Protein AF-0000000087724567 (afdb_homodimer)

Sequence (878 aa):
MDPLNPFGTGSAGGAAAAAPGTPPPGPPPPYDSVVMAAAAAGAGEPGPQDFEILVTDPVKQGEGVSAFVSYKVRSRTNLPQYARPSNEVIRRFRDFAWLHEKLAEENRGVIVPPLPEKNAVAKFTMGTDFIEDRRRALQVFINRVASHPALKPSRTLQRFLESNEDEFAFEVARSAAAAGGGAKKRLEGAVGWIKGLGAATTSLVAGKASTDGAEDPEYVKVRDYLAQLESHLGEAARQAGRLVAKETELTDALGEFGQSVEKLGRLEEGNVAEAFQQLASKAQAMSESRRAQVTQLAARFEAPIREAVRFVRAAVNVCTDRGNALAAMQGAKHDLDSKKVRYAKLRGTPGSPSDKLLEAERDVTEAEARVRDTRISYEELVARLTEELNRFQKERAADTNALLRDLALVQASLAADGAKGWSALLSELQAIQGAGGASMDPLNPFGTGSAGGAAAAAPGTPPPGPPPPYDSVVMAAAAAGAGEPGPQDFEILVTDPVKQGEGVSAFVSYKVRSRTNLPQYARPSNEVIRRFRDFAWLHEKLAEENRGVIVPPLPEKNAVAKFTMGTDFIEDRRRALQVFINRVASHPALKPSRTLQRFLESNEDEFAFEVARSAAAAGGGAKKRLEGAVGWIKGLGAATTSLVAGKASTDGAEDPEYVKVRDYLAQLESHLGEAARQAGRLVAKETELTDALGEFGQSVEKLGRLEEGNVAEAFQQLASKAQAMSESRRAQVTQLAARFEAPIREAVRFVRAAVNVCTDRGNALAAMQGAKHDLDSKKVRYAKLRGTPGSPSDKLLEAERDVTEAEARVRDTRISYEELVARLTEELNRFQKERAADTNALLRDLALVQASLAADGAKGWSALLSELQAIQGAGGAS

pLDDT: mean 80.09, std 24.38, range [17.25, 97.88]

Structure (mmCIF, N/CA/C/O backbone):
data_AF-0000000087724567-model_v1
#
loop_
_entity.id
_entity.type
_entity.pdbx_description
1 polymer 'Sorting nexin'
#
loop_
_atom_site.group_PDB
_atom_site.id
_atom_site.type_symbol
_atom_site.label_atom_id
_atom_site.label_alt_id
_atom_site.label_comp_id
_atom_site.label_asym_id
_atom_site.label_entity_id
_atom_site.label_seq_id
_atom_site.pdbx_PDB_ins_code
_atom_site.Cartn_x
_atom_site.Cartn_y
_atom_site.Cartn_z
_atom_site.occupancy
_atom_site.B_iso_or_equiv
_atom_site.auth_seq_id
_atom_site.auth_comp_id
_atom_site.auth_asym_id
_atom_site.auth_atom_id
_atom_site.pdbx_PDB_model_num
ATOM 1 N N . MET A 1 1 ? 57.312 29.266 -56.625 1 20.3 1 MET A N 1
ATOM 2 C CA . MET A 1 1 ? 57.875 30.188 -55.656 1 20.3 1 MET A CA 1
ATOM 3 C C . MET A 1 1 ? 56.938 30.391 -54.469 1 20.3 1 MET A C 1
ATOM 5 O O . MET A 1 1 ? 57.125 31.328 -53.688 1 20.3 1 MET A O 1
ATOM 9 N N . ASP A 1 2 ? 55.906 29.469 -54.281 1 22.64 2 ASP A N 1
ATOM 10 C CA . ASP A 1 2 ? 54.625 29.531 -53.594 1 22.64 2 ASP A CA 1
ATOM 11 C C . ASP A 1 2 ? 54.844 29.594 -52.062 1 22.64 2 ASP A C 1
ATOM 13 O O . ASP A 1 2 ? 55.656 28.859 -51.531 1 22.64 2 ASP A O 1
ATOM 17 N N . PRO A 1 3 ? 54.406 30.719 -51.344 1 20.34 3 PRO A N 1
ATOM 18 C CA . PRO A 1 3 ? 54.719 31.516 -50.125 1 20.34 3 PRO A CA 1
ATOM 19 C C . PRO A 1 3 ? 54.219 30.844 -48.844 1 20.34 3 PRO A C 1
ATOM 21 O O . PRO A 1 3 ? 53 30.688 -48.656 1 20.34 3 PRO A O 1
ATOM 24 N N . LEU A 1 4 ? 54.781 29.719 -48.312 1 22.05 4 LEU A N 1
ATOM 25 C CA . LEU A 1 4 ? 54.625 28.672 -47.312 1 22.05 4 LEU A CA 1
ATOM 26 C C . LEU A 1 4 ? 54.625 29.266 -45.906 1 22.05 4 LEU A C 1
ATOM 28 O O . LEU A 1 4 ? 55.688 29.609 -45.375 1 22.05 4 LEU A O 1
ATOM 32 N N . ASN A 1 5 ? 53.531 30.312 -45.781 1 20.66 5 ASN A N 1
ATOM 33 C CA . ASN A 1 5 ? 53.656 31.281 -44.719 1 20.66 5 ASN A CA 1
ATOM 34 C C . ASN A 1 5 ? 53.875 30.609 -43.375 1 20.66 5 ASN A C 1
ATOM 36 O O . ASN A 1 5 ? 53.5 29.453 -43.188 1 20.66 5 ASN A O 1
ATOM 40 N N . PRO A 1 6 ? 54.219 31.406 -42.312 1 19.69 6 PRO A N 1
ATOM 41 C CA . PRO A 1 6 ? 55.062 31.594 -41.125 1 19.69 6 PRO A CA 1
ATOM 42 C C . PRO A 1 6 ? 54.406 31.031 -39.875 1 19.69 6 PRO A C 1
ATOM 44 O O . PRO A 1 6 ? 53.188 30.797 -39.844 1 19.69 6 PRO A O 1
ATOM 47 N N . PHE A 1 7 ? 55.156 30.672 -38.812 1 20.36 7 PHE A N 1
ATOM 48 C CA . PHE A 1 7 ? 55.438 29.969 -37.594 1 20.36 7 PHE A CA 1
ATOM 49 C C . PHE A 1 7 ? 54.719 30.609 -36.406 1 20.36 7 PHE A C 1
ATOM 51 O O . PHE A 1 7 ? 55.25 30.719 -35.312 1 20.36 7 PHE A O 1
ATOM 58 N N . GLY A 1 8 ? 53.344 31.047 -36.656 1 19.22 8 GLY A N 1
ATOM 59 C CA . GLY A 1 8 ? 52.844 32.031 -35.688 1 19.22 8 GLY A CA 1
ATOM 60 C C . GLY A 1 8 ? 52.938 31.547 -34.25 1 19.22 8 GLY A C 1
ATOM 61 O O . GLY A 1 8 ? 52.781 30.359 -33.969 1 19.22 8 GLY A O 1
ATOM 62 N N . THR A 1 9 ? 53.594 32.375 -33.438 1 19.42 9 THR A N 1
ATOM 63 C CA . THR A 1 9 ? 54.219 32.438 -32.125 1 19.42 9 THR A CA 1
ATOM 64 C C . THR A 1 9 ? 53.188 32.219 -31.016 1 19.42 9 THR A C 1
ATOM 66 O O . THR A 1 9 ? 52.062 32.688 -31.125 1 19.42 9 THR A O 1
ATOM 69 N N . GLY A 1 10 ? 53.25 31.047 -30.297 1 20.34 10 GLY A N 1
ATOM 70 C CA . GLY A 1 10 ? 52.562 30.281 -29.266 1 20.34 10 GLY A CA 1
ATOM 71 C C . GLY A 1 10 ? 52.5 31.016 -27.938 1 20.34 10 GLY A C 1
ATOM 72 O O . GLY A 1 10 ? 52.875 30.453 -26.906 1 20.34 10 GLY A O 1
ATOM 73 N N . SER A 1 11 ? 52.031 32.406 -28.047 1 18.5 11 SER A N 1
ATOM 74 C CA . SER A 1 11 ? 52.25 33.188 -26.828 1 18.5 11 SER A CA 1
ATOM 75 C C . SER A 1 11 ? 51.594 32.5 -25.625 1 18.5 11 SER A C 1
ATOM 77 O O . SER A 1 11 ? 50.531 31.891 -25.75 1 18.5 11 SER A O 1
ATOM 79 N N . ALA A 1 12 ? 52.406 32.344 -24.531 1 20.03 12 ALA A N 1
ATOM 80 C CA . ALA A 1 12 ? 52.531 31.672 -23.234 1 20.03 12 ALA A CA 1
ATOM 81 C C . ALA A 1 12 ? 51.594 32.312 -22.203 1 20.03 12 ALA A C 1
ATOM 83 O O . ALA A 1 12 ? 51.844 33.438 -21.75 1 20.03 12 ALA A O 1
ATOM 84 N N . GLY A 1 13 ? 50.281 32.625 -22.562 1 18.98 13 GLY A N 1
ATOM 85 C CA . GLY A 1 13 ? 49.531 33.469 -21.625 1 18.98 13 GLY A CA 1
ATOM 86 C C . GLY A 1 13 ? 49.469 32.875 -20.219 1 18.98 13 GLY A C 1
ATOM 87 O O . GLY A 1 13 ? 49.312 31.672 -20.047 1 18.98 13 GLY A O 1
ATOM 88 N N . GLY A 1 14 ? 50.156 33.5 -19.281 1 18.28 14 GLY A N 1
ATOM 89 C CA . GLY A 1 14 ? 50.469 33.312 -17.875 1 18.28 14 GLY A CA 1
ATOM 90 C C . GLY A 1 14 ? 49.219 33.125 -17.031 1 18.28 14 GLY A C 1
ATOM 91 O O . GLY A 1 14 ? 48.156 33.625 -17.344 1 18.28 14 GLY A O 1
ATOM 92 N N . ALA A 1 15 ? 49.156 31.984 -16.297 1 18.69 15 ALA A N 1
ATOM 93 C CA . ALA A 1 15 ? 48.219 31.312 -15.383 1 18.69 15 ALA A CA 1
ATOM 94 C C . ALA A 1 15 ? 47.969 32.156 -14.148 1 18.69 15 ALA A C 1
ATOM 96 O O . ALA A 1 15 ? 48.844 32.375 -13.328 1 18.69 15 ALA A O 1
ATOM 97 N N . ALA A 1 16 ? 47.281 33.375 -14.289 1 17.25 16 ALA A N 1
ATOM 98 C CA . ALA A 1 16 ? 47.062 34.188 -13.086 1 17.25 16 ALA A CA 1
ATOM 99 C C . ALA A 1 16 ? 46.469 33.312 -11.961 1 17.25 16 ALA A C 1
ATOM 101 O O . ALA A 1 16 ? 45.594 32.5 -12.188 1 17.25 16 ALA A O 1
ATOM 102 N N . ALA A 1 17 ? 47.188 33.219 -10.953 1 19.62 17 ALA A N 1
ATOM 103 C CA . ALA A 1 17 ? 47.062 32.531 -9.672 1 19.62 17 ALA A CA 1
ATOM 104 C C . ALA A 1 17 ? 45.781 32.906 -8.961 1 19.62 17 ALA A C 1
ATOM 106 O O . ALA A 1 17 ? 45.406 34.094 -8.898 1 19.62 17 ALA A O 1
ATOM 107 N N . ALA A 1 18 ? 44.781 32.031 -8.953 1 19.75 18 ALA A N 1
ATOM 108 C CA . ALA A 1 18 ? 43.438 32 -8.391 1 19.75 18 ALA A CA 1
ATOM 109 C C . ALA A 1 18 ? 43.438 32.5 -6.941 1 19.75 18 ALA A C 1
ATOM 111 O O . ALA A 1 18 ? 44.219 32 -6.125 1 19.75 18 ALA A O 1
ATOM 112 N N . ALA A 1 19 ? 43.219 33.781 -6.656 1 21.89 19 ALA A N 1
ATOM 113 C CA . ALA A 1 19 ? 43.188 34.406 -5.336 1 21.89 19 ALA A CA 1
ATOM 114 C C . ALA A 1 19 ? 42.406 33.531 -4.348 1 21.89 19 ALA A C 1
ATOM 116 O O . ALA A 1 19 ? 41.438 32.906 -4.719 1 21.89 19 ALA A O 1
ATOM 117 N N . PRO A 1 20 ? 43.031 33.094 -3.225 1 24.12 20 PRO A N 1
ATOM 118 C CA . PRO A 1 20 ? 42.5 32.219 -2.174 1 24.12 20 PRO A CA 1
ATOM 119 C C . PRO A 1 20 ? 41.188 32.656 -1.612 1 24.12 20 PRO A C 1
ATOM 121 O O . PRO A 1 20 ? 40.969 33.875 -1.373 1 24.12 20 PRO A O 1
ATOM 124 N N . GLY A 1 21 ? 40.031 32.25 -2.201 1 23.19 21 GLY A N 1
ATOM 125 C CA . GLY A 1 21 ? 38.688 32.625 -1.815 1 23.19 21 GLY A CA 1
ATOM 126 C C . GLY A 1 21 ? 38.469 32.688 -0.312 1 23.19 21 GLY A C 1
ATOM 127 O O . GLY A 1 21 ? 39.156 31.938 0.429 1 23.19 21 GLY A O 1
ATOM 128 N N . THR A 1 22 ? 38.25 33.875 0.253 1 26.27 22 THR A N 1
ATOM 129 C CA . THR A 1 22 ? 38 34.188 1.654 1 26.27 22 THR A CA 1
ATOM 130 C C . THR A 1 22 ? 37.062 33.156 2.283 1 26.27 22 THR A C 1
ATOM 132 O O . THR A 1 22 ? 36.062 32.75 1.673 1 26.27 22 THR A O 1
ATOM 135 N N . PRO A 1 23 ? 37.5 32.406 3.344 1 28.52 23 PRO A N 1
ATOM 136 C CA . PRO A 1 23 ? 36.812 31.312 4.016 1 28.52 23 PRO A CA 1
ATOM 137 C C . PRO A 1 23 ? 35.375 31.703 4.418 1 28.52 23 PRO A C 1
ATOM 139 O O . PRO A 1 23 ? 35.094 32.875 4.707 1 28.52 23 PRO A O 1
ATOM 142 N N . PRO A 1 24 ? 34.312 31.109 3.826 1 29.92 24 PRO A N 1
ATOM 143 C CA . PRO A 1 24 ? 32.938 31.469 4.094 1 29.92 24 PRO A CA 1
ATOM 144 C C . PRO A 1 24 ? 32.656 31.656 5.582 1 29.92 24 PRO A C 1
ATOM 146 O O . PRO A 1 24 ? 33.344 31.078 6.426 1 29.92 24 PRO A O 1
ATOM 149 N N . PRO A 1 25 ? 32.094 32.812 6 1 30.16 25 PRO A N 1
ATOM 150 C CA . PRO A 1 25 ? 31.828 33.094 7.406 1 30.16 25 PRO A CA 1
ATOM 151 C C . PRO A 1 25 ? 31.234 31.922 8.164 1 30.16 25 PRO A C 1
ATOM 153 O O . PRO A 1 25 ? 30.578 31.062 7.562 1 30.16 25 PRO A O 1
ATOM 156 N N . GLY A 1 26 ? 31.875 31.438 9.25 1 29.48 26 GLY A N 1
ATOM 157 C CA . GLY A 1 26 ? 31.562 30.328 10.141 1 29.48 26 GLY A CA 1
ATOM 158 C C . GLY A 1 26 ? 30.125 30.312 10.578 1 29.48 26 GLY A C 1
ATOM 159 O O . GLY A 1 26 ? 29.406 31.312 10.453 1 29.48 26 GLY A O 1
ATOM 160 N N . PRO A 1 27 ? 29.469 29.156 10.672 1 31.7 27 PRO A N 1
ATOM 161 C CA . PRO A 1 27 ? 28.062 28.953 10.984 1 31.7 27 PRO A CA 1
ATOM 162 C C . PRO A 1 27 ? 27.609 29.719 12.227 1 31.7 27 PRO A C 1
ATOM 164 O O . PRO A 1 27 ? 28.391 29.922 13.148 1 31.7 27 PRO A O 1
ATOM 167 N N . PRO A 1 28 ? 26.766 30.688 12.109 1 31.08 28 PRO A N 1
ATOM 168 C CA . PRO A 1 28 ? 26.375 31.5 13.266 1 31.08 28 PRO A CA 1
ATOM 169 C C . PRO A 1 28 ? 26.125 30.672 14.523 1 31.08 28 PRO A C 1
ATOM 171 O O . PRO A 1 28 ? 25.797 29.484 14.43 1 31.08 28 PRO A O 1
ATOM 174 N N . PRO A 1 29 ? 26.75 30.984 15.641 1 31.58 29 PRO A N 1
ATOM 175 C CA . PRO A 1 29 ? 26.688 30.25 16.906 1 31.58 29 PRO A CA 1
ATOM 176 C C . PRO A 1 29 ? 25.266 29.844 17.297 1 31.58 29 PRO A C 1
ATOM 178 O O . PRO A 1 29 ? 24.312 30.469 16.844 1 31.58 29 PRO A O 1
ATOM 181 N N . PRO A 1 30 ? 25.125 28.703 17.938 1 29.88 30 PRO A N 1
ATOM 182 C CA . PRO A 1 30 ? 23.875 28.047 18.328 1 29.88 30 PRO A CA 1
ATOM 183 C C . PRO A 1 30 ? 23 28.922 19.234 1 29.88 30 PRO A C 1
ATOM 185 O O . PRO A 1 30 ? 23.531 29.656 20.078 1 29.88 30 PRO A O 1
ATOM 188 N N . TYR A 1 31 ? 21.953 29.453 18.75 1 28.5 31 TYR A N 1
ATOM 189 C CA . TYR A 1 31 ? 20.922 30.297 19.328 1 28.5 31 TYR A CA 1
ATOM 190 C C . TYR A 1 31 ? 20.453 29.75 20.672 1 28.5 31 TYR A C 1
ATOM 192 O O . TYR A 1 31 ? 19.422 29.078 20.75 1 28.5 31 TYR A O 1
ATOM 200 N N . ASP A 1 32 ? 21.266 29.047 21.516 1 29.25 32 ASP A N 1
ATOM 201 C CA . ASP A 1 32 ? 20.828 28.375 22.734 1 29.25 32 ASP A CA 1
ATOM 202 C C . ASP A 1 32 ? 20.219 29.375 23.719 1 29.25 32 ASP A C 1
ATOM 204 O O . ASP A 1 32 ? 19.359 29 24.531 1 29.25 32 ASP A O 1
ATOM 208 N N . SER A 1 33 ? 20.906 30.562 23.984 1 29.52 33 SER A N 1
ATOM 209 C CA . SER A 1 33 ? 20.812 31.141 25.312 1 29.52 33 SER A CA 1
ATOM 210 C C . SER A 1 33 ? 19.453 31.797 25.531 1 29.52 33 SER A C 1
ATOM 212 O O . SER A 1 33 ? 18.969 31.844 26.672 1 29.52 33 SER A O 1
ATOM 214 N N . VAL A 1 34 ? 18.938 32.594 24.531 1 26.55 34 VAL A N 1
ATOM 215 C CA . VAL A 1 34 ? 17.969 33.594 24.984 1 26.55 34 VAL A CA 1
ATOM 216 C C . VAL A 1 34 ? 16.609 32.906 25.234 1 26.55 34 VAL A C 1
ATOM 218 O O . VAL A 1 34 ? 15.812 33.406 26.031 1 26.55 34 VAL A O 1
ATOM 221 N N . VAL A 1 35 ? 16.203 31.812 24.469 1 30.45 35 VAL A N 1
ATOM 222 C CA . VAL A 1 35 ? 14.805 31.406 24.516 1 30.45 35 VAL A CA 1
ATOM 223 C C . VAL A 1 35 ? 14.578 30.531 25.75 1 30.45 35 VAL A C 1
ATOM 225 O O . VAL A 1 35 ? 13.445 30.109 26.016 1 30.45 35 VAL A O 1
ATOM 228 N N . MET A 1 36 ? 15.695 29.969 26.453 1 29.52 36 MET A N 1
ATOM 229 C CA . MET A 1 36 ? 15.492 29.031 27.562 1 29.52 36 MET A CA 1
ATOM 230 C C . MET A 1 36 ? 14.844 29.719 28.75 1 29.52 36 MET A C 1
ATOM 232 O O . MET A 1 36 ? 14.438 29.062 29.719 1 29.52 36 MET A O 1
ATOM 236 N N . ALA A 1 37 ? 15.031 30.984 29.016 1 27.72 37 ALA A N 1
ATOM 237 C CA . ALA A 1 37 ? 14.711 31.547 30.328 1 2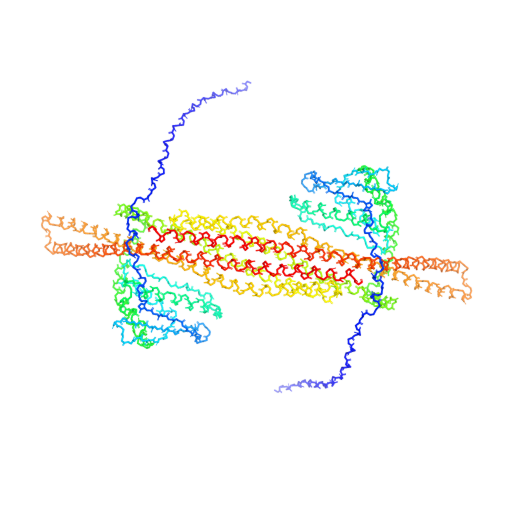7.72 37 ALA A CA 1
ATOM 238 C C . ALA A 1 37 ? 13.203 31.547 30.562 1 27.72 37 ALA A C 1
ATOM 240 O O . ALA A 1 37 ? 12.75 31.359 31.688 1 27.72 37 ALA A O 1
ATOM 241 N N . ALA A 1 38 ? 12.383 31.828 29.531 1 30.14 38 ALA A N 1
ATOM 242 C CA . ALA A 1 38 ? 11.008 32.219 29.844 1 30.14 38 ALA A CA 1
ATOM 243 C C . ALA A 1 38 ? 10.133 30.984 30.078 1 30.14 38 ALA A C 1
ATOM 245 O O . ALA A 1 38 ? 8.969 31.109 30.469 1 30.14 38 ALA A O 1
ATOM 246 N N . ALA A 1 39 ? 10.617 29.734 29.875 1 31.5 39 ALA A N 1
ATOM 247 C CA . ALA A 1 39 ? 9.68 28.609 29.75 1 31.5 39 ALA A CA 1
ATOM 248 C C . ALA A 1 39 ? 9.266 28.094 31.125 1 31.5 39 ALA A C 1
ATOM 250 O O . ALA A 1 39 ? 8.406 27.219 31.234 1 31.5 39 ALA A O 1
ATOM 251 N N . ALA A 1 40 ? 10.008 28.281 32.188 1 28.28 40 ALA A N 1
ATOM 252 C CA . ALA A 1 40 ? 9.75 27.5 33.406 1 28.28 40 ALA A CA 1
ATOM 253 C C . ALA A 1 40 ? 8.43 27.906 34.031 1 28.28 40 ALA A C 1
ATOM 255 O O . ALA A 1 40 ? 7.934 27.219 34.938 1 28.28 40 ALA A O 1
ATOM 256 N N . ALA A 1 41 ? 7.988 29.156 34 1 28.67 41 ALA A N 1
ATOM 257 C CA . ALA A 1 41 ? 7.109 29.547 35.125 1 28.67 41 ALA A CA 1
ATOM 258 C C . ALA A 1 41 ? 5.711 28.953 34.938 1 28.67 41 ALA A C 1
ATOM 260 O O . ALA A 1 41 ? 5.023 28.672 35.906 1 28.67 41 ALA A O 1
ATOM 261 N N . GLY A 1 42 ? 4.949 29.078 33.812 1 25.83 42 GLY A N 1
ATOM 262 C CA . GLY A 1 42 ? 3.498 29.078 33.906 1 25.83 42 GLY A CA 1
ATOM 263 C C . GLY A 1 42 ? 2.887 27.688 33.844 1 25.83 42 GLY A C 1
ATOM 264 O O . GLY A 1 42 ? 2.121 27.391 32.906 1 25.83 42 GLY A O 1
ATOM 265 N N . ALA A 1 43 ? 3.596 26.609 34.219 1 34.47 43 ALA A N 1
ATOM 266 C CA . ALA A 1 43 ? 2.783 25.391 34.188 1 34.47 43 ALA A CA 1
ATOM 267 C C . ALA A 1 43 ? 1.499 25.578 35 1 34.47 43 ALA A C 1
ATOM 269 O O . ALA A 1 43 ? 1.476 25.312 36.219 1 34.47 43 ALA A O 1
ATOM 270 N N . GLY A 1 44 ? 0.685 26.609 34.906 1 29.84 44 GLY A N 1
ATOM 271 C CA . GLY A 1 44 ? -0.521 26.609 35.719 1 29.84 44 GLY A CA 1
ATOM 272 C C . GLY A 1 44 ? -1.343 25.344 35.562 1 29.84 44 GLY A C 1
ATOM 273 O O . GLY A 1 44 ? -1.197 24.625 34.562 1 29.84 44 GLY A O 1
ATOM 274 N N . GLU A 1 45 ? -1.705 24.578 36.531 1 34.59 45 GLU A N 1
ATOM 275 C CA . GLU A 1 45 ? -2.707 23.531 36.656 1 34.59 45 GLU A CA 1
ATOM 276 C C . GLU A 1 45 ? -3.826 23.734 35.625 1 34.59 45 GLU A C 1
ATOM 278 O O . GLU A 1 45 ? -4.258 24.859 35.375 1 34.59 45 GLU A O 1
ATOM 283 N N . PRO A 1 46 ? -3.932 22.844 34.594 1 40.22 46 PRO A N 1
ATOM 284 C CA . PRO A 1 46 ? -5.121 23.078 33.781 1 40.22 46 PRO A CA 1
ATOM 285 C C . PRO A 1 46 ? -6.324 23.531 34.594 1 40.22 46 PRO A C 1
ATOM 287 O O . PRO A 1 46 ? -6.734 22.828 35.531 1 40.22 46 PRO A O 1
ATOM 290 N N . GLY A 1 47 ? -6.383 24.578 35.156 1 40.66 47 GLY A N 1
ATOM 291 C CA . GLY A 1 47 ? -7.543 25.078 35.875 1 40.66 47 GLY A CA 1
ATOM 292 C C . GLY A 1 47 ? -8.859 24.547 35.312 1 40.66 47 GLY A C 1
ATOM 293 O O . GLY A 1 47 ? -8.898 23.938 34.25 1 40.66 47 GLY A O 1
ATOM 294 N N . PRO A 1 48 ? -9.953 24.234 36.156 1 47.12 48 PRO A N 1
ATOM 295 C CA . PRO A 1 48 ? -11.281 23.781 35.75 1 47.12 48 PRO A CA 1
ATOM 296 C C . PRO A 1 48 ? -11.688 24.281 34.344 1 47.12 48 PRO A C 1
ATOM 298 O O . PRO A 1 48 ? -11.43 25.438 34 1 47.12 48 PRO A O 1
ATOM 301 N N . GLN A 1 49 ? -11.648 23.391 33.375 1 62.53 49 GLN A N 1
ATOM 302 C CA . GLN A 1 49 ? -12.016 23.75 32 1 62.53 49 GLN A CA 1
ATOM 303 C C . GLN A 1 49 ? -13.219 24.688 31.984 1 62.53 49 GLN A C 1
ATOM 305 O O . GLN A 1 49 ? -14.289 24.344 32.5 1 62.53 49 GLN A O 1
ATOM 310 N N . ASP A 1 50 ? -13.055 25.891 31.75 1 77.69 50 ASP A N 1
ATOM 311 C CA . ASP A 1 50 ? -14.055 26.953 31.75 1 77.69 50 ASP A CA 1
ATOM 312 C C . ASP A 1 50 ? -15.133 26.703 30.703 1 77.69 50 ASP A C 1
ATOM 314 O O . ASP A 1 50 ? -16.281 27.094 30.891 1 77.69 50 ASP A O 1
ATOM 318 N N . PHE A 1 51 ? -14.797 25.844 29.719 1 86.94 51 PHE A N 1
ATOM 319 C CA . PHE A 1 51 ? -15.75 25.594 28.641 1 86.94 51 PHE A CA 1
ATOM 320 C C . PHE A 1 51 ? -15.758 24.109 28.266 1 86.94 51 PHE A C 1
ATOM 322 O O . PHE A 1 51 ? -14.719 23.453 28.312 1 86.94 51 PHE A O 1
ATOM 329 N N . GLU A 1 52 ? -16.844 23.578 28.062 1 90.19 52 GLU A N 1
ATOM 330 C CA . GLU A 1 52 ? -17.047 22.328 27.312 1 90.19 52 GLU A CA 1
ATOM 331 C C . GLU A 1 52 ? -17.969 22.547 26.109 1 90.19 52 GLU A C 1
ATOM 333 O O . GLU A 1 52 ? -19.141 22.875 26.281 1 90.19 52 GLU A O 1
ATOM 338 N N . ILE A 1 53 ? -17.406 22.344 24.922 1 96.38 53 ILE A N 1
ATOM 339 C CA . ILE A 1 53 ? -18.219 22.594 23.734 1 96.38 53 ILE A CA 1
ATOM 340 C C . ILE A 1 53 ? -18.234 21.359 22.844 1 96.38 53 ILE A C 1
ATOM 342 O O . ILE A 1 53 ? -17.188 20.781 22.547 1 96.38 53 ILE A O 1
ATOM 346 N N . LEU A 1 54 ? -19.375 20.938 22.469 1 96.94 54 LEU A N 1
ATOM 347 C CA . LEU A 1 54 ? -19.562 19.781 21.578 1 96.94 54 LEU A CA 1
ATOM 348 C C . LEU A 1 54 ? -20.234 20.203 20.281 1 96.94 54 LEU A C 1
ATOM 350 O O . LEU A 1 54 ? -21.141 21.016 20.281 1 96.94 54 LEU A O 1
ATOM 354 N N . VAL A 1 55 ? -19.703 19.766 19.203 1 97.12 55 VAL A N 1
ATOM 355 C CA . VAL A 1 55 ? -20.344 19.891 17.891 1 97.12 55 VAL A CA 1
ATOM 356 C C . VAL A 1 55 ? -20.906 18.547 17.453 1 97.12 55 VAL A C 1
ATOM 358 O O . VAL A 1 55 ? -20.156 17.594 17.25 1 97.12 55 VAL A O 1
ATOM 361 N N . THR A 1 56 ? -22.188 18.469 17.281 1 96.5 56 THR A N 1
ATOM 362 C CA . THR A 1 56 ? -22.812 17.172 17.078 1 96.5 56 THR A CA 1
ATOM 363 C C . THR A 1 56 ? -23.922 17.25 16.047 1 96.5 56 THR A C 1
ATOM 365 O O . THR A 1 56 ? -24.219 18.328 15.523 1 96.5 56 THR A O 1
ATOM 368 N N . ASP A 1 57 ? -24.406 16.141 15.633 1 93.69 57 ASP A N 1
ATOM 369 C CA . ASP A 1 57 ? -25.625 15.922 14.859 1 93.69 57 ASP A CA 1
ATOM 370 C C . ASP A 1 57 ? -25.578 16.656 13.531 1 93.69 57 ASP A C 1
ATOM 372 O O . ASP A 1 57 ? -26.438 17.5 13.242 1 93.69 57 ASP A O 1
ATOM 376 N N . PRO A 1 58 ? -24.625 16.297 12.734 1 93.69 58 PRO A N 1
ATOM 377 C CA . PRO A 1 58 ? -24.609 16.906 11.406 1 93.69 58 PRO A CA 1
ATOM 378 C C . PRO A 1 58 ? -25.859 16.562 10.586 1 93.69 58 PRO A C 1
ATOM 380 O O . PRO A 1 58 ? -26.266 15.391 10.555 1 93.69 58 PRO A O 1
ATOM 383 N N . VAL A 1 59 ? -26.516 17.531 9.992 1 91.88 59 VAL A N 1
ATOM 384 C CA . VAL A 1 59 ? -27.719 17.312 9.188 1 91.88 59 VAL A CA 1
ATOM 385 C C . VAL A 1 59 ? -27.547 17.984 7.824 1 91.88 59 VAL A C 1
ATOM 387 O O . VAL A 1 59 ? -27.266 19.188 7.742 1 91.88 59 VAL A O 1
ATOM 390 N N . LYS A 1 60 ? -27.609 17.172 6.832 1 88.94 60 LYS A N 1
ATOM 391 C CA . LYS A 1 60 ? -27.562 17.734 5.488 1 88.94 60 LYS A CA 1
ATOM 392 C C . LYS A 1 60 ? -28.875 18.453 5.148 1 88.94 60 LYS A C 1
ATOM 394 O O . LYS A 1 60 ? -29.953 17.891 5.32 1 88.94 60 LYS A O 1
ATOM 399 N N . GLN A 1 61 ? -28.766 19.625 4.816 1 86.88 61 GLN A N 1
ATOM 400 C CA . GLN A 1 61 ? -29.938 20.422 4.449 1 86.88 61 GLN A CA 1
ATOM 401 C C . GLN A 1 61 ? -29.891 20.828 2.977 1 86.88 61 GLN A C 1
ATOM 403 O O . GLN A 1 61 ? -28.828 21.156 2.451 1 86.88 61 GLN A O 1
ATOM 408 N N . GLY A 1 62 ? -31 20.719 2.424 1 81.38 62 GLY A N 1
ATOM 409 C CA . GLY A 1 62 ? -31.094 21.141 1.038 1 81.38 62 GLY A CA 1
ATOM 410 C C . GLY A 1 62 ? -30.703 20.062 0.05 1 81.38 62 GLY A C 1
ATOM 411 O O . GLY A 1 62 ? -30.453 18.922 0.442 1 81.38 62 GLY A O 1
ATOM 412 N N . GLU A 1 63 ? -30.953 20.391 -1.22 1 77.75 63 GLU A N 1
ATOM 413 C CA . GLU A 1 63 ? -30.641 19.438 -2.291 1 77.75 63 GLU A CA 1
ATOM 414 C C . GLU A 1 63 ? -29.719 20.062 -3.33 1 77.75 63 GLU A C 1
ATOM 416 O O . GLU A 1 63 ? -29.703 21.281 -3.508 1 77.75 63 GLU A O 1
ATOM 421 N N . GLY A 1 64 ? -28.938 19.234 -3.922 1 73.25 64 GLY A N 1
ATOM 422 C CA . GLY A 1 64 ? -28.094 19.672 -5.027 1 73.25 64 GLY A CA 1
ATOM 423 C C . GLY A 1 64 ? -26.922 20.516 -4.586 1 73.25 64 GLY A C 1
ATOM 424 O O . GLY A 1 64 ? -26.281 20.219 -3.57 1 73.25 64 GLY A O 1
ATOM 425 N N . VAL A 1 65 ? -26.656 21.641 -5.363 1 72.56 65 VAL A N 1
ATOM 426 C CA . VAL A 1 65 ? -25.484 22.484 -5.199 1 72.56 65 VAL A CA 1
ATOM 427 C C . VAL A 1 65 ? -25.656 23.391 -3.986 1 72.56 65 VAL A C 1
ATOM 429 O O . VAL A 1 65 ? -24.672 23.766 -3.336 1 72.56 65 VAL A O 1
ATOM 432 N N . SER A 1 66 ? -26.906 23.688 -3.549 1 78.94 66 SER A N 1
ATOM 433 C CA . SER A 1 66 ? -27.172 24.609 -2.447 1 78.94 66 SER A CA 1
ATOM 434 C C . SER A 1 66 ? -27.219 23.875 -1.113 1 78.94 66 SER A C 1
ATOM 436 O O . SER A 1 66 ? -27.438 24.484 -0.066 1 78.94 66 SER A O 1
ATOM 438 N N . ALA A 1 67 ? -26.875 22.641 -1.247 1 84.62 67 ALA A N 1
ATOM 439 C CA . ALA A 1 67 ? -26.969 21.828 -0.032 1 84.62 67 ALA A CA 1
ATOM 440 C C . ALA A 1 67 ? -25.844 22.188 0.943 1 84.62 67 ALA A C 1
ATOM 442 O O . ALA A 1 67 ? -24.75 22.578 0.527 1 84.62 67 ALA A O 1
ATOM 443 N N . PHE A 1 68 ? -26.219 22.203 2.217 1 86.5 68 PHE A N 1
ATOM 444 C CA . PHE A 1 68 ? -25.203 22.438 3.236 1 86.5 68 PHE A CA 1
ATOM 445 C C . PHE A 1 68 ? -25.453 21.562 4.457 1 86.5 68 PHE A C 1
ATOM 447 O O . PHE A 1 68 ? -26.516 20.953 4.586 1 86.5 68 PHE A O 1
ATOM 454 N N . VAL A 1 69 ? -24.469 21.5 5.297 1 91.5 69 VAL A N 1
ATOM 455 C CA . VAL A 1 69 ? -24.578 20.703 6.516 1 91.5 69 VAL A CA 1
ATOM 456 C C . VAL A 1 69 ? -24.641 21.625 7.73 1 91.5 69 VAL A C 1
ATOM 458 O O . VAL A 1 69 ? -23.844 22.562 7.852 1 91.5 69 VAL A O 1
ATOM 461 N N . SER A 1 70 ? -25.641 21.391 8.516 1 94.31 70 SER A N 1
ATOM 462 C CA . SER A 1 70 ? -25.766 22.141 9.766 1 94.31 70 SER A 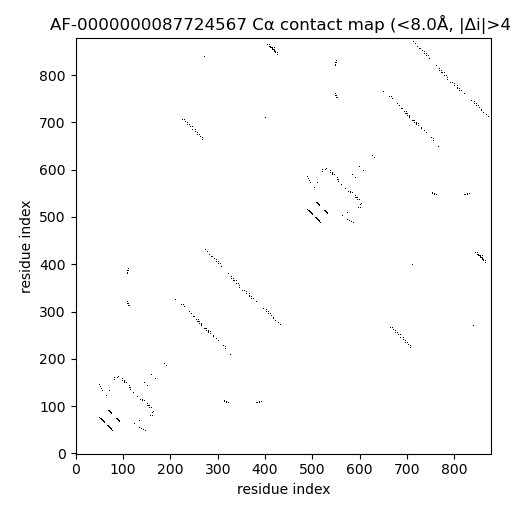CA 1
ATOM 463 C C . SER A 1 70 ? -25.344 21.281 10.953 1 94.31 70 SER A C 1
ATOM 465 O O . SER A 1 70 ? -25.438 20.047 10.906 1 94.31 70 SER A O 1
ATOM 467 N N . TYR A 1 71 ? -24.812 21.953 11.984 1 96.25 71 TYR A N 1
ATOM 468 C CA . TYR A 1 71 ? -24.328 21.297 13.195 1 96.25 71 TYR A CA 1
ATOM 469 C C . TYR A 1 71 ? -24.984 21.875 14.438 1 96.25 71 TYR A C 1
ATOM 471 O O . TYR A 1 71 ? -25.25 23.078 14.5 1 96.25 71 TYR A O 1
ATOM 479 N N . LYS A 1 72 ? -25.141 21.047 15.367 1 97.38 72 LYS A N 1
ATOM 480 C CA . LYS A 1 72 ? -25.516 21.516 16.703 1 97.38 72 LYS A CA 1
ATOM 481 C C . LYS A 1 72 ? -24.297 21.797 17.562 1 97.38 72 LYS A C 1
ATOM 483 O O . LYS A 1 72 ? -23.438 20.922 17.734 1 97.38 72 LYS A O 1
ATOM 488 N N . VAL A 1 73 ? -24.219 22.969 18.062 1 97.88 73 VAL A N 1
ATOM 489 C CA . VAL A 1 73 ? -23.125 23.359 18.938 1 97.88 73 VAL A CA 1
ATOM 490 C C . VAL A 1 73 ? -23.641 23.516 20.375 1 97.88 73 VAL A C 1
ATOM 492 O O . VAL A 1 73 ? -24.406 24.453 20.656 1 97.88 73 VAL A O 1
ATOM 495 N N . ARG A 1 74 ? -23.172 22.656 21.172 1 97.12 74 ARG A N 1
ATOM 496 C CA . ARG A 1 74 ? -23.578 22.688 22.578 1 97.12 74 ARG A CA 1
ATOM 497 C C . ARG A 1 74 ? -22.422 23.172 23.469 1 97.12 74 ARG A C 1
ATOM 499 O O . ARG A 1 74 ? -21.328 22.609 23.422 1 97.12 74 ARG A O 1
ATOM 506 N N . SER A 1 75 ? -22.688 24.172 24.234 1 95.75 75 SER A N 1
ATOM 507 C CA . SER A 1 75 ? -21.656 24.703 25.094 1 95.75 75 SER A CA 1
ATOM 508 C C . SER A 1 75 ? -22.109 24.734 26.562 1 95.75 75 SER A C 1
ATOM 510 O O . SER A 1 75 ? -23.281 25.016 26.844 1 95.75 75 SER A O 1
ATOM 512 N N . ARG A 1 76 ? -21.234 24.375 27.438 1 94.44 76 ARG A N 1
ATOM 513 C CA . ARG A 1 76 ? -21.391 24.5 28.875 1 94.44 76 ARG A CA 1
ATOM 514 C C . ARG A 1 76 ? -20.266 25.312 29.484 1 94.44 76 ARG A C 1
ATOM 516 O O . ARG A 1 76 ? -19.094 25.078 29.203 1 94.44 76 ARG A O 1
ATOM 523 N N . THR A 1 77 ? -20.625 26.328 30.234 1 92.19 77 THR A N 1
ATOM 524 C CA . THR A 1 77 ? -19.594 27.203 30.797 1 92.19 77 THR A CA 1
ATOM 525 C C . THR A 1 77 ? -20.031 27.75 32.156 1 92.19 77 THR A C 1
ATOM 527 O O . THR A 1 77 ? -21.234 27.781 32.469 1 92.19 77 THR A O 1
ATOM 530 N N . ASN A 1 78 ? -19.031 28.109 32.969 1 87.44 78 ASN A N 1
ATOM 531 C CA . ASN A 1 78 ? -19.281 28.719 34.281 1 87.44 78 ASN A CA 1
ATOM 532 C C . ASN A 1 78 ? -18.875 30.203 34.281 1 87.44 78 ASN A C 1
ATOM 534 O O . ASN A 1 78 ? -18.828 30.828 35.344 1 87.44 78 ASN A O 1
ATOM 538 N N . LEU A 1 79 ? -18.641 30.688 33.125 1 89.81 79 LEU A N 1
ATOM 539 C CA . LEU A 1 79 ? -18.219 32.094 33.031 1 89.81 79 LEU A CA 1
ATOM 540 C C . LEU A 1 79 ? -19.422 33 33.219 1 89.81 79 LEU A C 1
ATOM 542 O O . LEU A 1 79 ? -20.484 32.781 32.656 1 89.81 79 LEU A O 1
ATOM 546 N N . PRO A 1 80 ? -19.25 34.031 33.906 1 89.44 80 PRO A N 1
ATOM 547 C CA . PRO A 1 80 ? -20.359 34.938 34.25 1 89.44 80 PRO A CA 1
ATOM 548 C C . PRO A 1 80 ? -20.844 35.719 33.031 1 89.44 80 PRO A C 1
ATOM 550 O O . PRO A 1 80 ? -21.984 36.219 33.031 1 89.44 80 PRO A O 1
ATOM 553 N N . GLN A 1 81 ? -20.062 35.875 32.062 1 90.75 81 GLN A N 1
ATOM 554 C CA . GLN A 1 81 ? -20.406 36.688 30.875 1 90.75 81 GLN A CA 1
ATOM 555 C C . GLN A 1 81 ? -21.547 36.031 30.109 1 90.75 81 GLN A C 1
ATOM 557 O O . GLN A 1 81 ? -22.266 36.688 29.359 1 90.75 81 GLN A O 1
ATOM 562 N N . TYR A 1 82 ? -21.734 34.781 30.297 1 90.81 82 TYR A N 1
ATOM 563 C CA . TYR A 1 82 ? -22.766 34.062 29.562 1 90.81 82 TYR A CA 1
ATOM 564 C C . TYR A 1 82 ? -24.062 34.031 30.344 1 90.81 82 TYR A C 1
ATOM 566 O O . TYR A 1 82 ? -24.062 33.812 31.562 1 90.81 82 TYR A O 1
ATOM 574 N N . ALA A 1 83 ? -25.156 34.219 29.688 1 86 83 ALA A N 1
ATOM 575 C CA . ALA A 1 83 ? -26.469 34.312 30.297 1 86 83 ALA A CA 1
ATOM 576 C C . ALA A 1 83 ? -26.922 32.969 30.891 1 86 83 ALA A C 1
ATOM 578 O O . ALA A 1 83 ? -27.562 32.938 31.938 1 86 83 ALA A O 1
ATOM 579 N N . ARG A 1 84 ? -26.625 31.906 30.219 1 90.69 84 ARG A N 1
ATOM 580 C CA . ARG A 1 84 ? -27 30.562 30.625 1 90.69 84 ARG A CA 1
ATOM 581 C C . ARG A 1 84 ? -25.766 29.656 30.719 1 90.69 84 ARG A C 1
ATOM 583 O O . ARG A 1 84 ? -24.844 29.766 29.906 1 90.69 84 ARG A O 1
ATOM 590 N N . PRO A 1 85 ? -25.828 28.781 31.609 1 90 85 PRO A N 1
ATOM 591 C CA . PRO A 1 85 ? -24.703 27.844 31.734 1 90 85 PRO A CA 1
ATOM 592 C C . PRO A 1 85 ? -24.625 26.859 30.578 1 90 85 PRO A C 1
ATOM 594 O O . PRO A 1 85 ? -23.562 26.312 30.281 1 90 85 PRO A O 1
ATOM 597 N N . SER A 1 86 ? -25.797 26.594 30.047 1 93.5 86 SER A N 1
ATOM 598 C CA . SER A 1 86 ? -25.844 25.688 28.906 1 93.5 86 SER A CA 1
ATOM 599 C C . SER A 1 86 ? -26.578 26.312 27.734 1 93.5 86 SER A C 1
ATOM 601 O O . SER A 1 86 ? -27.625 26.938 27.906 1 93.5 86 SER A O 1
ATOM 603 N N . ASN A 1 87 ? -25.969 26.219 26.562 1 94.31 87 ASN A N 1
ATOM 604 C CA . ASN A 1 87 ? -26.547 26.766 25.344 1 94.31 87 ASN A CA 1
ATOM 605 C C . ASN A 1 87 ? -26.438 25.781 24.188 1 94.31 87 ASN A C 1
ATOM 607 O O . ASN A 1 87 ? -25.516 24.969 24.141 1 94.31 87 ASN A O 1
ATOM 611 N N . GLU A 1 88 ? -27.359 25.828 23.391 1 96.19 88 GLU A N 1
ATOM 612 C CA . GLU A 1 88 ? -27.375 25.016 22.156 1 96.19 88 GLU A CA 1
ATOM 613 C C . GLU A 1 88 ? -27.766 25.859 20.953 1 96.19 88 GLU A C 1
ATOM 615 O O . GLU A 1 88 ? -28.828 26.484 20.953 1 96.19 88 GLU A O 1
ATOM 620 N N . VAL A 1 89 ? -26.969 25.906 20 1 97.06 89 VAL A N 1
ATOM 621 C CA . VAL A 1 89 ? -27.266 26.688 18.812 1 97.06 89 VAL A CA 1
ATOM 622 C C . VAL A 1 89 ? -26.969 25.859 17.562 1 97.06 89 VAL A C 1
ATOM 624 O O . VAL A 1 89 ? -26.266 24.844 17.625 1 97.06 89 VAL A O 1
ATOM 627 N N . ILE A 1 90 ? -27.531 26.266 16.391 1 96.62 90 ILE A N 1
ATOM 628 C CA . ILE A 1 90 ? -27.297 25.625 15.109 1 96.62 90 ILE A CA 1
ATOM 629 C C . ILE A 1 90 ? -26.375 26.5 14.258 1 96.62 90 ILE A C 1
ATOM 631 O O . ILE A 1 90 ? -26.656 27.672 14.055 1 96.62 90 ILE A O 1
ATOM 635 N N . ARG A 1 91 ? -25.328 25.891 13.82 1 96.94 91 ARG A N 1
ATOM 636 C CA . ARG A 1 91 ? -24.359 26.609 13.016 1 96.94 91 ARG A CA 1
ATOM 637 C C . ARG A 1 91 ? -23.953 25.797 11.781 1 96.94 91 ARG A C 1
ATOM 639 O O . ARG A 1 91 ? -24.062 24.562 11.781 1 96.94 91 ARG A O 1
ATOM 646 N N . ARG A 1 92 ? -23.578 26.406 10.758 1 93.25 92 ARG A N 1
ATOM 647 C CA . ARG A 1 92 ? -22.969 25.781 9.586 1 93.25 92 ARG A CA 1
ATOM 648 C C . ARG A 1 92 ? -21.516 26.203 9.438 1 93.25 92 ARG A C 1
ATOM 650 O O . ARG A 1 92 ? -21 27 10.227 1 93.25 92 ARG A O 1
ATOM 657 N N . PHE A 1 93 ? -20.781 25.719 8.445 1 92.75 93 PHE A N 1
ATOM 658 C CA . PHE A 1 93 ? -19.359 25.969 8.297 1 92.75 93 PHE A CA 1
ATOM 659 C C . PHE A 1 93 ? -19.094 27.453 8.086 1 92.75 93 PHE A C 1
ATOM 661 O O . PHE A 1 93 ? -18.156 28.016 8.664 1 92.75 93 PHE A O 1
ATOM 668 N N . ARG A 1 94 ? -19.875 28.094 7.312 1 92.06 94 ARG A N 1
ATOM 669 C CA . ARG A 1 94 ? -19.672 29.5 7 1 92.06 94 ARG A CA 1
ATOM 670 C C . ARG A 1 94 ? -19.766 30.359 8.258 1 92.06 94 ARG A C 1
ATOM 672 O O . ARG A 1 94 ? -19.109 31.406 8.352 1 92.06 94 ARG A O 1
ATOM 679 N N . ASP A 1 95 ? -20.562 29.922 9.188 1 95.12 95 ASP A N 1
ATOM 680 C CA . ASP A 1 95 ? -20.672 30.641 10.453 1 95.12 95 ASP A CA 1
ATOM 681 C C . ASP A 1 95 ? -19.359 30.547 11.25 1 95.12 95 ASP A C 1
ATOM 683 O O . ASP A 1 95 ? -18.938 31.531 11.859 1 95.12 95 ASP A O 1
ATOM 687 N N . PHE A 1 96 ? -18.812 29.375 11.242 1 96.56 96 PHE A N 1
ATOM 688 C CA . PHE A 1 96 ? -17.516 29.219 11.883 1 96.56 96 PHE A CA 1
ATOM 689 C C . PHE A 1 96 ? -16.453 30.078 11.203 1 96.56 96 PHE A C 1
ATOM 691 O O . PHE A 1 96 ? -15.602 30.672 11.867 1 96.56 96 PHE A O 1
ATOM 698 N N . ALA A 1 97 ? -16.547 30.109 9.906 1 94.81 97 ALA A N 1
ATOM 699 C CA . ALA A 1 97 ? -15.617 30.938 9.133 1 94.81 97 ALA A CA 1
ATOM 700 C C . ALA A 1 97 ? -15.766 32.406 9.492 1 94.81 97 ALA A C 1
ATOM 702 O O . ALA A 1 97 ? -14.766 33.125 9.633 1 94.81 97 ALA A O 1
ATOM 703 N N . TRP A 1 98 ? -16.984 32.781 9.625 1 95.19 98 TRP A N 1
ATOM 704 C CA . TRP A 1 98 ? -17.266 34.156 10.039 1 95.19 98 TRP A CA 1
ATOM 705 C C . TRP A 1 98 ? -16.656 34.438 11.414 1 95.19 98 TRP A C 1
ATOM 707 O O . TRP A 1 98 ? -16.047 35.5 11.625 1 95.19 98 TRP A O 1
ATOM 717 N N . LEU A 1 99 ? -16.891 33.562 12.32 1 96.69 99 LEU A N 1
ATOM 718 C CA . LEU A 1 99 ? -16.344 33.719 13.664 1 96.69 99 LEU A CA 1
ATOM 719 C C . LEU A 1 99 ? -14.828 33.875 13.617 1 96.69 99 LEU A C 1
ATOM 721 O O . LEU A 1 99 ? -14.266 34.781 14.25 1 96.69 99 LEU A O 1
ATOM 725 N N . HIS A 1 100 ? -14.219 33 12.859 1 96.5 100 HIS A N 1
ATOM 726 C CA . HIS A 1 100 ? -12.766 33.031 12.719 1 96.5 100 HIS A CA 1
ATOM 727 C C . HIS A 1 100 ? -12.289 34.375 12.203 1 96.5 100 HIS A C 1
ATOM 729 O O . HIS A 1 100 ? -11.367 34.969 12.758 1 96.5 100 HIS A O 1
ATOM 735 N N . GLU A 1 101 ? -12.898 34.844 11.203 1 94.38 101 GLU A N 1
ATOM 736 C CA . GLU A 1 101 ? -12.516 36.094 10.57 1 94.38 101 GLU A CA 1
ATOM 737 C C . GLU A 1 101 ? -12.703 37.281 11.531 1 94.38 101 GLU A C 1
ATOM 739 O O . GLU A 1 101 ? -11.844 38.156 11.633 1 94.38 101 GLU A O 1
ATOM 744 N N . LYS A 1 102 ? -13.812 37.281 12.203 1 95.44 102 LYS A N 1
ATOM 745 C CA . LYS A 1 102 ? -14.117 38.375 13.133 1 95.44 102 LYS A CA 1
ATOM 746 C C . LYS A 1 102 ? -13.141 38.406 14.305 1 95.44 102 LYS A C 1
ATOM 748 O O . LYS A 1 102 ? -12.703 39.469 14.742 1 95.44 102 LYS A O 1
ATOM 753 N N . LEU A 1 103 ? -12.852 37.188 14.797 1 96.44 103 LEU A N 1
ATOM 754 C CA . LEU A 1 103 ? -11.891 37.094 15.891 1 96.44 103 LEU A CA 1
ATOM 755 C C . LEU A 1 103 ? -10.516 37.594 15.453 1 96.44 103 LEU A C 1
ATOM 757 O O . LEU A 1 103 ? -9.82 38.25 16.219 1 96.44 103 LEU A O 1
ATOM 761 N N . ALA A 1 104 ? -10.133 37.25 14.227 1 94.12 104 ALA A N 1
ATOM 762 C CA . ALA A 1 104 ? -8.836 37.688 13.695 1 94.12 104 ALA A CA 1
ATOM 763 C C . ALA A 1 104 ? -8.789 39.188 13.531 1 94.12 104 ALA A C 1
ATOM 765 O O . ALA A 1 104 ? -7.766 39.812 13.812 1 94.12 104 ALA A O 1
ATOM 766 N N . GLU A 1 105 ? -9.875 39.781 13.148 1 91.5 105 GLU A N 1
ATOM 767 C CA . GLU A 1 105 ? -9.969 41.219 12.945 1 91.5 105 GLU A CA 1
ATOM 768 C C . GLU A 1 105 ? -9.914 41.969 14.273 1 91.5 105 GLU A C 1
ATOM 770 O O . GLU A 1 105 ? -9.281 43 14.375 1 91.5 105 GLU A O 1
ATOM 775 N N . GLU A 1 106 ? -10.594 41.406 15.227 1 93.31 106 GLU A N 1
ATOM 776 C CA . GLU A 1 106 ? -10.75 42.062 16.516 1 93.31 106 GLU A CA 1
ATOM 777 C C . GLU A 1 106 ? -9.516 41.875 17.391 1 93.31 106 GLU A C 1
ATOM 779 O O . GLU A 1 106 ? -9.328 42.625 18.359 1 93.31 106 GLU A O 1
ATOM 784 N N . ASN A 1 107 ? -8.766 40.906 17.078 1 94.19 107 ASN A N 1
ATOM 785 C CA . ASN A 1 107 ? -7.621 40.562 17.922 1 94.19 107 ASN A CA 1
ATOM 786 C C . ASN A 1 107 ? -6.328 40.469 17.109 1 94.19 107 ASN A C 1
ATOM 788 O O . ASN A 1 107 ? -5.672 39.438 17.078 1 94.19 107 ASN A O 1
ATOM 792 N N . ARG A 1 108 ? -5.965 41.625 16.609 1 92 108 ARG A N 1
ATOM 793 C CA . ARG A 1 108 ? -4.727 41.688 15.844 1 92 108 ARG A CA 1
ATOM 794 C C . ARG A 1 108 ? -3.529 41.312 16.719 1 92 108 ARG A C 1
ATOM 796 O O . ARG A 1 108 ? -3.439 41.719 17.875 1 92 108 ARG A O 1
ATOM 803 N N . GLY A 1 109 ? -2.672 40.469 16.188 1 95.12 109 GLY A N 1
ATOM 804 C CA . GLY A 1 109 ? -1.507 40.031 16.922 1 95.12 109 GLY A CA 1
ATOM 805 C C . GLY A 1 109 ? -1.713 38.688 17.594 1 95.12 109 GLY A C 1
ATOM 806 O O . GLY A 1 109 ? -0.756 38.062 18.078 1 95.12 109 GLY A O 1
ATOM 807 N N . VAL A 1 110 ? -2.957 38.219 17.672 1 96.94 110 VAL A N 1
ATOM 808 C CA . VAL A 1 110 ? -3.287 36.938 18.297 1 96.94 110 VAL A CA 1
ATOM 809 C C . VAL A 1 110 ? -3.34 35.844 17.219 1 96.94 110 VAL A C 1
ATOM 811 O O . VAL A 1 110 ? -3.84 36.094 16.125 1 96.94 110 VAL A O 1
ATOM 814 N N . ILE A 1 111 ? -2.781 34.75 17.547 1 97.31 111 ILE A N 1
ATOM 815 C CA . ILE A 1 111 ? -2.85 33.594 16.656 1 97.31 111 ILE A CA 1
ATOM 816 C C . ILE A 1 111 ? -4.16 32.844 16.875 1 97.31 111 ILE A C 1
ATOM 818 O O . ILE A 1 111 ? -4.266 32.031 17.797 1 97.31 111 ILE A O 1
ATOM 822 N N . VAL A 1 112 ? -5.098 33.094 16.047 1 97 112 VAL A N 1
ATOM 823 C CA . VAL A 1 112 ? -6.398 32.438 16.156 1 97 112 VAL A CA 1
ATOM 824 C C . VAL A 1 112 ? -6.305 31.016 15.648 1 97 112 VAL A C 1
ATOM 826 O O . VAL A 1 112 ? -5.754 30.766 14.57 1 97 112 VAL A O 1
ATOM 829 N N . PRO A 1 113 ? -6.848 30.062 16.406 1 95.31 113 PRO A N 1
ATOM 830 C CA . PRO A 1 113 ? -6.84 28.672 15.922 1 95.31 113 PRO A CA 1
ATOM 831 C C . PRO A 1 113 ? -7.445 28.531 14.523 1 95.31 113 PRO A C 1
ATOM 833 O O . PRO A 1 113 ? -8.43 29.203 14.203 1 95.31 113 PRO A O 1
ATOM 836 N N . PRO A 1 114 ? -6.809 27.75 13.695 1 93.56 114 PRO A N 1
ATOM 837 C CA . PRO A 1 114 ? -7.266 27.641 12.305 1 93.56 114 PRO A CA 1
ATOM 838 C C . PRO A 1 114 ? -8.531 26.812 12.164 1 93.56 114 PRO A C 1
ATOM 840 O O . PRO A 1 114 ? -8.781 25.922 12.977 1 93.56 114 PRO A O 1
ATOM 843 N N . LEU A 1 115 ? -9.234 27.125 11.148 1 92.56 115 LEU A N 1
ATOM 844 C CA . LEU A 1 115 ? -10.391 26.328 10.727 1 92.56 115 LEU A CA 1
ATOM 845 C C . LEU A 1 115 ? -9.953 25.172 9.844 1 92.56 115 LEU A C 1
ATOM 847 O O . LEU A 1 115 ? -8.891 25.219 9.219 1 92.56 115 LEU A O 1
ATOM 851 N N . PRO A 1 116 ? -10.805 24.109 9.891 1 88.25 116 PRO A N 1
ATOM 852 C CA . PRO A 1 116 ? -10.531 23.062 8.898 1 88.25 116 PRO A CA 1
ATOM 853 C C . PRO A 1 116 ? -10.664 23.562 7.465 1 88.25 116 PRO A C 1
ATOM 855 O O . PRO A 1 116 ? -11.266 24.609 7.227 1 88.25 116 PRO A O 1
ATOM 858 N N . GLU A 1 117 ? -9.938 22.812 6.531 1 76 117 GLU A N 1
ATOM 859 C CA . GLU A 1 117 ? -9.898 23.25 5.141 1 76 117 GLU A CA 1
ATOM 860 C C . GLU A 1 117 ? -11.273 23.156 4.492 1 76 117 GLU A C 1
ATOM 862 O O . GLU A 1 117 ? -12.031 22.219 4.77 1 76 117 GLU A O 1
ATOM 867 N N . LYS A 1 118 ? -11.492 24.234 3.777 1 69.25 118 LYS A N 1
ATOM 868 C CA . LYS A 1 118 ? -12.688 24.172 2.951 1 69.25 118 LYS A CA 1
ATOM 869 C C . LYS A 1 118 ? -12.5 23.25 1.761 1 69.25 118 LYS A C 1
ATOM 871 O O . LYS A 1 118 ? -11.477 23.297 1.08 1 69.25 118 LYS A O 1
ATOM 876 N N . ASN A 1 119 ? -12.867 22.016 1.769 1 62.56 119 ASN A N 1
ATOM 877 C CA . ASN A 1 119 ? -12.734 21.125 0.622 1 62.56 119 ASN A CA 1
ATOM 878 C C . ASN A 1 119 ? -13.953 21.203 -0.297 1 62.56 119 ASN A C 1
ATOM 880 O O . ASN A 1 119 ? -14.984 20.594 -0.021 1 62.56 119 ASN A O 1
ATOM 884 N N . ALA A 1 120 ? -13.734 22.047 -1.257 1 55.81 120 ALA A N 1
ATOM 885 C CA . ALA A 1 120 ? -14.844 22.281 -2.182 1 55.81 120 ALA A CA 1
ATOM 886 C C . ALA A 1 120 ? -15.234 20.984 -2.891 1 55.81 120 ALA A C 1
ATOM 888 O O . ALA A 1 120 ? -16.422 20.734 -3.119 1 55.81 120 ALA A O 1
ATOM 889 N N . VAL A 1 121 ? -14.219 20.234 -3.227 1 54.38 121 VAL A N 1
ATOM 890 C CA . VAL A 1 121 ? -14.492 19.016 -3.982 1 54.38 121 VAL A CA 1
ATOM 891 C C . VAL A 1 121 ? -15.227 18.016 -3.098 1 54.38 121 VAL A C 1
ATOM 893 O O . VAL A 1 121 ? -16.188 17.375 -3.539 1 54.38 121 VAL A O 1
ATOM 896 N N . ALA A 1 122 ? -14.781 17.875 -1.959 1 53.34 122 ALA A N 1
ATOM 897 C CA . ALA A 1 122 ? -15.367 16.891 -1.042 1 53.34 122 ALA A CA 1
ATOM 898 C C . ALA A 1 122 ? -16.781 17.312 -0.628 1 53.34 122 ALA A C 1
ATOM 900 O O . ALA A 1 122 ? -17.609 16.453 -0.322 1 53.34 122 ALA A O 1
ATOM 901 N N . LYS A 1 123 ? -17.016 18.578 -0.628 1 55.69 123 LYS A N 1
ATOM 902 C CA . LYS A 1 123 ? -18.328 19.109 -0.297 1 55.69 123 LYS A CA 1
ATOM 903 C C . LYS A 1 123 ? -19.406 18.516 -1.198 1 55.69 123 LYS A C 1
ATOM 905 O O . LYS A 1 123 ? -20.516 18.234 -0.745 1 55.69 123 LYS A O 1
ATOM 910 N N . PHE A 1 124 ? -18.844 18.297 -2.383 1 53.38 124 PHE A N 1
ATOM 911 C CA . PHE A 1 124 ? -19.828 17.797 -3.338 1 53.38 124 PHE A CA 1
ATOM 912 C C . PHE A 1 124 ? -20.094 16.312 -3.131 1 53.38 124 PHE A C 1
ATOM 914 O O . PHE A 1 124 ? -21.172 15.82 -3.445 1 53.38 124 PHE A O 1
ATOM 921 N N . THR A 1 125 ? -19.172 15.727 -2.637 1 58.59 125 THR A N 1
ATOM 922 C CA . THR A 1 125 ? -19.422 14.305 -2.445 1 58.59 125 THR A CA 1
ATOM 923 C C . THR A 1 125 ? -20.016 14.039 -1.065 1 58.59 125 THR A C 1
ATOM 925 O O . THR A 1 125 ? -20.625 12.992 -0.837 1 58.59 125 THR A O 1
ATOM 928 N N . MET A 1 126 ? -20.172 15.016 -0.251 1 62.53 126 MET A N 1
ATOM 929 C CA . MET A 1 126 ? -20.734 15.031 1.1 1 62.53 126 MET A CA 1
ATOM 930 C C . MET A 1 126 ? -20.875 13.617 1.651 1 62.53 126 MET A C 1
ATOM 932 O O . MET A 1 126 ? -21.938 13.234 2.123 1 62.53 126 MET A O 1
ATOM 936 N N . GLY A 1 127 ? -19.812 12.797 1.475 1 70.69 127 GLY A N 1
ATOM 937 C CA . GLY A 1 127 ? -19.844 11.469 2.064 1 70.69 127 GLY A CA 1
ATOM 938 C C . GLY A 1 127 ? -19.844 11.484 3.582 1 70.69 127 GLY A C 1
ATOM 939 O O . GLY A 1 127 ? -19.453 12.484 4.191 1 70.69 127 GLY A O 1
ATOM 940 N N . THR A 1 128 ? -20.453 10.5 4.211 1 77.25 128 THR A N 1
ATOM 941 C CA . THR A 1 128 ? -20.625 10.383 5.656 1 77.25 128 THR A CA 1
ATOM 942 C C . THR A 1 128 ? -19.281 10.57 6.367 1 77.25 128 THR A C 1
ATOM 944 O O . THR A 1 128 ? -19.203 11.25 7.391 1 77.25 128 THR A O 1
ATOM 947 N N . ASP A 1 129 ? -18.219 10.172 5.781 1 77.62 129 ASP A N 1
ATOM 948 C CA . ASP A 1 129 ? -16.906 10.258 6.41 1 77.62 129 ASP A CA 1
ATOM 949 C C . ASP A 1 129 ? -16.391 11.695 6.406 1 77.62 129 ASP A C 1
ATOM 951 O O . ASP A 1 129 ? -15.797 12.156 7.391 1 77.62 129 ASP A O 1
ATOM 955 N N . PHE A 1 130 ? -16.672 12.367 5.414 1 80.19 130 PHE A N 1
ATOM 956 C CA . PHE A 1 130 ? -16.25 13.75 5.289 1 80.19 130 PHE A CA 1
ATOM 957 C C . PHE A 1 130 ? -16.938 14.633 6.32 1 80.19 130 PHE A C 1
ATOM 959 O O . PHE A 1 130 ? -16.312 15.461 6.969 1 80.19 130 PHE A O 1
ATOM 966 N N . ILE A 1 131 ? -18.234 14.414 6.453 1 87 131 ILE A N 1
ATOM 967 C CA . ILE A 1 131 ? -19.047 15.219 7.352 1 87 131 ILE A CA 1
ATOM 968 C C . ILE A 1 131 ? -18.578 15.023 8.789 1 87 131 ILE A C 1
ATOM 970 O O . ILE A 1 131 ? -18.438 15.992 9.539 1 87 131 ILE A O 1
ATOM 974 N N . GLU A 1 132 ? -18.312 13.828 9.062 1 86.25 132 GLU A N 1
ATOM 975 C CA . GLU A 1 132 ? -17.875 13.523 10.422 1 86.25 132 GLU A CA 1
ATOM 976 C C . GLU A 1 132 ? -16.484 14.094 10.695 1 86.25 132 GLU A C 1
ATOM 978 O O . GLU A 1 132 ? -16.219 14.586 11.789 1 86.25 132 GLU A O 1
ATOM 983 N N . ASP A 1 133 ? -15.602 14.07 9.742 1 84 133 ASP A N 1
ATOM 984 C CA . ASP A 1 133 ? -14.266 14.633 9.883 1 84 133 ASP A CA 1
ATOM 985 C C . ASP A 1 133 ? -14.328 16.141 10.102 1 84 133 ASP A C 1
ATOM 987 O O . ASP A 1 133 ? -13.617 16.688 10.953 1 84 133 ASP A O 1
ATOM 991 N N . ARG A 1 134 ? -15.156 16.719 9.391 1 88.5 134 ARG A N 1
ATOM 992 C CA . ARG A 1 134 ? -15.312 18.156 9.531 1 88.5 134 ARG A CA 1
ATOM 993 C C . ARG A 1 134 ? -15.93 18.516 10.875 1 88.5 134 ARG A C 1
ATOM 995 O O . ARG A 1 134 ? -15.492 19.453 11.539 1 88.5 134 ARG A O 1
ATOM 1002 N N . ARG A 1 135 ? -16.969 17.781 11.25 1 92.5 135 ARG A N 1
ATOM 1003 C CA . ARG A 1 135 ? -17.609 17.984 12.547 1 92.5 135 ARG A CA 1
ATOM 1004 C C . ARG A 1 135 ? -16.578 17.953 13.672 1 92.5 135 ARG A C 1
ATOM 1006 O O . ARG A 1 135 ? -16.547 18.844 14.523 1 92.5 135 ARG A O 1
ATOM 1013 N N . ARG A 1 136 ? -15.703 16.984 13.664 1 89.88 136 ARG A N 1
ATOM 1014 C CA . ARG A 1 136 ? -14.664 16.828 14.68 1 89.88 136 ARG A CA 1
ATOM 1015 C C . ARG A 1 136 ? -13.688 18 14.641 1 89.88 136 ARG A C 1
ATOM 1017 O O . ARG A 1 136 ? -13.305 18.531 15.695 1 89.88 136 ARG A O 1
ATOM 1024 N N . ALA A 1 137 ? -13.305 18.359 13.453 1 90.38 137 ALA A N 1
ATOM 1025 C CA . ALA A 1 137 ? -12.359 19.469 13.289 1 90.38 137 ALA A CA 1
ATOM 1026 C C . ALA A 1 137 ? -12.945 20.781 13.797 1 90.38 137 ALA A C 1
ATOM 1028 O O . ALA A 1 137 ? -12.242 21.594 14.406 1 90.38 137 ALA A O 1
ATOM 1029 N N . LEU A 1 138 ? -14.219 20.984 13.578 1 94.94 138 LEU A N 1
ATOM 1030 C CA . LEU A 1 138 ? -14.891 22.188 14.055 1 94.94 138 LEU A CA 1
ATOM 1031 C C . LEU A 1 138 ? -14.953 22.203 15.578 1 94.94 138 LEU A C 1
ATOM 1033 O O . LEU A 1 138 ? -14.82 23.266 16.188 1 94.94 138 LEU A O 1
ATOM 1037 N N . GLN A 1 139 ? -15.172 21.016 16.078 1 94.94 139 GLN A N 1
ATOM 1038 C CA . GLN A 1 139 ? -15.188 20.906 17.547 1 94.94 139 GLN A CA 1
ATOM 1039 C C . GLN A 1 139 ? -13.828 21.281 18.125 1 94.94 139 GLN A C 1
ATOM 1041 O O . GLN A 1 139 ? -13.75 21.984 19.141 1 94.94 139 GLN A O 1
ATOM 1046 N N . VAL A 1 140 ? -12.797 20.859 17.531 1 91.38 140 VAL A N 1
ATOM 1047 C CA . VAL A 1 140 ? -11.445 21.172 17.984 1 91.38 140 VAL A CA 1
ATOM 1048 C C . VAL A 1 140 ? -11.211 22.688 17.891 1 91.38 140 VAL A C 1
ATOM 1050 O O . VAL A 1 140 ? -10.719 23.297 18.844 1 91.38 140 VAL A O 1
ATOM 1053 N N . PHE A 1 141 ? -11.602 23.25 16.797 1 95 141 PHE A N 1
ATOM 1054 C CA . PHE A 1 141 ? -11.445 24.688 16.578 1 95 141 PHE A CA 1
ATOM 1055 C C . PHE A 1 141 ? -12.117 25.484 17.688 1 95 141 PHE A C 1
ATOM 1057 O O . PHE A 1 141 ? -11.477 26.328 18.328 1 95 141 PHE A O 1
ATOM 1064 N N . ILE A 1 142 ? -13.367 25.203 17.938 1 97 142 ILE A N 1
ATOM 1065 C CA . ILE A 1 142 ? -14.156 26.031 18.844 1 97 142 ILE A CA 1
ATOM 1066 C C . ILE A 1 142 ? -13.648 25.844 20.281 1 97 142 ILE A C 1
ATOM 1068 O O . ILE A 1 142 ? -13.633 26.781 21.062 1 97 142 ILE A O 1
ATOM 1072 N N . ASN A 1 143 ? -13.258 24.672 20.578 1 95.19 143 ASN A N 1
ATOM 1073 C CA . ASN A 1 143 ? -12.719 24.438 21.906 1 95.19 143 ASN A CA 1
ATOM 1074 C C . ASN A 1 143 ? -11.375 25.141 22.109 1 95.19 143 ASN A C 1
ATOM 1076 O O . ASN A 1 143 ? -11.086 25.625 23.203 1 95.19 143 ASN A O 1
ATOM 1080 N N . ARG A 1 144 ? -10.57 25.219 21.109 1 94.12 144 ARG A N 1
ATOM 1081 C CA . ARG A 1 144 ? -9.305 25.938 21.203 1 94.12 144 ARG A CA 1
ATOM 1082 C C . ARG A 1 144 ? -9.531 27.438 21.359 1 94.12 144 ARG A C 1
ATOM 1084 O O . ARG A 1 144 ? -8.828 28.094 22.125 1 94.12 144 ARG A O 1
ATOM 1091 N N . VAL A 1 145 ? -10.516 27.891 20.641 1 96.38 145 VAL A N 1
ATOM 1092 C CA . VAL A 1 145 ? -10.875 29.297 20.75 1 96.38 145 VAL A CA 1
ATOM 1093 C C . VAL A 1 145 ? -11.336 29.594 22.188 1 96.38 145 VAL A C 1
ATOM 1095 O O . VAL A 1 145 ? -10.883 30.562 22.797 1 96.38 145 VAL A O 1
ATOM 1098 N N . ALA A 1 146 ? -12.125 28.734 22.672 1 95.56 146 ALA A N 1
ATOM 1099 C CA . ALA A 1 146 ? -12.727 28.922 23.984 1 95.56 146 ALA A CA 1
ATOM 1100 C C . ALA A 1 146 ? -11.688 28.766 25.094 1 95.56 146 ALA A C 1
ATOM 1102 O O . ALA A 1 146 ? -11.898 29.234 26.219 1 95.56 146 ALA A O 1
ATOM 1103 N N . SER A 1 147 ? -10.617 28.156 24.828 1 93.19 147 SER A N 1
ATOM 1104 C CA . SER A 1 147 ? -9.578 27.938 25.828 1 93.19 147 SER A CA 1
ATOM 1105 C C . SER A 1 147 ? -8.5 29.016 25.75 1 93.19 147 SER A C 1
ATOM 1107 O O . SER A 1 147 ? -7.656 29.109 26.641 1 93.19 147 SER A O 1
ATOM 1109 N N . HIS A 1 148 ? -8.508 29.766 24.734 1 94.56 148 HIS A N 1
ATOM 1110 C CA . HIS A 1 148 ? -7.488 30.797 24.531 1 94.56 148 HIS A CA 1
ATOM 1111 C C . HIS A 1 148 ? -7.711 31.984 25.469 1 94.56 148 HIS A C 1
ATOM 1113 O O . HIS A 1 148 ? -8.805 32.562 25.5 1 94.56 148 HIS A O 1
ATOM 1119 N N . PRO A 1 149 ? -6.73 32.375 26.125 1 93.19 149 PRO A N 1
ATOM 1120 C CA . PRO A 1 149 ? -6.895 33.438 27.141 1 93.19 149 PRO A CA 1
ATOM 1121 C C . PRO A 1 149 ? -7.402 34.75 26.562 1 93.19 149 PRO A C 1
ATOM 1123 O O . PRO A 1 149 ? -8.219 35.438 27.188 1 93.19 149 PRO A O 1
ATOM 1126 N N . ALA A 1 150 ? -6.941 35.125 25.391 1 93.94 150 ALA A N 1
ATOM 1127 C CA . ALA A 1 150 ? -7.309 36.406 24.781 1 93.94 150 ALA A CA 1
ATOM 1128 C C . ALA A 1 150 ? -8.656 36.312 24.078 1 93.94 150 ALA A C 1
ATOM 1130 O O . ALA A 1 150 ? -9.359 37.312 23.922 1 93.94 150 ALA A O 1
ATOM 1131 N N . LEU A 1 151 ? -9.07 35.094 23.688 1 95.56 151 LEU A N 1
ATOM 1132 C CA . LEU A 1 151 ? -10.258 34.938 22.859 1 95.56 151 LEU A CA 1
ATOM 1133 C C . LEU A 1 151 ? -11.461 34.531 23.703 1 95.56 151 LEU A C 1
ATOM 1135 O O . LEU A 1 151 ? -12.609 34.781 23.344 1 95.56 151 LEU A O 1
ATOM 1139 N N . LYS A 1 152 ? -11.219 33.906 24.75 1 93.81 152 LYS A N 1
ATOM 1140 C CA . LYS A 1 152 ? -12.242 33.375 25.656 1 93.81 152 LYS A CA 1
ATOM 1141 C C . LYS A 1 152 ? -13.242 34.438 26.047 1 93.81 152 LYS A C 1
ATOM 1143 O O . LYS A 1 152 ? -14.453 34.219 26 1 93.81 152 LYS A O 1
ATOM 1148 N N . PRO A 1 153 ? -12.773 35.625 26.391 1 93.31 153 PRO A N 1
ATOM 1149 C CA . PRO A 1 153 ? -13.711 36.656 26.859 1 93.31 153 PRO A CA 1
ATOM 1150 C C . PRO A 1 153 ? -14.344 37.438 25.703 1 93.31 153 PRO A C 1
ATOM 1152 O O . PRO A 1 153 ? -15.094 38.375 25.938 1 93.31 153 PRO A O 1
ATOM 1155 N N . SER A 1 154 ? -14.109 37.062 24.5 1 94.75 154 SER A N 1
ATOM 1156 C CA . SER A 1 154 ? -14.586 37.812 23.344 1 94.75 154 SER A CA 1
ATOM 1157 C C . SER A 1 154 ? -16.109 37.812 23.281 1 94.75 154 SER A C 1
ATOM 1159 O O . SER A 1 154 ? -16.75 36.781 23.469 1 94.75 154 SER A O 1
ATOM 1161 N N . ARG A 1 155 ? -16.688 38.938 22.984 1 93.88 155 ARG A N 1
ATOM 1162 C CA . ARG A 1 155 ? -18.125 39.094 22.812 1 93.88 155 ARG A CA 1
ATOM 1163 C C . ARG A 1 155 ? -18.594 38.375 21.531 1 93.88 155 ARG A C 1
ATOM 1165 O O . ARG A 1 155 ? -19.703 37.875 21.484 1 93.88 155 ARG A O 1
ATOM 1172 N N . THR A 1 156 ? -17.703 38.438 20.594 1 95.38 156 THR A N 1
ATOM 1173 C CA . THR A 1 156 ? -18.016 37.75 19.344 1 95.38 156 THR A CA 1
ATOM 1174 C C . THR A 1 156 ? -18.203 36.281 19.562 1 95.38 156 THR A C 1
ATOM 1176 O O . THR A 1 156 ? -19.141 35.688 19.031 1 95.38 156 THR A O 1
ATOM 1179 N N . LEU A 1 157 ? -17.344 35.656 20.375 1 96.19 157 LEU A N 1
ATOM 1180 C CA . LEU A 1 157 ? -17.484 34.25 20.719 1 96.19 157 LEU A CA 1
ATOM 1181 C C . LEU A 1 157 ? -18.781 34 21.484 1 96.19 157 LEU A C 1
ATOM 1183 O O . LEU A 1 157 ? -19.5 33.031 21.219 1 96.19 157 LEU A O 1
ATOM 1187 N N . GLN A 1 158 ? -19.094 34.875 22.344 1 95.19 158 GLN A N 1
ATOM 1188 C CA . GLN A 1 158 ? -20.312 34.781 23.125 1 95.19 158 GLN A CA 1
ATOM 1189 C C . GLN A 1 158 ? -21.547 34.781 22.219 1 95.19 158 GLN A C 1
ATOM 1191 O O . GLN A 1 158 ? -22.438 33.969 22.391 1 95.19 158 GLN A O 1
ATOM 1196 N N . ARG A 1 159 ? -21.578 35.719 21.297 1 94.19 159 ARG A N 1
ATOM 1197 C CA . ARG A 1 159 ? -22.688 35.812 20.375 1 94.19 159 ARG A CA 1
ATOM 1198 C C . ARG A 1 159 ? -22.828 34.562 19.531 1 94.19 159 ARG A C 1
ATOM 1200 O O . ARG A 1 159 ? -23.938 34.062 19.266 1 94.19 159 ARG A O 1
ATOM 1207 N N . PHE A 1 160 ? -21.766 34.094 19.125 1 96.62 160 PHE A N 1
ATOM 1208 C CA . PHE A 1 160 ? -21.734 32.875 18.328 1 96.62 160 PHE A CA 1
ATOM 1209 C C . PHE A 1 160 ? -22.359 31.703 19.094 1 96.62 160 PHE A C 1
ATOM 1211 O O . PHE A 1 160 ? -23.094 30.906 18.516 1 96.62 160 PHE A O 1
ATOM 1218 N N . LEU A 1 161 ? -22.031 31.531 20.391 1 96.12 161 LEU A N 1
ATOM 1219 C CA . LEU A 1 161 ? -22.422 30.375 21.188 1 96.12 161 LEU A CA 1
ATOM 1220 C C . LEU A 1 161 ? -23.828 30.547 21.734 1 96.12 161 LEU A C 1
ATOM 1222 O O . LEU A 1 161 ? -24.469 29.578 22.141 1 96.12 161 LEU A O 1
ATOM 1226 N N . GLU A 1 162 ? -24.344 31.797 21.703 1 94.75 162 GLU A N 1
ATOM 1227 C CA . GLU A 1 162 ? -25.609 32.031 22.391 1 94.75 162 GLU A CA 1
ATOM 1228 C C . GLU A 1 162 ? -26.703 32.438 21.422 1 94.75 162 GLU A C 1
ATOM 1230 O O . GLU A 1 162 ? -27.891 32.156 21.656 1 94.75 162 GLU A O 1
ATOM 1235 N N . SER A 1 163 ? -26.375 33.125 20.359 1 93.81 163 SER A N 1
ATOM 1236 C CA . SER A 1 163 ? -27.375 33.688 19.469 1 93.81 163 SER A CA 1
ATOM 1237 C C . SER A 1 163 ? -28.094 32.594 18.672 1 93.81 163 SER A C 1
ATOM 1239 O O . SER A 1 163 ? -27.438 31.688 18.125 1 93.81 163 SER A O 1
ATOM 1241 N N . ASN A 1 164 ? -29.375 32.719 18.656 1 91.56 164 ASN A N 1
ATOM 1242 C CA . ASN A 1 164 ? -30.094 31.797 17.781 1 91.56 164 ASN A CA 1
ATOM 1243 C C . ASN A 1 164 ? -29.828 32.094 16.312 1 91.56 164 ASN A C 1
ATOM 1245 O O . ASN A 1 164 ? -29.094 33.031 15.984 1 91.56 164 ASN A O 1
ATOM 1249 N N . GLU A 1 165 ? -30.344 31.359 15.445 1 90.94 165 GLU A N 1
ATOM 1250 C CA . GLU A 1 165 ? -30.031 31.438 14.023 1 90.94 165 GLU A CA 1
ATOM 1251 C C . GLU A 1 165 ? -30.391 32.812 13.461 1 90.94 165 GLU A C 1
ATOM 1253 O O . GLU A 1 165 ? -29.594 33.406 12.727 1 90.94 165 GLU A O 1
ATOM 1258 N N . ASP A 1 166 ? -31.547 33.281 13.844 1 89.12 166 ASP A N 1
ATOM 1259 C CA . ASP A 1 166 ? -32 34.562 13.336 1 89.12 166 ASP A CA 1
ATOM 1260 C C . ASP A 1 166 ? -31.156 35.688 13.875 1 89.12 166 ASP A C 1
ATOM 1262 O O . ASP A 1 166 ? -30.75 36.594 13.125 1 89.12 166 ASP A O 1
ATOM 1266 N N . GLU A 1 167 ? -30.906 35.688 15.086 1 88.88 167 GLU A N 1
ATOM 1267 C CA . GLU A 1 167 ? -30.078 36.688 15.719 1 88.88 167 GLU A CA 1
ATOM 1268 C C . GLU A 1 167 ? -28.672 36.719 15.133 1 88.88 167 GLU A C 1
ATOM 1270 O O . GLU A 1 167 ? -28.094 37.781 14.906 1 88.88 167 GLU A O 1
ATOM 1275 N N . PHE A 1 168 ? -28.25 35.594 14.914 1 91.69 168 PHE A N 1
ATOM 1276 C CA . PHE A 1 168 ? -26.891 35.469 14.398 1 91.69 168 PHE A CA 1
ATOM 1277 C C . PHE A 1 168 ? -26.812 35.969 12.961 1 91.69 168 PHE A C 1
ATOM 1279 O O . PHE A 1 168 ? -25.844 36.656 12.57 1 91.69 168 PHE A O 1
ATOM 1286 N N . ALA A 1 169 ? -27.766 35.625 12.203 1 88.69 169 ALA A N 1
ATOM 1287 C CA . ALA A 1 169 ? -27.828 36.094 10.828 1 88.69 169 ALA A CA 1
ATOM 1288 C C . ALA A 1 169 ? -27.828 37.625 10.781 1 88.69 169 ALA A C 1
ATOM 1290 O O . ALA A 1 169 ? -27.203 38.219 9.906 1 88.69 169 ALA A O 1
ATOM 1291 N N . PHE A 1 170 ? -28.562 38.188 11.68 1 87.38 170 PHE A N 1
ATOM 1292 C CA . PHE A 1 170 ? -28.609 39.625 11.773 1 87.38 170 PHE A CA 1
ATOM 1293 C C . PHE A 1 170 ? -27.234 40.219 12.133 1 87.38 170 PHE A C 1
ATOM 1295 O O . PHE A 1 170 ? -26.828 41.219 11.578 1 87.38 170 PHE A O 1
ATOM 1302 N N . GLU A 1 171 ? -26.609 39.562 12.961 1 85.25 171 GLU A N 1
ATOM 1303 C CA . GLU A 1 171 ? -25.281 40 13.367 1 85.25 171 GLU A CA 1
ATOM 1304 C C . GLU A 1 171 ? -24.297 39.938 12.203 1 85.25 171 GLU A C 1
ATOM 1306 O O . GLU A 1 171 ? -23.469 40.812 12.023 1 85.25 171 GLU A O 1
ATOM 1311 N N . VAL A 1 172 ? -24.344 38.906 11.508 1 87.44 172 VAL A N 1
ATOM 1312 C CA . VAL A 1 172 ? -23.469 38.719 10.352 1 87.44 172 VAL A CA 1
ATOM 1313 C C . VAL A 1 172 ? -23.75 39.812 9.32 1 87.44 172 VAL A C 1
ATOM 1315 O O . VAL A 1 172 ? -22.812 40.406 8.781 1 87.44 172 VAL A O 1
ATOM 1318 N N . ALA A 1 173 ? -25 40.094 9.133 1 85.19 173 ALA A N 1
ATOM 1319 C CA . ALA A 1 173 ? -25.391 41.125 8.18 1 85.19 173 ALA A CA 1
ATOM 1320 C C . ALA A 1 173 ? -24.938 42.531 8.641 1 85.19 173 ALA A C 1
ATOM 1322 O O . ALA A 1 173 ? -24.453 43.312 7.836 1 85.19 173 ALA A O 1
ATOM 1323 N N . ARG A 1 174 ? -25.078 42.781 9.852 1 82.31 174 ARG A N 1
ATOM 1324 C CA . ARG A 1 174 ? -24.656 44.062 10.43 1 82.31 174 ARG A CA 1
ATOM 1325 C C . ARG A 1 174 ? -23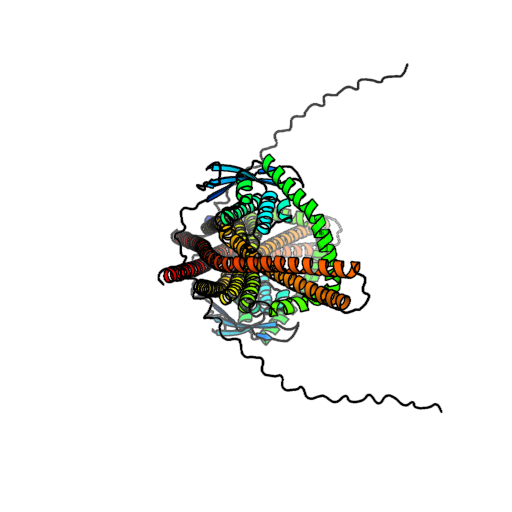.156 44.25 10.305 1 82.31 174 ARG A C 1
ATOM 1327 O O . ARG A 1 174 ? -22.688 45.312 9.977 1 82.31 174 ARG A O 1
ATOM 1334 N N . SER A 1 175 ? -22.516 43.188 10.57 1 81.06 175 SER A N 1
ATOM 1335 C CA . SER A 1 175 ? -21.062 43.219 10.477 1 81.06 175 SER A CA 1
ATOM 1336 C C . SER A 1 175 ? -20.609 43.469 9.039 1 81.06 175 SER A C 1
ATOM 1338 O O . SER A 1 175 ? -19.656 44.219 8.805 1 81.06 175 SER A O 1
ATOM 1340 N N . ALA A 1 176 ? -21.25 42.875 8.141 1 75.88 176 ALA A N 1
ATOM 1341 C CA . ALA A 1 176 ? -20.953 43.062 6.727 1 75.88 176 ALA A CA 1
ATOM 1342 C C . ALA A 1 176 ? -21.234 44.5 6.293 1 75.88 176 ALA A C 1
ATOM 1344 O O . ALA A 1 176 ? -20.484 45.094 5.516 1 75.88 176 ALA A O 1
ATOM 1345 N N . ALA A 1 177 ? -22.359 45.062 6.754 1 69.19 177 ALA A N 1
ATOM 1346 C CA . ALA A 1 177 ? -22.75 46.438 6.422 1 69.19 177 ALA A CA 1
ATOM 1347 C C . ALA A 1 177 ? -21.75 47.438 6.984 1 69.19 177 ALA A C 1
ATOM 1349 O O . ALA A 1 177 ? -21.406 48.438 6.32 1 69.19 177 ALA A O 1
ATOM 1350 N N . ALA A 1 178 ? -21.375 47.156 8.156 1 62.66 178 ALA A N 1
ATOM 1351 C CA . ALA A 1 178 ? -20.391 48.031 8.781 1 62.66 178 ALA A CA 1
ATOM 1352 C C . ALA A 1 178 ? -19.062 47.969 8.047 1 62.66 178 ALA A C 1
ATOM 1354 O O . ALA A 1 178 ? -18.359 49 7.918 1 62.66 178 ALA A O 1
ATOM 1355 N N . ALA A 1 179 ? -18.766 46.812 7.527 1 60.56 179 ALA A N 1
ATOM 1356 C CA . ALA A 1 179 ? -17.547 46.625 6.762 1 60.56 179 ALA A CA 1
ATOM 1357 C C . ALA A 1 179 ? -17.656 47.25 5.375 1 60.56 179 ALA A C 1
ATOM 1359 O O . ALA A 1 179 ? -16.672 47.781 4.84 1 60.56 179 ALA A O 1
ATOM 1360 N N . GLY A 1 180 ? -18.844 47.031 4.762 1 52.31 180 GLY A N 1
ATOM 1361 C CA . GLY A 1 180 ? -19.125 47.625 3.463 1 52.31 180 GLY A CA 1
ATOM 1362 C C . GLY A 1 180 ? -19.125 49.156 3.482 1 52.31 180 GLY A C 1
ATOM 1363 O O . GLY A 1 180 ? -18.672 49.781 2.525 1 52.31 180 GLY A O 1
ATOM 1364 N N . GLY A 1 181 ? -19.797 49.75 4.367 1 47.34 181 GLY A N 1
ATOM 1365 C CA . GLY A 1 181 ? -19.734 51.219 4.488 1 47.34 181 GLY A CA 1
ATOM 1366 C C . GLY A 1 181 ? -18.344 51.719 4.777 1 47.34 181 GLY A C 1
ATOM 1367 O O . GLY A 1 181 ? -17.938 52.75 4.246 1 47.34 181 GLY A O 1
ATOM 1368 N N . GLY A 1 182 ? -17.609 51.125 5.598 1 41.25 182 GLY A N 1
ATOM 1369 C CA . GLY A 1 182 ? -16.219 51.406 5.906 1 41.25 182 GLY A CA 1
ATOM 1370 C C . GLY A 1 182 ? -15.258 50.875 4.859 1 41.25 182 GLY A C 1
ATOM 1371 O O . GLY A 1 182 ? -14.109 51.312 4.789 1 41.25 182 GLY A O 1
ATOM 1372 N N . ALA A 1 183 ? -15.5 49.75 4.254 1 42.75 183 ALA A N 1
ATOM 1373 C CA . ALA A 1 183 ? -14.703 49.125 3.193 1 42.75 183 ALA A CA 1
ATOM 1374 C C . ALA A 1 183 ? -14.68 50.031 1.948 1 42.75 183 ALA A C 1
ATOM 1376 O O . ALA A 1 183 ? -13.68 50.062 1.227 1 42.75 183 ALA A O 1
ATOM 1377 N N . LYS A 1 184 ? -15.742 50.5 1.704 1 49.41 184 LYS A N 1
ATOM 1378 C CA . LYS A 1 184 ? -15.695 51.5 0.626 1 49.41 184 LYS A CA 1
ATOM 1379 C C . LYS A 1 184 ? -14.75 52.625 0.974 1 49.41 184 LYS A C 1
ATOM 1381 O O . LYS A 1 184 ? -14.016 53.125 0.114 1 49.41 184 LYS A O 1
ATOM 1386 N N . LYS A 1 185 ? -14.828 53.188 2.113 1 43.06 185 LYS A N 1
ATOM 1387 C CA . LYS A 1 185 ? -13.898 54.219 2.496 1 43.06 185 LYS A CA 1
ATOM 1388 C C . LYS A 1 185 ? -12.477 53.688 2.623 1 43.06 185 LYS A C 1
ATOM 1390 O O . LYS A 1 185 ? -11.516 54.375 2.242 1 43.06 185 LYS A O 1
ATOM 1395 N N . ARG A 1 186 ? -12.281 52.406 3.004 1 45.47 186 ARG A N 1
ATOM 1396 C CA . ARG A 1 186 ? -10.953 51.812 3.096 1 45.47 186 ARG A CA 1
ATOM 1397 C C . ARG A 1 186 ? -10.516 51.25 1.753 1 45.47 186 ARG A C 1
ATOM 1399 O O . ARG A 1 186 ? -9.32 51.25 1.432 1 45.47 186 ARG A O 1
ATOM 1406 N N . LEU A 1 187 ? -11.297 50.656 0.959 1 44.69 187 LEU A N 1
ATOM 1407 C CA . LEU A 1 187 ? -10.992 50.281 -0.419 1 44.69 187 LEU A CA 1
ATOM 1408 C C . LEU A 1 187 ? -10.672 51.531 -1.251 1 44.69 187 LEU A C 1
ATOM 1410 O O . LEU A 1 187 ? -9.734 51.5 -2.057 1 44.69 187 LEU A O 1
ATOM 1414 N N . GLU A 1 188 ? -11.5 52.562 -1.275 1 42.53 188 GLU A N 1
ATOM 1415 C CA . GLU A 1 188 ? -11.148 53.844 -1.915 1 42.53 188 GLU A CA 1
ATOM 1416 C C . GLU A 1 188 ? -9.859 54.406 -1.34 1 42.53 188 GLU A C 1
ATOM 1418 O O . GLU A 1 188 ? -9.055 55 -2.068 1 42.53 188 GLU A O 1
ATOM 1423 N N . GLY A 1 189 ? -9.602 54.281 -0.089 1 37.59 189 GLY A N 1
ATOM 1424 C CA . GLY A 1 189 ? -8.312 54.625 0.492 1 37.59 189 GLY A CA 1
ATOM 1425 C C . GLY A 1 189 ? -7.234 53.594 0.186 1 37.59 189 GLY A C 1
ATOM 1426 O O . GLY A 1 189 ? -6.082 53.938 -0.06 1 37.59 189 GLY A O 1
ATOM 1427 N N . ALA A 1 190 ? -7.477 52.281 0.201 1 41.97 190 ALA A N 1
ATOM 1428 C CA . ALA A 1 190 ? -6.539 51.25 -0.163 1 41.97 190 ALA A CA 1
ATOM 1429 C C . ALA A 1 190 ? -6.289 51.219 -1.669 1 41.97 190 ALA A C 1
ATOM 1431 O O . ALA A 1 190 ? -5.156 51 -2.115 1 41.97 190 ALA A O 1
ATOM 1432 N N . VAL A 1 191 ? -7.301 51.344 -2.484 1 44.22 191 VAL A N 1
ATOM 1433 C CA . VAL A 1 191 ? -7.066 51.531 -3.914 1 44.22 191 VAL A CA 1
ATOM 1434 C C . VAL A 1 191 ? -6.227 52.781 -4.145 1 44.22 191 VAL A C 1
ATOM 1436 O O . VAL A 1 191 ? -5.34 52.812 -5 1 44.22 191 VAL A O 1
ATOM 1439 N N . GLY A 1 192 ? -6.516 53.906 -3.529 1 37.28 192 GLY A N 1
ATOM 1440 C CA . GLY A 1 192 ? -5.637 55.062 -3.611 1 37.28 192 GLY A CA 1
ATOM 1441 C C . GLY A 1 192 ? -4.238 54.781 -3.098 1 37.28 192 GLY A C 1
ATOM 1442 O O . GLY A 1 192 ? -3.254 55.219 -3.686 1 37.28 192 GLY A O 1
ATOM 1443 N N . TRP A 1 193 ? -4.133 54.125 -2 1 38.38 193 TRP A N 1
ATOM 1444 C CA . TRP A 1 193 ? -2.832 53.75 -1.453 1 38.38 193 TRP A CA 1
ATOM 1445 C C . TRP A 1 193 ? -2.197 52.625 -2.271 1 38.38 193 TRP A C 1
ATOM 1447 O O . TRP A 1 193 ? -0.99 52.656 -2.525 1 38.38 193 TRP A O 1
ATOM 1457 N N . ILE A 1 194 ? -2.926 51.562 -2.639 1 39.53 194 ILE A N 1
ATOM 1458 C CA . ILE A 1 194 ? -2.406 50.531 -3.533 1 39.53 194 ILE A CA 1
ATOM 1459 C C . ILE A 1 194 ? -2.074 51.156 -4.891 1 39.53 194 ILE A C 1
ATOM 1461 O O . ILE A 1 194 ? -1.07 50.781 -5.512 1 39.53 194 ILE A O 1
ATOM 1465 N N . LYS A 1 195 ? -2.975 51.875 -5.445 1 42.66 195 LYS A N 1
ATOM 1466 C CA . LYS A 1 195 ? -2.609 52.562 -6.68 1 42.66 195 LYS A CA 1
ATOM 1467 C C . LYS A 1 195 ? -1.386 53.438 -6.469 1 42.66 195 LYS A C 1
ATOM 1469 O O . LYS A 1 195 ? -0.593 53.656 -7.391 1 42.66 195 LYS A O 1
ATOM 1474 N N . GLY A 1 196 ? -1.366 54.219 -5.465 1 31.86 196 GLY A N 1
ATOM 1475 C CA . GLY A 1 196 ? -0.119 54.906 -5.137 1 31.86 196 GLY A CA 1
ATOM 1476 C C . GLY A 1 196 ? 1.018 53.938 -4.84 1 31.86 196 GLY A C 1
ATOM 1477 O O . GLY A 1 196 ? 2.172 54.219 -5.168 1 31.86 196 GLY A O 1
ATOM 1478 N N . LEU A 1 197 ? 0.751 52.781 -4.035 1 35.59 197 LEU A N 1
ATOM 1479 C CA . LEU A 1 197 ? 1.775 51.75 -3.859 1 35.59 197 LEU A CA 1
ATOM 1480 C C . LEU A 1 197 ? 1.858 50.875 -5.09 1 35.59 197 LEU A C 1
ATOM 1482 O O . LEU A 1 197 ? 2.775 50.062 -5.207 1 35.59 197 LEU A O 1
ATOM 1486 N N . GLY A 1 198 ? 0.84 50.562 -5.84 1 35.78 198 GLY A N 1
ATOM 1487 C CA . GLY A 1 198 ? 1.021 49.812 -7.062 1 35.78 198 GLY A CA 1
ATOM 1488 C C . GLY A 1 198 ? 2.23 50.25 -7.867 1 35.78 198 GLY A C 1
ATOM 1489 O O . GLY A 1 198 ? 2.768 49.469 -8.664 1 35.78 198 GLY A O 1
ATOM 1490 N N . ALA A 1 199 ? 2.389 51.531 -8.281 1 35.19 199 ALA A N 1
ATOM 1491 C CA . ALA A 1 199 ? 3.635 51.906 -8.953 1 35.19 199 ALA A CA 1
ATOM 1492 C C . ALA A 1 199 ? 4.848 51.438 -8.141 1 35.19 199 ALA A C 1
ATOM 1494 O O . ALA A 1 199 ? 5.934 51.25 -8.695 1 35.19 199 ALA A O 1
ATOM 1495 N N . ALA A 1 200 ? 4.852 51.375 -6.797 1 31.75 200 ALA A N 1
ATOM 1496 C CA . ALA A 1 200 ? 6.031 50.938 -6.062 1 31.75 200 ALA A CA 1
ATOM 1497 C C . ALA A 1 200 ? 6.043 49.406 -5.91 1 31.75 200 ALA A C 1
ATOM 1499 O O . ALA A 1 200 ? 6.125 48.906 -4.793 1 31.75 200 ALA A O 1
ATOM 1500 N N . THR A 1 201 ? 5.285 48.531 -6.484 1 35.28 201 THR A N 1
ATOM 1501 C CA . THR A 1 201 ? 5.301 47.062 -6.5 1 35.28 201 THR A CA 1
ATOM 1502 C C . THR A 1 201 ? 6.711 46.531 -6.766 1 35.28 201 THR A C 1
ATOM 1504 O O . THR A 1 201 ? 7.004 45.375 -6.512 1 35.28 201 THR A O 1
ATOM 1507 N N . THR A 1 202 ? 7.504 47.062 -7.715 1 34.47 202 THR A N 1
ATOM 1508 C CA . THR A 1 202 ? 8.883 46.625 -7.91 1 34.47 202 THR A CA 1
ATOM 1509 C C . THR A 1 202 ? 9.602 46.531 -6.57 1 34.47 202 THR A C 1
ATOM 1511 O O . THR A 1 202 ? 10.625 45.844 -6.469 1 34.47 202 THR A O 1
ATOM 1514 N N . SER A 1 203 ? 9.336 47.344 -5.445 1 34.94 203 SER A N 1
ATOM 1515 C CA . SER A 1 203 ? 10.078 47.469 -4.195 1 34.94 203 SER A CA 1
ATOM 1516 C C . SER A 1 203 ? 9.641 46.438 -3.174 1 34.94 203 SER A C 1
ATOM 1518 O O . SER A 1 203 ? 10.023 46.5 -2.006 1 34.94 203 SER A O 1
ATOM 1520 N N . LEU A 1 204 ? 8.828 45.562 -3.332 1 37.16 204 LEU A N 1
ATOM 1521 C CA . LEU A 1 204 ? 8.406 44.562 -2.373 1 37.16 204 LEU A CA 1
ATOM 1522 C C . LEU A 1 204 ? 9.562 43.625 -1.997 1 37.16 204 LEU A C 1
ATOM 1524 O O . LEU A 1 204 ? 9.688 43.219 -0.84 1 37.16 204 LEU A O 1
ATOM 1528 N N . VAL A 1 205 ? 10.219 43.062 -2.939 1 38.97 205 VAL A N 1
ATOM 1529 C CA . VAL A 1 205 ? 11.445 42.344 -2.611 1 38.97 205 VAL A CA 1
ATOM 1530 C C . VAL A 1 205 ? 12.406 43.281 -1.867 1 38.97 205 VAL A C 1
ATOM 1532 O O . VAL A 1 205 ? 13.086 42.844 -0.931 1 38.97 205 VAL A O 1
ATOM 1535 N N . ALA A 1 206 ? 12.648 44.562 -2.213 1 39.69 206 ALA A N 1
ATOM 1536 C CA . ALA A 1 206 ? 13.445 45.594 -1.572 1 39.69 206 ALA A CA 1
ATOM 1537 C C . ALA A 1 206 ? 12.805 46.062 -0.267 1 39.69 206 ALA A C 1
ATOM 1539 O O . ALA A 1 206 ? 13.5 46.438 0.678 1 39.69 206 ALA A O 1
ATOM 1540 N N . GLY A 1 207 ? 11.531 46.031 -0.035 1 40.12 207 GLY A N 1
ATOM 1541 C CA . GLY A 1 207 ? 10.781 46.344 1.168 1 40.12 207 GLY A CA 1
ATOM 1542 C C . GLY A 1 207 ? 10.969 45.312 2.27 1 40.12 207 GLY A C 1
ATOM 1543 O O . GLY A 1 207 ? 11.023 45.656 3.449 1 40.12 207 GLY A O 1
ATOM 1544 N N . LYS A 1 208 ? 10.742 44.094 1.995 1 51.19 208 LYS A N 1
ATOM 1545 C CA . LYS A 1 208 ? 11.023 43.094 3.006 1 51.19 208 LYS A CA 1
ATOM 1546 C C . LYS A 1 208 ? 12.414 43.281 3.609 1 51.19 208 LYS A C 1
ATOM 1548 O O . LYS A 1 208 ? 12.594 43.156 4.824 1 51.19 208 LYS A O 1
ATOM 1553 N N . ALA A 1 209 ? 13.375 43.406 2.699 1 50.72 209 ALA A N 1
ATOM 1554 C CA . ALA A 1 209 ? 14.75 43.719 3.102 1 50.72 209 ALA A CA 1
ATOM 1555 C C . ALA A 1 209 ? 14.805 45.031 3.912 1 50.72 209 ALA A C 1
ATOM 1557 O O . ALA A 1 209 ? 15.594 45.125 4.848 1 50.72 209 ALA A O 1
ATOM 1558 N N . SER A 1 210 ? 14.031 45.969 3.404 1 54.75 210 SER A N 1
ATOM 1559 C CA . SER A 1 210 ? 14.047 47.281 4.062 1 54.75 210 SER A CA 1
ATOM 1560 C C . SER A 1 210 ? 13.398 47.188 5.441 1 54.75 210 SER A C 1
ATOM 1562 O O . SER A 1 210 ? 13.883 47.812 6.391 1 54.75 210 SER A O 1
ATOM 1564 N N . THR A 1 211 ? 12.297 46.375 5.547 1 60.41 211 THR A N 1
ATOM 1565 C CA . THR A 1 211 ? 11.656 46.312 6.855 1 60.41 211 THR A CA 1
ATOM 1566 C C . THR A 1 211 ? 12.461 45.406 7.801 1 60.41 211 THR A C 1
ATOM 1568 O O . THR A 1 211 ? 12.445 45.625 9.016 1 60.41 211 THR A O 1
ATOM 1571 N N . ASP A 1 212 ? 13.195 44.406 7.25 1 64.88 212 ASP A N 1
ATOM 1572 C CA . ASP A 1 212 ? 13.961 43.5 8.094 1 64.88 212 ASP A CA 1
ATOM 1573 C C . ASP A 1 212 ? 15.062 44.25 8.852 1 64.88 212 ASP A C 1
ATOM 1575 O O . ASP A 1 212 ? 15.414 43.875 9.969 1 64.88 212 ASP A O 1
ATOM 1579 N N . GLY A 1 213 ? 15.477 45.219 8.156 1 63.88 213 GLY A N 1
ATOM 1580 C CA . GLY A 1 213 ? 16.5 46 8.82 1 63.88 213 GLY A CA 1
ATOM 1581 C C . GLY A 1 213 ? 15.977 46.75 10.023 1 63.88 213 GLY A C 1
ATOM 1582 O O . GLY A 1 213 ? 16.719 47.062 10.961 1 63.88 213 GLY A O 1
ATOM 1583 N N . ALA A 1 214 ? 14.656 46.938 10.039 1 74.81 214 ALA A N 1
ATOM 1584 C CA . ALA A 1 214 ? 14.055 47.688 11.125 1 74.81 214 ALA A CA 1
ATOM 1585 C C . ALA A 1 214 ? 13.453 46.781 12.188 1 74.81 214 ALA A C 1
ATOM 1587 O O . ALA A 1 214 ? 13.07 47.25 13.266 1 74.81 214 ALA A O 1
ATOM 1588 N N . GLU A 1 215 ? 13.523 45.531 11.883 1 84 215 GLU A N 1
ATOM 1589 C CA . GLU A 1 215 ? 12.914 44.594 12.812 1 84 215 GLU A CA 1
ATOM 1590 C C . GLU A 1 215 ? 13.945 44 13.773 1 84 215 GLU A C 1
ATOM 1592 O O . GLU A 1 215 ? 15.148 44.031 13.492 1 84 215 GLU A O 1
ATOM 1597 N N . ASP A 1 216 ? 13.516 43.562 14.906 1 85.19 216 ASP A N 1
ATOM 1598 C CA . ASP A 1 216 ? 14.344 42.844 15.875 1 85.19 216 ASP A CA 1
ATOM 1599 C C . ASP A 1 216 ? 14.938 41.562 15.258 1 85.19 216 ASP A C 1
ATOM 1601 O O . ASP A 1 216 ? 14.211 40.75 14.719 1 85.19 216 ASP A O 1
ATOM 1605 N N . PRO A 1 217 ? 16.203 41.531 15.273 1 89.06 217 PRO A N 1
ATOM 1606 C CA . PRO A 1 217 ? 16.875 40.375 14.664 1 89.06 217 PRO A CA 1
ATOM 1607 C C . PRO A 1 217 ? 16.375 39.062 15.25 1 89.06 217 PRO A C 1
ATOM 1609 O O . PRO A 1 217 ? 16.297 38.062 14.531 1 89.06 217 PRO A O 1
ATOM 1612 N N . GLU A 1 218 ? 16.141 39.094 16.516 1 89.38 218 GLU A N 1
ATOM 1613 C CA . GLU A 1 218 ? 15.656 37.844 17.141 1 89.38 218 GLU A CA 1
ATOM 1614 C C . GLU A 1 218 ? 14.281 37.469 16.594 1 89.38 218 GLU A C 1
ATOM 1616 O O . GLU A 1 218 ? 14 36.281 16.422 1 89.38 218 GLU A O 1
ATOM 1621 N N . TYR A 1 219 ? 13.531 38.469 16.375 1 92.31 219 TYR A N 1
ATOM 1622 C CA . TYR A 1 219 ? 12.211 38.188 15.805 1 92.31 219 TYR A CA 1
ATOM 1623 C C . TYR A 1 219 ? 12.336 37.625 14.391 1 92.31 219 TYR A C 1
ATOM 1625 O O . TYR A 1 219 ? 11.594 36.719 14 1 92.31 219 TYR A O 1
ATOM 1633 N N . VAL A 1 220 ? 13.211 38.125 13.617 1 91.19 220 VAL A N 1
ATOM 1634 C CA . VAL A 1 220 ? 13.406 37.688 12.25 1 91.19 220 VAL A CA 1
ATOM 1635 C C . VAL A 1 220 ? 13.766 36.188 12.242 1 91.19 220 VAL A C 1
ATOM 1637 O O . VAL A 1 220 ? 13.289 35.438 11.391 1 91.19 220 VAL A O 1
ATOM 1640 N N . LYS A 1 221 ? 14.523 35.75 13.156 1 90.5 221 LYS A N 1
ATOM 1641 C CA . LYS A 1 221 ? 14.883 34.344 13.281 1 90.5 221 LYS A CA 1
ATOM 1642 C C . LYS A 1 221 ? 13.656 33.5 13.555 1 90.5 221 LYS A C 1
ATOM 1644 O O . LYS A 1 221 ? 13.516 32.406 12.992 1 90.5 221 LYS A O 1
ATOM 1649 N N . VAL A 1 222 ? 12.836 34 14.445 1 91.44 222 VAL A N 1
ATOM 1650 C CA . VAL A 1 222 ? 11.625 33.281 14.797 1 91.44 222 VAL A CA 1
ATOM 1651 C C . VAL A 1 222 ? 10.719 33.156 13.57 1 91.44 222 VAL A C 1
ATOM 1653 O O . VAL A 1 222 ? 10.148 32.094 13.32 1 91.44 222 VAL A O 1
ATOM 1656 N N . ARG A 1 223 ? 10.602 34.25 12.906 1 93.12 223 ARG A N 1
ATOM 1657 C CA . ARG A 1 223 ? 9.773 34.25 11.703 1 93.12 223 ARG A CA 1
ATOM 1658 C C . ARG A 1 223 ? 10.281 33.25 10.68 1 93.12 223 ARG A C 1
ATOM 1660 O O . ARG A 1 223 ? 9.5 32.5 10.094 1 93.12 223 ARG A O 1
ATOM 1667 N N . ASP A 1 224 ? 11.562 33.188 10.477 1 91.75 224 ASP A N 1
ATOM 1668 C CA . ASP A 1 224 ? 12.164 32.25 9.539 1 91.75 224 ASP A CA 1
ATOM 1669 C C . ASP A 1 224 ? 11.961 30.797 10 1 91.75 224 ASP A C 1
ATOM 1671 O O . ASP A 1 224 ? 11.711 29.906 9.18 1 91.75 224 ASP A O 1
ATOM 1675 N N . TYR A 1 225 ? 12.156 30.656 11.25 1 92.19 225 TYR A N 1
ATOM 1676 C CA . TYR A 1 225 ? 11.906 29.344 11.844 1 92.19 225 TYR A CA 1
ATOM 1677 C C . TYR A 1 225 ? 10.484 28.875 11.539 1 92.19 225 TYR A C 1
ATOM 1679 O O . TYR A 1 225 ? 10.273 27.734 11.125 1 92.19 225 TYR A O 1
ATOM 1687 N N . LEU A 1 226 ? 9.547 29.719 11.742 1 94.69 226 LEU A N 1
ATOM 1688 C CA . LEU A 1 226 ? 8.148 29.359 11.523 1 94.69 226 LEU A CA 1
ATOM 1689 C C . LEU A 1 226 ? 7.898 29 10.07 1 94.69 226 LEU A C 1
ATOM 1691 O O . LEU A 1 226 ? 7.148 28.062 9.773 1 94.69 226 LEU A O 1
ATOM 1695 N N . ALA A 1 227 ? 8.547 29.719 9.242 1 94 227 ALA A N 1
ATOM 1696 C CA . ALA A 1 227 ? 8.398 29.438 7.816 1 94 227 ALA A CA 1
ATOM 1697 C C . ALA A 1 227 ? 8.961 28.047 7.48 1 94 227 ALA A C 1
ATOM 1699 O O . ALA A 1 227 ? 8.344 27.297 6.734 1 94 227 ALA A O 1
ATOM 1700 N N . GLN A 1 228 ? 10.094 27.75 8 1 94.44 228 GLN A N 1
ATOM 1701 C CA . GLN A 1 228 ? 10.703 26.438 7.801 1 94.44 228 GLN A CA 1
ATOM 1702 C C . GLN A 1 228 ? 9.852 25.328 8.414 1 94.44 228 GLN A C 1
ATOM 1704 O O . GLN A 1 228 ? 9.672 24.266 7.812 1 94.44 228 GLN A O 1
ATOM 1709 N N . LEU A 1 229 ? 9.398 25.578 9.555 1 93.5 229 LEU A N 1
ATOM 1710 C CA . LEU A 1 229 ? 8.547 24.609 10.25 1 93.5 229 LEU A CA 1
ATOM 1711 C C . LEU A 1 229 ? 7.305 24.281 9.43 1 93.5 229 LEU A C 1
ATOM 1713 O O . LEU A 1 229 ? 6.91 23.125 9.328 1 93.5 229 LEU A O 1
ATOM 1717 N N . GLU A 1 230 ? 6.715 25.312 8.922 1 95 230 GLU A N 1
ATOM 1718 C CA . GLU A 1 230 ? 5.531 25.094 8.086 1 95 230 GLU A CA 1
ATOM 1719 C C . GLU A 1 230 ? 5.836 24.156 6.926 1 95 230 GLU A C 1
ATOM 1721 O O . GLU A 1 230 ? 5.066 23.234 6.645 1 95 230 GLU A O 1
ATOM 1726 N N . SER A 1 231 ? 6.934 24.422 6.266 1 95.69 231 SER A N 1
ATOM 1727 C CA . SER A 1 231 ? 7.332 23.609 5.109 1 95.69 231 SER A CA 1
ATOM 1728 C C . SER A 1 231 ? 7.59 22.156 5.508 1 95.69 231 SER A C 1
ATOM 1730 O O . SER A 1 231 ? 7.062 21.234 4.883 1 95.69 231 SER A O 1
ATOM 1732 N N . HIS A 1 232 ? 8.359 21.969 6.547 1 94.19 232 HIS A N 1
ATOM 1733 C CA . HIS A 1 232 ? 8.727 20.609 6.969 1 94.19 232 HIS A CA 1
ATOM 1734 C C . HIS A 1 232 ? 7.523 19.859 7.531 1 94.19 232 HIS A C 1
ATOM 1736 O O . HIS A 1 232 ? 7.367 18.672 7.297 1 94.19 232 HIS A O 1
ATOM 1742 N N . LEU A 1 233 ? 6.738 20.516 8.266 1 94.38 233 LEU A N 1
ATOM 1743 C CA . LEU A 1 233 ? 5.52 19.906 8.781 1 94.38 233 LEU A CA 1
ATOM 1744 C C . LEU A 1 233 ? 4.57 19.531 7.641 1 94.38 233 LEU A C 1
ATOM 1746 O O . LEU A 1 233 ? 3.904 18.5 7.691 1 94.38 233 LEU A O 1
ATOM 1750 N N . GLY A 1 234 ? 4.527 20.469 6.672 1 95.88 234 GLY A N 1
ATOM 1751 C CA . GLY A 1 234 ? 3.746 20.156 5.484 1 95.88 234 GLY A CA 1
ATOM 1752 C C . GLY A 1 234 ? 4.191 18.875 4.797 1 95.88 234 GLY A C 1
ATOM 1753 O O . GLY A 1 234 ? 3.365 18.047 4.402 1 95.88 234 GLY A O 1
ATOM 1754 N N . GLU A 1 235 ? 5.457 18.719 4.672 1 95.62 235 GLU A N 1
ATOM 1755 C CA . GLU A 1 235 ? 6.012 17.5 4.074 1 95.62 235 GLU A CA 1
ATOM 1756 C C . GLU A 1 235 ? 5.711 16.281 4.926 1 95.62 235 GLU A C 1
ATOM 1758 O O . GLU A 1 235 ? 5.355 15.219 4.402 1 95.62 235 GLU A O 1
ATOM 1763 N N . ALA A 1 236 ? 5.844 16.375 6.168 1 93.94 236 ALA A N 1
ATOM 1764 C CA . ALA A 1 236 ? 5.535 15.273 7.07 1 93.94 236 ALA A CA 1
ATOM 1765 C C . ALA A 1 236 ? 4.066 14.875 6.969 1 93.94 236 ALA A C 1
ATOM 1767 O O . ALA A 1 236 ? 3.732 13.688 6.992 1 93.94 236 ALA A O 1
ATOM 1768 N N . ALA A 1 237 ? 3.26 15.875 6.871 1 95.38 237 ALA A N 1
ATOM 1769 C CA . ALA A 1 237 ? 1.83 15.609 6.73 1 95.38 237 ALA A CA 1
ATOM 1770 C C . ALA A 1 237 ? 1.536 14.859 5.434 1 95.38 237 ALA A C 1
ATOM 1772 O O . ALA A 1 237 ? 0.715 13.938 5.414 1 95.38 237 ALA A O 1
ATOM 1773 N N . ARG A 1 238 ? 2.17 15.25 4.375 1 96.44 238 ARG A N 1
ATOM 1774 C CA . ARG A 1 238 ? 2.01 14.562 3.1 1 96.44 238 ARG A CA 1
ATOM 1775 C C . ARG A 1 238 ? 2.432 13.102 3.209 1 96.44 238 ARG A C 1
ATOM 1777 O O . ARG A 1 238 ? 1.724 12.203 2.736 1 96.44 238 ARG A O 1
ATOM 1784 N N . GLN A 1 239 ? 3.539 12.898 3.77 1 95.19 239 GLN A N 1
ATOM 1785 C CA . GLN A 1 239 ? 4.039 11.539 3.943 1 95.19 239 GLN A CA 1
ATOM 1786 C C . GLN A 1 239 ? 3.123 10.727 4.855 1 95.19 239 GLN A C 1
ATOM 1788 O O . GLN A 1 239 ? 2.936 9.523 4.648 1 95.19 239 GLN A O 1
ATOM 1793 N N . ALA A 1 240 ? 2.629 11.344 5.887 1 94.56 240 ALA A N 1
ATOM 1794 C CA . ALA A 1 240 ? 1.661 10.688 6.762 1 94.56 240 ALA A CA 1
ATOM 1795 C C . ALA A 1 240 ? 0.428 10.242 5.977 1 94.56 240 ALA A C 1
ATOM 1797 O O . ALA A 1 240 ? -0.07 9.133 6.168 1 94.56 240 ALA A O 1
ATOM 1798 N N . GLY A 1 241 ? -0.033 11.156 5.16 1 95.19 241 GLY A N 1
ATOM 1799 C CA . GLY A 1 241 ? -1.15 10.789 4.301 1 95.19 241 GLY A CA 1
ATOM 1800 C C . GLY A 1 241 ? -0.855 9.602 3.404 1 95.19 241 GLY A C 1
ATOM 1801 O O . GLY A 1 241 ? -1.711 8.734 3.213 1 95.19 241 GLY A O 1
ATOM 1802 N N . ARG A 1 242 ? 0.301 9.539 2.877 1 95.75 242 ARG A N 1
ATOM 1803 C CA . ARG A 1 242 ? 0.727 8.414 2.047 1 95.75 242 ARG A CA 1
ATOM 1804 C C . ARG A 1 242 ? 0.775 7.125 2.855 1 95.75 242 ARG A C 1
ATOM 1806 O O . ARG A 1 242 ? 0.352 6.07 2.377 1 95.75 242 ARG A O 1
ATOM 1813 N N . LEU A 1 243 ? 1.307 7.219 4 1 94.31 243 LEU A N 1
ATOM 1814 C CA . LEU A 1 243 ? 1.383 6.059 4.883 1 94.31 243 LEU A CA 1
ATOM 1815 C C . LEU A 1 243 ? -0.006 5.484 5.148 1 94.31 243 LEU A C 1
ATOM 1817 O O . LEU A 1 243 ? -0.213 4.273 5.043 1 94.31 243 LEU A O 1
ATOM 1821 N N . VAL A 1 244 ? -0.93 6.316 5.469 1 95.12 244 VAL A N 1
ATOM 1822 C CA . VAL A 1 244 ? -2.295 5.883 5.746 1 95.12 244 VAL A CA 1
ATOM 1823 C C . VAL A 1 244 ? -2.908 5.266 4.488 1 95.12 244 VAL A C 1
ATOM 1825 O O . VAL A 1 244 ? -3.586 4.242 4.562 1 95.12 244 VAL A O 1
ATOM 1828 N N . ALA A 1 245 ? -2.656 5.855 3.371 1 95.94 245 ALA A N 1
ATOM 1829 C CA . ALA A 1 245 ? -3.166 5.332 2.105 1 95.94 245 ALA A CA 1
ATOM 1830 C C . ALA A 1 245 ? -2.625 3.934 1.834 1 95.94 245 ALA A C 1
ATOM 1832 O O . ALA A 1 245 ? -3.371 3.041 1.425 1 95.94 245 ALA A O 1
ATOM 1833 N N . LYS A 1 246 ? -1.348 3.754 2.031 1 96.31 246 LYS A N 1
ATOM 1834 C CA . LYS A 1 246 ? -0.731 2.451 1.791 1 96.31 246 LYS A CA 1
ATOM 1835 C C . LYS A 1 246 ? -1.263 1.404 2.764 1 96.31 246 LYS A C 1
ATOM 1837 O O . LYS A 1 246 ? -1.466 0.247 2.389 1 96.31 246 LYS A O 1
ATOM 1842 N N . GLU A 1 247 ? -1.464 1.818 3.992 1 95.25 247 GLU A N 1
ATOM 1843 C CA . GLU A 1 247 ? -2.082 0.919 4.961 1 95.25 247 GLU A CA 1
ATOM 1844 C C . GLU A 1 247 ? -3.465 0.473 4.5 1 95.25 247 GLU A C 1
ATOM 1846 O O . GLU A 1 247 ? -3.82 -0.701 4.629 1 95.25 247 GLU A O 1
ATOM 1851 N N . THR A 1 248 ? -4.223 1.384 3.99 1 95.62 248 THR A N 1
ATOM 1852 C CA . THR A 1 248 ? -5.559 1.081 3.494 1 95.62 248 THR A CA 1
ATOM 1853 C C . THR A 1 248 ? -5.496 0.104 2.324 1 95.62 248 THR A C 1
ATOM 1855 O O . THR A 1 248 ? -6.238 -0.878 2.285 1 95.62 248 THR A O 1
ATOM 1858 N N . GLU A 1 249 ? -4.594 0.361 1.438 1 96.5 249 GLU A N 1
ATOM 1859 C CA . GLU A 1 249 ? -4.441 -0.493 0.263 1 96.5 249 GLU A CA 1
ATOM 1860 C C . GLU A 1 249 ? -4 -1.9 0.657 1 96.5 249 GLU A C 1
ATOM 1862 O O . GLU A 1 249 ? -4.457 -2.885 0.073 1 96.5 249 GLU A O 1
ATOM 1867 N N . LEU A 1 250 ? -3.129 -1.966 1.553 1 95.31 250 LEU A N 1
ATOM 1868 C CA . LEU A 1 250 ? -2.686 -3.268 2.037 1 95.31 250 LEU A CA 1
ATOM 1869 C C . LEU A 1 250 ? -3.836 -4.027 2.686 1 95.31 250 LEU A C 1
ATOM 1871 O O . LEU A 1 250 ? -3.973 -5.238 2.49 1 95.31 250 LEU A O 1
ATOM 1875 N N . THR A 1 251 ? -4.613 -3.324 3.482 1 95.88 251 THR A N 1
ATOM 1876 C CA . THR A 1 251 ? -5.781 -3.924 4.121 1 95.88 251 THR A CA 1
ATOM 1877 C C . THR A 1 251 ? -6.73 -4.5 3.076 1 95.88 251 THR A C 1
ATOM 1879 O O . THR A 1 251 ? -7.195 -5.637 3.211 1 95.88 251 THR A O 1
ATOM 1882 N N . ASP A 1 252 ? -6.949 -3.785 2.031 1 96.31 252 ASP A N 1
ATOM 1883 C CA . ASP A 1 252 ? -7.824 -4.238 0.952 1 96.31 252 ASP A CA 1
ATOM 1884 C C . ASP A 1 252 ? -7.227 -5.441 0.229 1 96.31 252 ASP A C 1
ATOM 1886 O O . ASP A 1 252 ? -7.941 -6.391 -0.098 1 96.31 252 ASP A O 1
ATOM 1890 N N . ALA A 1 253 ? -5.953 -5.375 -0.035 1 96 253 ALA A N 1
ATOM 1891 C CA . ALA A 1 253 ? -5.266 -6.469 -0.716 1 96 253 ALA A CA 1
ATOM 1892 C C . ALA A 1 253 ? -5.359 -7.762 0.089 1 96 253 ALA A C 1
ATOM 1894 O O . ALA A 1 253 ? -5.566 -8.836 -0.476 1 96 253 ALA A O 1
ATOM 1895 N N . LEU A 1 254 ? -5.195 -7.676 1.369 1 95.38 254 LEU A N 1
ATOM 1896 C CA . LEU A 1 254 ? -5.297 -8.844 2.24 1 95.38 254 LEU A CA 1
ATOM 1897 C C . LEU A 1 254 ? -6.699 -9.445 2.178 1 95.38 254 LEU A C 1
ATOM 1899 O O . LEU A 1 254 ? -6.852 -10.664 2.113 1 95.38 254 LEU A O 1
ATOM 1903 N N . GLY A 1 255 ? -7.676 -8.578 2.234 1 95.69 255 GLY A N 1
ATOM 1904 C CA . GLY A 1 255 ? -9.047 -9.055 2.117 1 95.69 255 GLY A CA 1
ATOM 1905 C C . GLY A 1 255 ? -9.32 -9.758 0.803 1 95.69 255 GLY A C 1
ATOM 1906 O O . GLY A 1 255 ? -9.938 -10.828 0.782 1 95.69 255 GLY A O 1
ATOM 1907 N N . GLU A 1 256 ? -8.867 -9.195 -0.277 1 96.06 256 GLU A N 1
ATOM 1908 C CA . GLU A 1 256 ? -9.047 -9.773 -1.604 1 96.06 256 GLU A CA 1
ATOM 1909 C C . GLU A 1 256 ? -8.297 -11.094 -1.737 1 96.06 256 GLU A C 1
ATOM 1911 O O . GLU A 1 256 ? -8.805 -12.047 -2.34 1 96.06 256 GLU A O 1
ATOM 1916 N N . PHE A 1 257 ? -7.168 -11.18 -1.164 1 95.94 257 PHE A N 1
ATOM 1917 C CA . PHE A 1 257 ? -6.395 -12.414 -1.135 1 95.94 257 PHE A CA 1
ATOM 1918 C C . PHE A 1 257 ? -7.145 -13.508 -0.381 1 95.94 257 PHE A C 1
ATOM 1920 O O . PHE A 1 257 ? -7.242 -14.641 -0.853 1 95.94 257 PHE A O 1
ATOM 1927 N N . GLY A 1 258 ? -7.672 -13.109 0.731 1 94.75 258 GLY A N 1
ATOM 1928 C CA . GLY A 1 258 ? -8.477 -14.062 1.484 1 94.75 258 GLY A CA 1
ATOM 1929 C C . GLY A 1 258 ? -9.641 -14.617 0.692 1 94.75 258 GLY A C 1
ATOM 1930 O O . GLY A 1 258 ? -9.914 -15.82 0.738 1 94.75 258 GLY A O 1
ATOM 1931 N N . GLN A 1 259 ? -10.289 -13.789 -0.071 1 95.31 259 GLN A N 1
ATOM 1932 C CA . GLN A 1 259 ? -11.422 -14.211 -0.886 1 95.31 259 GLN A CA 1
ATOM 1933 C C . GLN A 1 259 ? -10.984 -15.195 -1.97 1 95.31 259 GLN A C 1
ATOM 1935 O O . GLN A 1 259 ? -11.672 -16.172 -2.236 1 95.31 259 GLN A O 1
ATOM 1940 N N . SER A 1 260 ? -9.883 -14.906 -2.584 1 95.12 260 SER A N 1
ATOM 1941 C CA . SER A 1 260 ? -9.375 -15.781 -3.631 1 95.12 260 SER A CA 1
ATOM 1942 C C . SER A 1 260 ? -8.984 -17.141 -3.068 1 95.12 260 SER A C 1
ATOM 1944 O O . SER A 1 260 ? -9.234 -18.172 -3.699 1 95.12 260 SER A O 1
ATOM 1946 N N . VAL A 1 261 ? -8.406 -17.172 -1.912 1 94.56 261 VAL A N 1
ATOM 1947 C CA . VAL A 1 261 ? -7.984 -18.406 -1.25 1 94.56 261 VAL A CA 1
ATOM 1948 C C . VAL A 1 261 ? -9.211 -19.219 -0.839 1 94.56 261 VAL A C 1
ATOM 1950 O O . VAL A 1 261 ? -9.188 -20.438 -0.888 1 94.56 261 VAL A O 1
ATOM 1953 N N . GLU A 1 262 ? -10.195 -18.5 -0.434 1 94.75 262 GLU A N 1
ATOM 1954 C CA . GLU A 1 262 ? -11.438 -19.188 -0.087 1 94.75 262 GLU A CA 1
ATOM 1955 C C . GLU A 1 262 ? -11.977 -19.984 -1.274 1 94.75 262 GLU A C 1
ATOM 1957 O O . GLU A 1 262 ? -12.422 -21.125 -1.117 1 94.75 262 GLU A O 1
ATOM 1962 N N . LYS A 1 263 ? -11.922 -19.406 -2.434 1 93.12 263 LYS A N 1
ATOM 1963 C CA . LYS A 1 263 ? -12.391 -20.094 -3.643 1 93.12 263 LYS A CA 1
ATOM 1964 C C . LYS A 1 263 ? -11.531 -21.312 -3.953 1 93.12 263 LYS A C 1
ATOM 1966 O O . LYS A 1 263 ? -12.055 -22.344 -4.371 1 93.12 263 LYS A O 1
ATOM 1971 N N . LEU A 1 264 ? -10.281 -21.234 -3.697 1 90.69 264 LEU A N 1
ATOM 1972 C CA . LEU A 1 264 ? -9.375 -22.359 -3.898 1 90.69 264 LEU A CA 1
ATOM 1973 C C . LEU A 1 264 ? -9.688 -23.484 -2.93 1 90.69 264 LEU A C 1
ATOM 1975 O O . LEU A 1 264 ? -9.641 -24.672 -3.305 1 90.69 264 LEU A O 1
ATOM 1979 N N . GLY A 1 265 ? -9.961 -23.078 -1.701 1 91.12 265 GLY A N 1
ATOM 1980 C CA . GLY A 1 265 ? -10.266 -24.078 -0.685 1 91.12 265 GLY A CA 1
ATOM 1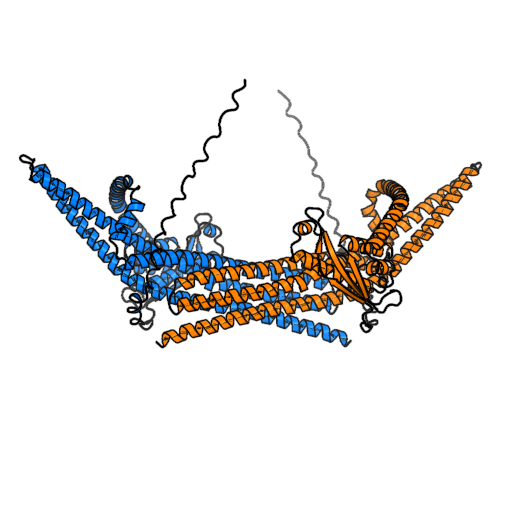981 C C . GLY A 1 265 ? -11.477 -24.906 -1.021 1 91.12 265 GLY A C 1
ATOM 1982 O O . GLY A 1 265 ? -11.547 -26.094 -0.664 1 91.12 265 GLY A O 1
ATOM 1983 N N . ARG A 1 266 ? -12.398 -24.422 -1.796 1 90.69 266 ARG A N 1
ATOM 1984 C CA . ARG A 1 266 ? -13.617 -25.141 -2.166 1 90.69 266 ARG A CA 1
ATOM 1985 C C . ARG A 1 266 ? -13.32 -26.234 -3.189 1 90.69 266 ARG A C 1
ATOM 1987 O O . ARG A 1 266 ? -14.102 -27.172 -3.34 1 90.69 266 ARG A O 1
ATOM 1994 N N . LEU A 1 267 ? -12.18 -26.094 -3.869 1 88.56 267 LEU A N 1
ATOM 1995 C CA . LEU A 1 267 ? -11.812 -27.062 -4.891 1 88.56 267 LEU A CA 1
ATOM 1996 C C . LEU A 1 267 ? -10.977 -28.188 -4.293 1 88.56 267 LEU A C 1
ATOM 1998 O O . LEU A 1 267 ? -10.703 -29.188 -4.965 1 88.56 267 LEU A O 1
ATOM 2002 N N . GLU A 1 268 ? -10.578 -27.953 -3.121 1 87.19 268 GLU A N 1
ATOM 2003 C CA . GLU A 1 268 ? -9.688 -28.922 -2.486 1 87.19 268 GLU A CA 1
ATOM 2004 C C . GLU A 1 268 ? -10.445 -29.781 -1.477 1 87.19 268 GLU A C 1
ATOM 2006 O O . GLU A 1 268 ? -11.609 -29.516 -1.176 1 87.19 268 GLU A O 1
ATOM 2011 N N . GLU A 1 269 ? -9.789 -30.812 -1.086 1 85 269 GLU A N 1
ATOM 2012 C CA . GLU A 1 269 ? -10.367 -31.703 -0.076 1 85 269 GLU A CA 1
ATOM 2013 C C . GLU A 1 269 ? -9.359 -32 1.027 1 85 269 GLU A C 1
ATOM 2015 O O . GLU A 1 269 ? -8.164 -31.75 0.877 1 85 269 GLU A O 1
ATOM 2020 N N . GLY A 1 270 ? -9.875 -32.406 2.193 1 87.81 270 GLY A N 1
ATOM 2021 C CA . GLY A 1 270 ? -9.031 -32.875 3.283 1 87.81 270 GLY A CA 1
ATOM 2022 C C . GLY A 1 270 ? -8.258 -31.75 3.959 1 87.81 270 GLY A C 1
ATOM 2023 O O . GLY A 1 270 ? -8.805 -30.672 4.203 1 87.81 270 GLY A O 1
ATOM 2024 N N . ASN A 1 271 ? -7.035 -32.062 4.305 1 88.62 271 ASN A N 1
ATOM 2025 C CA . ASN A 1 271 ? -6.203 -31.156 5.086 1 88.62 271 ASN A CA 1
ATOM 2026 C C . ASN A 1 271 ? -5.91 -29.859 4.324 1 88.62 271 ASN A C 1
ATOM 2028 O O . ASN A 1 271 ? -5.871 -28.781 4.918 1 88.62 271 ASN A O 1
ATOM 2032 N N . VAL A 1 272 ? -5.773 -29.984 3.061 1 90 272 VAL A N 1
ATOM 2033 C CA . VAL A 1 272 ? -5.457 -28.812 2.254 1 90 272 VAL A CA 1
ATOM 2034 C C . VAL A 1 272 ? -6.66 -27.875 2.213 1 90 272 VAL A C 1
ATOM 2036 O O . VAL A 1 272 ? -6.512 -26.656 2.33 1 90 272 VAL A O 1
ATOM 2039 N N . ALA A 1 273 ? -7.82 -28.422 2.039 1 91.56 273 ALA A N 1
ATOM 2040 C CA . ALA A 1 273 ? -9.047 -27.625 2.057 1 91.56 273 ALA A CA 1
ATOM 2041 C C . ALA A 1 273 ? -9.203 -26.891 3.383 1 91.56 273 ALA A C 1
ATOM 2043 O O . ALA A 1 273 ? -9.539 -25.703 3.404 1 91.56 273 ALA A O 1
ATOM 2044 N N . GLU A 1 274 ? -8.953 -27.578 4.422 1 93.5 274 GLU A N 1
ATOM 2045 C CA . GLU A 1 274 ? -9.062 -26.984 5.75 1 93.5 274 GLU A CA 1
ATOM 2046 C C . GLU A 1 274 ? -8.039 -25.875 5.941 1 93.5 274 GLU A C 1
ATOM 2048 O O . GLU A 1 274 ? -8.344 -24.828 6.535 1 93.5 274 GLU A O 1
ATOM 2053 N N . ALA A 1 275 ? -6.855 -26.125 5.504 1 93.38 275 ALA A N 1
ATOM 2054 C CA . ALA A 1 275 ? -5.801 -25.125 5.598 1 93.38 275 ALA A CA 1
ATOM 2055 C C . ALA A 1 275 ? -6.199 -23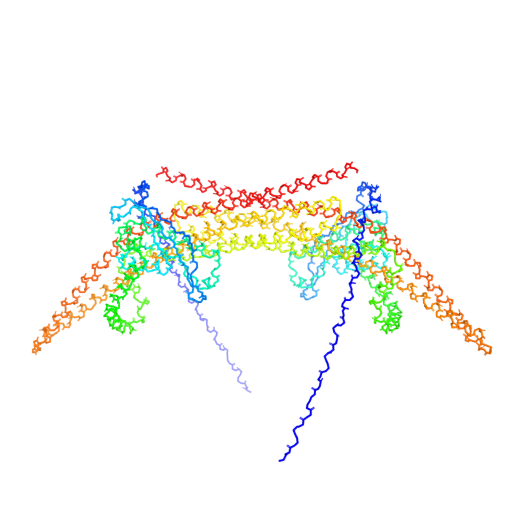.844 4.867 1 93.38 275 ALA A C 1
ATOM 2057 O O . ALA A 1 275 ? -6.027 -22.734 5.398 1 93.38 275 ALA A O 1
ATOM 2058 N N . PHE A 1 276 ? -6.777 -23.969 3.709 1 94.06 276 PHE A N 1
ATOM 2059 C CA . PHE A 1 276 ? -7.234 -22.812 2.938 1 94.06 276 PHE A CA 1
ATOM 2060 C C . PHE A 1 276 ? -8.359 -22.094 3.666 1 94.06 276 PHE A C 1
ATOM 2062 O O . PHE A 1 276 ? -8.398 -20.859 3.674 1 94.06 276 PHE A O 1
ATOM 2069 N N . GLN A 1 277 ? -9.211 -22.859 4.211 1 94.38 277 GLN A N 1
ATOM 2070 C CA . GLN A 1 277 ? -10.328 -22.266 4.934 1 94.38 277 GLN A CA 1
ATOM 2071 C C . GLN A 1 277 ? -9.844 -21.438 6.121 1 94.38 277 GLN A C 1
ATOM 2073 O O . GLN A 1 277 ? -10.352 -20.344 6.371 1 94.38 277 GLN A O 1
ATOM 2078 N N . GLN A 1 278 ? -8.93 -21.969 6.816 1 95.31 278 GLN A N 1
ATOM 2079 C CA . GLN A 1 278 ? -8.375 -21.25 7.957 1 95.31 278 GLN A CA 1
ATOM 2080 C C . GLN A 1 278 ? -7.668 -19.969 7.516 1 95.31 278 GLN A C 1
ATOM 2082 O O . GLN A 1 278 ? -7.84 -18.922 8.133 1 95.31 278 GLN A O 1
ATOM 2087 N N . LEU A 1 279 ? -6.871 -20.094 6.5 1 95.12 279 LEU A N 1
ATOM 2088 C CA . LEU A 1 279 ? -6.18 -18.922 5.98 1 95.12 279 LEU A CA 1
ATOM 2089 C C . LEU A 1 279 ? -7.176 -17.859 5.527 1 95.12 279 LEU A C 1
ATOM 2091 O O . LEU A 1 279 ? -7.023 -16.672 5.852 1 95.12 279 LEU A O 1
ATOM 2095 N N . ALA A 1 280 ? -8.148 -18.297 4.793 1 95.44 280 ALA A N 1
ATOM 2096 C CA . ALA A 1 280 ? -9.164 -17.375 4.297 1 95.44 280 ALA A CA 1
ATOM 2097 C C . ALA A 1 280 ? -9.867 -16.672 5.445 1 95.44 280 ALA A C 1
ATOM 2099 O O . ALA A 1 280 ? -10.023 -15.445 5.43 1 95.44 280 ALA A O 1
ATOM 2100 N N . SER A 1 281 ? -10.266 -17.406 6.426 1 95.62 281 SER A N 1
ATOM 2101 C CA . SER A 1 281 ? -10.977 -16.875 7.578 1 95.62 281 SER A CA 1
ATOM 2102 C C . SER A 1 281 ? -10.117 -15.875 8.344 1 95.62 281 SER A C 1
ATOM 2104 O O . SER A 1 281 ? -10.57 -14.781 8.695 1 95.62 281 SER A O 1
ATOM 2106 N N . LYS A 1 282 ? -8.898 -16.25 8.609 1 95.25 282 LYS A N 1
ATOM 2107 C CA . LYS A 1 282 ? -7.996 -15.375 9.352 1 95.25 282 LYS A CA 1
ATOM 2108 C C . LYS A 1 282 ? -7.668 -14.117 8.562 1 95.25 282 LYS A C 1
ATOM 2110 O O . LYS A 1 282 ? -7.594 -13.023 9.125 1 95.25 282 LYS A O 1
ATOM 2115 N N . ALA A 1 283 ? -7.395 -14.281 7.273 1 94.56 283 ALA A N 1
ATOM 2116 C CA . ALA A 1 283 ? -7.109 -13.133 6.422 1 94.56 283 ALA A CA 1
ATOM 2117 C C . ALA A 1 283 ? -8.273 -12.141 6.434 1 94.56 283 ALA A C 1
ATOM 2119 O O . ALA A 1 283 ? -8.055 -10.93 6.516 1 94.56 283 ALA A O 1
ATOM 2120 N N . GLN A 1 284 ? -9.469 -12.656 6.406 1 94.56 284 GLN A N 1
ATOM 2121 C CA . GLN A 1 284 ? -10.656 -11.797 6.426 1 94.56 284 GLN A CA 1
ATOM 2122 C C . GLN A 1 284 ? -10.805 -11.102 7.773 1 94.56 284 GLN A C 1
ATOM 2124 O O . GLN A 1 284 ? -11.086 -9.898 7.828 1 94.56 284 GLN A O 1
ATOM 2129 N N . ALA A 1 285 ? -10.609 -11.828 8.781 1 95.25 285 ALA A N 1
ATOM 2130 C CA . ALA A 1 285 ? -10.711 -11.258 10.117 1 95.25 285 ALA A CA 1
ATOM 2131 C C . ALA A 1 285 ? -9.656 -10.18 10.336 1 95.25 285 ALA A C 1
ATOM 2133 O O . ALA A 1 285 ? -9.953 -9.109 10.883 1 95.25 285 ALA A O 1
ATOM 2134 N N . MET A 1 286 ? -8.492 -10.461 9.938 1 94.38 286 MET A N 1
ATOM 2135 C CA . MET A 1 286 ? -7.406 -9.492 10.078 1 94.38 286 MET A CA 1
ATOM 2136 C C . MET A 1 286 ? -7.68 -8.242 9.234 1 94.38 286 MET A C 1
ATOM 2138 O O . MET A 1 286 ? -7.398 -7.125 9.664 1 94.38 286 MET A O 1
ATOM 2142 N N . SER A 1 287 ? -8.156 -8.477 8.016 1 95.56 287 SER A N 1
ATOM 2143 C CA . SER A 1 287 ? -8.484 -7.34 7.16 1 95.56 287 SER A CA 1
ATOM 2144 C C . SER A 1 287 ? -9.516 -6.43 7.812 1 95.56 287 SER A C 1
ATOM 2146 O O . SER A 1 287 ? -9.391 -5.207 7.77 1 95.56 287 SER A O 1
ATOM 2148 N N . GLU A 1 288 ? -10.508 -6.961 8.453 1 94.5 288 GLU A N 1
ATOM 2149 C CA . GLU A 1 288 ? -11.555 -6.184 9.109 1 94.5 288 GLU A CA 1
ATOM 2150 C C . GLU A 1 288 ? -11 -5.414 10.305 1 94.5 288 GLU A C 1
ATOM 2152 O O . GLU A 1 288 ? -11.273 -4.227 10.469 1 94.5 288 GLU A O 1
ATOM 2157 N N . SER A 1 289 ? -10.258 -6.105 11.102 1 94 289 SER A N 1
ATOM 2158 C CA . SER A 1 289 ? -9.641 -5.457 12.25 1 94 289 SER A CA 1
ATOM 2159 C C . SER A 1 289 ? -8.695 -4.34 11.82 1 94 289 SER A C 1
ATOM 2161 O O . SER A 1 289 ? -8.695 -3.262 12.414 1 94 289 SER A O 1
ATOM 2163 N N . ARG A 1 290 ? -7.93 -4.629 10.797 1 93.81 290 ARG A N 1
ATOM 2164 C CA . ARG A 1 290 ? -6.996 -3.641 10.266 1 93.81 290 ARG A CA 1
ATOM 2165 C C . ARG A 1 290 ? -7.73 -2.408 9.75 1 93.81 290 ARG A C 1
ATOM 2167 O O . ARG A 1 290 ? -7.266 -1.281 9.922 1 93.81 290 ARG A O 1
ATOM 2174 N N . ARG A 1 291 ? -8.828 -2.641 9.156 1 93.88 291 ARG A N 1
ATOM 2175 C CA . ARG A 1 291 ? -9.602 -1.529 8.609 1 93.88 291 ARG A CA 1
ATOM 2176 C C . ARG A 1 291 ? -10.008 -0.553 9.711 1 93.88 291 ARG A C 1
ATOM 2178 O O . ARG A 1 291 ? -9.906 0.664 9.531 1 93.88 291 ARG A O 1
ATOM 2185 N N . ALA A 1 292 ? -10.406 -1.024 10.797 1 92.94 292 ALA A N 1
ATOM 2186 C CA . ALA A 1 292 ? -10.789 -0.193 11.938 1 92.94 292 ALA A CA 1
ATOM 2187 C C . ALA A 1 292 ? -9.594 0.583 12.477 1 92.94 292 ALA A C 1
ATOM 2189 O O . ALA A 1 292 ? -9.703 1.771 12.789 1 92.94 292 ALA A O 1
ATOM 2190 N N . GLN A 1 293 ? -8.508 -0.076 12.547 1 92.62 293 GLN A N 1
ATOM 2191 C CA . GLN A 1 293 ? -7.305 0.557 13.078 1 92.62 293 GLN A CA 1
ATOM 2192 C C . GLN A 1 293 ? -6.773 1.623 12.125 1 92.62 293 GLN A C 1
ATOM 2194 O O . GLN A 1 293 ? -6.289 2.67 12.555 1 92.62 293 GLN A O 1
ATOM 2199 N N . VAL A 1 294 ? -6.879 1.341 10.828 1 94.31 294 VAL A N 1
ATOM 2200 C CA . VAL A 1 294 ? -6.414 2.307 9.844 1 94.31 294 VAL A CA 1
ATOM 2201 C C . VAL A 1 294 ? -7.293 3.555 9.883 1 94.31 294 VAL A C 1
ATOM 2203 O O . VAL A 1 294 ? -6.805 4.672 9.711 1 94.31 294 VAL A O 1
ATOM 2206 N N . THR A 1 295 ? -8.547 3.396 10.148 1 90.88 295 THR A N 1
ATOM 2207 C CA . THR A 1 295 ? -9.461 4.523 10.328 1 90.88 295 THR A CA 1
ATOM 2208 C C . THR A 1 295 ? -9.047 5.371 11.523 1 90.88 295 THR A C 1
ATOM 2210 O O . THR A 1 295 ? -9.094 6.602 11.469 1 90.88 295 THR A O 1
ATOM 2213 N N . GLN A 1 296 ? -8.625 4.715 12.539 1 90.94 296 GLN A N 1
ATOM 2214 C CA . GLN A 1 296 ? -8.141 5.426 13.719 1 90.94 296 GLN A CA 1
ATOM 2215 C C . GLN A 1 296 ? -6.844 6.172 13.406 1 90.94 296 GLN A C 1
ATOM 2217 O O . GLN A 1 296 ? -6.625 7.277 13.906 1 90.94 296 GLN A O 1
ATOM 2222 N N . LEU A 1 297 ? -6.035 5.535 12.625 1 91.88 297 LEU A N 1
ATOM 2223 C CA . LEU A 1 297 ? -4.789 6.176 12.219 1 91.88 297 LEU A CA 1
ATOM 2224 C C . LEU A 1 297 ? -5.066 7.469 11.469 1 91.88 297 LEU A C 1
ATOM 2226 O O . LEU A 1 297 ? -4.398 8.484 11.695 1 91.88 297 LEU A O 1
ATOM 2230 N N . ALA A 1 298 ? -6.027 7.453 10.625 1 91.12 298 ALA A N 1
ATOM 2231 C CA . ALA A 1 298 ? -6.422 8.641 9.867 1 91.12 298 ALA A CA 1
ATOM 2232 C C . ALA A 1 298 ? -6.965 9.719 10.797 1 91.12 298 ALA A C 1
ATOM 2234 O O . ALA A 1 298 ? -6.59 10.891 10.688 1 91.12 298 ALA A O 1
ATOM 2235 N N . ALA A 1 299 ? -7.715 9.336 11.797 1 88.5 299 ALA A N 1
ATOM 2236 C CA . ALA A 1 299 ? -8.414 10.266 12.68 1 88.5 299 ALA A CA 1
ATOM 2237 C C . ALA A 1 299 ? -7.469 10.812 13.75 1 88.5 299 ALA A C 1
ATOM 2239 O O . ALA A 1 299 ? -7.551 11.992 14.117 1 88.5 299 ALA A O 1
ATOM 2240 N N . ARG A 1 300 ? -6.539 10.023 14.211 1 90.44 300 ARG A N 1
ATOM 2241 C CA . ARG A 1 300 ? -5.758 10.383 15.398 1 90.44 300 ARG A CA 1
ATOM 2242 C C . ARG A 1 300 ? -4.355 10.836 15.008 1 90.44 300 ARG A C 1
ATOM 2244 O O . ARG A 1 300 ? -3.615 11.359 15.844 1 90.44 300 ARG A O 1
ATOM 2251 N N . PHE A 1 301 ? -4.066 10.625 13.766 1 92.81 301 PHE A N 1
ATOM 2252 C CA . PHE A 1 301 ? -2.713 10.992 13.367 1 92.81 301 PHE A CA 1
ATOM 2253 C C . PHE A 1 301 ? -2.73 11.883 12.133 1 92.81 301 PHE A C 1
ATOM 2255 O O . PHE A 1 301 ? -2.309 13.039 12.18 1 92.81 301 PHE A O 1
ATOM 2262 N N . GLU A 1 302 ? -3.279 11.414 11.062 1 92.19 302 GLU A N 1
ATOM 2263 C CA . GLU A 1 302 ? -3.246 12.156 9.805 1 92.19 302 GLU A CA 1
ATOM 2264 C C . GLU A 1 302 ? -3.975 13.484 9.93 1 92.19 302 GLU A C 1
ATOM 2266 O O . GLU A 1 302 ? -3.445 14.531 9.547 1 92.19 302 GLU A O 1
ATOM 2271 N N . ALA A 1 303 ? -5.164 13.477 10.539 1 89.12 303 ALA A N 1
ATOM 2272 C CA . ALA A 1 303 ? -5.961 14.688 10.664 1 89.12 303 ALA A CA 1
ATOM 2273 C C . ALA A 1 303 ? -5.281 15.703 11.586 1 89.12 303 ALA A C 1
ATOM 2275 O O . ALA A 1 303 ? -5.105 16.859 11.219 1 89.12 303 ALA A O 1
ATOM 2276 N N . PRO A 1 304 ? -4.789 15.266 12.695 1 92.12 304 PRO A N 1
ATOM 2277 C CA . PRO A 1 304 ? -4.148 16.219 13.602 1 92.12 304 PRO A CA 1
ATOM 2278 C C . PRO A 1 304 ? -2.865 16.812 13.023 1 92.12 304 PRO A C 1
ATOM 2280 O O . PRO A 1 304 ? -2.545 17.984 13.281 1 92.12 304 PRO A O 1
ATOM 2283 N N . ILE A 1 305 ? -2.086 16.047 12.312 1 93.94 305 ILE A N 1
ATOM 2284 C CA . ILE A 1 305 ? -0.858 16.609 11.758 1 93.94 305 ILE A CA 1
ATOM 2285 C C . ILE A 1 305 ? -1.198 17.656 10.695 1 93.94 305 ILE A C 1
ATOM 2287 O O . ILE A 1 305 ? -0.5 18.656 10.555 1 93.94 305 ILE A O 1
ATOM 2291 N N . ARG A 1 306 ? -2.236 17.5 9.945 1 92.06 306 ARG A N 1
ATOM 2292 C CA . ARG A 1 306 ? -2.699 18.5 8.992 1 92.06 306 ARG A CA 1
ATOM 2293 C C . ARG A 1 306 ? -3.174 19.766 9.711 1 92.06 306 ARG A C 1
ATOM 2295 O O . ARG A 1 306 ? -2.939 20.875 9.234 1 92.06 306 ARG A O 1
ATOM 2302 N N . GLU A 1 307 ? -3.822 19.516 10.781 1 91.44 307 GLU A N 1
ATOM 2303 C CA . GLU A 1 307 ? -4.242 20.641 11.609 1 91.44 307 GLU A CA 1
ATOM 2304 C C . GLU A 1 307 ? -3.037 21.422 12.125 1 91.44 307 GLU A C 1
ATOM 2306 O O . GLU A 1 307 ? -3.07 22.656 12.203 1 91.44 307 GLU A O 1
ATOM 2311 N N . ALA A 1 308 ? -2.025 20.703 12.445 1 93.56 308 ALA A N 1
ATOM 2312 C CA . ALA A 1 308 ? -0.804 21.328 12.938 1 93.56 308 ALA A CA 1
ATOM 2313 C C . ALA A 1 308 ? -0.184 22.219 11.875 1 93.56 308 ALA A C 1
ATOM 2315 O O . ALA A 1 308 ? 0.32 23.312 12.18 1 93.56 308 ALA A O 1
ATOM 2316 N N . VAL A 1 309 ? -0.237 21.797 10.664 1 95.25 309 VAL A N 1
ATOM 2317 C CA . VAL A 1 309 ? 0.273 22.609 9.562 1 95.25 309 VAL A CA 1
ATOM 2318 C C . VAL A 1 309 ? -0.513 23.906 9.469 1 95.25 309 VAL A C 1
ATOM 2320 O O . VAL A 1 309 ? 0.074 24.984 9.352 1 95.25 309 VAL A O 1
ATOM 2323 N N . ARG A 1 310 ? -1.812 23.828 9.602 1 94.06 310 ARG A N 1
ATOM 2324 C CA . ARG A 1 310 ? -2.664 25.016 9.523 1 94.06 310 ARG A CA 1
ATOM 2325 C C . ARG A 1 310 ? -2.4 25.953 10.703 1 94.06 310 ARG A C 1
ATOM 2327 O O . ARG A 1 310 ? -2.449 27.172 10.547 1 94.06 310 ARG A O 1
ATOM 2334 N N . PHE A 1 311 ? -2.133 25.344 11.789 1 95.19 311 PHE A N 1
ATOM 2335 C CA . PHE A 1 311 ? -1.852 26.125 12.992 1 95.19 311 PHE A CA 1
ATOM 2336 C C . PHE A 1 311 ? -0.566 26.922 12.82 1 95.19 311 PHE A C 1
ATOM 2338 O O . PHE A 1 311 ? -0.524 28.109 13.148 1 95.19 311 PHE A O 1
ATOM 2345 N N . VAL A 1 312 ? 0.425 26.297 12.289 1 96.44 312 VAL A N 1
ATOM 2346 C CA . VAL A 1 312 ? 1.683 26.984 12.039 1 96.44 312 VAL A CA 1
ATOM 2347 C C . VAL A 1 312 ? 1.473 28.078 10.984 1 96.44 312 VAL A C 1
ATOM 2349 O O . VAL A 1 312 ? 2.008 29.188 11.109 1 96.44 312 VAL A O 1
ATOM 2352 N N . ARG A 1 313 ? 0.695 27.797 10.008 1 96.06 313 ARG A N 1
ATOM 2353 C CA . ARG A 1 313 ? 0.394 28.797 8.984 1 96.06 313 ARG A CA 1
ATOM 2354 C C . ARG A 1 313 ? -0.301 30.016 9.586 1 96.06 313 ARG A C 1
ATOM 2356 O O . ARG A 1 313 ? -0.044 31.141 9.172 1 96.06 313 ARG A O 1
ATOM 2363 N N . ALA A 1 314 ? -1.186 29.75 10.523 1 95.5 314 ALA A N 1
ATOM 2364 C CA . ALA A 1 314 ? -1.85 30.844 11.219 1 95.5 314 ALA A CA 1
ATOM 2365 C C . ALA A 1 314 ? -0.834 31.766 11.898 1 95.5 314 ALA A C 1
ATOM 2367 O O . ALA A 1 314 ? -0.959 33 11.852 1 95.5 314 ALA A O 1
ATOM 2368 N N . ALA A 1 315 ? 0.13 31.172 12.508 1 96.62 315 ALA A N 1
ATOM 2369 C CA . ALA A 1 315 ? 1.191 31.953 13.141 1 96.62 315 ALA A CA 1
ATOM 2370 C C . ALA A 1 315 ? 1.985 32.75 12.109 1 96.62 315 ALA A C 1
ATOM 2372 O O . ALA A 1 315 ? 2.291 33.906 12.328 1 96.62 315 ALA A O 1
ATOM 2373 N N . VAL A 1 316 ? 2.287 32.094 11.031 1 96.75 316 VAL A N 1
ATOM 2374 C CA . VAL A 1 316 ? 3.025 32.75 9.953 1 96.75 316 VAL A CA 1
ATOM 2375 C C . VAL A 1 316 ? 2.234 33.938 9.445 1 96.75 316 VAL A C 1
ATOM 2377 O O . VAL A 1 316 ? 2.805 35 9.18 1 96.75 316 VAL A O 1
ATOM 2380 N N . ASN A 1 317 ? 0.966 33.844 9.336 1 95.19 317 ASN A N 1
ATOM 2381 C CA . ASN A 1 317 ? 0.109 34.906 8.859 1 95.19 317 ASN A CA 1
ATOM 2382 C C . ASN A 1 317 ? 0.146 36.125 9.797 1 95.19 317 ASN A C 1
ATOM 2384 O O . ASN A 1 317 ? 0.147 37.25 9.336 1 95.19 317 ASN A O 1
ATOM 2388 N N . VAL A 1 318 ? 0.16 35.875 11.086 1 96.19 318 VAL A N 1
ATOM 2389 C CA . VAL A 1 318 ? 0.213 36.969 12.047 1 96.19 318 VAL A CA 1
ATOM 2390 C C . VAL A 1 318 ? 1.564 37.656 11.953 1 96.19 318 VAL A C 1
ATOM 2392 O O . VAL A 1 318 ? 1.646 38.875 12.102 1 96.19 318 VAL A O 1
ATOM 2395 N N . CYS A 1 319 ? 2.611 36.906 11.695 1 95 319 CYS A N 1
ATOM 2396 C CA . CYS A 1 319 ? 3.918 37.5 11.469 1 95 319 CYS A CA 1
ATOM 2397 C C . CYS A 1 319 ? 3.893 38.406 10.242 1 95 319 CYS A C 1
ATOM 2399 O O . CYS A 1 319 ? 4.504 39.469 10.242 1 95 319 CYS A O 1
ATOM 2401 N N . THR A 1 320 ? 3.205 37.969 9.242 1 94.5 320 THR A N 1
ATOM 2402 C CA . THR A 1 320 ? 3.055 38.781 8.039 1 94.5 320 THR A CA 1
ATOM 2403 C C . THR A 1 320 ? 2.309 40.062 8.359 1 94.5 320 THR A C 1
ATOM 2405 O O . THR A 1 320 ? 2.664 41.125 7.852 1 94.5 320 THR A O 1
ATOM 2408 N N . ASP A 1 321 ? 1.286 39.969 9.195 1 94.06 321 ASP A N 1
ATOM 2409 C CA . ASP A 1 321 ? 0.542 41.156 9.625 1 94.06 321 ASP A CA 1
ATOM 2410 C C . ASP A 1 321 ? 1.453 42.156 10.344 1 94.06 321 ASP A C 1
ATOM 2412 O O . ASP A 1 321 ? 1.313 43.375 10.172 1 94.06 321 ASP A O 1
ATOM 2416 N N . ARG A 1 322 ? 2.312 41.594 11.148 1 94.12 322 ARG A N 1
ATOM 2417 C CA . ARG A 1 322 ? 3.285 42.438 11.82 1 94.12 322 ARG A CA 1
ATOM 2418 C C . ARG A 1 322 ? 4.164 43.188 10.812 1 94.12 322 ARG A C 1
ATOM 2420 O O . ARG A 1 322 ? 4.402 44.375 10.945 1 94.12 322 ARG A O 1
ATOM 2427 N N . GLY A 1 323 ? 4.664 42.438 9.836 1 93.12 323 GLY A N 1
ATOM 2428 C CA . GLY A 1 323 ? 5.449 43.062 8.781 1 93.12 323 GLY A CA 1
ATOM 2429 C C . GLY A 1 323 ? 4.695 44.156 8.055 1 93.12 323 GLY A C 1
ATOM 2430 O O . GLY A 1 323 ? 5.258 45.219 7.762 1 93.12 323 GLY A O 1
ATOM 2431 N N . ASN A 1 324 ? 3.465 43.938 7.805 1 93.31 324 ASN A N 1
ATOM 2432 C CA . ASN A 1 324 ? 2.623 44.938 7.148 1 93.31 324 ASN A CA 1
ATOM 2433 C C . ASN A 1 324 ? 2.428 46.188 8.016 1 93.31 324 ASN A C 1
ATOM 2435 O O . ASN A 1 324 ? 2.422 47.312 7.512 1 93.31 324 ASN A O 1
ATOM 2439 N N . ALA A 1 325 ? 2.209 45.938 9.32 1 93.69 325 ALA A N 1
ATOM 2440 C CA . ALA A 1 325 ? 2.047 47.062 10.25 1 93.69 325 ALA A CA 1
ATOM 2441 C C . ALA A 1 325 ? 3.316 47.906 10.32 1 93.69 325 ALA A C 1
ATOM 2443 O O . ALA A 1 325 ? 3.248 49.125 10.391 1 93.69 325 ALA A O 1
ATOM 2444 N N . LEU A 1 326 ? 4.438 47.25 10.289 1 93.62 326 LEU A N 1
ATOM 2445 C CA . LEU A 1 326 ? 5.707 47.938 10.281 1 93.62 326 LEU A CA 1
ATOM 2446 C C . LEU A 1 326 ? 5.852 48.781 9.008 1 93.62 326 LEU A C 1
ATOM 2448 O O . LEU A 1 326 ? 6.266 49.938 9.062 1 93.62 326 LEU A O 1
ATOM 2452 N N . ALA A 1 327 ? 5.539 48.219 7.934 1 92.31 327 ALA A N 1
ATOM 2453 C CA . ALA A 1 327 ? 5.602 48.906 6.652 1 92.31 327 ALA A CA 1
ATOM 2454 C C . ALA A 1 327 ? 4.684 50.125 6.645 1 92.31 327 ALA A C 1
ATOM 2456 O O . ALA A 1 327 ? 5.039 51.188 6.105 1 92.31 327 ALA A O 1
ATOM 2457 N N . ALA A 1 328 ? 3.523 49.938 7.207 1 93.25 328 ALA A N 1
ATOM 2458 C CA . ALA A 1 328 ? 2.574 51.062 7.293 1 93.25 328 ALA A CA 1
ATOM 2459 C C . ALA A 1 328 ? 3.131 52.188 8.141 1 93.25 328 ALA A C 1
ATOM 2461 O O . ALA A 1 328 ? 2.975 53.375 7.801 1 93.25 328 ALA A O 1
ATOM 2462 N N . MET A 1 329 ? 3.746 51.812 9.227 1 94.06 329 MET A N 1
ATOM 2463 C CA . MET A 1 329 ? 4.359 52.812 10.102 1 94.06 329 MET A CA 1
ATOM 2464 C C . MET A 1 329 ? 5.488 53.531 9.383 1 94.06 329 MET A C 1
ATOM 2466 O O . MET A 1 329 ? 5.586 54.781 9.461 1 94.06 329 MET A O 1
ATOM 2470 N N . GLN A 1 330 ? 6.277 52.812 8.672 1 93.25 330 GLN A N 1
ATOM 2471 C CA . GLN A 1 330 ? 7.379 53.438 7.93 1 93.25 330 GLN A CA 1
ATOM 2472 C C . GLN A 1 330 ? 6.863 54.312 6.797 1 93.25 330 GLN A C 1
ATOM 2474 O O . GLN A 1 330 ? 7.426 55.375 6.531 1 93.25 330 GLN A O 1
ATOM 2479 N N . GLY A 1 331 ? 5.906 53.812 6.199 1 93.31 331 GLY A N 1
ATOM 2480 C CA . GLY A 1 331 ? 5.289 54.625 5.16 1 93.31 331 GLY A CA 1
ATOM 2481 C C . GLY A 1 331 ? 4.723 55.938 5.68 1 93.31 331 GLY A C 1
ATOM 2482 O O . GLY A 1 331 ? 4.879 56.969 5.043 1 93.31 331 GLY A O 1
ATOM 2483 N N . ALA A 1 332 ? 4.055 55.844 6.879 1 95.69 332 ALA A N 1
ATOM 2484 C CA . ALA A 1 332 ? 3.52 57.031 7.504 1 95.69 332 ALA A CA 1
ATOM 2485 C C . ALA A 1 332 ? 4.637 58 7.879 1 95.69 332 ALA A C 1
ATOM 2487 O O . ALA A 1 332 ? 4.488 59.219 7.738 1 95.69 332 ALA A O 1
ATOM 2488 N N . LYS A 1 333 ? 5.738 57.5 8.32 1 95.12 333 LYS A N 1
ATOM 2489 C CA . LYS A 1 333 ? 6.887 58.344 8.68 1 95.12 333 LYS A CA 1
ATOM 2490 C C . LYS A 1 333 ? 7.461 59.031 7.445 1 95.12 333 LYS A C 1
ATOM 2492 O O . LYS A 1 333 ? 7.82 60.219 7.504 1 95.12 333 LYS A O 1
ATOM 2497 N N . HIS A 1 334 ? 7.605 58.312 6.398 1 95.12 334 HIS A N 1
ATOM 2498 C CA . HIS A 1 334 ? 8.117 58.875 5.156 1 95.12 334 HIS A CA 1
ATOM 2499 C C . HIS A 1 334 ? 7.207 59.969 4.645 1 95.12 334 HIS A C 1
ATOM 2501 O O . HIS A 1 334 ? 7.684 61.031 4.184 1 95.12 334 HIS A O 1
ATOM 2507 N N . ASP A 1 335 ? 5.949 59.719 4.719 1 96.38 335 ASP A N 1
ATOM 2508 C CA . ASP A 1 335 ? 4.969 60.719 4.297 1 96.38 335 ASP A CA 1
ATOM 2509 C C . ASP A 1 335 ? 5.078 62 5.137 1 96.38 335 ASP A C 1
ATOM 2511 O O . ASP A 1 335 ? 5.008 63.094 4.605 1 96.38 335 ASP A O 1
ATOM 2515 N N . LEU A 1 336 ? 5.215 61.844 6.457 1 97.5 336 LEU A N 1
ATOM 2516 C CA . LEU A 1 336 ? 5.379 62.969 7.355 1 97.5 336 LEU A CA 1
ATOM 2517 C C . LEU A 1 336 ? 6.625 63.781 6.992 1 97.5 336 LEU A C 1
ATOM 2519 O O . LEU A 1 336 ? 6.582 65 6.941 1 97.5 336 LEU A O 1
ATOM 2523 N N . ASP A 1 337 ? 7.684 63.062 6.691 1 97.06 337 ASP A N 1
ATOM 2524 C CA . ASP A 1 337 ? 8.93 63.719 6.336 1 97.06 337 ASP A CA 1
ATOM 2525 C C . ASP A 1 337 ? 8.766 64.562 5.059 1 97.06 337 ASP A C 1
ATOM 2527 O O . ASP A 1 337 ? 9.234 65.688 4.984 1 97.06 337 ASP A O 1
ATOM 2531 N N . SER A 1 338 ? 8.164 63.938 4.098 1 97.31 338 SER A N 1
ATOM 2532 C CA . SER A 1 338 ? 7.93 64.625 2.834 1 97.31 338 SER A CA 1
ATOM 2533 C C . SER A 1 338 ? 7.082 65.875 3.033 1 97.31 338 SER A C 1
ATOM 2535 O O . SER A 1 338 ? 7.344 66.938 2.426 1 97.31 338 SER A O 1
ATOM 2537 N N . LYS A 1 339 ? 6.113 65.812 3.871 1 97.31 339 LYS A N 1
ATOM 2538 C CA . LYS A 1 339 ? 5.207 66.938 4.113 1 97.31 339 LYS A CA 1
ATOM 2539 C C . LYS A 1 339 ? 5.887 68 4.934 1 97.31 339 LYS A C 1
ATOM 2541 O O . LYS A 1 339 ? 5.613 69.188 4.742 1 97.31 339 LYS A O 1
ATOM 2546 N N . LYS A 1 340 ? 6.699 67.625 5.855 1 97.38 340 LYS A N 1
ATOM 2547 C CA . LYS A 1 340 ? 7.484 68.562 6.613 1 97.38 340 LYS A CA 1
ATOM 2548 C C . LYS A 1 340 ? 8.406 69.375 5.695 1 97.38 340 LYS A C 1
ATOM 2550 O O . LYS A 1 340 ? 8.578 70.562 5.871 1 97.38 340 LYS A O 1
ATOM 2555 N N . VAL A 1 341 ? 8.984 68.688 4.75 1 97 341 VAL A N 1
ATOM 2556 C CA . VAL A 1 341 ? 9.875 69.312 3.797 1 97 341 VAL A CA 1
ATOM 2557 C C . VAL A 1 341 ? 9.086 70.312 2.961 1 97 341 VAL A C 1
ATOM 2559 O O . VAL A 1 341 ? 9.547 71.438 2.742 1 97 341 VAL A O 1
ATOM 2562 N N . ARG A 1 342 ? 7.977 69.938 2.543 1 95.62 342 ARG A N 1
ATOM 2563 C CA . ARG A 1 342 ? 7.125 70.812 1.751 1 95.62 342 ARG A CA 1
ATOM 2564 C C . ARG A 1 342 ? 6.707 72.062 2.557 1 95.62 342 ARG A C 1
ATOM 2566 O O . ARG A 1 342 ? 6.734 73.188 2.049 1 95.62 342 ARG A O 1
ATOM 2573 N N . TYR A 1 343 ? 6.312 71.875 3.803 1 96.38 343 TYR A N 1
ATOM 2574 C CA . TYR A 1 343 ? 5.914 73 4.684 1 96.38 343 TYR A CA 1
ATOM 2575 C C . TYR A 1 343 ? 7.07 73.938 4.926 1 96.38 343 TYR A C 1
ATOM 2577 O O . TYR A 1 343 ? 6.895 75.188 4.883 1 96.38 343 TYR A O 1
ATOM 2585 N N . ALA A 1 344 ? 8.211 73.375 5.145 1 95.81 344 ALA A N 1
ATOM 2586 C CA . ALA A 1 344 ? 9.398 74.188 5.387 1 95.81 344 ALA A CA 1
ATOM 2587 C C . ALA A 1 344 ? 9.742 75 4.164 1 95.81 344 ALA A C 1
ATOM 2589 O O . ALA A 1 344 ? 10.141 76.188 4.293 1 95.81 344 ALA A O 1
ATOM 2590 N N . LYS A 1 345 ? 9.617 74.438 3.031 1 95.19 345 LYS A N 1
ATOM 2591 C CA . LYS A 1 345 ? 9.906 75.188 1.788 1 95.19 345 LYS A CA 1
ATOM 2592 C C . LYS A 1 345 ? 8.945 76.312 1.593 1 95.19 345 LYS A C 1
ATOM 2594 O O . LYS A 1 345 ? 9.367 77.438 1.212 1 95.19 345 LYS A O 1
ATOM 2599 N N . LEU A 1 346 ? 7.703 76.125 1.849 1 94.88 346 LEU A N 1
ATOM 2600 C CA . LEU A 1 346 ? 6.691 77.188 1.695 1 94.88 346 LEU A CA 1
ATOM 2601 C C . LEU A 1 346 ? 6.895 78.25 2.723 1 94.88 346 LEU A C 1
ATOM 2603 O O . LEU A 1 346 ? 6.703 79.438 2.416 1 94.88 346 LEU A O 1
ATOM 2607 N N . ARG A 1 347 ? 7.195 77.875 3.949 1 92.88 347 ARG A N 1
ATOM 2608 C CA . ARG A 1 347 ? 7.418 78.875 5.027 1 92.88 347 ARG A CA 1
ATOM 2609 C C . ARG A 1 347 ? 8.641 79.75 4.742 1 92.88 347 ARG A C 1
ATOM 2611 O O . ARG A 1 347 ? 8.672 80.875 5.098 1 92.88 347 ARG A O 1
ATOM 2618 N N . GLY A 1 348 ? 9.648 79.188 4.059 1 91.25 348 GLY A N 1
ATOM 2619 C CA . GLY A 1 348 ? 10.883 79.875 3.77 1 91.25 348 GLY A CA 1
ATOM 2620 C C . GLY A 1 348 ? 10.797 80.75 2.525 1 91.25 348 GLY A C 1
ATOM 2621 O O . GLY A 1 348 ? 11.656 81.625 2.297 1 91.25 348 GLY A O 1
ATOM 2622 N N . THR A 1 349 ? 9.805 80.5 1.713 1 91.06 349 THR A N 1
ATOM 2623 C CA . THR A 1 349 ? 9.664 81.25 0.473 1 91.06 349 THR A CA 1
ATOM 2624 C C . THR A 1 349 ? 8.875 82.5 0.706 1 91.06 349 THR A C 1
ATOM 2626 O O . THR A 1 349 ? 7.695 82.5 1.045 1 91.06 349 THR A O 1
ATOM 2629 N N . PRO A 1 350 ? 9.594 83.688 0.655 1 88.69 350 PRO A N 1
ATOM 2630 C CA . PRO A 1 350 ? 8.883 84.938 0.837 1 88.69 350 PRO A CA 1
ATOM 2631 C C . PRO A 1 350 ? 7.727 85.125 -0.141 1 88.69 350 PRO A C 1
ATOM 2633 O O . PRO A 1 350 ? 7.855 84.75 -1.322 1 88.69 350 PRO A O 1
ATOM 2636 N N . GLY A 1 351 ? 6.453 85.5 0.263 1 90.31 351 GLY A N 1
ATOM 2637 C CA . GLY A 1 351 ? 5.285 85.75 -0.563 1 90.31 351 GLY A CA 1
ATOM 2638 C C . GLY A 1 351 ? 4.383 84.562 -0.737 1 90.31 351 GLY A C 1
ATOM 2639 O O . GLY A 1 351 ? 3.443 84.625 -1.537 1 90.31 351 GLY A O 1
ATOM 2640 N N . SER A 1 352 ? 4.785 83.562 -0.157 1 87.81 352 SER A N 1
ATOM 2641 C CA . SER A 1 352 ? 3.938 82.375 -0.26 1 87.81 352 SER A CA 1
ATOM 2642 C C . SER A 1 352 ? 2.521 82.625 0.23 1 87.81 352 SER A C 1
ATOM 2644 O O . SER A 1 352 ? 2.336 83.312 1.262 1 87.81 352 SER A O 1
ATOM 2646 N N . PRO A 1 353 ? 1.514 82.188 -0.516 1 91.62 353 PRO A N 1
ATOM 2647 C CA . PRO A 1 353 ? 0.131 82.438 -0.102 1 91.62 353 PRO A CA 1
ATOM 2648 C C . PRO A 1 353 ? -0.197 81.812 1.26 1 91.62 353 PRO A C 1
ATOM 2650 O O . PRO A 1 353 ? 0.222 80.688 1.557 1 91.62 353 PRO A O 1
ATOM 2653 N N . SER A 1 354 ? -0.833 82.562 2.023 1 90.5 354 SER A N 1
ATOM 2654 C CA . SER A 1 354 ? -1.178 82.125 3.381 1 90.5 354 SER A CA 1
ATOM 2655 C C . SER A 1 354 ? -2.027 80.875 3.383 1 90.5 354 SER A C 1
ATOM 2657 O O . SER A 1 354 ? -1.886 80 4.266 1 90.5 354 SER A O 1
ATOM 2659 N N . ASP A 1 355 ? -2.842 80.688 2.324 1 93.56 355 ASP A N 1
ATOM 2660 C CA . ASP A 1 355 ? -3.729 79.5 2.227 1 93.56 355 ASP A CA 1
ATOM 2661 C C . ASP A 1 355 ? -2.934 78.25 2.014 1 93.56 355 ASP A C 1
ATOM 2663 O O . ASP A 1 355 ? -3.258 77.188 2.592 1 93.56 355 ASP A O 1
ATOM 2667 N N . LYS A 1 356 ? -1.89 78.312 1.241 1 93.69 356 LYS A N 1
ATOM 2668 C CA . LYS A 1 356 ? -1.055 77.188 0.968 1 93.69 356 LYS A CA 1
ATOM 2669 C C . LYS A 1 356 ? -0.251 76.75 2.201 1 93.69 356 LYS A C 1
ATOM 2671 O O . LYS A 1 356 ? -0.023 75.562 2.441 1 93.69 356 LYS A O 1
ATOM 2676 N N . LEU A 1 357 ? 0.127 77.688 2.967 1 93.69 357 LEU A N 1
ATOM 2677 C CA . LEU A 1 357 ? 0.891 77.438 4.184 1 93.69 357 LEU A CA 1
ATOM 2678 C C . LEU A 1 357 ? 0.025 76.75 5.238 1 93.69 357 LEU A C 1
ATOM 2680 O O . LEU A 1 357 ? 0.48 75.812 5.918 1 93.69 357 LEU A O 1
ATOM 2684 N N . LEU A 1 358 ? -1.219 77.25 5.336 1 95 358 LEU A N 1
ATOM 2685 C CA . LEU A 1 358 ? -2.143 76.625 6.289 1 95 358 LEU A CA 1
ATOM 2686 C C . LEU A 1 358 ? -2.475 75.188 5.898 1 95 358 LEU A C 1
ATOM 2688 O O . LEU A 1 358 ? -2.602 74.375 6.762 1 95 358 LEU A O 1
ATOM 2692 N N . GLU A 1 359 ? -2.582 75.062 4.629 1 95.75 359 GLU A N 1
ATOM 2693 C CA . GLU A 1 359 ? -2.85 73.688 4.125 1 95.75 359 GLU A CA 1
ATOM 2694 C C . GLU A 1 359 ? -1.681 72.75 4.406 1 95.75 359 GLU A C 1
ATOM 2696 O O . GLU A 1 359 ? -1.883 71.625 4.828 1 95.75 359 GLU A O 1
ATOM 2701 N N . ALA A 1 360 ? -0.524 73.188 4.199 1 95.75 360 ALA A N 1
ATOM 2702 C CA . ALA A 1 360 ? 0.672 72.375 4.438 1 95.75 360 ALA A CA 1
ATOM 2703 C C . ALA A 1 360 ? 0.828 72.062 5.918 1 95.75 360 ALA A C 1
ATOM 2705 O O . ALA A 1 360 ? 1.276 70.938 6.273 1 95.75 360 ALA A O 1
ATOM 2706 N N . GLU A 1 361 ? 0.479 73 6.711 1 95.19 361 GLU A N 1
ATOM 2707 C CA . GLU A 1 361 ? 0.539 72.812 8.156 1 95.19 361 GLU A CA 1
ATOM 2708 C C . GLU A 1 361 ? -0.472 71.75 8.594 1 95.19 361 GLU A C 1
ATOM 2710 O O . GLU A 1 361 ? -0.173 70.875 9.453 1 95.19 361 GLU A O 1
ATOM 2715 N N . ARG A 1 362 ? -1.658 71.812 8.008 1 97 362 ARG A N 1
ATOM 2716 C CA . ARG A 1 362 ? -2.688 70.812 8.297 1 97 362 ARG A CA 1
ATOM 2717 C C . ARG A 1 362 ? -2.242 69.438 7.848 1 97 362 ARG A C 1
ATOM 2719 O O . ARG A 1 362 ? -2.473 68.438 8.555 1 97 362 ARG A O 1
ATOM 2726 N N . ASP A 1 363 ? -1.608 69.375 6.738 1 97.25 363 ASP A N 1
ATOM 2727 C CA . ASP A 1 363 ? -1.118 68.125 6.219 1 97.25 363 ASP A CA 1
ATOM 2728 C C . ASP A 1 363 ? -0.089 67.5 7.164 1 97.25 363 ASP A C 1
ATOM 2730 O O . ASP A 1 363 ? -0.084 66.25 7.375 1 97.25 363 ASP A O 1
ATOM 2734 N N . VAL A 1 364 ? 0.751 68.312 7.707 1 97.69 364 VAL A N 1
ATOM 2735 C CA . VAL A 1 364 ? 1.78 67.812 8.625 1 97.69 364 VAL A CA 1
ATOM 2736 C C . VAL A 1 364 ? 1.129 67.312 9.906 1 97.69 364 VAL A C 1
ATOM 2738 O O . VAL A 1 364 ? 1.515 66.25 10.414 1 97.69 364 VAL A O 1
ATOM 2741 N N . THR A 1 365 ? 0.092 68 10.367 1 97.69 365 THR A N 1
ATOM 2742 C CA . THR A 1 365 ? -0.603 67.625 11.578 1 97.69 365 THR A CA 1
ATOM 2743 C C . THR A 1 365 ? -1.311 66.25 11.375 1 97.69 365 THR A C 1
ATOM 2745 O O . THR A 1 365 ? -1.259 65.375 12.242 1 97.69 365 THR A O 1
ATOM 2748 N N . GLU A 1 366 ? -1.887 66.125 10.25 1 97.5 366 GLU A N 1
ATOM 2749 C CA . GLU A 1 366 ? -2.572 64.875 9.922 1 97.5 366 GLU A CA 1
ATOM 2750 C C . GLU A 1 366 ? -1.583 63.75 9.781 1 97.5 366 GLU A C 1
ATOM 2752 O O . GLU A 1 366 ? -1.859 62.625 10.219 1 97.5 366 GLU A O 1
ATOM 2757 N N . ALA A 1 367 ? -0.516 64 9.148 1 97.5 367 ALA A N 1
ATOM 2758 C CA . ALA A 1 367 ? 0.509 63 8.969 1 97.5 367 ALA A CA 1
ATOM 2759 C C . ALA A 1 367 ? 1.104 62.562 10.312 1 97.5 367 ALA A C 1
ATOM 2761 O O . ALA A 1 367 ? 1.439 61.406 10.508 1 97.5 367 ALA A O 1
ATOM 2762 N N . GLU A 1 368 ? 1.284 63.5 11.219 1 97.75 368 GLU A N 1
ATOM 2763 C CA . GLU A 1 368 ? 1.781 63.188 12.555 1 97.75 368 GLU A CA 1
ATOM 2764 C C . GLU A 1 368 ? 0.821 62.281 13.297 1 97.75 368 GLU A C 1
ATOM 2766 O O . GLU A 1 368 ? 1.252 61.344 13.984 1 97.75 368 GLU A O 1
ATOM 2771 N N . ALA A 1 369 ? -0.438 62.594 13.141 1 97.5 369 ALA A N 1
ATOM 2772 C CA . ALA A 1 369 ? -1.454 61.75 13.758 1 97.5 369 ALA A CA 1
ATOM 2773 C C . ALA A 1 369 ? -1.416 60.344 13.188 1 97.5 369 ALA A C 1
ATOM 2775 O O . ALA A 1 369 ? -1.575 59.375 13.93 1 97.5 369 ALA A O 1
ATOM 2776 N N . ARG A 1 370 ? -1.193 60.25 11.953 1 97 370 ARG A N 1
ATOM 2777 C CA . ARG A 1 370 ? -1.131 58.938 11.305 1 97 370 ARG A CA 1
ATOM 2778 C C . ARG A 1 370 ? 0.074 58.156 11.797 1 97 370 ARG A C 1
ATOM 2780 O O . ARG A 1 370 ? -0.012 56.938 11.977 1 97 370 ARG A O 1
ATOM 2787 N N . VAL A 1 371 ? 1.175 58.781 11.883 1 96.75 371 VAL A N 1
ATOM 2788 C CA . VAL A 1 371 ? 2.373 58.125 12.383 1 96.75 371 VAL A CA 1
ATOM 2789 C C . VAL A 1 371 ? 2.121 57.594 13.805 1 96.75 371 VAL A C 1
ATOM 2791 O O . VAL A 1 371 ? 2.51 56.5 14.141 1 96.75 371 VAL A O 1
ATOM 2794 N N . ARG A 1 372 ? 1.459 58.438 14.609 1 97.12 372 ARG A N 1
ATOM 2795 C CA . ARG A 1 372 ? 1.149 58.031 15.977 1 97.12 372 ARG A CA 1
ATOM 2796 C C . ARG A 1 372 ? 0.243 56.812 15.992 1 97.12 372 ARG A C 1
ATOM 2798 O O . ARG A 1 372 ? 0.5 55.875 16.734 1 97.12 372 ARG A O 1
ATOM 2805 N N . ASP A 1 373 ? -0.744 56.906 15.18 1 96.19 373 ASP A N 1
ATOM 2806 C CA . ASP A 1 373 ? -1.712 55.812 15.148 1 96.19 373 ASP A CA 1
ATOM 2807 C C . ASP A 1 373 ? -1.064 54.5 14.664 1 96.19 373 ASP A C 1
ATOM 2809 O O . ASP A 1 373 ? -1.293 53.438 15.242 1 96.19 373 ASP A O 1
ATOM 2813 N N . THR A 1 374 ? -0.325 54.625 13.609 1 95.69 374 THR A N 1
ATOM 2814 C CA . THR A 1 374 ? 0.311 53.438 13.047 1 95.69 374 THR A CA 1
ATOM 2815 C C . THR A 1 374 ? 1.372 52.875 14 1 95.69 374 THR A C 1
ATOM 2817 O O . THR A 1 374 ? 1.577 51.656 14.078 1 95.69 374 THR A O 1
ATOM 2820 N N . ARG A 1 375 ? 2.033 53.75 14.703 1 95.69 375 ARG A N 1
ATOM 2821 C CA . ARG A 1 375 ? 3.025 53.312 15.688 1 95.69 375 ARG A CA 1
ATOM 2822 C C . ARG A 1 375 ? 2.371 52.562 16.828 1 95.69 375 ARG A C 1
ATOM 2824 O O . ARG A 1 375 ? 2.865 51.5 17.25 1 95.69 375 ARG A O 1
ATOM 2831 N N . ILE A 1 376 ? 1.261 53.156 17.312 1 95.88 376 ILE A N 1
ATOM 2832 C CA . ILE A 1 376 ? 0.528 52.5 18.406 1 95.88 376 ILE A CA 1
ATOM 2833 C C . ILE A 1 376 ? 0.06 51.125 17.953 1 95.88 376 ILE A C 1
ATOM 2835 O O . ILE A 1 376 ? 0.23 50.125 18.672 1 95.88 376 ILE A O 1
ATOM 2839 N N . SER A 1 377 ? -0.447 51.094 16.781 1 94.62 377 SER A N 1
ATOM 2840 C CA . SER A 1 377 ? -0.939 49.844 16.234 1 94.62 377 SER A CA 1
ATOM 2841 C C . SER A 1 377 ? 0.182 48.812 16.109 1 94.62 377 SER A C 1
ATOM 2843 O O . SER A 1 377 ? 0.008 47.656 16.484 1 94.62 377 SER A O 1
ATOM 2845 N N . TYR A 1 378 ? 1.285 49.188 15.617 1 94.69 378 TYR A N 1
ATOM 2846 C CA . TYR A 1 378 ? 2.432 48.312 15.445 1 94.69 378 TYR A CA 1
ATOM 2847 C C . TYR A 1 378 ? 2.945 47.812 16.797 1 94.69 378 TYR A C 1
ATOM 2849 O O . TYR A 1 378 ? 3.18 46.625 16.969 1 94.69 378 TYR A O 1
ATOM 2857 N N . GLU A 1 379 ? 3.105 48.719 17.703 1 95.06 379 GLU A N 1
ATOM 2858 C CA . GLU A 1 379 ? 3.648 48.344 19 1 95.06 379 GLU A CA 1
ATOM 2859 C C . GLU A 1 379 ? 2.719 47.406 19.75 1 95.06 379 GLU A C 1
ATOM 2861 O O . GLU A 1 379 ? 3.178 46.469 20.438 1 95.06 379 GLU A O 1
ATOM 2866 N N . GLU A 1 380 ? 1.448 47.656 19.609 1 94.62 380 GLU A N 1
ATOM 2867 C CA . GLU A 1 380 ? 0.47 46.75 20.219 1 94.62 380 GLU A CA 1
ATOM 2868 C C . GLU A 1 380 ? 0.555 45.375 19.609 1 94.62 380 GLU A C 1
ATOM 2870 O O . GLU A 1 380 ? 0.478 44.375 20.328 1 94.62 380 GLU A O 1
ATOM 2875 N N . LEU A 1 381 ? 0.627 45.344 18.344 1 95.38 381 LEU A N 1
ATOM 2876 C CA . LEU A 1 381 ? 0.732 44.062 17.641 1 95.38 381 LEU A CA 1
ATOM 2877 C C . LEU A 1 381 ? 1.993 43.312 18.062 1 95.38 381 LEU A C 1
ATOM 2879 O O . LEU A 1 381 ? 1.951 42.094 18.297 1 95.38 381 LEU A O 1
ATOM 2883 N N . VAL A 1 382 ? 3.09 44 18.156 1 94.56 382 VAL A N 1
ATOM 2884 C CA . VAL A 1 382 ? 4.363 43.406 18.547 1 94.56 382 VAL A CA 1
ATOM 2885 C C . VAL A 1 382 ? 4.246 42.781 19.953 1 94.56 382 VAL A C 1
ATOM 2887 O O . VAL A 1 382 ? 4.668 41.656 20.188 1 94.56 382 VAL A O 1
ATOM 2890 N N . ALA A 1 383 ? 3.676 43.594 20.859 1 94.94 383 ALA A N 1
ATOM 2891 C CA . ALA A 1 383 ? 3.541 43.156 22.25 1 94.94 383 ALA A CA 1
ATOM 2892 C C . ALA A 1 383 ? 2.672 41.906 22.328 1 94.94 383 ALA A C 1
ATOM 2894 O O . ALA A 1 383 ? 3.041 40.938 23 1 94.94 383 ALA A O 1
ATOM 2895 N N . ARG A 1 384 ? 1.584 41.875 21.719 1 95.56 384 ARG A N 1
ATOM 2896 C CA . ARG A 1 384 ? 0.654 40.75 21.734 1 95.56 384 ARG A CA 1
ATOM 2897 C C . ARG A 1 384 ? 1.267 39.531 21.078 1 95.56 384 ARG A C 1
ATOM 2899 O O . ARG A 1 384 ? 1.138 38.406 21.594 1 95.56 384 ARG A O 1
ATOM 2906 N N . LEU A 1 385 ? 1.868 39.75 19.938 1 96 385 LEU A N 1
ATOM 2907 C CA . LEU A 1 385 ? 2.43 38.625 19.188 1 96 385 LEU A CA 1
ATOM 2908 C C . LEU A 1 385 ? 3.537 37.938 19.969 1 96 385 LEU A C 1
ATOM 2910 O O . LEU A 1 385 ? 3.688 36.719 19.906 1 96 385 LEU A O 1
ATOM 2914 N N . THR A 1 386 ? 4.34 38.719 20.672 1 94.12 386 THR A N 1
ATOM 2915 C CA . THR A 1 386 ? 5.414 38.156 21.469 1 94.12 386 THR A CA 1
ATOM 2916 C C . THR A 1 386 ? 4.852 37.188 22.5 1 94.12 386 THR A C 1
ATOM 2918 O O . THR A 1 386 ? 5.359 36.062 22.656 1 94.12 386 THR A O 1
ATOM 2921 N N . GLU A 1 387 ? 3.779 37.594 23.125 1 94.25 387 GLU A N 1
ATOM 2922 C CA . GLU A 1 387 ? 3.119 36.719 24.109 1 94.25 387 GLU A CA 1
ATOM 2923 C C . GLU A 1 387 ? 2.496 35.5 23.422 1 94.25 387 GLU A C 1
ATOM 2925 O O . GLU A 1 387 ? 2.594 34.375 23.922 1 94.25 387 GLU A O 1
ATOM 2930 N N . GLU A 1 388 ? 1.911 35.719 22.344 1 95.88 388 GLU A N 1
ATOM 2931 C CA . GLU A 1 388 ? 1.232 34.688 21.578 1 95.88 388 GLU A CA 1
ATOM 2932 C C . GLU A 1 388 ? 2.221 33.625 21.094 1 95.88 388 GLU A C 1
ATOM 2934 O O . GLU A 1 388 ? 1.917 32.438 21.094 1 95.88 388 GLU A O 1
ATOM 2939 N N . LEU A 1 389 ? 3.352 34.094 20.625 1 94.69 389 LEU A N 1
ATOM 2940 C CA . LEU A 1 389 ? 4.344 33.156 20.094 1 94.69 389 LEU A CA 1
ATOM 2941 C C . LEU A 1 389 ? 4.84 32.219 21.172 1 94.69 389 LEU A C 1
ATOM 2943 O O . LEU A 1 389 ? 5.082 31.047 20.922 1 94.69 389 LEU A O 1
ATOM 2947 N N . ASN A 1 390 ? 4.992 32.719 22.391 1 92.94 390 ASN A N 1
ATOM 2948 C CA . ASN A 1 390 ? 5.379 31.875 23.5 1 92.94 390 ASN A CA 1
ATOM 2949 C C . ASN A 1 390 ? 4.309 30.828 23.812 1 92.94 390 ASN A C 1
ATOM 2951 O O . ASN A 1 390 ? 4.617 29.656 23.984 1 92.94 390 ASN A O 1
ATOM 2955 N N . ARG A 1 391 ? 3.115 31.25 23.859 1 93.88 391 ARG A N 1
ATOM 2956 C CA . ARG A 1 391 ? 2.004 30.344 24.094 1 93.88 391 ARG A CA 1
ATOM 2957 C C . ARG A 1 391 ? 1.893 29.312 22.969 1 93.88 391 ARG A C 1
ATOM 2959 O O . ARG A 1 391 ? 1.703 28.125 23.219 1 93.88 391 ARG A O 1
ATOM 2966 N N . PHE A 1 392 ? 1.982 29.797 21.812 1 94.38 392 PHE A N 1
ATOM 2967 C CA . PHE A 1 392 ? 1.902 28.969 20.625 1 94.38 392 PHE A CA 1
ATOM 2968 C C . PHE A 1 392 ? 2.928 27.844 20.672 1 94.38 392 PHE A C 1
ATOM 2970 O O . PHE A 1 392 ? 2.609 26.703 20.359 1 94.38 392 PHE A O 1
ATOM 2977 N N . GLN A 1 393 ? 4.094 28.156 21 1 91.12 393 GLN A N 1
ATOM 2978 C CA . GLN A 1 393 ? 5.168 27.172 21.031 1 91.12 393 GLN A CA 1
ATOM 2979 C C . GLN A 1 393 ? 4.875 26.078 22.062 1 91.12 393 GLN A C 1
ATOM 2981 O O . GLN A 1 393 ? 5.09 24.891 21.797 1 91.12 393 GLN A O 1
ATOM 2986 N N . LYS A 1 394 ? 4.391 26.469 23.219 1 90.06 394 LYS A N 1
ATOM 2987 C CA . LYS A 1 394 ? 4.062 25.5 24.25 1 90.06 394 LYS A CA 1
ATOM 2988 C C . LYS A 1 394 ? 2.918 24.594 23.828 1 90.06 394 LYS A C 1
ATOM 2990 O O . LYS A 1 394 ? 2.979 23.375 24.016 1 90.06 394 LYS A O 1
ATOM 2995 N N . GLU A 1 395 ? 1.938 25.156 23.281 1 91.62 395 GLU A N 1
ATOM 2996 C CA . GLU A 1 395 ? 0.783 24.391 22.812 1 91.62 395 GLU A CA 1
ATOM 2997 C C . GLU A 1 395 ? 1.171 23.438 21.703 1 91.62 395 GLU A C 1
ATOM 2999 O O . GLU A 1 395 ? 0.728 22.281 21.672 1 91.62 395 GLU A O 1
ATOM 3004 N N . ARG A 1 396 ? 1.927 23.922 20.812 1 92 396 ARG A N 1
ATOM 3005 C CA . ARG A 1 396 ? 2.373 23.109 19.688 1 92 396 ARG A CA 1
ATOM 3006 C C . ARG A 1 396 ? 3.184 21.906 20.172 1 92 396 ARG A C 1
ATOM 3008 O O . ARG A 1 396 ? 3.027 20.797 19.672 1 92 396 ARG A O 1
ATOM 3015 N N . ALA A 1 397 ? 4.102 22.141 21.094 1 89.81 397 ALA A N 1
ATOM 3016 C CA . ALA A 1 397 ? 4.91 21.062 21.641 1 89.81 397 ALA A CA 1
ATOM 3017 C C . ALA A 1 397 ? 4.031 20 22.297 1 89.81 397 ALA A C 1
ATOM 3019 O O . ALA A 1 397 ? 4.25 18.797 22.094 1 89.81 397 ALA A O 1
ATOM 3020 N N . ALA A 1 398 ? 3.045 20.438 23.047 1 89.94 398 ALA A N 1
ATOM 3021 C CA . ALA A 1 398 ? 2.121 19.5 23.688 1 89.94 398 ALA A CA 1
ATOM 3022 C C . ALA A 1 398 ? 1.338 18.703 22.656 1 89.94 398 ALA A C 1
ATOM 3024 O O . ALA A 1 398 ? 1.187 17.484 22.797 1 89.94 398 ALA A O 1
ATOM 3025 N N . ASP A 1 399 ? 0.883 19.359 21.672 1 92 399 ASP A N 1
ATOM 3026 C CA . ASP A 1 399 ? 0.133 18.703 20.594 1 92 399 ASP A CA 1
ATOM 3027 C C . ASP A 1 399 ? 0.996 17.688 19.859 1 92 399 ASP A C 1
ATOM 3029 O O . ASP A 1 399 ? 0.522 16.594 19.531 1 92 399 ASP A O 1
ATOM 3033 N N . THR A 1 400 ? 2.168 18.078 19.562 1 92.06 400 THR A N 1
ATOM 3034 C CA . THR A 1 400 ? 3.084 17.188 18.859 1 92.06 400 THR A CA 1
ATOM 3035 C C . THR A 1 400 ? 3.355 15.922 19.656 1 92.06 400 THR A C 1
ATOM 3037 O O . THR A 1 400 ? 3.336 14.82 19.109 1 92.06 400 THR A O 1
ATOM 3040 N N . ASN A 1 401 ? 3.588 16.094 20.938 1 90.06 401 ASN A N 1
ATOM 3041 C CA . ASN A 1 401 ? 3.822 14.93 21.797 1 90.06 401 ASN A CA 1
ATOM 3042 C C . ASN A 1 401 ? 2.623 13.992 21.812 1 90.06 401 ASN A C 1
ATOM 3044 O O . ASN A 1 401 ? 2.785 12.773 21.719 1 90.06 401 ASN A O 1
ATOM 3048 N N . ALA A 1 402 ? 1.479 14.562 21.953 1 91.62 402 ALA A N 1
ATOM 3049 C CA . ALA A 1 402 ? 0.262 13.758 21.938 1 91.62 402 ALA A CA 1
ATOM 3050 C C . ALA A 1 402 ? 0.096 13.031 20.609 1 91.62 402 ALA A C 1
ATOM 3052 O O . ALA A 1 402 ? -0.295 11.859 20.578 1 91.62 402 ALA A O 1
ATOM 3053 N N . LEU A 1 403 ? 0.41 13.727 19.609 1 93.25 403 LEU A N 1
ATOM 3054 C CA . LEU A 1 403 ? 0.302 13.195 18.25 1 93.25 403 LEU A CA 1
ATOM 3055 C C . LEU A 1 403 ? 1.226 11.992 18.062 1 93.25 403 LEU A C 1
ATOM 3057 O O . LEU A 1 403 ? 0.806 10.953 17.547 1 93.25 403 LEU A O 1
ATOM 3061 N N . LEU A 1 404 ? 2.453 12.102 18.438 1 92.69 404 LEU A N 1
ATOM 3062 C CA . LEU A 1 404 ? 3.432 11.039 18.281 1 92.69 404 LEU A CA 1
ATOM 3063 C C . LEU A 1 404 ? 3.049 9.82 19.109 1 92.69 404 LEU A C 1
ATOM 3065 O O . LEU A 1 404 ? 3.217 8.68 18.672 1 92.69 404 LEU A O 1
ATOM 3069 N N . ARG A 1 405 ? 2.57 10.078 20.25 1 92.31 405 ARG A N 1
ATOM 3070 C CA . ARG A 1 405 ? 2.107 8.992 21.109 1 92.31 405 ARG A CA 1
ATOM 3071 C C . ARG A 1 405 ? 0.953 8.234 20.469 1 92.31 405 ARG A C 1
ATOM 3073 O O . ARG A 1 405 ? 0.94 7 20.453 1 92.31 405 ARG A O 1
ATOM 3080 N N . ASP A 1 406 ? 0.02 8.984 19.969 1 93.56 406 ASP A N 1
ATOM 3081 C CA . ASP A 1 406 ? -1.138 8.367 19.328 1 93.56 406 ASP A CA 1
ATOM 3082 C C . ASP A 1 406 ? -0.717 7.531 18.125 1 93.56 406 ASP A C 1
ATOM 3084 O O . ASP A 1 406 ? -1.232 6.43 17.922 1 93.56 406 ASP A O 1
ATOM 3088 N N . LEU A 1 407 ? 0.167 8.078 17.359 1 93.69 407 LEU A N 1
ATOM 3089 C CA . LEU A 1 407 ? 0.703 7.324 16.234 1 93.69 407 LEU A CA 1
ATOM 3090 C C . LEU A 1 407 ? 1.283 5.992 16.703 1 93.69 407 LEU A C 1
ATOM 3092 O O . LEU A 1 407 ? 0.946 4.938 16.156 1 93.69 407 LEU A O 1
ATOM 3096 N N . ALA A 1 408 ? 2.152 6.059 17.656 1 92.94 408 ALA A N 1
ATOM 3097 C CA . ALA A 1 408 ? 2.828 4.863 18.156 1 92.94 408 ALA A CA 1
ATOM 3098 C C . ALA A 1 408 ? 1.823 3.848 18.703 1 92.94 408 ALA A C 1
ATOM 3100 O O . ALA A 1 408 ? 1.959 2.645 18.469 1 92.94 408 ALA A O 1
ATOM 3101 N N . LEU A 1 409 ? 0.829 4.344 19.375 1 93.62 409 LEU A N 1
ATOM 3102 C CA . LEU A 1 409 ? -0.177 3.473 19.969 1 93.62 409 LEU A CA 1
ATOM 3103 C C . LEU A 1 409 ? -0.971 2.742 18.891 1 93.62 409 LEU A C 1
ATOM 3105 O O . LEU A 1 409 ? -1.149 1.523 18.969 1 93.62 409 LEU A O 1
ATOM 3109 N N . VAL A 1 410 ? -1.433 3.453 17.922 1 93.12 410 VAL A N 1
ATOM 3110 C CA . VAL A 1 410 ? -2.256 2.861 16.875 1 93.12 410 VAL A CA 1
ATOM 3111 C C . VAL A 1 410 ? -1.421 1.884 16.047 1 93.12 410 VAL A C 1
ATOM 3113 O O . VAL A 1 410 ? -1.873 0.779 15.742 1 93.12 410 VAL A O 1
ATOM 3116 N N . GLN A 1 411 ? -0.223 2.279 15.711 1 93.38 411 GLN A N 1
ATOM 3117 C CA . GLN A 1 411 ? 0.64 1.411 14.914 1 93.38 411 GLN A CA 1
ATOM 3118 C C . GLN A 1 411 ? 1.01 0.148 15.688 1 93.38 411 GLN A C 1
ATOM 3120 O O . GLN A 1 411 ? 1.07 -0.941 15.109 1 93.38 411 GLN A O 1
ATOM 3125 N N . ALA A 1 412 ? 1.288 0.29 16.938 1 92.25 412 ALA A N 1
ATOM 3126 C CA . ALA A 1 412 ? 1.574 -0.872 17.781 1 92.25 412 ALA A CA 1
ATOM 3127 C C . ALA A 1 412 ? 0.39 -1.834 17.797 1 92.25 412 ALA A C 1
ATOM 3129 O O . ALA A 1 412 ? 0.569 -3.051 17.719 1 92.25 412 ALA A O 1
ATOM 3130 N N . SER A 1 413 ? -0.774 -1.28 17.938 1 92.44 413 SER A N 1
ATOM 3131 C CA . SER A 1 413 ? -1.979 -2.105 17.953 1 92.44 413 SER A CA 1
ATOM 3132 C C . SER A 1 413 ? -2.166 -2.826 16.625 1 92.44 413 SER A C 1
ATOM 3134 O O . SER A 1 413 ? -2.496 -4.016 16.594 1 92.44 413 SER A O 1
ATOM 3136 N N . LEU A 1 414 ? -1.949 -2.107 15.523 1 90.81 414 LEU A N 1
ATOM 3137 C CA . LEU A 1 414 ? -2.053 -2.682 14.188 1 90.81 414 LEU A CA 1
ATOM 3138 C C . LEU A 1 414 ? -1.089 -3.852 14.023 1 90.81 414 LEU A C 1
ATOM 3140 O O . LEU A 1 414 ? -1.482 -4.922 13.555 1 90.81 414 LEU A O 1
ATOM 3144 N N . ALA A 1 415 ? 0.146 -3.67 14.414 1 91.06 415 ALA A N 1
ATOM 3145 C CA . ALA A 1 415 ? 1.175 -4.699 14.289 1 91.06 415 ALA A CA 1
ATOM 3146 C C . ALA A 1 415 ? 0.88 -5.883 15.211 1 91.06 415 ALA A C 1
ATOM 3148 O O . ALA A 1 415 ? 1.079 -7.039 14.82 1 91.06 415 ALA A O 1
ATOM 3149 N N . ALA A 1 416 ? 0.425 -5.562 16.422 1 92.44 416 ALA A N 1
ATOM 3150 C CA . ALA A 1 416 ? 0.117 -6.613 17.391 1 92.44 416 ALA A CA 1
ATOM 3151 C C . ALA A 1 416 ? -1.024 -7.496 16.906 1 92.44 416 ALA A C 1
ATOM 3153 O O . ALA A 1 416 ? -0.972 -8.719 17.031 1 92.44 416 ALA A O 1
ATOM 3154 N N . ASP A 1 417 ? -2.01 -6.898 16.359 1 92.06 417 ASP A N 1
ATOM 3155 C CA . ASP A 1 417 ? -3.135 -7.648 15.812 1 92.06 417 ASP A CA 1
ATOM 3156 C C . ASP A 1 417 ? -2.688 -8.555 14.664 1 92.06 417 ASP A C 1
ATOM 3158 O O . ASP A 1 417 ? -3.131 -9.703 14.562 1 92.06 417 ASP A O 1
ATOM 3162 N N . GLY A 1 418 ? -1.879 -8.008 13.828 1 92.12 418 GLY A N 1
ATOM 3163 C CA . GLY A 1 418 ? -1.33 -8.828 12.758 1 92.12 418 GLY A CA 1
ATOM 3164 C C . GLY A 1 418 ? -0.524 -10.008 13.258 1 92.12 418 GLY A C 1
ATOM 3165 O O . GLY A 1 418 ? -0.703 -11.133 12.789 1 92.12 418 GLY A O 1
ATOM 3166 N N . ALA A 1 419 ? 0.367 -9.773 14.211 1 92.62 419 ALA A N 1
ATOM 3167 C CA . ALA A 1 419 ? 1.2 -10.828 14.781 1 92.62 419 ALA A CA 1
ATOM 3168 C C . ALA A 1 419 ? 0.343 -11.922 15.406 1 92.62 419 ALA A C 1
ATOM 3170 O O . ALA A 1 419 ? 0.609 -13.117 15.219 1 92.62 419 ALA A O 1
ATOM 3171 N N . LYS A 1 420 ? -0.661 -11.516 16.141 1 93.56 420 LYS A N 1
ATOM 3172 C CA . LYS A 1 420 ? -1.569 -12.469 16.766 1 93.56 420 LYS A CA 1
ATOM 3173 C C . LYS A 1 420 ? -2.303 -13.297 15.719 1 93.56 420 LYS A C 1
ATOM 3175 O O . LYS A 1 420 ? -2.396 -14.523 15.844 1 93.56 420 LYS A O 1
ATOM 3180 N N . GLY A 1 421 ? -2.818 -12.656 14.703 1 93.62 421 GLY A N 1
ATOM 3181 C CA . GLY A 1 421 ? -3.562 -13.336 13.656 1 93.62 421 GLY A CA 1
ATOM 3182 C C . GLY A 1 421 ? -2.73 -14.359 12.906 1 93.62 421 GLY A C 1
ATOM 3183 O O . GLY A 1 421 ? -3.154 -15.5 12.727 1 93.62 421 GLY A O 1
ATOM 3184 N N . TRP A 1 422 ? -1.581 -14.023 12.484 1 94.31 422 TRP A N 1
ATOM 3185 C CA . TRP A 1 422 ? -0.718 -14.914 11.703 1 94.31 422 TRP A CA 1
ATOM 3186 C C . TRP A 1 422 ? -0.17 -16.031 12.578 1 94.31 422 TRP A C 1
ATOM 3188 O O . TRP A 1 422 ? -0.033 -17.172 12.117 1 94.31 422 TRP A O 1
ATOM 3198 N N . SER A 1 423 ? 0.171 -15.719 13.859 1 93.69 423 SER A N 1
ATOM 3199 C CA . SER A 1 423 ? 0.625 -16.75 14.781 1 93.69 423 SER A CA 1
ATOM 3200 C C . SER A 1 423 ? -0.464 -17.797 15.023 1 93.69 423 SER A C 1
ATOM 3202 O O . SER A 1 423 ? -0.18 -19 15.102 1 93.69 423 SER A O 1
ATOM 3204 N N . ALA A 1 424 ? -1.672 -17.328 15.156 1 94.44 424 ALA A N 1
ATOM 3205 C CA . ALA A 1 424 ? -2.799 -18.25 15.312 1 94.44 424 ALA A CA 1
ATOM 3206 C C . ALA A 1 424 ? -2.949 -19.141 14.086 1 94.44 424 ALA A C 1
ATOM 3208 O O . ALA A 1 424 ? -3.223 -20.344 14.211 1 94.44 424 ALA A O 1
ATOM 3209 N N . LEU A 1 425 ? -2.791 -18.562 12.938 1 94.69 425 LEU A N 1
ATOM 3210 C CA . LEU A 1 425 ? -2.867 -19.344 11.711 1 94.69 425 LEU A CA 1
ATOM 3211 C C . LEU A 1 425 ? -1.781 -20.422 11.688 1 94.69 425 LEU A C 1
ATOM 3213 O O . LEU A 1 425 ? -2.039 -21.562 11.305 1 94.69 425 LEU A O 1
ATOM 3217 N N . LEU A 1 426 ? -0.55 -20.062 12.047 1 93.19 426 LEU A N 1
ATOM 3218 C CA . LEU A 1 426 ? 0.56 -21.016 12.07 1 93.19 426 LEU A CA 1
ATOM 3219 C C . LEU A 1 426 ? 0.242 -22.188 12.977 1 93.19 426 LEU A C 1
ATOM 3221 O O . LEU A 1 426 ? 0.5 -23.344 12.617 1 93.19 426 LEU A O 1
ATOM 3225 N N . SER A 1 427 ? -0.332 -21.875 14.133 1 93.75 427 SER A N 1
ATOM 3226 C CA . SER A 1 427 ? -0.712 -22.922 15.07 1 93.75 427 SER A CA 1
ATOM 3227 C C . SER A 1 427 ? -1.783 -23.828 14.484 1 93.75 427 SER A C 1
ATOM 3229 O O . SER A 1 427 ? -1.713 -25.062 14.625 1 93.75 427 SER A O 1
ATOM 3231 N N . GLU A 1 428 ? -2.758 -23.219 13.805 1 93.88 428 GLU A N 1
ATOM 3232 C CA . GLU A 1 428 ? -3.83 -24 13.188 1 93.88 428 GLU A CA 1
ATOM 3233 C C . GLU A 1 428 ? -3.293 -24.875 12.062 1 93.88 428 GLU A C 1
ATOM 3235 O O . GLU A 1 428 ? -3.719 -26.031 11.914 1 93.88 428 GLU A O 1
ATOM 3240 N N . LEU A 1 429 ? -2.404 -24.359 11.258 1 92.94 429 LEU A N 1
ATOM 3241 C CA . LEU A 1 429 ? -1.827 -25.125 10.156 1 92.94 429 LEU A CA 1
ATOM 3242 C C . LEU A 1 429 ? -1.027 -26.312 10.68 1 92.94 429 LEU A C 1
ATOM 3244 O O . LEU A 1 429 ? -1.058 -27.391 10.094 1 92.94 429 LEU A O 1
ATOM 3248 N N . GLN A 1 430 ? -0.32 -26.156 11.781 1 90.25 430 GLN A N 1
ATOM 3249 C CA . GLN A 1 430 ? 0.432 -27.234 12.406 1 90.25 430 GLN A CA 1
ATOM 3250 C C . GLN A 1 430 ? -0.501 -28.328 12.938 1 90.25 430 GLN A C 1
ATOM 3252 O O . GLN A 1 430 ? -0.202 -29.516 12.828 1 90.25 430 GLN A O 1
ATOM 3257 N N . ALA A 1 431 ? -1.621 -27.938 13.445 1 91.06 431 ALA A N 1
ATOM 3258 C CA . ALA A 1 431 ? -2.613 -28.875 13.945 1 91.06 431 ALA A CA 1
ATOM 3259 C C . ALA A 1 431 ? -3.199 -29.719 12.812 1 91.06 431 ALA A C 1
ATOM 3261 O O . ALA A 1 431 ? -3.436 -30.906 12.977 1 91.06 431 ALA A O 1
ATOM 3262 N N . ILE A 1 432 ? -3.408 -29.062 11.703 1 90.12 432 ILE A N 1
ATOM 3263 C CA . ILE A 1 432 ? -3.977 -29.734 10.547 1 90.12 432 ILE A CA 1
ATOM 3264 C C . ILE A 1 432 ? -2.979 -30.75 10 1 90.12 432 ILE A C 1
ATOM 3266 O O . ILE A 1 432 ? -3.357 -31.875 9.641 1 90.12 432 ILE A O 1
ATOM 3270 N N . GLN A 1 433 ? -1.73 -30.391 9.93 1 83.06 433 GLN A N 1
ATOM 3271 C CA . GLN A 1 433 ? -0.707 -31.281 9.391 1 83.06 433 GLN A CA 1
ATOM 3272 C C . GLN A 1 433 ? -0.394 -32.406 10.359 1 83.06 433 GLN A C 1
ATOM 3274 O O . GLN A 1 433 ? -0.021 -33.531 9.938 1 83.06 433 GLN A O 1
ATOM 3279 N N . GLY A 1 434 ? -0.307 -32.156 11.672 1 71.31 434 GLY A N 1
ATOM 3280 C CA . GLY A 1 434 ? -0.071 -33.188 12.664 1 71.31 434 GLY A CA 1
ATOM 3281 C C . GLY A 1 434 ? -1.195 -34.219 12.75 1 71.31 434 GLY A C 1
ATOM 3282 O O . GLY A 1 434 ? -0.956 -35.375 13.031 1 71.31 434 GLY A O 1
ATOM 3283 N N . ALA A 1 435 ? -2.428 -33.906 12.562 1 59.09 435 ALA A N 1
ATOM 3284 C CA . ALA A 1 435 ? -3.572 -34.812 12.602 1 59.09 435 ALA A CA 1
ATOM 3285 C C . ALA A 1 435 ? -3.566 -35.781 11.406 1 59.09 435 ALA A C 1
ATOM 3287 O O . ALA A 1 435 ? -4.043 -36.906 11.508 1 59.09 435 ALA A O 1
ATOM 3288 N N . GLY A 1 436 ? -3.182 -35.438 10.258 1 54.28 436 GLY A N 1
ATOM 3289 C CA . GLY A 1 436 ? -3.154 -36.312 9.102 1 54.28 436 GLY A CA 1
ATOM 3290 C C . GLY A 1 436 ? -2.1 -37.406 9.211 1 54.28 436 GLY A C 1
ATOM 3291 O O . GLY A 1 436 ? -2.15 -38.406 8.484 1 54.28 436 GLY A O 1
ATOM 3292 N N . GLY A 1 437 ? -0.893 -37.188 9.727 1 46.44 437 GLY A N 1
ATOM 3293 C CA . GLY A 1 437 ? 0.01 -38.312 9.922 1 46.44 437 GLY A CA 1
ATOM 3294 C C . GLY A 1 437 ? -0.554 -39.375 10.844 1 46.44 437 GLY A C 1
ATOM 3295 O O . GLY A 1 437 ? -0.006 -40.469 10.945 1 46.44 437 GLY A O 1
ATOM 3296 N N . ALA A 1 438 ? -1.312 -39.219 11.758 1 41.03 438 ALA A N 1
ATOM 3297 C CA . ALA A 1 438 ? -1.828 -40.281 12.641 1 41.03 438 ALA A CA 1
ATOM 3298 C C . ALA A 1 438 ? -2.938 -41.062 11.961 1 41.03 438 ALA A C 1
ATOM 3300 O O . ALA A 1 438 ? -3.35 -42.125 12.461 1 41.03 438 ALA A O 1
ATOM 3301 N N . SER A 1 439 ? -3.773 -40.719 11.023 1 32.62 439 SER A N 1
ATOM 3302 C CA . SER A 1 439 ? -4.672 -41.75 10.477 1 32.62 439 SER A CA 1
ATOM 3303 C C . SER A 1 439 ? -4.023 -42.469 9.312 1 32.62 439 SER A C 1
ATOM 3305 O O . SER A 1 439 ? -3.281 -41.906 8.523 1 32.62 439 SER A O 1
ATOM 3307 N N . MET B 1 1 ? -59.375 17.656 -55.344 1 18.3 1 MET B N 1
ATOM 3308 C CA . MET B 1 1 ? -60 16.344 -55.438 1 18.3 1 MET B CA 1
ATOM 3309 C C . MET B 1 1 ? -59.188 15.273 -54.719 1 18.3 1 MET B C 1
ATOM 3311 O O . MET B 1 1 ? -59.688 14.234 -54.344 1 18.3 1 MET B O 1
ATOM 3315 N N . ASP B 1 2 ? -57.781 15.312 -54.688 1 20.48 2 ASP B N 1
ATOM 3316 C CA . ASP B 1 2 ? -57.094 14.023 -54.844 1 20.48 2 ASP B CA 1
ATOM 3317 C C . ASP B 1 2 ? -57.219 13.156 -53.594 1 20.48 2 ASP B C 1
ATOM 3319 O O . ASP B 1 2 ? -57.344 13.68 -52.5 1 20.48 2 ASP B O 1
ATOM 3323 N N . PRO B 1 3 ? -57 11.789 -53.594 1 22.38 3 PRO B N 1
ATOM 3324 C CA . PRO B 1 3 ? -57.344 10.445 -53.094 1 22.38 3 PRO B CA 1
ATOM 3325 C C . PRO B 1 3 ? -56.531 10.047 -51.875 1 22.38 3 PRO B C 1
ATOM 3327 O O . PRO B 1 3 ? -55.344 10.336 -51.75 1 22.38 3 PRO B O 1
ATOM 3330 N N . LEU B 1 4 ? -57.031 10.039 -50.594 1 22.66 4 LEU B N 1
ATOM 3331 C CA . LEU B 1 4 ? -56.938 9.93 -49.125 1 22.66 4 LEU B CA 1
ATOM 3332 C C . LEU B 1 4 ? -56.5 8.531 -48.719 1 22.66 4 LEU B C 1
ATOM 3334 O O . LEU B 1 4 ? -57.281 7.59 -48.719 1 22.66 4 LEU B O 1
ATOM 3338 N N . ASN B 1 5 ? -55.25 8.133 -49.219 1 20.5 5 ASN B N 1
ATOM 3339 C CA . ASN B 1 5 ? -54.719 6.773 -49.312 1 20.5 5 ASN B CA 1
ATOM 3340 C C . ASN B 1 5 ? -54.812 6.031 -48 1 20.5 5 ASN B C 1
ATOM 3342 O O . ASN B 1 5 ? -54.844 6.652 -46.938 1 20.5 5 ASN B O 1
ATOM 3346 N N . PRO B 1 6 ? -54.562 4.641 -47.781 1 21.44 6 PRO B N 1
ATOM 3347 C CA . PRO B 1 6 ? -55 3.27 -47.5 1 21.44 6 PRO B CA 1
ATOM 3348 C C . PRO B 1 6 ? -54.281 2.678 -46.281 1 21.44 6 PRO B C 1
ATOM 3350 O O . PRO B 1 6 ? -54.406 1.476 -46.031 1 21.44 6 PRO B O 1
ATOM 3353 N N . PHE B 1 7 ? -53.562 3.588 -45.406 1 20.34 7 PHE B N 1
ATOM 3354 C CA . PHE B 1 7 ? -52.406 3.027 -44.75 1 20.34 7 PHE B CA 1
ATOM 3355 C C . PHE B 1 7 ? -52.781 1.815 -43.906 1 20.34 7 PHE B C 1
ATOM 3357 O O . PHE B 1 7 ? -53.969 1.661 -43.531 1 20.34 7 PHE B O 1
ATOM 3364 N N . GLY B 1 8 ? -51.75 1.013 -43.281 1 18.86 8 GLY B N 1
ATOM 3365 C CA . GLY B 1 8 ? -51.062 -0.262 -43.125 1 18.86 8 GLY B CA 1
ATOM 3366 C C . GLY B 1 8 ? -51.406 -0.965 -41.844 1 18.86 8 GLY B C 1
ATOM 3367 O O . GLY B 1 8 ? -51.438 -0.34 -40.781 1 18.86 8 GLY B O 1
ATOM 3368 N N . THR B 1 9 ? -52.062 -2.037 -41.781 1 21.14 9 THR B N 1
ATOM 3369 C CA . THR B 1 9 ? -52.875 -2.932 -40.969 1 21.14 9 THR B CA 1
ATOM 3370 C C . THR B 1 9 ? -51.969 -3.732 -40 1 21.14 9 THR B C 1
ATOM 3372 O O . THR B 1 9 ? -52.469 -4.645 -39.312 1 21.14 9 THR B O 1
ATOM 3375 N N . GLY B 1 10 ? -50.812 -3.217 -39.438 1 19.5 10 GLY B N 1
ATOM 3376 C CA . GLY B 1 10 ? -49.812 -4.184 -39.031 1 19.5 10 GLY B CA 1
ATOM 3377 C C . GLY B 1 10 ? -50.281 -5.094 -37.906 1 19.5 10 GLY B C 1
ATOM 3378 O O . GLY B 1 10 ? -51.031 -4.652 -37 1 19.5 10 GLY B O 1
ATOM 3379 N N . SER B 1 11 ? -50.344 -6.414 -38.125 1 18.58 11 SER B N 1
ATOM 3380 C CA . SER B 1 11 ? -50.875 -7.633 -37.531 1 18.58 11 SER B CA 1
ATOM 3381 C C . SER B 1 11 ? -50.25 -7.922 -36.156 1 18.58 11 SER B C 1
ATOM 3383 O O . SER B 1 11 ? -49.062 -7.688 -35.969 1 18.58 11 SER B O 1
ATOM 3385 N N . ALA B 1 12 ? -51 -7.957 -35.094 1 19.55 12 ALA B N 1
ATOM 3386 C CA . ALA B 1 12 ? -50.906 -8.094 -33.625 1 19.55 12 ALA B CA 1
ATOM 3387 C C . ALA B 1 12 ? -50.438 -9.492 -33.25 1 19.55 12 ALA B C 1
ATOM 3389 O O . ALA B 1 12 ? -51.156 -10.477 -33.438 1 19.55 12 ALA B O 1
ATOM 3390 N N . GLY B 1 13 ? -49.094 -9.953 -33.562 1 17.98 13 GLY B N 1
ATOM 3391 C CA . GLY B 1 13 ? -48.594 -11.305 -33.406 1 17.98 13 GLY B CA 1
ATOM 3392 C C . GLY B 1 13 ? -48.75 -11.852 -31.984 1 17.98 13 GLY B C 1
ATOM 3393 O O . GLY B 1 13 ? -48.719 -11.086 -31.016 1 17.98 13 GLY B O 1
ATOM 3394 N N . GLY B 1 14 ? -49.438 -12.93 -31.766 1 19.16 14 GLY B N 1
ATOM 3395 C CA . GLY B 1 14 ? -49.938 -13.727 -30.656 1 19.16 14 GLY B CA 1
ATOM 3396 C C . GLY B 1 14 ? -48.844 -14.281 -29.781 1 19.16 14 GLY B C 1
ATOM 3397 O O . GLY B 1 14 ? -47.781 -14.648 -30.266 1 19.16 14 GLY B O 1
ATOM 3398 N N . ALA B 1 15 ? -48.75 -13.867 -28.5 1 20.03 15 ALA B N 1
ATOM 3399 C CA . ALA B 1 15 ? -47.844 -14.094 -27.375 1 20.03 15 ALA B CA 1
ATOM 3400 C C . ALA B 1 15 ? -47.812 -15.562 -26.984 1 20.03 15 ALA B C 1
ATOM 3402 O O . ALA B 1 15 ? -48.812 -16.109 -26.516 1 20.03 15 ALA B O 1
ATOM 3403 N N . ALA B 1 16 ? -47.188 -16.469 -27.75 1 17.66 16 ALA B N 1
ATOM 3404 C CA . ALA B 1 16 ? -47.125 -17.891 -27.422 1 17.66 16 ALA B CA 1
ATOM 3405 C C . ALA B 1 16 ? -46.625 -18.094 -25.984 1 17.66 16 ALA B C 1
ATOM 3407 O O . ALA B 1 16 ? -45.719 -17.391 -25.531 1 17.66 16 ALA B O 1
ATOM 3408 N N . ALA B 1 17 ? -47.406 -18.688 -25.219 1 20.27 17 ALA B N 1
ATOM 3409 C CA . ALA B 1 17 ? -47.312 -19.047 -23.812 1 20.27 17 ALA B CA 1
ATOM 3410 C C . ALA B 1 17 ? -46.094 -19.906 -23.531 1 20.27 17 ALA B C 1
ATOM 3412 O O . ALA B 1 17 ? -45.781 -20.844 -24.297 1 20.27 17 ALA B O 1
ATOM 3413 N N . ALA B 1 18 ? -45.031 -19.359 -22.906 1 20.78 18 ALA B N 1
ATOM 3414 C CA . ALA B 1 18 ? -43.719 -19.812 -22.484 1 20.78 18 ALA B CA 1
ATOM 3415 C C . ALA B 1 18 ? -43.812 -21.125 -21.719 1 20.78 18 ALA B C 1
ATOM 3417 O O . ALA B 1 18 ? -44.594 -21.25 -20.781 1 20.78 18 ALA B O 1
ATOM 3418 N N . ALA B 1 19 ? -43.656 -22.328 -22.359 1 23.36 19 ALA B N 1
ATOM 3419 C CA . ALA B 1 19 ? -43.656 -23.688 -21.828 1 23.36 19 ALA B CA 1
ATOM 3420 C C . ALA B 1 19 ? -42.875 -23.781 -20.531 1 23.36 19 ALA B C 1
ATOM 3422 O O . ALA B 1 19 ? -41.875 -23.062 -20.344 1 23.36 19 ALA B O 1
ATOM 3423 N N . PRO B 1 20 ? -43.438 -24.297 -19.422 1 25.55 20 PRO B N 1
ATOM 3424 C CA . PRO B 1 20 ? -42.906 -24.391 -18.078 1 25.55 20 PRO B CA 1
ATOM 3425 C C . PRO B 1 20 ? -41.531 -25.109 -18.031 1 25.55 20 PRO B C 1
ATOM 3427 O O . PRO B 1 20 ? -41.375 -26.125 -18.719 1 25.55 20 PRO B O 1
ATOM 3430 N N . GLY B 1 21 ? -40.438 -24.422 -18.172 1 23.86 21 GLY B N 1
ATOM 3431 C CA . GLY B 1 21 ? -39.062 -24.938 -18.234 1 23.86 21 GLY B CA 1
ATOM 3432 C C . GLY B 1 21 ? -38.812 -26.047 -17.234 1 23.86 21 GLY B C 1
ATOM 3433 O O . GLY B 1 21 ? -39.438 -26.078 -16.172 1 23.86 21 GLY B O 1
ATOM 3434 N N . THR B 1 22 ? -38.562 -27.297 -17.703 1 27.03 22 THR B N 1
ATOM 3435 C CA . THR B 1 22 ? -38.219 -28.516 -16.984 1 27.03 22 THR B CA 1
ATOM 3436 C C . THR B 1 22 ? -37.219 -28.234 -15.867 1 27.03 22 THR B C 1
ATOM 3438 O O . THR B 1 22 ? -36.281 -27.453 -16.047 1 27.03 22 THR B O 1
ATOM 3441 N N . PRO B 1 23 ? -37.531 -28.562 -14.578 1 29.38 23 PRO B N 1
ATOM 3442 C CA . PRO B 1 23 ? -36.719 -28.266 -13.391 1 29.38 23 PRO B CA 1
ATOM 3443 C C . PRO B 1 23 ? -35.281 -28.703 -13.531 1 29.38 23 PRO B C 1
ATOM 3445 O O . PRO B 1 23 ? -35 -29.703 -14.211 1 29.38 23 PRO B O 1
ATOM 3448 N N . PRO B 1 24 ? -34.312 -27.812 -13.617 1 30.08 24 PRO B N 1
ATOM 3449 C CA . PRO B 1 24 ? -32.906 -28.141 -13.859 1 30.08 24 PRO B CA 1
ATOM 3450 C C . PRO B 1 24 ? -32.438 -29.344 -13.039 1 30.08 24 PRO B C 1
ATOM 3452 O O . PRO B 1 24 ? -32.969 -29.609 -11.969 1 30.08 24 PRO B O 1
ATOM 3455 N N . PRO B 1 25 ? -31.906 -30.422 -13.688 1 30.7 25 PRO B N 1
ATOM 3456 C CA . PRO B 1 25 ? -31.453 -31.625 -13.008 1 30.7 25 PRO B CA 1
ATOM 3457 C C . PRO B 1 25 ? -30.656 -31.328 -11.734 1 30.7 25 PRO B C 1
ATOM 3459 O O . PRO B 1 25 ? -30.047 -30.266 -11.617 1 30.7 25 PRO B O 1
ATOM 3462 N N . GLY B 1 26 ? -31.062 -31.844 -10.555 1 29.98 26 GLY B N 1
ATOM 3463 C CA . GLY B 1 26 ? -30.516 -31.703 -9.219 1 29.98 26 GLY B CA 1
ATOM 3464 C C . GLY B 1 26 ? -29.016 -31.891 -9.164 1 29.98 26 GLY B C 1
ATOM 3465 O O . GLY B 1 26 ? -28.422 -32.406 -10.109 1 29.98 26 GLY B O 1
ATOM 3466 N N . PRO B 1 27 ? -28.266 -31.125 -8.414 1 31.73 27 PRO B N 1
ATOM 3467 C CA . PRO B 1 27 ? -26.797 -31.078 -8.344 1 31.73 27 PRO B CA 1
ATOM 3468 C C . PRO B 1 27 ? -26.172 -32.469 -8.195 1 31.73 27 PRO B C 1
ATOM 3470 O O . PRO B 1 27 ? -26.766 -33.344 -7.57 1 31.73 27 PRO B O 1
ATOM 3473 N N . PRO B 1 28 ? -25.484 -32.969 -9.18 1 31.5 28 PRO B N 1
ATOM 3474 C CA . PRO B 1 28 ? -24.938 -34.344 -9.109 1 31.5 28 PRO B CA 1
ATOM 3475 C C . PRO B 1 28 ? -24.344 -34.656 -7.742 1 31.5 28 PRO B C 1
ATOM 3477 O O . PRO B 1 28 ? -23.906 -33.75 -7.023 1 31.5 28 PRO B O 1
ATOM 3480 N N . PRO B 1 29 ? -24.703 -35.75 -7.121 1 32.12 29 PRO B N 1
ATOM 3481 C CA . PRO B 1 29 ? -24.281 -36.188 -5.785 1 32.12 29 PRO B CA 1
ATOM 3482 C C . PRO B 1 29 ? -22.781 -36.031 -5.559 1 32.12 29 PRO B C 1
ATOM 3484 O O . PRO B 1 29 ? -22 -36 -6.52 1 32.12 29 PRO B O 1
ATOM 3487 N N . PRO B 1 30 ? -22.359 -35.719 -4.34 1 29.98 30 PRO B N 1
ATOM 3488 C CA . PRO B 1 30 ? -21 -35.406 -3.893 1 29.98 30 PRO B CA 1
ATOM 3489 C C . PRO B 1 30 ? -20 -36.531 -4.203 1 29.98 30 PRO B C 1
ATOM 3491 O O . PRO B 1 30 ? -20.344 -37.719 -4.098 1 29.98 30 PRO B O 1
ATOM 3494 N N . TYR B 1 31 ? -19.172 -36.375 -5.172 1 28.48 31 TYR B N 1
ATOM 3495 C CA . TYR B 1 31 ? -18.109 -37.219 -5.707 1 28.48 31 TYR B CA 1
ATOM 3496 C C . TYR B 1 31 ? -17.234 -37.781 -4.586 1 28.48 31 TYR B C 1
ATOM 3498 O O . TYR B 1 31 ? -16.156 -37.25 -4.301 1 28.48 31 TYR B O 1
ATOM 3506 N N . ASP B 1 32 ? -17.703 -38.031 -3.318 1 29.33 32 ASP B N 1
ATOM 3507 C CA . ASP B 1 32 ? -16.875 -38.406 -2.174 1 29.33 32 ASP B CA 1
ATOM 3508 C C . ASP B 1 32 ? -16.109 -39.719 -2.445 1 29.33 32 ASP B C 1
ATOM 3510 O O . ASP B 1 32 ? -15.047 -39.938 -1.873 1 29.33 32 ASP B O 1
ATOM 3514 N N . SER B 1 33 ? -16.797 -40.781 -2.979 1 29.98 33 SER B N 1
ATOM 3515 C CA . SER B 1 33 ? -16.406 -42.125 -2.605 1 29.98 33 SER B CA 1
ATOM 3516 C C . SER B 1 33 ? -15.133 -42.562 -3.332 1 29.98 33 SER B C 1
ATOM 3518 O O . SER B 1 33 ? -14.367 -43.375 -2.828 1 29.98 33 SER B O 1
ATOM 3520 N N . VAL B 1 34 ? -14.969 -42.281 -4.68 1 28.44 34 VAL B N 1
ATOM 3521 C CA . VAL B 1 34 ? -14.047 -43.125 -5.43 1 28.44 34 VAL B CA 1
ATOM 3522 C C . VAL B 1 34 ? -12.609 -42.719 -5.152 1 28.44 34 VAL B C 1
ATOM 3524 O O . VAL B 1 34 ? -11.688 -43.531 -5.246 1 28.44 34 VAL B O 1
ATOM 3527 N N . VAL B 1 35 ? -12.312 -41.344 -4.934 1 30.78 35 VAL B N 1
ATOM 3528 C CA . VAL B 1 35 ? -10.914 -40.938 -5.008 1 30.78 35 VAL B CA 1
ATOM 3529 C C . VAL B 1 35 ? -10.227 -41.219 -3.674 1 30.78 35 VAL B C 1
ATOM 3531 O O . VAL B 1 35 ? -9.008 -41.031 -3.551 1 30.78 35 VAL B O 1
ATOM 3534 N N . MET B 1 36 ? -11.008 -41.5 -2.496 1 29.78 36 MET B N 1
ATOM 3535 C CA . MET B 1 36 ? -10.375 -41.594 -1.185 1 29.78 36 MET B CA 1
ATOM 3536 C C . MET B 1 36 ? -9.523 -42.844 -1.098 1 29.78 36 MET B C 1
ATOM 3538 O O . MET B 1 36 ? -8.773 -43.031 -0.138 1 29.78 36 MET B O 1
ATOM 3542 N N . ALA B 1 37 ? -9.805 -43.938 -1.733 1 28.23 37 ALA B N 1
ATOM 3543 C CA . ALA B 1 37 ? -9.227 -45.25 -1.396 1 28.23 37 ALA B CA 1
ATOM 3544 C C . ALA B 1 37 ? -7.734 -45.281 -1.723 1 28.23 37 ALA B C 1
ATOM 3546 O O . ALA B 1 37 ? -6.953 -45.938 -1.021 1 28.23 37 ALA B O 1
ATOM 3547 N N . ALA B 1 38 ? -7.273 -44.656 -2.826 1 29.73 38 ALA B N 1
ATOM 3548 C CA . ALA B 1 38 ? -5.941 -45 -3.316 1 29.73 38 ALA B CA 1
ATOM 3549 C C . ALA B 1 38 ? -4.859 -44.219 -2.561 1 29.73 38 ALA B C 1
ATOM 3551 O O . ALA B 1 38 ? -3.668 -44.5 -2.732 1 29.73 38 ALA B O 1
ATOM 3552 N N . ALA B 1 39 ? -5.195 -43.25 -1.663 1 30.72 39 ALA B N 1
ATOM 3553 C CA . ALA B 1 39 ? -4.168 -42.281 -1.253 1 30.72 39 ALA B CA 1
ATOM 3554 C C . ALA B 1 39 ? -3.33 -42.844 -0.106 1 30.72 39 ALA B C 1
ATOM 3556 O O . ALA B 1 39 ? -2.363 -42.219 0.325 1 30.72 39 ALA B O 1
ATOM 3557 N N . ALA B 1 40 ? -3.76 -43.812 0.669 1 28.02 40 ALA B N 1
ATOM 3558 C CA . ALA B 1 40 ? -3.082 -44.094 1.931 1 28.02 40 ALA B CA 1
ATOM 3559 C C . ALA B 1 40 ? -1.705 -44.688 1.688 1 28.02 40 ALA B C 1
ATOM 3561 O O . ALA B 1 40 ? -0.887 -44.781 2.605 1 28.02 40 ALA B O 1
ATOM 3562 N N . ALA B 1 41 ? -1.45 -45.531 0.693 1 29.77 41 ALA B N 1
ATOM 3563 C CA . ALA B 1 41 ? -0.38 -46.5 0.869 1 29.77 41 ALA B CA 1
ATOM 3564 C C . ALA B 1 41 ? 0.991 -45.844 0.752 1 29.77 41 ALA B C 1
ATOM 3566 O O . ALA B 1 41 ? 1.964 -46.312 1.351 1 29.77 41 ALA B O 1
ATOM 3567 N N . GLY B 1 42 ? 1.39 -45 -0.249 1 26.09 42 GLY B N 1
ATOM 3568 C CA . GLY B 1 42 ? 2.799 -44.938 -0.598 1 26.09 42 GLY B CA 1
ATOM 3569 C C . GLY B 1 42 ? 3.566 -43.906 0.201 1 26.09 42 GLY B C 1
ATOM 3570 O O . GLY B 1 42 ? 4.117 -42.969 -0.367 1 26.09 42 GLY B O 1
ATOM 3571 N N . ALA B 1 43 ? 3.146 -43.562 1.44 1 35.16 43 ALA B N 1
ATOM 3572 C CA . ALA B 1 43 ? 4.094 -42.656 2.084 1 35.16 43 ALA B CA 1
ATOM 3573 C C . ALA B 1 43 ? 5.5 -43.219 2.086 1 35.16 43 ALA B C 1
ATOM 3575 O O . ALA B 1 43 ? 5.875 -43.969 3.004 1 35.16 43 ALA B O 1
ATOM 3576 N N . GLY B 1 44 ? 6.109 -43.75 1.022 1 30 44 GLY B N 1
ATOM 3577 C CA . GLY B 1 44 ? 7.477 -44.219 1.195 1 30 44 GLY B CA 1
ATOM 3578 C C . GLY B 1 44 ? 8.391 -43.156 1.798 1 30 44 GLY B C 1
ATOM 3579 O O . GLY B 1 44 ? 8.078 -41.969 1.755 1 30 44 GLY B O 1
ATOM 3580 N N . GLU B 1 45 ? 9.102 -43.344 2.871 1 34.97 45 GLU B N 1
ATOM 3581 C CA . GLU B 1 45 ? 10.234 -42.625 3.42 1 34.97 45 GLU B CA 1
ATOM 3582 C C . GLU B 1 45 ? 10.992 -41.875 2.32 1 34.97 45 GLU B C 1
ATOM 3584 O O . GLU B 1 45 ? 11.188 -42.406 1.226 1 34.97 45 GLU B O 1
ATOM 3589 N N . PRO B 1 46 ? 10.938 -40.5 2.291 1 40.19 46 PRO B N 1
ATOM 3590 C CA . PRO B 1 46 ? 11.805 -39.938 1.263 1 40.19 46 PRO B CA 1
ATOM 3591 C C . PRO B 1 46 ? 13.109 -40.719 1.085 1 40.19 46 PRO B C 1
ATOM 3593 O O . PRO B 1 46 ? 13.859 -40.906 2.047 1 40.19 46 PRO B O 1
ATOM 3596 N N . GLY B 1 47 ? 13.148 -41.812 0.637 1 40.59 47 GLY B N 1
ATOM 3597 C CA . GLY B 1 47 ? 14.375 -42.531 0.364 1 40.59 47 GLY B CA 1
ATOM 3598 C C . GLY B 1 47 ? 15.555 -41.656 0.075 1 40.59 47 GLY B C 1
ATOM 3599 O O . GLY B 1 47 ? 15.398 -40.438 -0.118 1 40.59 47 GLY B O 1
ATOM 3600 N N . PRO B 1 48 ? 16.859 -41.906 0.518 1 46.69 48 PRO B N 1
ATOM 3601 C CA . PRO B 1 48 ? 18.078 -41.156 0.241 1 46.69 48 PRO B CA 1
ATOM 3602 C C . PRO B 1 48 ? 18.016 -40.406 -1.087 1 46.69 48 PRO B C 1
ATOM 3604 O O . PRO B 1 48 ? 17.516 -40.938 -2.078 1 46.69 48 PRO B O 1
ATOM 3607 N N . GLN B 1 49 ? 17.812 -39.094 -1.016 1 62.19 49 GLN B N 1
ATOM 3608 C CA . GLN B 1 49 ? 17.734 -38.281 -2.213 1 62.19 49 GLN B CA 1
ATOM 3609 C C . GLN B 1 49 ? 18.75 -38.719 -3.254 1 62.19 49 GLN B C 1
ATOM 3611 O O . GLN B 1 49 ? 19.953 -38.719 -2.98 1 62.19 49 GLN B O 1
ATOM 3616 N N . ASP B 1 50 ? 18.375 -39.344 -4.238 1 77.62 50 ASP B N 1
ATOM 3617 C CA . ASP B 1 50 ? 19.203 -39.906 -5.312 1 77.62 50 ASP B CA 1
ATOM 3618 C C . ASP B 1 50 ? 19.969 -38.812 -6.039 1 77.62 50 ASP B C 1
ATOM 3620 O O . ASP B 1 50 ? 21.078 -39.062 -6.531 1 77.62 50 ASP B O 1
ATOM 3624 N N . PHE B 1 51 ? 19.5 -37.562 -5.902 1 86.88 51 PHE B N 1
ATOM 3625 C CA . PHE B 1 51 ? 20.141 -36.469 -6.617 1 86.88 51 PHE B CA 1
ATOM 3626 C C . PHE B 1 51 ? 20.234 -35.219 -5.734 1 86.88 51 PHE B C 1
ATOM 3628 O O . PHE B 1 51 ? 19.328 -34.969 -4.926 1 86.88 51 PHE B O 1
ATOM 3635 N N . GLU B 1 52 ? 21.281 -34.562 -5.754 1 90.19 52 GLU B N 1
ATOM 3636 C CA . GLU B 1 52 ? 21.422 -33.188 -5.32 1 90.19 52 GLU B CA 1
ATOM 3637 C C . GLU B 1 52 ? 21.938 -32.312 -6.453 1 90.19 52 GLU B C 1
ATOM 3639 O O . GLU B 1 52 ? 23.062 -32.5 -6.922 1 90.19 52 GLU B O 1
ATOM 3644 N N . ILE B 1 53 ? 21.109 -31.359 -6.871 1 96.38 53 ILE B N 1
ATOM 3645 C CA . ILE B 1 53 ? 21.531 -30.531 -7.992 1 96.38 53 ILE B CA 1
ATOM 3646 C C . ILE B 1 53 ? 21.453 -29.062 -7.598 1 96.38 53 ILE B C 1
ATOM 3648 O O . ILE B 1 53 ? 20.438 -28.594 -7.066 1 96.38 53 ILE B O 1
ATOM 3652 N N . LEU B 1 54 ? 22.5 -28.344 -7.824 1 96.94 54 LEU B N 1
ATOM 3653 C CA . LEU B 1 54 ? 22.578 -26.922 -7.539 1 96.94 54 LEU B CA 1
ATOM 3654 C C . LEU B 1 54 ? 22.797 -26.109 -8.82 1 96.94 54 LEU B C 1
ATOM 3656 O O . LEU B 1 54 ? 23.562 -26.531 -9.688 1 96.94 54 LEU B O 1
ATOM 3660 N N . VAL B 1 55 ? 22.062 -25.094 -8.992 1 97.12 55 VAL B N 1
ATOM 3661 C CA . VAL B 1 55 ? 22.281 -24.125 -10.055 1 97.12 55 VAL B CA 1
ATOM 3662 C C . VAL B 1 55 ? 22.875 -22.844 -9.469 1 97.12 55 VAL B C 1
ATOM 3664 O O . VAL B 1 55 ? 22.234 -22.156 -8.656 1 97.12 55 VAL B O 1
ATOM 3667 N N . THR B 1 56 ? 24.062 -22.484 -9.859 1 96.5 56 THR B N 1
ATOM 3668 C CA . THR B 1 56 ? 24.766 -21.422 -9.164 1 96.5 56 THR B CA 1
ATOM 3669 C C . THR B 1 56 ? 25.516 -20.531 -10.156 1 96.5 56 THR B C 1
ATOM 3671 O O . THR B 1 56 ? 25.531 -20.812 -11.359 1 96.5 56 THR B O 1
ATOM 3674 N N . ASP B 1 57 ? 26.016 -19.453 -9.711 1 93.62 57 ASP B N 1
ATOM 3675 C CA . ASP B 1 57 ? 26.984 -18.578 -10.352 1 93.62 57 ASP B CA 1
ATOM 3676 C C . ASP B 1 57 ? 26.469 -18.078 -11.695 1 93.62 57 ASP B C 1
ATOM 3678 O O . ASP B 1 57 ? 27.109 -18.297 -12.727 1 93.62 57 ASP B O 1
ATOM 3682 N N . PRO B 1 58 ? 25.391 -17.375 -11.625 1 93.56 58 PRO B N 1
ATOM 3683 C CA . PRO B 1 58 ? 24.938 -16.766 -12.875 1 93.56 58 PRO B CA 1
ATOM 3684 C C . PRO B 1 58 ? 25.938 -15.766 -13.445 1 93.56 58 PRO B C 1
ATOM 3686 O O . PRO B 1 58 ? 26.469 -14.938 -12.711 1 93.56 58 PRO B O 1
ATOM 3689 N N . VAL B 1 59 ? 26.281 -15.859 -14.703 1 91.75 59 VAL B N 1
ATOM 3690 C CA . VAL B 1 59 ? 27.219 -14.969 -15.367 1 91.75 59 VAL B CA 1
ATOM 3691 C C . VAL B 1 59 ? 26.594 -14.398 -16.641 1 91.75 59 VAL B C 1
ATOM 3693 O O . VAL B 1 59 ? 26.141 -15.156 -17.5 1 91.75 59 VAL B O 1
ATOM 3696 N N . LYS B 1 60 ? 26.484 -13.133 -16.641 1 88.81 60 LYS B N 1
ATOM 3697 C CA . LYS B 1 60 ? 26 -12.492 -17.859 1 88.81 60 LYS B CA 1
ATOM 3698 C C . LYS B 1 60 ? 27.062 -12.523 -18.953 1 88.81 60 LYS B C 1
ATOM 3700 O O . LYS B 1 60 ? 28.203 -12.156 -18.734 1 88.81 60 LYS B O 1
ATOM 3705 N N . GLN B 1 61 ? 26.703 -13.047 -20.016 1 86.81 61 GLN B N 1
ATOM 3706 C CA . GLN B 1 61 ? 27.625 -13.133 -21.156 1 86.81 61 GLN B CA 1
ATOM 3707 C C . GLN B 1 61 ? 27.109 -12.297 -22.328 1 86.81 61 GLN B C 1
ATOM 3709 O O . GLN B 1 61 ? 25.906 -12.25 -22.594 1 86.81 61 GLN B O 1
ATOM 3714 N N . GLY B 1 62 ? 28.031 -11.68 -22.891 1 81.44 62 GLY B N 1
ATOM 3715 C CA . GLY B 1 62 ? 27.672 -10.906 -24.078 1 81.44 62 GLY B CA 1
ATOM 3716 C C . GLY B 1 62 ? 27.188 -9.508 -23.75 1 81.44 62 GLY B C 1
ATOM 3717 O O . GLY B 1 62 ? 27.203 -9.094 -22.594 1 81.44 62 GLY B O 1
ATOM 3718 N N . GLU B 1 63 ? 27.016 -8.734 -24.812 1 77.75 63 GLU B N 1
ATOM 3719 C CA . GLU B 1 63 ? 26.562 -7.355 -24.672 1 77.75 63 GLU B CA 1
ATOM 3720 C C . GLU B 1 63 ? 25.312 -7.098 -25.5 1 77.75 63 GLU B C 1
ATOM 3722 O O . GLU B 1 63 ? 25.078 -7.766 -26.5 1 77.75 63 GLU B O 1
ATOM 3727 N N . GLY B 1 64 ? 24.531 -6.199 -25.016 1 73.12 64 GLY B N 1
ATOM 3728 C CA . GLY B 1 64 ? 23.359 -5.754 -25.766 1 73.12 64 GLY B CA 1
ATOM 3729 C C . GLY B 1 64 ? 22.25 -6.785 -25.812 1 73.12 64 GLY B C 1
ATOM 3730 O O . GLY B 1 64 ? 21.969 -7.438 -24.797 1 73.12 64 GLY B O 1
ATOM 3731 N N . VAL B 1 65 ? 21.656 -6.977 -27.047 1 72.19 65 VAL B N 1
ATOM 3732 C CA . VAL B 1 65 ? 20.453 -7.793 -27.25 1 72.19 65 VAL B CA 1
ATOM 3733 C C . VAL B 1 65 ? 20.844 -9.273 -27.25 1 72.19 65 VAL B C 1
ATOM 3735 O O . VAL B 1 65 ? 20.047 -10.125 -26.859 1 72.19 65 VAL B O 1
ATOM 3738 N N . SER B 1 66 ? 22.094 -9.625 -27.578 1 78.81 66 SER B N 1
ATOM 3739 C CA . SER B 1 66 ? 22.531 -11.016 -27.672 1 78.81 66 SER B CA 1
ATOM 3740 C C . SER B 1 66 ? 23.062 -11.531 -26.344 1 78.81 66 SER B C 1
ATOM 3742 O O . SER B 1 66 ? 23.469 -12.688 -26.234 1 78.81 66 SER B O 1
ATOM 3744 N N . ALA B 1 67 ? 22.859 -10.688 -25.391 1 84.38 67 ALA B N 1
ATOM 3745 C CA . ALA B 1 67 ? 23.391 -11.07 -24.078 1 84.38 67 ALA B CA 1
ATOM 3746 C C . ALA B 1 67 ? 22.547 -12.172 -23.453 1 84.38 67 ALA B C 1
ATOM 3748 O O . ALA B 1 67 ? 21.328 -12.25 -23.688 1 84.38 67 ALA B O 1
ATOM 3749 N N . PHE B 1 68 ? 23.234 -13.102 -22.812 1 86.19 68 PHE B N 1
ATOM 3750 C CA . PHE B 1 68 ? 22.531 -14.148 -22.094 1 86.19 68 PHE B CA 1
ATOM 3751 C C . PHE B 1 68 ? 23.219 -14.461 -20.781 1 86.19 68 PHE B C 1
ATOM 3753 O O . PHE B 1 68 ? 24.344 -14.023 -20.531 1 86.19 68 PHE B O 1
ATOM 3760 N N . VAL B 1 69 ? 22.516 -15.18 -19.953 1 91.31 69 VAL B N 1
ATOM 3761 C CA . VAL B 1 69 ? 23.062 -15.562 -18.656 1 91.31 69 VAL B CA 1
ATOM 3762 C C . VAL B 1 69 ? 23.344 -17.062 -18.625 1 91.31 69 VAL B C 1
ATOM 3764 O O . VAL B 1 69 ? 22.516 -17.859 -19.047 1 91.31 69 VAL B O 1
ATOM 3767 N N . SER B 1 70 ? 24.547 -17.359 -18.266 1 94.25 70 SER B N 1
ATOM 3768 C CA . SER B 1 70 ? 24.906 -18.766 -18.109 1 94.25 70 SER B CA 1
ATOM 3769 C C . SER B 1 70 ? 24.953 -19.156 -16.625 1 94.25 70 SER B C 1
ATOM 3771 O O . SER B 1 70 ? 25.188 -18.312 -15.766 1 94.25 70 SER B O 1
ATOM 3773 N N . TYR B 1 71 ? 24.656 -20.438 -16.375 1 96.19 71 TYR B N 1
ATOM 3774 C CA . TYR B 1 71 ? 24.609 -20.969 -15.023 1 96.19 71 TYR B CA 1
ATOM 3775 C C . TYR B 1 71 ? 25.5 -22.188 -14.891 1 96.19 71 TYR B C 1
ATOM 3777 O O . TYR B 1 71 ? 25.625 -22.984 -15.836 1 96.19 71 TYR B O 1
ATOM 3785 N N . LYS B 1 72 ? 26.016 -22.344 -13.75 1 97.38 72 LYS B N 1
ATOM 3786 C CA . LYS B 1 72 ? 26.688 -23.594 -13.406 1 97.38 72 LYS B CA 1
ATOM 3787 C C . LYS B 1 72 ? 25.719 -24.578 -12.766 1 97.38 72 LYS B C 1
ATOM 3789 O O . LYS B 1 72 ? 25.062 -24.25 -11.773 1 97.38 72 LYS B O 1
ATOM 3794 N N . VAL B 1 73 ? 25.625 -25.719 -13.336 1 97.88 73 VAL B N 1
ATOM 3795 C CA . VAL B 1 73 ? 24.781 -26.781 -12.797 1 97.88 73 VAL B CA 1
ATOM 3796 C C . VAL B 1 73 ? 25.641 -27.891 -12.203 1 97.88 73 VAL B C 1
ATOM 3798 O O . VAL B 1 73 ? 26.328 -28.609 -12.938 1 97.88 73 VAL B O 1
ATOM 3801 N N . ARG B 1 74 ? 25.531 -27.984 -10.93 1 97.19 74 ARG B N 1
ATOM 3802 C CA . ARG B 1 74 ? 26.297 -29.016 -10.227 1 97.19 74 ARG B CA 1
ATOM 3803 C C . ARG B 1 74 ? 25.391 -30.141 -9.742 1 97.19 74 ARG B C 1
ATOM 3805 O O . ARG B 1 74 ? 24.406 -29.891 -9.047 1 97.19 74 ARG B O 1
ATOM 3812 N N . SER B 1 75 ? 25.719 -31.328 -10.102 1 95.75 75 SER B N 1
ATOM 3813 C CA . SER B 1 75 ? 24.906 -32.469 -9.695 1 95.75 75 SER B CA 1
ATOM 3814 C C . SER B 1 75 ? 25.734 -33.531 -8.977 1 95.75 75 SER B C 1
ATOM 3816 O O . SER B 1 75 ? 26.891 -33.75 -9.328 1 95.75 75 SER B O 1
ATOM 3818 N N . ARG B 1 76 ? 25.203 -34.062 -7.93 1 94.44 76 ARG B N 1
ATOM 3819 C CA . ARG B 1 76 ? 25.734 -35.188 -7.199 1 94.44 76 ARG B CA 1
ATOM 3820 C C . ARG B 1 76 ? 24.719 -36.344 -7.141 1 94.44 76 ARG B C 1
ATOM 3822 O O . ARG B 1 76 ? 23.547 -36.125 -6.824 1 94.44 76 ARG B O 1
ATOM 3829 N N . THR B 1 77 ? 25.141 -37.5 -7.566 1 92.19 77 THR B N 1
ATOM 3830 C CA . THR B 1 77 ? 24.203 -38.625 -7.594 1 92.19 77 THR B CA 1
ATOM 3831 C C . THR B 1 77 ? 24.922 -39.938 -7.305 1 92.19 77 THR B C 1
ATOM 3833 O O . THR B 1 77 ? 26.141 -40.031 -7.473 1 92.19 77 THR B O 1
ATOM 3836 N N . ASN B 1 78 ? 24.156 -40.906 -6.797 1 87.31 78 ASN B N 1
ATOM 3837 C CA . ASN B 1 78 ? 24.672 -42.25 -6.547 1 87.31 78 ASN B CA 1
ATOM 3838 C C . ASN B 1 78 ? 24.094 -43.281 -7.543 1 87.31 78 ASN B C 1
ATOM 3840 O O . ASN B 1 78 ? 24.266 -44.469 -7.371 1 87.31 78 ASN B O 1
ATOM 3844 N N . LEU B 1 79 ? 23.484 -42.75 -8.547 1 89.75 79 LEU B N 1
ATOM 3845 C CA . LEU B 1 79 ? 22.891 -43.625 -9.539 1 89.75 79 LEU B CA 1
ATOM 3846 C C . LEU B 1 79 ? 23.969 -44.219 -10.445 1 89.75 79 LEU B C 1
ATOM 3848 O O . LEU B 1 79 ? 24.859 -43.5 -10.906 1 89.75 79 LEU B O 1
ATOM 3852 N N . PRO B 1 80 ? 23.875 -45.438 -10.75 1 89.31 80 PRO B N 1
ATOM 3853 C CA . PRO B 1 80 ? 24.906 -46.125 -11.531 1 89.31 80 PRO B CA 1
ATOM 3854 C C . PRO B 1 80 ? 24.938 -45.656 -12.992 1 89.31 80 PRO B C 1
ATOM 3856 O O . PRO B 1 80 ? 25.953 -45.812 -13.664 1 89.31 80 PRO B O 1
ATOM 3859 N N . GLN B 1 81 ? 23.922 -45.156 -13.469 1 90.81 81 GLN B N 1
ATOM 3860 C CA . GLN B 1 81 ? 23.828 -44.719 -14.867 1 90.81 81 GLN B CA 1
ATOM 3861 C C . GLN B 1 81 ? 24.781 -43.562 -15.156 1 90.81 81 GLN B C 1
ATOM 3863 O O . GLN B 1 81 ? 25.172 -43.375 -16.312 1 90.81 81 GLN B O 1
ATOM 3868 N N . TYR B 1 82 ? 25.156 -42.875 -14.172 1 90.81 82 TYR B N 1
ATOM 3869 C CA . TYR B 1 82 ? 26.016 -41.719 -14.352 1 90.81 82 TYR B CA 1
ATOM 3870 C C . TYR B 1 82 ? 27.484 -42.094 -14.203 1 90.81 82 TYR B C 1
ATOM 3872 O O . TYR B 1 82 ? 27.844 -42.875 -13.297 1 90.81 82 TYR B O 1
ATOM 3880 N N . ALA B 1 83 ? 28.312 -41.594 -15.047 1 86 83 ALA B N 1
ATOM 3881 C CA . ALA B 1 83 ? 29.734 -41.969 -15.125 1 86 83 ALA B CA 1
ATOM 3882 C C . ALA B 1 83 ? 30.484 -41.469 -13.891 1 86 83 ALA B C 1
ATOM 3884 O O . ALA B 1 83 ? 31.406 -42.125 -13.414 1 86 83 ALA B O 1
ATOM 3885 N N . ARG B 1 84 ? 30.156 -40.312 -13.414 1 90.69 84 ARG B N 1
ATOM 3886 C CA . ARG B 1 84 ? 30.781 -39.688 -12.258 1 90.69 84 ARG B CA 1
ATOM 3887 C C . ARG B 1 84 ? 29.766 -39.344 -11.195 1 90.69 84 ARG B C 1
ATOM 3889 O O . ARG B 1 84 ? 28.641 -38.938 -11.516 1 90.69 84 ARG B O 1
ATOM 3896 N N . PRO B 1 85 ? 30.172 -39.438 -10.016 1 89.88 85 PRO B N 1
ATOM 3897 C CA . PRO B 1 85 ? 29.25 -39.062 -8.93 1 89.88 85 PRO B CA 1
ATOM 3898 C C . PRO B 1 85 ? 28.984 -37.562 -8.859 1 89.88 85 PRO B C 1
ATOM 3900 O O . PRO B 1 85 ? 27.953 -37.156 -8.344 1 89.88 85 PRO B O 1
ATOM 3903 N N . SER B 1 86 ? 29.969 -36.844 -9.289 1 93.5 86 SER B N 1
ATOM 3904 C CA . SER B 1 86 ? 29.828 -35.406 -9.305 1 93.5 86 SER B CA 1
ATOM 3905 C C . SER B 1 86 ? 30.109 -34.844 -10.688 1 93.5 86 SER B C 1
ATOM 3907 O O . SER B 1 86 ? 31.078 -35.219 -11.344 1 93.5 86 SER B O 1
ATOM 3909 N N . ASN B 1 87 ? 29.219 -33.969 -11.148 1 94.31 87 ASN B N 1
ATOM 3910 C CA . ASN B 1 87 ? 29.359 -33.344 -12.453 1 94.31 87 ASN B CA 1
ATOM 3911 C C . ASN B 1 87 ? 29.062 -31.844 -12.383 1 94.31 87 ASN B C 1
ATOM 3913 O O . ASN B 1 87 ? 28.281 -31.406 -11.539 1 94.31 87 ASN B O 1
ATOM 3917 N N . GLU B 1 88 ? 29.734 -31.156 -13.141 1 96.19 88 GLU B N 1
ATOM 3918 C CA . GLU B 1 88 ? 29.5 -29.719 -13.273 1 96.19 88 GLU B CA 1
ATOM 3919 C C . GLU B 1 88 ? 29.438 -29.297 -14.742 1 96.19 88 GLU B C 1
ATOM 3921 O O . GLU B 1 88 ? 30.359 -29.562 -15.508 1 96.19 88 GLU B O 1
ATOM 3926 N N . VAL B 1 89 ? 28.406 -28.719 -15.125 1 97.06 89 VAL B N 1
ATOM 3927 C CA . VAL B 1 89 ? 28.25 -28.297 -16.516 1 97.06 89 VAL B CA 1
ATOM 3928 C C . VAL B 1 89 ? 27.734 -26.859 -16.562 1 97.06 89 VAL B C 1
ATOM 3930 O O . VAL B 1 89 ? 27.219 -26.344 -15.57 1 97.06 89 VAL B O 1
ATOM 3933 N N . ILE B 1 90 ? 27.891 -26.188 -17.719 1 96.69 90 ILE B N 1
ATOM 3934 C CA . ILE B 1 90 ? 27.406 -24.828 -17.953 1 96.69 90 ILE B CA 1
ATOM 3935 C C . ILE B 1 90 ? 26.172 -24.875 -18.859 1 96.69 90 ILE B C 1
ATOM 3937 O O . ILE B 1 90 ? 26.219 -25.453 -19.938 1 96.69 90 ILE B O 1
ATOM 3941 N N . ARG B 1 91 ? 25.141 -24.297 -18.359 1 96.94 91 ARG B N 1
ATOM 3942 C CA . ARG B 1 91 ? 23.891 -24.281 -19.109 1 96.94 91 ARG B CA 1
ATOM 3943 C C . ARG B 1 91 ? 23.281 -22.891 -19.141 1 96.94 91 ARG B C 1
ATOM 3945 O O . ARG B 1 91 ? 23.547 -22.078 -18.25 1 96.94 91 ARG B O 1
ATOM 3952 N N . ARG B 1 92 ? 22.562 -22.562 -20.109 1 93.31 92 ARG B N 1
ATOM 3953 C CA . ARG B 1 92 ? 21.734 -21.359 -20.188 1 93.31 92 ARG B CA 1
ATOM 3954 C C . ARG B 1 92 ? 20.25 -21.719 -20.188 1 93.31 92 ARG B C 1
ATOM 3956 O O . ARG B 1 92 ? 19.891 -22.891 -20.188 1 93.31 92 ARG B O 1
ATOM 3963 N N . PHE B 1 93 ? 19.359 -20.75 -20.203 1 92.69 93 PHE B N 1
ATOM 3964 C CA . PHE B 1 93 ? 17.922 -20.984 -20.094 1 92.69 93 PHE B CA 1
ATOM 3965 C C . PHE B 1 93 ? 17.422 -21.812 -21.266 1 92.69 93 PHE B C 1
ATOM 3967 O O . PHE B 1 93 ? 16.625 -22.734 -21.094 1 92.69 93 PHE B O 1
ATOM 3974 N N . ARG B 1 94 ? 17.875 -21.547 -22.422 1 91.94 94 ARG B N 1
ATOM 3975 C CA . ARG B 1 94 ? 17.422 -22.25 -23.609 1 91.94 94 ARG B CA 1
ATOM 3976 C C . ARG B 1 94 ? 17.734 -23.734 -23.531 1 91.94 94 ARG B C 1
ATOM 3978 O O . ARG B 1 94 ? 17.016 -24.578 -24.078 1 91.94 94 ARG B O 1
ATOM 3985 N N . ASP B 1 95 ? 18.812 -24.047 -22.859 1 95.06 95 ASP B N 1
ATOM 3986 C CA . ASP B 1 95 ? 19.172 -25.453 -22.672 1 95.06 95 ASP B CA 1
ATOM 3987 C C . ASP B 1 95 ? 18.156 -26.156 -21.766 1 95.06 95 ASP B C 1
ATOM 3989 O O . ASP B 1 95 ? 17.797 -27.312 -22.016 1 95.06 95 ASP B O 1
ATOM 3993 N N . PHE B 1 96 ? 17.781 -25.484 -20.734 1 96.5 96 PHE B N 1
ATOM 3994 C CA . PHE B 1 96 ? 16.75 -26.016 -19.875 1 96.5 96 PHE B CA 1
ATOM 3995 C C . PHE B 1 96 ? 15.445 -26.203 -20.641 1 96.5 96 PHE B C 1
ATOM 3997 O O . PHE B 1 96 ? 14.742 -27.203 -20.438 1 96.5 96 PHE B O 1
ATOM 4004 N N . ALA B 1 97 ? 15.172 -25.234 -21.469 1 94.75 97 ALA B N 1
ATOM 4005 C CA . ALA B 1 97 ? 13.969 -25.312 -22.297 1 94.75 97 ALA B CA 1
ATOM 4006 C C . ALA B 1 97 ? 14.016 -26.531 -23.219 1 94.75 97 ALA B C 1
ATOM 4008 O O . ALA B 1 97 ? 13.016 -27.219 -23.406 1 94.75 97 ALA B O 1
ATOM 4009 N N . TRP B 1 98 ? 15.164 -26.703 -23.766 1 95.19 98 TRP B N 1
ATOM 4010 C CA . TRP B 1 98 ? 15.359 -27.875 -24.625 1 95.19 98 TRP B CA 1
ATOM 4011 C C . TRP B 1 98 ? 15.133 -29.156 -23.859 1 95.19 98 TRP B C 1
ATOM 4013 O O . TRP B 1 98 ? 14.469 -30.078 -24.344 1 95.19 98 TRP B O 1
ATOM 4023 N N . LEU B 1 99 ? 15.727 -29.25 -22.719 1 96.69 99 LEU B N 1
ATOM 4024 C CA . LEU B 1 99 ? 15.555 -30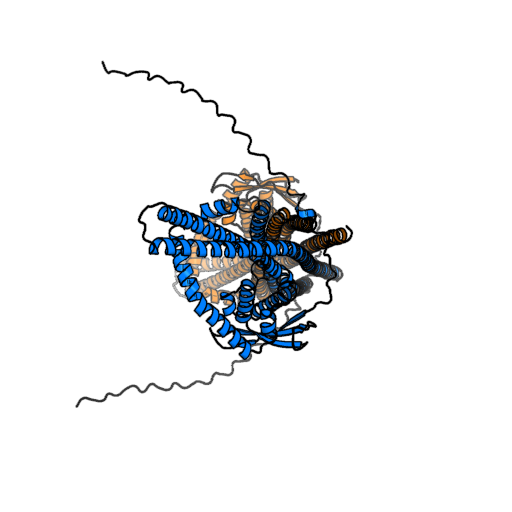.422 -21.875 1 96.69 99 LEU B CA 1
ATOM 4025 C C . LEU B 1 99 ? 14.078 -30.688 -21.609 1 96.69 99 LEU B C 1
ATOM 4027 O O . LEU B 1 99 ? 13.609 -31.812 -21.734 1 96.69 99 LEU B O 1
ATOM 4031 N N . HIS B 1 100 ? 13.398 -29.625 -21.203 1 96.5 100 HIS B N 1
ATOM 4032 C CA . HIS B 1 100 ? 11.977 -29.734 -20.906 1 96.5 100 HIS B CA 1
ATOM 4033 C C . HIS B 1 100 ? 11.203 -30.281 -22.109 1 96.5 100 HIS B C 1
ATOM 4035 O O . HIS B 1 100 ? 10.398 -31.203 -21.969 1 96.5 100 HIS B O 1
ATOM 4041 N N . GLU B 1 101 ? 11.453 -29.75 -23.234 1 94.38 101 GLU B N 1
ATOM 4042 C CA . GLU B 1 101 ? 10.75 -30.156 -24.453 1 94.38 101 GLU B CA 1
ATOM 4043 C C . GLU B 1 101 ? 11.047 -31.609 -24.812 1 94.38 101 GLU B C 1
ATOM 4045 O O . GLU B 1 101 ? 10.141 -32.375 -25.156 1 94.38 101 GLU B O 1
ATOM 4050 N N . LYS B 1 102 ? 12.289 -31.984 -24.734 1 95.44 102 LYS B N 1
ATOM 4051 C CA . LYS B 1 102 ? 12.695 -33.344 -25.078 1 95.44 102 LYS B CA 1
ATOM 4052 C C . LYS B 1 102 ? 12.094 -34.344 -24.109 1 95.44 102 LYS B C 1
ATOM 4054 O O . LYS B 1 102 ? 11.648 -35.438 -24.516 1 95.44 102 LYS B O 1
ATOM 4059 N N . LEU B 1 103 ? 12.109 -34 -22.844 1 96.5 103 LEU B N 1
ATOM 4060 C CA . LEU B 1 103 ? 11.508 -34.875 -21.844 1 96.5 103 LEU B CA 1
ATOM 4061 C C . LEU B 1 103 ? 10.016 -35.031 -22.094 1 96.5 103 LEU B C 1
ATOM 4063 O O . LEU B 1 103 ? 9.477 -36.156 -21.953 1 96.5 103 LEU B O 1
ATOM 4067 N N . ALA B 1 104 ? 9.344 -33.969 -22.469 1 94.12 104 ALA B N 1
ATOM 4068 C CA . ALA B 1 104 ? 7.914 -34 -22.75 1 94.12 104 ALA B CA 1
ATOM 4069 C C . ALA B 1 104 ? 7.629 -34.875 -23.969 1 94.12 104 ALA B C 1
ATOM 4071 O O . ALA B 1 104 ? 6.656 -35.625 -24 1 94.12 104 ALA B O 1
ATOM 4072 N N . GLU B 1 105 ? 8.492 -34.812 -24.938 1 91.44 105 GLU B N 1
ATOM 4073 C CA . GLU B 1 105 ? 8.344 -35.594 -26.172 1 91.44 105 GLU B CA 1
ATOM 4074 C C . GLU B 1 105 ? 8.57 -37.062 -25.922 1 91.44 105 GLU B C 1
ATOM 4076 O O . GLU B 1 105 ? 7.852 -37.906 -26.469 1 91.44 105 GLU B O 1
ATOM 4081 N N . GLU B 1 106 ? 9.539 -37.344 -25.109 1 93.38 106 GLU B N 1
ATOM 4082 C CA . GLU B 1 106 ? 9.961 -38.719 -24.875 1 93.38 106 GLU B CA 1
ATOM 4083 C C . GLU B 1 106 ? 9.055 -39.406 -23.875 1 93.38 106 GLU B C 1
ATOM 4085 O O . GLU B 1 106 ? 9.047 -40.625 -23.781 1 93.38 106 GLU B O 1
ATOM 4090 N N . ASN B 1 107 ? 8.383 -38.625 -23.109 1 94.19 107 ASN B N 1
ATOM 4091 C CA . ASN B 1 107 ? 7.57 -39.188 -22.047 1 94.19 107 ASN B CA 1
ATOM 4092 C C . ASN B 1 107 ? 6.121 -38.719 -22.125 1 94.19 107 ASN B C 1
ATOM 4094 O O . ASN B 1 107 ? 5.617 -38.094 -21.188 1 94.19 107 ASN B O 1
ATOM 4098 N N . ARG B 1 108 ? 5.492 -39.125 -23.188 1 92 108 ARG B N 1
ATOM 4099 C CA . ARG B 1 108 ? 4.094 -38.75 -23.344 1 92 108 ARG B CA 1
ATOM 4100 C C . ARG B 1 108 ? 3.238 -39.312 -22.219 1 92 108 ARG B C 1
ATOM 4102 O O . ARG B 1 108 ? 3.414 -40.469 -21.812 1 92 108 ARG B O 1
ATOM 4109 N N . GLY B 1 109 ? 2.375 -38.469 -21.672 1 95.12 109 GLY B N 1
ATOM 4110 C CA . GLY B 1 109 ? 1.525 -38.906 -20.562 1 95.12 109 GLY B CA 1
ATOM 4111 C C . GLY B 1 109 ? 2.078 -38.5 -19.203 1 95.12 109 GLY B C 1
ATOM 4112 O O . GLY B 1 109 ? 1.375 -38.594 -18.203 1 95.12 109 GLY B O 1
ATOM 4113 N N . VAL B 1 110 ? 3.342 -38.125 -19.156 1 96.88 110 VAL B N 1
ATOM 4114 C CA . VAL B 1 110 ? 3.988 -37.719 -17.922 1 96.88 110 VAL B CA 1
ATOM 4115 C C . VAL B 1 110 ? 3.879 -36.188 -17.766 1 96.88 110 VAL B C 1
ATOM 4117 O O . VAL B 1 110 ? 4.023 -35.438 -18.734 1 96.88 110 VAL B O 1
ATOM 4120 N N . ILE B 1 111 ? 3.58 -35.781 -16.578 1 97.31 111 ILE B N 1
ATOM 4121 C CA . ILE B 1 111 ? 3.537 -34.375 -16.266 1 97.31 111 ILE B CA 1
ATOM 4122 C C . ILE B 1 111 ? 4.941 -33.875 -15.93 1 97.31 111 ILE B C 1
ATOM 4124 O O . ILE B 1 111 ? 5.395 -34 -14.789 1 97.31 111 ILE B O 1
ATOM 4128 N N . VAL B 1 112 ? 5.578 -33.312 -16.875 1 97 112 VAL B N 1
ATOM 4129 C CA . VAL B 1 112 ? 6.93 -32.781 -16.672 1 97 112 VAL B CA 1
ATOM 4130 C C . VAL B 1 112 ? 6.875 -31.484 -15.883 1 97 112 VAL B C 1
ATOM 4132 O O . VAL B 1 112 ? 6.086 -30.594 -16.203 1 97 112 VAL B O 1
ATOM 4135 N N . PRO B 1 113 ? 7.715 -31.359 -14.859 1 95.31 113 PRO B N 1
ATOM 4136 C CA . PRO B 1 113 ? 7.75 -30.094 -14.109 1 95.31 113 PRO B CA 1
ATOM 4137 C C . PRO B 1 113 ? 7.957 -28.875 -15.008 1 95.31 113 PRO B C 1
ATOM 4139 O O . PRO B 1 113 ? 8.727 -28.938 -15.969 1 95.31 113 PRO B O 1
ATOM 4142 N N . PRO B 1 114 ? 7.234 -27.828 -14.734 1 93.56 114 PRO B N 1
ATOM 4143 C CA . PRO B 1 114 ? 7.301 -26.656 -15.617 1 93.56 114 PRO B CA 1
ATOM 4144 C C . PRO B 1 114 ? 8.578 -25.844 -15.43 1 93.56 114 PRO B C 1
ATOM 4146 O O . PRO B 1 114 ? 9.156 -25.844 -14.336 1 93.56 114 PRO B O 1
ATOM 4149 N N . LEU B 1 115 ? 8.914 -25.188 -16.453 1 92.62 115 LEU B N 1
ATOM 4150 C CA . LEU B 1 115 ? 10 -24.203 -16.438 1 92.62 115 LEU B CA 1
ATOM 4151 C C . LEU B 1 115 ? 9.492 -22.844 -15.969 1 92.62 115 LEU B C 1
ATOM 4153 O O . LEU B 1 115 ? 8.305 -22.547 -16.094 1 92.62 115 LEU B O 1
ATOM 4157 N N . PRO B 1 116 ? 10.445 -22.094 -15.383 1 88.12 116 PRO B N 1
ATOM 4158 C CA . PRO B 1 116 ? 10.047 -20.719 -15.117 1 88.12 116 PRO B CA 1
ATOM 4159 C C . PRO B 1 116 ? 9.711 -19.938 -16.391 1 88.12 116 PRO B C 1
ATOM 4161 O O . PRO B 1 116 ? 10.086 -20.359 -17.484 1 88.12 116 PRO B O 1
ATOM 4164 N N . GLU B 1 117 ? 8.867 -18.859 -16.203 1 75.62 117 GLU B N 1
ATOM 4165 C CA . GLU B 1 117 ? 8.383 -18.109 -17.344 1 75.62 117 GLU B CA 1
ATOM 4166 C C . GLU B 1 117 ? 9.523 -17.375 -18.047 1 75.62 117 GLU B C 1
ATOM 4168 O O . GLU B 1 117 ? 10.438 -16.875 -17.375 1 75.62 117 GLU B O 1
ATOM 4173 N N . LYS B 1 118 ? 9.398 -17.5 -19.344 1 69.12 118 LYS B N 1
ATOM 4174 C CA . LYS B 1 118 ? 10.312 -16.672 -20.125 1 69.12 118 LYS B CA 1
ATOM 4175 C C . LYS B 1 118 ? 9.914 -15.203 -20.062 1 69.12 118 LYS B C 1
ATOM 4177 O O . LYS B 1 118 ? 8.734 -14.867 -20.219 1 69.12 118 LYS B O 1
ATOM 4182 N N . ASN B 1 119 ? 10.445 -14.375 -19.25 1 62.53 119 ASN B N 1
ATOM 4183 C CA . ASN B 1 119 ? 10.102 -12.953 -19.234 1 62.53 119 ASN B CA 1
ATOM 4184 C C . ASN B 1 119 ? 10.984 -12.156 -20.188 1 62.53 119 ASN B C 1
ATOM 4186 O O . ASN B 1 119 ? 12.125 -11.82 -19.859 1 62.53 119 ASN B O 1
ATOM 4190 N N . ALA B 1 120 ? 10.391 -12 -21.344 1 55.47 120 ALA B N 1
ATOM 4191 C CA . ALA B 1 120 ? 11.148 -11.297 -22.375 1 55.47 120 ALA B CA 1
ATOM 4192 C C . ALA B 1 120 ? 11.508 -9.883 -21.922 1 55.47 120 ALA B C 1
ATOM 4194 O O . ALA B 1 120 ? 12.602 -9.398 -22.203 1 55.47 120 ALA B O 1
ATOM 4195 N N . VAL B 1 121 ? 10.539 -9.281 -21.266 1 54.03 121 VAL B N 1
ATOM 4196 C CA . VAL B 1 121 ? 10.758 -7.891 -20.875 1 54.03 121 VAL B CA 1
ATOM 4197 C C . VAL B 1 121 ? 11.844 -7.824 -19.797 1 54.03 121 VAL B C 1
ATOM 4199 O O . VAL B 1 121 ? 12.727 -6.961 -19.844 1 54.03 121 VAL B O 1
ATOM 4202 N N . ALA B 1 122 ? 11.766 -8.656 -18.875 1 53.69 122 ALA B N 1
ATOM 4203 C CA . ALA B 1 122 ? 12.711 -8.648 -17.766 1 53.69 122 ALA B CA 1
ATOM 4204 C C . ALA B 1 122 ? 14.109 -9.047 -18.234 1 53.69 122 ALA B C 1
ATOM 4206 O O . ALA B 1 122 ? 15.109 -8.633 -17.641 1 53.69 122 ALA B O 1
ATOM 4207 N N . LYS B 1 123 ? 14.156 -9.852 -19.266 1 55.91 123 LYS B N 1
ATOM 4208 C CA . LYS B 1 123 ? 15.43 -10.273 -19.859 1 55.91 123 LYS B CA 1
ATOM 4209 C C . LYS B 1 123 ? 16.281 -9.07 -20.25 1 55.91 123 LYS B C 1
ATOM 4211 O O . LYS B 1 123 ? 17.5 -9.086 -20.094 1 55.91 123 LYS B O 1
ATOM 4216 N N . PHE B 1 124 ? 15.445 -8.094 -20.625 1 53.28 124 PHE B N 1
ATOM 4217 C CA . PHE B 1 124 ? 16.172 -6.926 -21.109 1 53.28 124 PHE B CA 1
ATOM 4218 C C . PHE B 1 124 ? 16.688 -6.094 -19.938 1 53.28 124 PHE B C 1
ATOM 4220 O O . PHE B 1 124 ? 17.703 -5.41 -20.047 1 53.28 124 PHE B O 1
ATOM 4227 N N . THR B 1 125 ? 16.016 -6.211 -18.922 1 58.56 125 THR B N 1
ATOM 4228 C CA . THR B 1 125 ? 16.5 -5.398 -17.797 1 58.56 125 THR B CA 1
ATOM 4229 C C . THR B 1 125 ? 17.484 -6.184 -16.953 1 58.56 125 THR B C 1
ATOM 4231 O O . THR B 1 125 ? 18.281 -5.598 -16.219 1 58.56 125 THR B O 1
ATOM 4234 N N . MET B 1 126 ? 17.719 -7.434 -17.25 1 62.28 126 MET B N 1
ATOM 4235 C CA . MET B 1 126 ? 18.625 -8.383 -16.594 1 62.28 126 MET B CA 1
ATOM 4236 C C . MET B 1 126 ? 19.094 -7.852 -15.25 1 62.28 126 MET B C 1
ATOM 4238 O O . MET B 1 126 ? 20.297 -7.836 -14.969 1 62.28 126 MET B O 1
ATOM 4242 N N . GLY B 1 127 ? 18.156 -7.316 -14.445 1 69.94 127 GLY B N 1
ATOM 4243 C CA . GLY B 1 127 ? 18.531 -6.887 -13.109 1 69.94 127 GLY B CA 1
ATOM 4244 C C . GLY B 1 127 ? 18.938 -8.039 -12.203 1 69.94 127 GLY B C 1
ATOM 4245 O O . GLY B 1 127 ? 18.609 -9.195 -12.477 1 69.94 127 GLY B O 1
ATOM 4246 N N . THR B 1 128 ? 19.828 -7.781 -11.25 1 76.88 128 THR B N 1
ATOM 4247 C CA . THR B 1 128 ? 20.391 -8.766 -10.336 1 76.88 128 THR B CA 1
ATOM 4248 C C . THR B 1 128 ? 19.281 -9.594 -9.68 1 76.88 128 THR B C 1
ATOM 4250 O O . THR B 1 128 ? 19.422 -10.812 -9.539 1 76.88 128 THR B O 1
ATOM 4253 N N . ASP B 1 129 ? 18.156 -9.023 -9.438 1 77.38 129 ASP B N 1
ATOM 4254 C CA . ASP B 1 129 ? 17.062 -9.719 -8.758 1 77.38 129 ASP B CA 1
ATOM 4255 C C . ASP B 1 129 ? 16.391 -10.719 -9.695 1 77.38 129 ASP B C 1
ATOM 4257 O O . ASP B 1 129 ? 16.047 -11.828 -9.281 1 77.38 129 ASP B O 1
ATOM 4261 N N . PHE B 1 130 ? 16.312 -10.375 -10.875 1 79.88 130 PHE B N 1
ATOM 4262 C CA . PHE B 1 130 ? 15.68 -11.234 -11.867 1 79.88 130 PHE B CA 1
ATOM 4263 C C . PHE B 1 130 ? 16.516 -12.492 -12.102 1 79.88 130 PHE B C 1
ATOM 4265 O O . PHE B 1 130 ? 15.984 -13.602 -12.164 1 79.88 130 PHE B O 1
ATOM 4272 N N . ILE B 1 131 ? 17.812 -12.266 -12.227 1 86.81 131 ILE B N 1
ATOM 4273 C CA . ILE B 1 131 ? 18.734 -13.359 -12.516 1 86.81 131 ILE B CA 1
ATOM 4274 C C . ILE B 1 131 ? 18.703 -14.375 -11.375 1 86.81 131 ILE B C 1
ATOM 4276 O O . ILE B 1 131 ? 18.656 -15.578 -11.609 1 86.81 131 ILE B O 1
ATOM 4280 N N . GLU B 1 132 ? 18.688 -13.836 -10.234 1 86.12 132 GLU B N 1
ATOM 4281 C CA . GLU B 1 132 ? 18.688 -14.719 -9.07 1 86.12 132 GLU B CA 1
ATOM 4282 C C . GLU B 1 132 ? 17.359 -15.469 -8.953 1 86.12 132 GLU B C 1
ATOM 4284 O O . GLU B 1 132 ? 17.344 -16.656 -8.594 1 86.12 132 GLU B O 1
ATOM 4289 N N . ASP B 1 133 ? 16.266 -14.859 -9.258 1 83.94 133 ASP B N 1
ATOM 4290 C CA . ASP B 1 133 ? 14.953 -15.508 -9.234 1 83.94 133 ASP B CA 1
ATOM 4291 C C . ASP B 1 133 ? 14.883 -16.641 -10.25 1 83.94 133 ASP B C 1
ATOM 4293 O O . ASP B 1 133 ? 14.367 -17.719 -9.945 1 83.94 133 ASP B O 1
ATOM 4297 N N . ARG B 1 134 ? 15.406 -16.359 -11.336 1 88.44 134 ARG B N 1
ATOM 4298 C CA . ARG B 1 134 ? 15.406 -17.375 -12.383 1 88.44 134 ARG B CA 1
ATOM 4299 C C . ARG B 1 134 ? 16.312 -18.547 -12.008 1 88.44 134 ARG B C 1
ATOM 4301 O O . ARG B 1 134 ? 15.961 -19.703 -12.203 1 88.44 134 ARG B O 1
ATOM 4308 N N . ARG B 1 135 ? 17.516 -18.203 -11.539 1 92.38 135 ARG B N 1
ATOM 4309 C CA . ARG B 1 135 ? 18.453 -19.234 -11.078 1 92.38 135 ARG B CA 1
ATOM 4310 C C . ARG B 1 135 ? 17.781 -20.188 -10.102 1 92.38 135 ARG B C 1
ATOM 4312 O O . ARG B 1 135 ? 17.875 -21.406 -10.242 1 92.38 135 ARG B O 1
ATOM 4319 N N . ARG B 1 136 ? 17.078 -19.672 -9.117 1 89.75 136 ARG B N 1
ATOM 4320 C CA . ARG B 1 136 ? 16.391 -20.469 -8.109 1 89.75 136 ARG B CA 1
ATOM 4321 C C . ARG B 1 136 ? 15.297 -21.328 -8.742 1 89.75 136 ARG B C 1
ATOM 4323 O O . ARG B 1 136 ? 15.156 -22.5 -8.398 1 89.75 136 ARG B O 1
ATOM 4330 N N . ALA B 1 137 ? 14.555 -20.734 -9.625 1 90.38 137 ALA B N 1
ATOM 4331 C CA . ALA B 1 137 ? 13.469 -21.438 -10.289 1 90.38 137 ALA B CA 1
ATOM 4332 C C . ALA B 1 137 ? 14 -22.594 -11.125 1 90.38 137 ALA B C 1
ATOM 4334 O O . ALA B 1 137 ? 13.391 -23.672 -11.172 1 90.38 137 ALA B O 1
ATOM 4335 N N . LEU B 1 138 ? 15.125 -22.375 -11.773 1 94.88 138 LEU B N 1
ATOM 4336 C CA . LEU B 1 138 ? 15.742 -23.422 -12.578 1 94.88 138 LEU B CA 1
ATOM 4337 C C . LEU B 1 138 ? 16.219 -24.578 -11.688 1 94.88 138 LEU B C 1
ATOM 4339 O O . LEU B 1 138 ? 16.125 -25.75 -12.078 1 94.88 138 LEU B O 1
ATOM 4343 N N . GLN B 1 139 ? 16.719 -24.156 -10.555 1 94.94 139 GLN B N 1
ATOM 4344 C CA . GLN B 1 139 ? 17.156 -25.188 -9.609 1 94.94 139 GLN B CA 1
ATOM 4345 C C . GLN B 1 139 ? 15.969 -26.047 -9.148 1 94.94 139 GLN B C 1
ATOM 4347 O O . GLN B 1 139 ? 16.094 -27.266 -9.055 1 94.94 139 GLN B O 1
ATOM 4352 N N . VAL B 1 140 ? 14.883 -25.453 -8.906 1 91.31 140 VAL B N 1
ATOM 4353 C CA . VAL B 1 140 ? 13.68 -26.172 -8.508 1 91.31 140 VAL B CA 1
ATOM 4354 C C . VAL B 1 140 ? 13.242 -27.109 -9.625 1 91.31 140 VAL B C 1
ATOM 4356 O O . VAL B 1 140 ? 12.953 -28.297 -9.383 1 91.31 140 VAL B O 1
ATOM 4359 N N . PHE B 1 141 ? 13.227 -26.609 -10.812 1 95.06 141 PHE B N 1
ATOM 4360 C CA . PHE B 1 141 ? 12.828 -27.391 -11.977 1 95.06 141 PHE B CA 1
ATOM 4361 C C . PHE B 1 141 ? 13.672 -28.656 -12.086 1 95.06 141 PHE B C 1
ATOM 4363 O O . PHE B 1 141 ? 13.133 -29.75 -12.156 1 95.06 141 PHE B O 1
ATOM 4370 N N . ILE B 1 142 ? 14.969 -28.484 -12.086 1 97 142 ILE B N 1
ATOM 4371 C CA . ILE B 1 142 ? 15.867 -29.609 -12.367 1 97 142 ILE B CA 1
ATOM 4372 C C . ILE B 1 142 ? 15.805 -30.625 -11.234 1 97 142 ILE B C 1
ATOM 4374 O O . ILE B 1 142 ? 15.891 -31.828 -11.469 1 97 142 ILE B O 1
ATOM 4378 N N . ASN B 1 143 ? 15.672 -30.156 -10.07 1 95.19 143 ASN B N 1
ATOM 4379 C CA . ASN B 1 143 ? 15.562 -31.062 -8.945 1 95.19 143 ASN B CA 1
ATOM 4380 C C . ASN B 1 143 ? 14.242 -31.844 -8.984 1 95.19 143 ASN B C 1
ATOM 4382 O O . ASN B 1 143 ? 14.203 -33.031 -8.617 1 95.19 143 ASN B O 1
ATOM 4386 N N . ARG B 1 144 ? 13.188 -31.266 -9.406 1 94.19 144 ARG B N 1
ATOM 4387 C CA . ARG B 1 144 ? 11.914 -31.953 -9.547 1 94.19 144 ARG B CA 1
ATOM 4388 C C . ARG B 1 144 ? 11.992 -33 -10.648 1 94.19 144 ARG B C 1
ATOM 4390 O O . ARG B 1 144 ? 11.445 -34.125 -10.492 1 94.19 144 ARG B O 1
ATOM 4397 N N . VAL B 1 145 ? 12.664 -32.625 -11.695 1 96.38 145 VAL B N 1
ATOM 4398 C CA . VAL B 1 145 ? 12.859 -33.594 -12.781 1 96.38 145 VAL B CA 1
ATOM 4399 C C . VAL B 1 145 ? 13.656 -34.781 -12.273 1 96.38 145 VAL B C 1
ATOM 4401 O O . VAL B 1 145 ? 13.266 -35.938 -12.5 1 96.38 145 VAL B O 1
ATOM 4404 N N . ALA B 1 146 ? 14.656 -34.5 -11.555 1 95.56 146 ALA B N 1
ATOM 4405 C CA . ALA B 1 146 ? 15.57 -35.531 -11.078 1 95.56 146 ALA B CA 1
ATOM 4406 C C . ALA B 1 146 ? 14.906 -36.406 -10.008 1 95.56 146 ALA B C 1
ATOM 4408 O O . ALA B 1 146 ? 15.367 -37.5 -9.734 1 95.56 146 ALA B O 1
ATOM 4409 N N . SER B 1 147 ? 13.883 -35.938 -9.414 1 93.31 147 SER B N 1
ATOM 4410 C CA . SER B 1 147 ? 13.203 -36.688 -8.359 1 93.31 147 SER B CA 1
ATOM 4411 C C . SER B 1 147 ? 12.023 -37.469 -8.914 1 93.31 147 SER B C 1
ATOM 4413 O O . SER B 1 147 ? 11.453 -38.344 -8.227 1 93.31 147 SER B O 1
ATOM 4415 N N . HIS B 1 148 ? 11.641 -37.219 -10.102 1 94.56 148 HIS B N 1
ATOM 4416 C CA . HIS B 1 148 ? 10.484 -37.844 -10.711 1 94.56 148 HIS B CA 1
ATOM 4417 C C . HIS B 1 148 ? 10.805 -39.281 -11.102 1 94.56 148 HIS B C 1
ATOM 4419 O O . HIS B 1 148 ? 11.781 -39.562 -11.805 1 94.56 148 HIS B O 1
ATOM 4425 N N . PRO B 1 149 ? 10.008 -40.188 -10.742 1 93.19 149 PRO B N 1
ATOM 4426 C CA . PRO B 1 149 ? 10.312 -41.594 -10.953 1 93.19 149 PRO B CA 1
ATOM 4427 C C . PRO B 1 149 ? 10.469 -41.938 -12.43 1 93.19 149 PRO B C 1
ATOM 4429 O O . PRO B 1 149 ? 11.336 -42.75 -12.789 1 93.19 149 PRO B O 1
ATOM 4432 N N . ALA B 1 150 ? 9.664 -41.375 -13.289 1 93.94 150 ALA B N 1
ATOM 4433 C CA . ALA B 1 150 ? 9.688 -41.688 -14.711 1 93.94 150 ALA B CA 1
ATOM 4434 C C . ALA B 1 150 ? 10.789 -40.938 -15.438 1 93.94 150 ALA B C 1
ATOM 4436 O O . ALA B 1 150 ? 11.297 -41.375 -16.469 1 93.94 150 ALA B O 1
ATOM 4437 N N . LEU B 1 151 ? 11.219 -39.781 -14.891 1 95.56 151 LEU B N 1
ATOM 4438 C CA . LEU B 1 151 ? 12.148 -38.906 -15.602 1 95.56 151 LEU B CA 1
ATOM 4439 C C . LEU B 1 151 ? 13.578 -39.125 -15.102 1 95.56 151 LEU B C 1
ATOM 4441 O O . LEU B 1 151 ? 14.539 -38.844 -15.828 1 95.56 151 LEU B O 1
ATOM 4445 N N . LYS B 1 152 ? 13.711 -39.531 -13.938 1 93.88 152 LYS B N 1
ATOM 4446 C CA . LYS B 1 152 ? 15 -39.719 -13.273 1 93.88 152 LYS B CA 1
ATOM 4447 C C . LYS B 1 152 ? 15.93 -40.594 -14.117 1 93.88 152 LYS B C 1
ATOM 4449 O O . LYS B 1 152 ? 17.094 -40.25 -14.312 1 93.88 152 LYS B O 1
ATOM 4454 N N . PRO B 1 153 ? 15.43 -41.656 -14.656 1 93.31 153 PRO B N 1
ATOM 4455 C CA . PRO B 1 153 ? 16.312 -42.562 -15.406 1 93.31 153 PRO B CA 1
ATOM 4456 C C . PRO B 1 153 ? 16.5 -42.125 -16.859 1 93.31 153 PRO B C 1
ATOM 4458 O O . PRO B 1 153 ? 17.156 -42.812 -17.641 1 93.31 153 PRO B O 1
ATOM 4461 N N . SER B 1 154 ? 15.992 -41 -17.25 1 94.69 154 SER B N 1
ATOM 4462 C CA . SER B 1 154 ? 16.031 -40.562 -18.641 1 94.69 154 SER B CA 1
ATOM 4463 C C . SER B 1 154 ? 17.469 -40.344 -19.109 1 94.69 154 SER B C 1
ATOM 4465 O O . SER B 1 154 ? 18.266 -39.719 -18.391 1 94.69 154 SER B O 1
ATOM 4467 N N . ARG B 1 155 ? 17.781 -40.75 -20.297 1 93.88 155 ARG B N 1
ATOM 4468 C CA . ARG B 1 155 ? 19.094 -40.531 -20.906 1 93.88 155 ARG B CA 1
ATOM 4469 C C . ARG B 1 155 ? 19.281 -39.062 -21.266 1 93.88 155 ARG B C 1
ATOM 4471 O O . ARG B 1 155 ? 20.391 -38.531 -21.203 1 93.88 155 ARG B O 1
ATOM 4478 N N . THR B 1 156 ? 18.156 -38.5 -21.625 1 95.38 156 THR B N 1
ATOM 4479 C CA . THR B 1 156 ? 18.188 -37.094 -21.969 1 95.38 156 THR B CA 1
ATOM 4480 C C . THR B 1 156 ? 18.625 -36.281 -20.75 1 95.38 156 THR B C 1
ATOM 4482 O O . THR B 1 156 ? 19.453 -35.375 -20.891 1 95.38 156 THR B O 1
ATOM 4485 N N . LEU B 1 157 ? 18.109 -36.594 -19.562 1 96.19 157 LEU B N 1
ATOM 4486 C CA . LEU B 1 157 ? 18.516 -35.938 -18.328 1 96.19 157 LEU B CA 1
ATOM 4487 C C . LEU B 1 157 ? 20 -36.156 -18.047 1 96.19 157 LEU B C 1
ATOM 4489 O O . LEU B 1 157 ? 20.734 -35.25 -17.688 1 96.19 157 LEU B O 1
ATOM 4493 N N . GLN B 1 158 ? 20.406 -37.344 -18.281 1 95.19 158 GLN B N 1
ATOM 4494 C CA . GLN B 1 158 ? 21.812 -37.688 -18.078 1 95.19 158 GLN B CA 1
ATOM 4495 C C . GLN B 1 158 ? 22.734 -36.844 -18.953 1 95.19 158 GLN B C 1
ATOM 4497 O O . GLN B 1 158 ? 23.734 -36.312 -18.484 1 95.19 158 GLN B O 1
ATOM 4502 N N . ARG B 1 159 ? 22.375 -36.75 -20.219 1 94.19 159 ARG B N 1
ATOM 4503 C CA . ARG B 1 159 ? 23.188 -36 -21.156 1 94.19 159 ARG B CA 1
ATOM 4504 C C . ARG B 1 159 ? 23.234 -34.5 -20.75 1 94.19 159 ARG B C 1
ATOM 4506 O O . ARG B 1 159 ? 24.281 -33.875 -20.859 1 94.19 159 ARG B O 1
ATOM 4513 N N . PHE B 1 160 ? 22.172 -34.062 -20.344 1 96.62 160 PHE B N 1
ATOM 4514 C CA . PHE B 1 160 ? 22.078 -32.656 -19.906 1 96.62 160 PHE B CA 1
ATOM 4515 C C . PHE B 1 160 ? 23.016 -32.406 -18.75 1 96.62 160 PHE B C 1
ATOM 4517 O O . PHE B 1 160 ? 23.672 -31.359 -18.688 1 96.62 160 PHE B O 1
ATOM 4524 N N . LEU B 1 161 ? 23.109 -33.312 -17.766 1 96.12 161 LEU B N 1
ATOM 4525 C CA . LEU B 1 161 ? 23.844 -33.125 -16.531 1 96.12 161 LEU B CA 1
ATOM 4526 C C . LEU B 1 161 ? 25.312 -33.469 -16.703 1 96.12 161 LEU B C 1
ATOM 4528 O O . LEU B 1 161 ? 26.156 -33.062 -15.906 1 96.12 161 LEU B O 1
ATOM 4532 N N . GLU B 1 162 ? 25.625 -34.156 -17.812 1 94.75 162 GLU B N 1
ATOM 4533 C CA . GLU B 1 162 ? 27 -34.656 -17.906 1 94.75 162 GLU B CA 1
ATOM 4534 C C . GLU B 1 162 ? 27.719 -34.062 -19.094 1 94.75 162 GLU B C 1
ATOM 4536 O O . GLU B 1 162 ? 28.953 -33.906 -19.078 1 94.75 162 GLU B O 1
ATOM 4541 N N . SER B 1 163 ? 27.016 -33.75 -20.156 1 93.75 163 SER B N 1
ATOM 4542 C CA . SER B 1 163 ? 27.672 -33.312 -21.391 1 93.75 163 SER B CA 1
ATOM 4543 C C . SER B 1 163 ? 28.25 -31.922 -21.25 1 93.75 163 SER B C 1
ATOM 4545 O O . SER B 1 163 ? 27.594 -31.016 -20.719 1 93.75 163 SER B O 1
ATOM 4547 N N . ASN B 1 164 ? 29.453 -31.812 -21.703 1 91.44 164 ASN B N 1
ATOM 4548 C CA . ASN B 1 164 ? 30.016 -30.469 -21.734 1 91.44 164 ASN B CA 1
ATOM 4549 C C . ASN B 1 164 ? 29.328 -29.594 -22.781 1 91.44 164 ASN B C 1
ATOM 4551 O O . ASN B 1 164 ? 28.422 -30.062 -23.484 1 91.44 164 ASN B O 1
ATOM 4555 N N . GLU B 1 165 ? 29.672 -28.406 -22.875 1 90.94 165 GLU B N 1
ATOM 4556 C CA . GLU B 1 165 ? 28.969 -27.422 -23.703 1 90.94 165 GLU B CA 1
ATOM 4557 C C . GLU B 1 165 ? 28.969 -27.844 -25.172 1 90.94 165 GLU B C 1
ATOM 4559 O O . GLU B 1 165 ? 27.938 -27.781 -25.844 1 90.94 165 GLU B O 1
ATOM 4564 N N . ASP B 1 166 ? 30.141 -28.281 -25.609 1 89.19 166 ASP B N 1
ATOM 4565 C CA . ASP B 1 166 ? 30.266 -28.672 -27.016 1 89.19 166 ASP B CA 1
ATOM 4566 C C . ASP B 1 166 ? 29.453 -29.938 -27.297 1 89.19 166 ASP B C 1
ATOM 4568 O O . ASP B 1 166 ? 28.75 -30 -28.312 1 89.19 166 ASP B O 1
ATOM 4572 N N . GLU B 1 167 ? 29.578 -30.859 -26.484 1 88.81 167 GLU B N 1
ATOM 4573 C CA . GLU B 1 167 ? 28.828 -32.094 -26.641 1 88.81 167 GLU B CA 1
ATOM 4574 C C . GLU B 1 167 ? 27.328 -31.859 -26.609 1 88.81 167 GLU B C 1
ATOM 4576 O O . GLU B 1 167 ? 26.578 -32.438 -27.391 1 88.81 167 GLU B O 1
ATOM 4581 N N . PHE B 1 168 ? 27 -31.016 -25.797 1 91.75 168 PHE B N 1
ATOM 4582 C CA . PHE B 1 168 ? 25.578 -30.734 -25.656 1 91.75 168 PHE B CA 1
ATOM 4583 C C . PHE B 1 168 ? 25.047 -30 -26.875 1 91.75 168 PHE B C 1
ATOM 4585 O O . PHE B 1 168 ? 23.938 -30.266 -27.344 1 91.75 168 PHE B O 1
ATOM 4592 N N . ALA B 1 169 ? 25.797 -29.062 -27.312 1 88.69 169 ALA B N 1
ATOM 4593 C CA . ALA B 1 169 ? 25.406 -28.344 -28.516 1 88.69 169 ALA B CA 1
ATOM 4594 C C . ALA B 1 169 ? 25.203 -29.297 -29.703 1 88.69 169 ALA B C 1
ATOM 4596 O O . ALA B 1 169 ? 24.281 -29.109 -30.5 1 88.69 169 ALA B O 1
ATOM 4597 N N . PHE B 1 170 ? 26.062 -30.234 -29.781 1 87.31 170 PHE B N 1
ATOM 4598 C CA . PHE B 1 170 ? 25.938 -31.25 -30.828 1 87.31 170 PHE B CA 1
ATOM 4599 C C . PHE B 1 170 ? 24.656 -32.062 -30.672 1 87.31 170 PHE B C 1
ATOM 4601 O O . PHE B 1 170 ? 23.984 -32.344 -31.656 1 87.31 170 PHE B O 1
ATOM 4608 N N . GLU B 1 171 ? 24.391 -32.344 -29.516 1 85.25 171 GLU B N 1
ATOM 4609 C CA . GLU B 1 171 ? 23.172 -33.094 -29.219 1 85.25 171 GLU B CA 1
ATOM 4610 C C . GLU B 1 171 ? 21.922 -32.312 -29.594 1 85.25 171 GLU B C 1
ATOM 4612 O O . GLU B 1 171 ? 20.969 -32.844 -30.141 1 85.25 171 GLU B O 1
ATOM 4617 N N . VAL B 1 172 ? 21.922 -31.109 -29.266 1 87.19 172 VAL B N 1
ATOM 4618 C CA . VAL B 1 172 ? 20.797 -30.234 -29.578 1 87.19 172 VAL B CA 1
ATOM 4619 C C . VAL B 1 172 ? 20.625 -30.141 -31.094 1 87.19 172 VAL B C 1
ATOM 4621 O O . VAL B 1 172 ? 19.516 -30.234 -31.609 1 87.19 172 VAL B O 1
ATOM 4624 N N . ALA B 1 173 ? 21.734 -30.016 -31.75 1 85.25 173 ALA B N 1
ATOM 4625 C CA . ALA B 1 173 ? 21.719 -29.922 -33.219 1 85.25 173 ALA B CA 1
ATOM 4626 C C . ALA B 1 173 ? 21.219 -31.219 -33.844 1 85.25 173 ALA B C 1
ATOM 4628 O O . ALA B 1 173 ? 20.438 -31.188 -34.781 1 85.25 173 ALA B O 1
ATOM 4629 N N . ARG B 1 174 ? 21.656 -32.281 -33.344 1 82.56 174 ARG B N 1
ATOM 4630 C CA . ARG B 1 174 ? 21.25 -33.594 -33.844 1 82.56 174 ARG B CA 1
ATOM 4631 C C . ARG B 1 174 ? 19.75 -33.812 -33.656 1 82.56 174 ARG B C 1
ATOM 4633 O O . ARG B 1 174 ? 19.078 -34.312 -34.531 1 82.56 174 ARG B O 1
ATOM 4640 N N . SER B 1 175 ? 19.359 -33.406 -32.531 1 81.12 175 SER B N 1
ATOM 4641 C CA . SER B 1 175 ? 17.938 -33.531 -32.219 1 81.12 175 SER B CA 1
ATOM 4642 C C . SER B 1 175 ? 17.078 -32.688 -33.125 1 81.12 175 SER B C 1
ATOM 4644 O O . SER B 1 175 ? 16.016 -33.094 -33.562 1 81.12 175 SER B O 1
ATOM 4646 N N . ALA B 1 176 ? 17.531 -31.531 -33.406 1 76.25 176 ALA B N 1
ATOM 4647 C CA . ALA B 1 176 ? 16.828 -30.625 -34.312 1 76.25 176 ALA B CA 1
ATOM 4648 C C . ALA B 1 176 ? 16.797 -31.188 -35.719 1 76.25 176 ALA B C 1
ATOM 4650 O O . ALA B 1 176 ? 15.781 -31.078 -36.406 1 76.25 176 ALA B O 1
ATOM 4651 N N . ALA B 1 177 ? 17.906 -31.75 -36.188 1 69.31 177 ALA B N 1
ATOM 4652 C CA . ALA B 1 177 ? 18.016 -32.344 -37.5 1 69.31 177 ALA B CA 1
ATOM 4653 C C . ALA B 1 177 ? 17.078 -33.531 -37.656 1 69.31 177 ALA B C 1
ATOM 4655 O O . ALA B 1 177 ? 16.453 -33.719 -38.719 1 69.31 177 ALA B O 1
ATOM 4656 N N . ALA B 1 178 ? 17.094 -34.281 -36.625 1 63.03 178 ALA B N 1
ATOM 4657 C CA . ALA B 1 178 ? 16.219 -35.438 -36.656 1 63.03 178 ALA B CA 1
ATOM 4658 C C . ALA B 1 178 ? 14.75 -35.031 -36.688 1 63.03 178 ALA B C 1
ATOM 4660 O O . ALA B 1 178 ? 13.922 -35.656 -37.344 1 63.03 178 ALA B O 1
ATOM 4661 N N . ALA B 1 179 ? 14.469 -33.906 -36.031 1 60.75 179 ALA B N 1
ATOM 4662 C CA . ALA B 1 179 ? 13.117 -33.375 -36 1 60.75 179 ALA B CA 1
ATOM 4663 C C . ALA B 1 179 ? 12.766 -32.719 -37.344 1 60.75 179 ALA B C 1
ATOM 4665 O O . ALA B 1 179 ? 11.617 -32.781 -37.781 1 60.75 179 ALA B O 1
ATOM 4666 N N . GLY B 1 180 ? 13.758 -31.953 -37.875 1 52.34 180 GLY B N 1
ATOM 4667 C CA . GLY B 1 180 ? 13.586 -31.312 -39.156 1 52.34 180 GLY B CA 1
ATOM 4668 C C . GLY B 1 180 ? 13.398 -32.312 -40.281 1 52.34 180 GLY B C 1
ATOM 4669 O O . GLY B 1 180 ? 12.633 -32.062 -41.219 1 52.34 180 GLY B O 1
ATOM 4670 N N . GLY B 1 181 ? 14.211 -33.281 -40.438 1 47.53 181 GLY B N 1
ATOM 4671 C CA . GLY B 1 181 ? 13.992 -34.312 -41.438 1 47.53 181 GLY B CA 1
ATOM 4672 C C . GLY B 1 181 ? 12.68 -35.062 -41.25 1 47.53 181 GLY B C 1
ATOM 4673 O O . GLY B 1 181 ? 12.008 -35.375 -42.219 1 47.53 181 GLY B O 1
ATOM 4674 N N . GLY B 1 182 ? 12.305 -35.344 -40.094 1 41.41 182 GLY B N 1
ATOM 4675 C CA . GLY B 1 182 ? 11.031 -35.969 -39.719 1 41.41 182 GLY B CA 1
ATOM 4676 C C . GLY B 1 182 ? 9.891 -34.938 -39.688 1 41.41 182 GLY B C 1
ATOM 4677 O O . GLY B 1 182 ? 8.719 -35.344 -39.719 1 41.41 182 GLY B O 1
ATOM 4678 N N . ALA B 1 183 ? 10.094 -33.75 -39.281 1 42.72 183 ALA B N 1
ATOM 4679 C CA . ALA B 1 183 ? 9.125 -32.656 -39.219 1 42.72 183 ALA B CA 1
ATOM 4680 C C . ALA B 1 183 ? 8.633 -32.312 -40.625 1 42.72 183 ALA B C 1
ATOM 4682 O O . ALA B 1 183 ? 7.469 -31.953 -40.812 1 42.72 183 ALA B O 1
ATOM 4683 N N . LYS B 1 184 ? 9.508 -32.281 -41.438 1 48.84 184 LYS B N 1
ATOM 4684 C CA . LYS B 1 184 ? 9.031 -32.125 -42.781 1 48.84 184 LYS B CA 1
ATOM 4685 C C . LYS B 1 184 ? 8.086 -33.25 -43.188 1 48.84 184 LYS B C 1
ATOM 4687 O O . LYS B 1 184 ? 7.078 -33.031 -43.844 1 48.84 184 LYS B O 1
ATOM 4692 N N . LYS B 1 185 ? 8.43 -34.438 -42.938 1 42.66 185 LYS B N 1
ATOM 4693 C CA . LYS B 1 185 ? 7.516 -35.562 -43.219 1 42.66 185 LYS B CA 1
ATOM 4694 C C . LYS B 1 185 ? 6.27 -35.5 -42.344 1 42.66 185 LYS B C 1
ATOM 4696 O O . LYS B 1 185 ? 5.164 -35.781 -42.812 1 42.66 185 LYS B O 1
ATOM 4701 N N . ARG B 1 186 ? 6.363 -34.969 -41.094 1 45.28 186 ARG B N 1
ATOM 4702 C CA . ARG B 1 186 ? 5.199 -34.844 -40.219 1 45.28 186 ARG B CA 1
ATOM 4703 C C . ARG B 1 186 ? 4.477 -33.531 -40.469 1 45.28 186 ARG B C 1
ATOM 4705 O O . ARG B 1 186 ? 3.252 -33.469 -40.344 1 45.28 186 ARG B O 1
ATOM 4712 N N . LEU B 1 187 ? 5.07 -32.438 -40.719 1 44.72 187 LEU B N 1
ATOM 4713 C CA . LEU B 1 187 ? 4.43 -31.203 -41.188 1 44.72 187 LEU B CA 1
ATOM 4714 C C . LEU B 1 187 ? 3.736 -31.438 -42.5 1 44.72 187 LEU B C 1
ATOM 4716 O O . LEU B 1 187 ? 2.623 -30.953 -42.719 1 44.72 187 LEU B O 1
ATOM 4720 N N . GLU B 1 188 ? 4.387 -31.984 -43.531 1 42.69 188 GLU B N 1
ATOM 4721 C CA . GLU B 1 188 ? 3.711 -32.375 -44.781 1 42.69 188 GLU B CA 1
ATOM 4722 C C . GLU B 1 188 ? 2.578 -33.344 -44.5 1 42.69 188 GLU B C 1
ATOM 4724 O O . GLU B 1 188 ? 1.529 -33.312 -45.125 1 42.69 188 GLU B O 1
ATOM 4729 N N . GLY B 1 189 ? 2.717 -34.25 -43.594 1 37.31 189 GLY B N 1
ATOM 4730 C CA . GLY B 1 189 ? 1.614 -35.094 -43.125 1 37.31 189 GLY B CA 1
ATOM 4731 C C . GLY B 1 189 ? 0.642 -34.344 -42.219 1 37.31 189 GLY B C 1
ATOM 4732 O O . GLY B 1 189 ? -0.571 -34.531 -42.312 1 37.31 189 GLY B O 1
ATOM 4733 N N . ALA B 1 190 ? 1.064 -33.469 -41.312 1 41.44 190 ALA B N 1
ATOM 4734 C CA . ALA B 1 190 ? 0.204 -32.656 -40.469 1 41.44 190 ALA B CA 1
ATOM 4735 C C . ALA B 1 190 ? -0.465 -31.547 -41.281 1 41.44 190 ALA B C 1
ATOM 4737 O O . ALA B 1 190 ? -1.639 -31.234 -41.062 1 41.44 190 ALA B O 1
ATOM 4738 N N . VAL B 1 191 ? 0.238 -30.875 -42.125 1 43.59 191 VAL B N 1
ATOM 4739 C CA . VAL B 1 191 ? -0.414 -29.953 -43.062 1 43.59 191 VAL B CA 1
ATOM 4740 C C . VAL B 1 191 ? -1.423 -30.719 -43.938 1 43.59 191 VAL B C 1
ATOM 4742 O O . VAL B 1 191 ? -2.514 -30.203 -44.188 1 43.59 191 VAL B O 1
ATOM 4745 N N . GLY B 1 192 ? -1.089 -31.859 -44.469 1 37.38 192 GLY B N 1
ATOM 4746 C CA . GLY B 1 192 ? -2.084 -32.656 -45.156 1 37.38 192 GLY B CA 1
ATOM 4747 C C . GLY B 1 192 ? -3.234 -33.094 -44.25 1 37.38 192 GLY B C 1
ATOM 4748 O O . GLY B 1 192 ? -4.391 -33.094 -44.688 1 37.38 192 GLY B O 1
ATOM 4749 N N . TRP B 1 193 ? -2.943 -33.5 -43.062 1 38.06 193 TRP B N 1
ATOM 4750 C CA . TRP B 1 193 ? -3.977 -33.844 -42.094 1 38.06 193 TRP B CA 1
ATOM 4751 C C . TRP B 1 193 ? -4.68 -32.594 -41.562 1 38.06 193 TRP B C 1
ATOM 4753 O O . TRP B 1 193 ? -5.902 -32.594 -41.406 1 38.06 193 TRP B O 1
ATOM 4763 N N . ILE B 1 194 ? -3.959 -31.531 -41.188 1 39.53 194 ILE B N 1
ATOM 4764 C CA . ILE B 1 194 ? -4.59 -30.281 -40.812 1 39.53 194 ILE B CA 1
ATOM 4765 C C . ILE B 1 194 ? -5.363 -29.719 -42 1 39.53 194 ILE B C 1
ATOM 4767 O O . ILE B 1 194 ? -6.453 -29.156 -41.844 1 39.53 194 ILE B O 1
ATOM 4771 N N . LYS B 1 195 ? -4.758 -29.656 -43.125 1 42 195 LYS B N 1
ATOM 4772 C CA . LYS B 1 195 ? -5.531 -29.25 -44.312 1 42 195 LYS B CA 1
ATOM 4773 C C . LYS B 1 195 ? -6.742 -30.156 -44.5 1 42 195 LYS B C 1
ATOM 4775 O O . LYS B 1 195 ? -7.785 -29.703 -44.969 1 42 195 LYS B O 1
ATOM 4780 N N . GLY B 1 196 ? -6.562 -31.406 -44.469 1 31.97 196 GLY B N 1
ATOM 4781 C CA . GLY B 1 196 ? -7.734 -32.25 -44.438 1 31.97 196 GLY B CA 1
ATOM 4782 C C . GLY B 1 196 ? -8.617 -32.031 -43.219 1 31.97 196 GLY B C 1
ATOM 4783 O O . GLY B 1 196 ? -9.844 -32.125 -43.312 1 31.97 196 GLY B O 1
ATOM 4784 N N . LEU B 1 197 ? -8 -31.844 -41.969 1 35.59 197 LEU B N 1
ATOM 4785 C CA . LEU B 1 197 ? -8.805 -31.453 -40.812 1 35.59 197 LEU B CA 1
ATOM 4786 C C . LEU B 1 197 ? -9.133 -29.953 -40.875 1 35.59 197 LEU B C 1
ATOM 4788 O O . LEU B 1 197 ? -9.945 -29.469 -40.062 1 35.59 197 LEU B O 1
ATOM 4792 N N . GLY B 1 198 ? -8.328 -29.047 -41.375 1 35.62 198 GLY B N 1
ATOM 4793 C CA . GLY B 1 198 ? -8.758 -27.672 -41.531 1 35.62 198 GLY B CA 1
ATOM 4794 C C . GLY B 1 198 ? -10.18 -27.547 -42.031 1 35.62 198 GLY B C 1
ATOM 4795 O O . GLY B 1 198 ? -10.828 -26.516 -41.844 1 35.62 198 GLY B O 1
ATOM 4796 N N . ALA B 1 199 ? -10.586 -28.125 -43.219 1 34.78 199 ALA B N 1
ATOM 4797 C CA . ALA B 1 199 ? -12 -28.047 -43.562 1 34.78 199 ALA B CA 1
ATOM 4798 C C . ALA B 1 199 ? -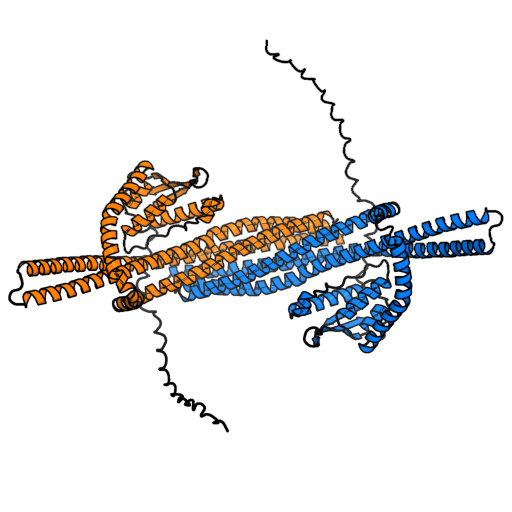12.867 -28.5 -42.375 1 34.78 199 ALA B C 1
ATOM 4800 O O . ALA B 1 199 ? -14.039 -28.125 -42.281 1 34.78 199 ALA B O 1
ATOM 4801 N N . ALA B 1 200 ? -12.469 -29.453 -41.5 1 32.22 200 ALA B N 1
ATOM 4802 C CA . ALA B 1 200 ? -13.32 -29.859 -40.406 1 32.22 200 ALA B CA 1
ATOM 4803 C C . ALA B 1 200 ? -13.102 -28.953 -39.188 1 32.22 200 ALA B C 1
ATOM 4805 O O . ALA B 1 200 ? -13.281 -29.391 -38.031 1 32.22 200 ALA B O 1
ATOM 4806 N N . THR B 1 201 ? -12.43 -27.844 -39.094 1 35.34 201 THR B N 1
ATOM 4807 C CA . THR B 1 201 ? -12.273 -26.859 -38.031 1 35.34 201 THR B CA 1
ATOM 4808 C C . THR B 1 201 ? -13.625 -26.484 -37.438 1 35.34 201 THR B C 1
ATOM 4810 O O . THR B 1 201 ? -13.695 -25.938 -36.344 1 35.34 201 THR B O 1
ATOM 4813 N N . THR B 1 202 ? -14.688 -26.25 -38.188 1 34.22 202 THR B N 1
ATOM 4814 C CA . THR B 1 202 ? -16 -25.984 -37.625 1 34.22 202 THR B CA 1
ATOM 4815 C C . THR B 1 202 ? -16.312 -26.984 -36.531 1 34.22 202 THR B C 1
ATOM 4817 O O . THR B 1 202 ? -17.188 -26.75 -35.688 1 34.22 202 THR B O 1
ATOM 4820 N N . SER B 1 203 ? -15.844 -28.328 -36.5 1 34.94 203 SER B N 1
ATOM 4821 C CA . SER B 1 203 ? -16.219 -29.438 -35.656 1 34.94 203 SER B CA 1
ATOM 4822 C C . SER B 1 203 ? -15.391 -29.453 -34.375 1 34.94 203 SER B C 1
ATOM 4824 O O . SER B 1 203 ? -15.445 -30.406 -33.594 1 34.94 203 SER B O 1
ATOM 4826 N N . LEU B 1 204 ? -14.562 -28.641 -34.031 1 37 204 LEU B N 1
ATOM 4827 C CA . LEU B 1 204 ? -13.773 -28.625 -32.812 1 37 204 LEU B CA 1
ATOM 4828 C C . LEU B 1 204 ? -14.672 -28.469 -31.594 1 37 204 LEU B C 1
ATOM 4830 O O . LEU B 1 204 ? -14.414 -29.094 -30.547 1 37 204 LEU B O 1
ATOM 4834 N N . VAL B 1 205 ? -15.484 -27.484 -31.547 1 39.03 205 VAL B N 1
ATOM 4835 C CA . VAL B 1 205 ? -16.484 -27.438 -30.484 1 39.03 205 VAL B CA 1
ATOM 4836 C C . VAL B 1 205 ? -17.312 -28.719 -30.484 1 39.03 205 VAL B C 1
ATOM 4838 O O . VAL B 1 205 ? -17.656 -29.25 -29.422 1 39.03 205 VAL B O 1
ATOM 4841 N N . ALA B 1 206 ? -17.781 -29.344 -31.594 1 39.78 206 ALA B N 1
ATOM 4842 C CA . ALA B 1 206 ? -18.5 -30.594 -31.781 1 39.78 206 ALA B CA 1
ATOM 4843 C C . ALA B 1 206 ? -17.578 -31.797 -31.531 1 39.78 206 ALA B C 1
ATOM 4845 O O . ALA B 1 206 ? -18.031 -32.844 -31.047 1 39.78 206 ALA B O 1
ATOM 4846 N N . GLY B 1 207 ? -16.297 -31.781 -31.703 1 40.25 207 GLY B N 1
ATOM 4847 C CA . GLY B 1 207 ? -15.281 -32.781 -31.422 1 40.25 207 GLY B CA 1
ATOM 4848 C C . GLY B 1 207 ? -15.031 -32.969 -29.938 1 40.25 207 GLY B C 1
ATOM 4849 O O . GLY B 1 207 ? -14.82 -34.125 -29.484 1 40.25 207 GLY B O 1
ATOM 4850 N N . LYS B 1 208 ? -14.727 -31.969 -29.25 1 51.28 208 LYS B N 1
ATOM 4851 C CA . LYS B 1 208 ? -14.602 -32.125 -27.797 1 51.28 208 LYS B CA 1
ATOM 4852 C C . LYS B 1 208 ? -15.789 -32.875 -27.219 1 51.28 208 LYS B C 1
ATOM 4854 O O . LYS B 1 208 ? -15.609 -33.75 -26.344 1 51.28 208 LYS B O 1
ATOM 4859 N N . ALA B 1 209 ? -16.984 -32.406 -27.594 1 50.97 209 ALA B N 1
ATOM 4860 C CA . ALA B 1 209 ? -18.219 -33.094 -27.203 1 50.97 209 ALA B CA 1
ATOM 4861 C C . ALA B 1 209 ? -18.203 -34.531 -27.688 1 50.97 209 ALA B C 1
ATOM 4863 O O . ALA B 1 209 ? -18.703 -35.438 -27 1 50.97 209 ALA B O 1
ATOM 4864 N N . SER B 1 210 ? -17.719 -34.656 -28.922 1 54.69 210 SER B N 1
ATOM 4865 C CA . SER B 1 210 ? -17.719 -36 -29.5 1 54.69 210 SER B CA 1
ATOM 4866 C C . SER B 1 210 ? -16.719 -36.906 -28.797 1 54.69 210 SER B C 1
ATOM 4868 O O . SER B 1 210 ? -16.984 -38.094 -28.562 1 54.69 210 SER B O 1
ATOM 4870 N N . THR B 1 211 ? -15.547 -36.312 -28.406 1 60.72 211 THR B N 1
ATOM 4871 C CA . THR B 1 211 ? -14.57 -37.188 -27.75 1 60.72 211 THR B CA 1
ATOM 4872 C C . THR B 1 211 ? -14.969 -37.406 -26.281 1 60.72 211 THR B C 1
ATOM 4874 O O . THR B 1 211 ? -14.641 -38.438 -25.719 1 60.72 211 THR B O 1
ATOM 4877 N N . ASP B 1 212 ? -15.68 -36.438 -25.688 1 65.12 212 ASP B N 1
ATOM 4878 C CA . ASP B 1 212 ? -16.062 -36.594 -24.281 1 65.12 212 ASP B CA 1
ATOM 4879 C C . ASP B 1 212 ? -17 -37.781 -24.094 1 65.12 212 ASP B C 1
ATOM 4881 O O . ASP B 1 212 ? -16.984 -38.438 -23.047 1 65.12 212 ASP B O 1
ATOM 4885 N N . GLY B 1 213 ? -17.703 -37.938 -25.094 1 64.56 213 GLY B N 1
ATOM 4886 C CA . GLY B 1 213 ? -18.609 -39.094 -25.031 1 64.56 213 GLY B CA 1
ATOM 4887 C C . GLY B 1 213 ? -17.875 -40.406 -25.016 1 64.56 213 GLY B C 1
ATOM 4888 O O . GLY B 1 213 ? -18.359 -41.406 -24.453 1 64.56 213 GLY B O 1
ATOM 4889 N N . ALA B 1 214 ? -16.625 -40.344 -25.484 1 75.44 214 ALA B N 1
ATOM 4890 C CA . ALA B 1 214 ? -15.852 -41.562 -25.578 1 75.44 214 ALA B CA 1
ATOM 4891 C C . ALA B 1 214 ? -14.875 -41.688 -24.406 1 75.44 214 ALA B C 1
ATOM 4893 O O . ALA B 1 214 ? -14.266 -42.75 -24.219 1 75.44 214 ALA B O 1
ATOM 4894 N N . GLU B 1 215 ? -14.867 -40.688 -23.641 1 84.19 215 GLU B N 1
ATOM 4895 C CA . GLU B 1 215 ? -13.906 -40.688 -22.547 1 84.19 215 GLU B CA 1
ATOM 4896 C C . GLU B 1 215 ? -14.562 -41.156 -21.25 1 84.19 215 GLU B C 1
ATOM 4898 O O . GLU B 1 215 ? -15.781 -41.125 -21.109 1 84.19 215 GLU B O 1
ATOM 4903 N N . ASP B 1 216 ? -13.773 -41.656 -20.328 1 85.12 216 ASP B N 1
ATOM 4904 C CA . ASP B 1 216 ? -14.211 -42.031 -18.984 1 85.12 216 ASP B CA 1
ATOM 4905 C C . ASP B 1 216 ? -14.789 -40.844 -18.25 1 85.12 216 ASP B C 1
ATOM 4907 O O . ASP B 1 216 ? -14.141 -39.812 -18.125 1 85.12 216 ASP B O 1
ATOM 4911 N N . PRO B 1 217 ? -15.992 -41 -17.859 1 89 217 PRO B N 1
ATOM 4912 C CA . PRO B 1 217 ? -16.641 -39.875 -17.172 1 89 217 PRO B CA 1
ATOM 4913 C C . PRO B 1 217 ? -15.852 -39.406 -15.953 1 89 217 PRO B C 1
ATOM 4915 O O . PRO B 1 217 ? -15.844 -38.188 -15.664 1 89 217 PRO B O 1
ATOM 4918 N N . GLU B 1 218 ? -15.266 -40.344 -15.289 1 89.38 218 GLU B N 1
ATOM 4919 C CA . GLU B 1 218 ? -14.477 -39.938 -14.117 1 89.38 218 GLU B CA 1
ATOM 4920 C C . GLU B 1 218 ? -13.273 -39.094 -14.523 1 89.38 218 GLU B C 1
ATOM 4922 O O . GLU B 1 218 ? -12.906 -38.156 -13.82 1 89.38 218 GLU B O 1
ATOM 4927 N N . TYR B 1 219 ? -12.75 -39.469 -15.594 1 92.31 219 TYR B N 1
ATOM 4928 C CA . TYR B 1 219 ? -11.617 -38.688 -16.094 1 92.31 219 TYR B CA 1
ATOM 4929 C C . TYR B 1 219 ? -12.055 -37.281 -16.5 1 92.31 219 TYR B C 1
ATOM 4931 O O . TYR B 1 219 ? -11.336 -36.312 -16.25 1 92.31 219 TYR B O 1
ATOM 4939 N N . VAL B 1 220 ? -13.156 -37.156 -17.109 1 91.25 220 VAL B N 1
ATOM 4940 C CA . VAL B 1 220 ? -13.664 -35.875 -17.547 1 91.25 220 VAL B CA 1
ATOM 4941 C C . VAL B 1 220 ? -13.828 -34.938 -16.344 1 91.25 220 VAL B C 1
ATOM 4943 O O . VAL B 1 220 ? -13.516 -33.75 -16.422 1 91.25 220 VAL B O 1
ATOM 4946 N N . LYS B 1 221 ? -14.234 -35.438 -15.266 1 90.44 221 LYS B N 1
ATOM 4947 C CA . LYS B 1 221 ? -14.367 -34.656 -14.031 1 90.44 221 LYS B CA 1
ATOM 4948 C C . LYS B 1 221 ? -13.016 -34.156 -13.555 1 90.44 221 LYS B C 1
ATOM 4950 O O . LYS B 1 221 ? -12.898 -33 -13.117 1 90.44 221 LYS B O 1
ATOM 4955 N N . VAL B 1 222 ? -12.055 -35.062 -13.609 1 91.56 222 VAL B N 1
ATOM 4956 C CA . VAL B 1 222 ? -10.711 -34.688 -13.18 1 91.56 222 VAL B CA 1
ATOM 4957 C C . VAL B 1 222 ? -10.172 -33.562 -14.078 1 91.56 222 VAL B C 1
ATOM 4959 O O . VAL B 1 222 ? -9.562 -32.625 -13.594 1 91.56 222 VAL B O 1
ATOM 4962 N N . ARG B 1 223 ? -10.375 -33.75 -15.336 1 93.19 223 ARG B N 1
ATOM 4963 C CA . ARG B 1 223 ? -9.922 -32.75 -16.297 1 93.19 223 ARG B CA 1
ATOM 4964 C C . ARG B 1 223 ? -10.562 -31.406 -16.016 1 93.19 223 ARG B C 1
ATOM 4966 O O . ARG B 1 223 ? -9.883 -30.375 -16.016 1 93.19 223 ARG B O 1
ATOM 4973 N N . ASP B 1 224 ? -11.828 -31.359 -15.734 1 91.75 224 ASP B N 1
ATOM 4974 C CA . ASP B 1 224 ? -12.539 -30.125 -15.438 1 91.75 224 ASP B CA 1
ATOM 4975 C C . ASP B 1 224 ? -12.047 -29.516 -14.133 1 91.75 224 ASP B C 1
ATOM 4977 O O . ASP B 1 224 ? -11.922 -28.297 -14.023 1 91.75 224 ASP B O 1
ATOM 4981 N N . TYR B 1 225 ? -11.859 -30.391 -13.219 1 92.19 225 TYR B N 1
ATOM 4982 C CA . TYR B 1 225 ? -11.297 -29.953 -11.945 1 92.19 225 TYR B CA 1
ATOM 4983 C C . TYR B 1 225 ? -9.969 -29.234 -12.164 1 92.19 225 TYR B C 1
ATOM 4985 O O . TYR B 1 225 ? -9.734 -28.156 -11.609 1 92.19 225 TYR B O 1
ATOM 4993 N N . LEU B 1 226 ? -9.125 -29.812 -12.938 1 94.69 226 LEU B N 1
ATOM 4994 C CA . LEU B 1 226 ? -7.809 -29.234 -13.172 1 94.69 226 LEU B CA 1
ATOM 4995 C C . LEU B 1 226 ? -7.926 -27.875 -13.852 1 94.69 226 LEU B C 1
ATOM 4997 O O . LEU B 1 226 ? -7.172 -26.953 -13.523 1 94.69 226 LEU B O 1
ATOM 5001 N N . ALA B 1 227 ? -8.859 -27.797 -14.711 1 94 227 ALA B N 1
ATOM 5002 C CA . ALA B 1 227 ? -9.078 -26.531 -15.391 1 94 227 ALA B CA 1
ATOM 5003 C C . ALA B 1 227 ? -9.531 -25.453 -14.406 1 94 227 ALA B C 1
ATOM 5005 O O . ALA B 1 227 ? -9.055 -24.312 -14.445 1 94 227 ALA B O 1
ATOM 5006 N N . GLN B 1 228 ? -10.422 -25.797 -13.539 1 94.44 228 GLN B N 1
ATOM 5007 C CA . GLN B 1 228 ? -10.898 -24.875 -12.516 1 94.44 228 GLN B CA 1
ATOM 5008 C C . GLN B 1 228 ? -9.781 -24.516 -11.547 1 94.44 228 GLN B C 1
ATOM 5010 O O . GLN B 1 228 ? -9.641 -23.344 -11.164 1 94.44 228 GLN B O 1
ATOM 5015 N N . LEU B 1 229 ? -9.055 -25.453 -11.172 1 93.44 229 LEU B N 1
ATOM 5016 C CA . LEU B 1 229 ? -7.938 -25.25 -10.258 1 93.44 229 LEU B CA 1
ATOM 5017 C C . LEU B 1 229 ? -6.938 -24.266 -10.852 1 93.44 229 LEU B C 1
ATOM 5019 O O . LEU B 1 229 ? -6.449 -23.375 -10.148 1 93.44 229 LEU B O 1
ATOM 5023 N N . GLU B 1 230 ? -6.652 -24.453 -12.086 1 95.06 230 GLU B N 1
ATOM 5024 C CA . GLU B 1 230 ? -5.73 -23.547 -12.75 1 95.06 230 GLU B CA 1
ATOM 5025 C C . GLU B 1 230 ? -6.223 -22.094 -12.664 1 95.06 230 GLU B C 1
ATOM 5027 O O . GLU B 1 230 ? -5.449 -21.188 -12.352 1 95.06 230 GLU B O 1
ATOM 5032 N N . SER B 1 231 ? -7.48 -21.922 -12.945 1 95.62 231 SER B N 1
ATOM 5033 C CA . SER B 1 231 ? -8.078 -20.594 -12.93 1 95.62 231 SER B CA 1
ATOM 5034 C C . SER B 1 231 ? -8.031 -19.984 -11.531 1 95.62 231 SER B C 1
ATOM 5036 O O . SER B 1 231 ? -7.586 -18.844 -11.367 1 95.62 231 SER B O 1
ATOM 5038 N N . HIS B 1 232 ? -8.445 -20.719 -10.555 1 94.19 232 HIS B N 1
ATOM 5039 C CA . HIS B 1 232 ? -8.516 -20.219 -9.188 1 94.19 232 HIS B CA 1
ATOM 5040 C C . HIS B 1 232 ? -7.117 -19.984 -8.617 1 94.19 232 HIS B C 1
ATOM 5042 O O . HIS B 1 232 ? -6.883 -19.016 -7.902 1 94.19 232 HIS B O 1
ATOM 5048 N N . LEU B 1 233 ? -6.25 -20.875 -8.883 1 94.38 233 LEU B N 1
ATOM 5049 C CA . LEU B 1 233 ? -4.867 -20.688 -8.438 1 94.38 233 LEU B CA 1
ATOM 5050 C C . LEU B 1 233 ? -4.234 -19.484 -9.109 1 94.38 233 LEU B C 1
ATOM 5052 O O . LEU B 1 233 ? -3.455 -18.75 -8.484 1 94.38 233 LEU B O 1
ATOM 5056 N N . GLY B 1 234 ? -4.582 -19.344 -10.398 1 95.88 234 GLY B N 1
ATOM 5057 C CA . GLY B 1 234 ? -4.129 -18.141 -11.094 1 95.88 234 GLY B CA 1
ATOM 5058 C C . GLY B 1 234 ? -4.582 -16.859 -10.422 1 95.88 234 GLY B C 1
ATOM 5059 O O . GLY B 1 234 ? -3.799 -15.922 -10.273 1 95.88 234 GLY B O 1
ATOM 5060 N N . GLU B 1 235 ? -5.797 -16.828 -10.031 1 95.62 235 GLU B N 1
ATOM 5061 C CA . GLU B 1 235 ? -6.34 -15.672 -9.328 1 95.62 235 GLU B CA 1
ATOM 5062 C C . GLU B 1 235 ? -5.664 -15.477 -7.977 1 95.62 235 GLU B C 1
ATOM 5064 O O . GLU B 1 235 ? -5.34 -14.352 -7.598 1 95.62 235 GLU B O 1
ATOM 5069 N N . ALA B 1 236 ? -5.449 -16.484 -7.277 1 93.88 236 ALA B N 1
ATOM 5070 C CA . ALA B 1 236 ? -4.766 -16.406 -5.988 1 93.88 236 ALA B CA 1
ATOM 5071 C C . ALA B 1 236 ? -3.342 -15.875 -6.156 1 93.88 236 ALA B C 1
ATOM 5073 O O . ALA B 1 236 ? -2.869 -15.078 -5.34 1 93.88 236 ALA B O 1
ATOM 5074 N N . ALA B 1 237 ? -2.734 -16.344 -7.184 1 95.38 237 ALA B N 1
ATOM 5075 C CA . ALA B 1 237 ? -1.377 -15.883 -7.461 1 95.38 237 ALA B CA 1
ATOM 5076 C C . ALA B 1 237 ? -1.359 -14.383 -7.758 1 95.38 237 ALA B C 1
ATOM 5078 O O . ALA B 1 237 ? -0.463 -13.664 -7.309 1 95.38 237 ALA B O 1
ATOM 5079 N N . ARG B 1 238 ? -2.311 -13.922 -8.508 1 96.38 238 ARG B N 1
ATOM 5080 C CA . ARG B 1 238 ? -2.424 -12.5 -8.797 1 96.38 238 ARG B CA 1
ATOM 5081 C C . ARG B 1 238 ? -2.611 -11.688 -7.523 1 96.38 238 ARG B C 1
ATOM 5083 O O . ARG B 1 238 ? -1.955 -10.664 -7.332 1 96.38 238 ARG B O 1
ATOM 5090 N N . GLN B 1 239 ? -3.48 -12.125 -6.727 1 95.12 239 GLN B N 1
ATOM 5091 C CA . GLN B 1 239 ? -3.738 -11.438 -5.465 1 95.12 239 GLN B CA 1
ATOM 5092 C C . GLN B 1 239 ? -2.51 -11.477 -4.559 1 95.12 239 GLN B C 1
ATOM 5094 O O . GLN B 1 239 ? -2.238 -10.516 -3.834 1 95.12 239 GLN B O 1
ATOM 5099 N N . ALA B 1 240 ? -1.828 -12.586 -4.543 1 94.44 240 ALA B N 1
ATOM 5100 C CA . ALA B 1 240 ? -0.58 -12.688 -3.793 1 94.44 240 ALA B CA 1
ATOM 5101 C C . ALA B 1 240 ? 0.434 -11.656 -4.27 1 94.44 240 ALA B C 1
ATOM 5103 O O . ALA B 1 240 ? 1.105 -11.016 -3.459 1 94.44 240 ALA B O 1
ATOM 5104 N N . GLY B 1 241 ? 0.523 -11.562 -5.574 1 95.12 241 GLY B N 1
ATOM 5105 C CA . GLY B 1 241 ? 1.395 -10.539 -6.129 1 95.12 241 GLY B CA 1
ATOM 5106 C C . GLY B 1 241 ? 1.017 -9.133 -5.695 1 95.12 241 GLY B C 1
ATOM 5107 O O . GLY B 1 241 ? 1.889 -8.312 -5.398 1 95.12 241 GLY B O 1
ATOM 5108 N N . ARG B 1 242 ? -0.219 -8.852 -5.633 1 95.75 242 ARG B N 1
ATOM 5109 C CA . ARG B 1 242 ? -0.711 -7.555 -5.172 1 95.75 242 ARG B CA 1
ATOM 5110 C C . ARG B 1 242 ? -0.367 -7.332 -3.705 1 95.75 242 ARG B C 1
ATOM 5112 O O . ARG B 1 242 ? 0.037 -6.234 -3.318 1 95.75 242 ARG B O 1
ATOM 5119 N N . LEU B 1 243 ? -0.56 -8.32 -2.945 1 94.25 243 LEU B N 1
ATOM 5120 C CA . LEU B 1 243 ? -0.239 -8.242 -1.525 1 94.25 243 LEU B CA 1
ATOM 5121 C C . LEU B 1 243 ? 1.229 -7.887 -1.317 1 94.25 243 LEU B C 1
ATOM 5123 O O . LEU B 1 243 ? 1.552 -6.996 -0.529 1 94.25 243 LEU B O 1
ATOM 5127 N N . VAL B 1 244 ? 2.092 -8.547 -2.006 1 95.12 244 VAL B N 1
ATOM 5128 C CA . VAL B 1 244 ? 3.525 -8.297 -1.895 1 95.12 244 VAL B CA 1
ATOM 5129 C C . VAL B 1 244 ? 3.84 -6.875 -2.355 1 95.12 244 VAL B C 1
ATOM 5131 O O . VAL B 1 244 ? 4.641 -6.176 -1.729 1 95.12 244 VAL B O 1
ATOM 5134 N N . ALA B 1 245 ? 3.207 -6.438 -3.402 1 95.94 245 ALA B N 1
ATOM 5135 C CA . ALA B 1 245 ? 3.408 -5.086 -3.912 1 95.94 245 ALA B CA 1
ATOM 5136 C C . ALA B 1 245 ? 2.994 -4.043 -2.877 1 95.94 245 ALA B C 1
ATOM 5138 O O . ALA B 1 245 ? 3.705 -3.055 -2.662 1 95.94 245 ALA B O 1
ATOM 5139 N N . LYS B 1 246 ? 1.865 -4.254 -2.26 1 96.31 246 LYS B N 1
ATOM 5140 C CA . LYS B 1 246 ? 1.375 -3.309 -1.26 1 96.31 246 LYS B CA 1
ATOM 5141 C C . LYS B 1 246 ? 2.283 -3.287 -0.034 1 96.31 246 LYS B C 1
ATOM 5143 O O . LYS B 1 246 ? 2.52 -2.227 0.551 1 96.31 246 LYS B O 1
ATOM 5148 N N . GLU B 1 247 ? 2.766 -4.441 0.334 1 95.19 247 GLU B N 1
ATOM 5149 C CA . GLU B 1 247 ? 3.736 -4.508 1.421 1 95.19 247 GLU B CA 1
ATOM 5150 C C . GLU B 1 247 ? 4.984 -3.693 1.096 1 95.19 247 GLU B C 1
ATOM 5152 O O . GLU B 1 247 ? 5.512 -2.984 1.956 1 95.19 247 GLU B O 1
ATOM 5157 N N . THR B 1 248 ? 5.445 -3.799 -0.106 1 95.69 248 THR B N 1
ATOM 5158 C CA . THR B 1 248 ? 6.621 -3.059 -0.551 1 95.69 248 THR B CA 1
ATOM 5159 C C . THR B 1 248 ? 6.363 -1.556 -0.505 1 95.69 248 THR B C 1
ATOM 5161 O O . THR B 1 248 ? 7.191 -0.794 0.002 1 95.69 248 THR B O 1
ATOM 5164 N N . GLU B 1 249 ? 5.227 -1.181 -0.972 1 96.5 249 GLU B N 1
ATOM 5165 C CA . GLU B 1 249 ? 4.871 0.235 -1 1 96.5 249 GLU B CA 1
ATOM 5166 C C . GLU B 1 249 ? 4.738 0.798 0.412 1 96.5 249 GLU B C 1
ATOM 5168 O O . GLU B 1 249 ? 5.137 1.935 0.673 1 96.5 249 GLU B O 1
ATOM 5173 N N . LEU B 1 250 ? 4.172 0.052 1.242 1 95.38 250 LEU B N 1
ATOM 5174 C CA . LEU B 1 250 ? 4.047 0.474 2.633 1 95.38 250 LEU B CA 1
ATOM 5175 C C . LEU B 1 250 ? 5.418 0.634 3.277 1 95.38 250 LEU B C 1
ATOM 5177 O O . LEU B 1 250 ? 5.648 1.582 4.031 1 95.38 250 LEU B O 1
ATOM 5181 N N . THR B 1 251 ? 6.293 -0.323 3.01 1 95.88 251 THR B N 1
ATOM 5182 C CA . THR B 1 251 ? 7.656 -0.265 3.52 1 95.88 251 THR B CA 1
ATOM 5183 C C . THR B 1 251 ? 8.352 1.016 3.062 1 95.88 251 THR B C 1
ATOM 5185 O O . THR B 1 251 ? 8.977 1.71 3.867 1 95.88 251 THR B O 1
ATOM 5188 N N . ASP B 1 252 ? 8.172 1.371 1.83 1 96.38 252 ASP B N 1
ATOM 5189 C CA . ASP B 1 252 ? 8.758 2.584 1.274 1 96.38 252 ASP B CA 1
ATOM 5190 C C . ASP B 1 252 ? 8.148 3.832 1.907 1 96.38 252 ASP B C 1
ATOM 5192 O O . ASP B 1 252 ? 8.867 4.785 2.223 1 96.38 252 ASP B O 1
ATOM 5196 N N . ALA B 1 253 ? 6.859 3.816 2.064 1 96.06 253 ALA B N 1
ATOM 5197 C CA . ALA B 1 253 ? 6.156 4.949 2.662 1 96.06 253 ALA B CA 1
ATOM 5198 C C . ALA B 1 253 ? 6.637 5.199 4.09 1 96.06 253 ALA B C 1
ATOM 5200 O O . ALA B 1 253 ? 6.812 6.348 4.5 1 96.06 253 ALA B O 1
ATOM 5201 N N . LEU B 1 254 ? 6.828 4.16 4.836 1 95.38 254 LEU B N 1
ATOM 5202 C CA . LEU B 1 254 ? 7.316 4.277 6.207 1 95.38 254 LEU B CA 1
ATOM 5203 C C . LEU B 1 254 ? 8.711 4.895 6.234 1 95.38 254 LEU B C 1
ATOM 5205 O O . LEU B 1 254 ? 8.992 5.754 7.07 1 95.38 254 LEU B O 1
ATOM 5209 N N . GLY B 1 255 ? 9.547 4.43 5.348 1 95.69 255 GLY B N 1
ATOM 5210 C CA . GLY B 1 255 ? 10.883 5 5.254 1 95.69 255 GLY B CA 1
ATOM 5211 C C . GLY B 1 255 ? 10.883 6.48 4.914 1 95.69 255 GLY B C 1
ATOM 5212 O O . GLY B 1 255 ? 11.602 7.266 5.531 1 95.69 255 GLY B O 1
ATOM 5213 N N . GLU B 1 256 ? 10.062 6.855 3.969 1 96.12 256 GLU B N 1
ATOM 5214 C CA . GLU B 1 256 ? 9.945 8.25 3.551 1 96.12 256 GLU B CA 1
ATOM 5215 C C . GLU B 1 256 ? 9.367 9.117 4.664 1 96.12 256 GLU B C 1
ATOM 5217 O O . GLU B 1 256 ? 9.805 10.25 4.875 1 96.12 256 GLU B O 1
ATOM 5222 N N . PHE B 1 257 ? 8.461 8.586 5.391 1 96 257 PHE B N 1
ATOM 5223 C CA . PHE B 1 257 ? 7.891 9.258 6.551 1 96 257 PHE B CA 1
ATOM 5224 C C . PHE B 1 257 ? 8.953 9.5 7.613 1 96 257 PHE B C 1
ATOM 5226 O O . PHE B 1 257 ? 9.062 10.602 8.156 1 96 257 PHE B O 1
ATOM 5233 N N . GLY B 1 258 ? 9.719 8.484 7.836 1 94.75 258 GLY B N 1
ATOM 5234 C CA . GLY B 1 258 ? 10.812 8.641 8.781 1 94.75 258 GLY B CA 1
ATOM 5235 C C . GLY B 1 258 ? 11.781 9.742 8.391 1 94.75 258 GLY B C 1
ATOM 5236 O O . GLY B 1 258 ? 12.211 10.523 9.25 1 94.75 258 GLY B O 1
ATOM 5237 N N . GLN B 1 259 ? 12.07 9.859 7.129 1 95.25 259 GLN B N 1
ATOM 5238 C CA . GLN B 1 259 ? 12.977 10.891 6.641 1 95.25 259 GLN B CA 1
ATOM 5239 C C . GLN B 1 259 ? 12.391 12.289 6.844 1 95.25 259 GLN B C 1
ATOM 5241 O O . GLN B 1 259 ? 13.102 13.219 7.227 1 95.25 259 GLN B O 1
ATOM 5246 N N . SER B 1 260 ? 11.133 12.422 6.582 1 95.25 260 SER B N 1
ATOM 5247 C CA . SER B 1 260 ? 10.469 13.711 6.75 1 95.25 260 SER B CA 1
ATOM 5248 C C . SER B 1 260 ? 10.43 14.125 8.219 1 95.25 260 SER B C 1
ATOM 5250 O O . SER B 1 260 ? 10.625 15.297 8.539 1 95.25 260 SER B O 1
ATOM 5252 N N . VAL B 1 261 ? 10.211 13.188 9.086 1 94.69 261 VAL B N 1
ATOM 5253 C CA . VAL B 1 261 ? 10.148 13.438 10.516 1 94.69 261 VAL B CA 1
ATOM 5254 C C . VAL B 1 261 ? 11.531 13.82 11.039 1 94.69 261 VAL B C 1
ATOM 5256 O O . VAL B 1 261 ? 11.664 14.648 11.938 1 94.69 261 VAL B O 1
ATOM 5259 N N . GLU B 1 262 ? 12.492 13.18 10.484 1 94.81 262 GLU B N 1
ATOM 5260 C CA . GLU B 1 262 ? 13.859 13.523 10.859 1 94.81 262 GLU B CA 1
ATOM 5261 C C . GLU B 1 262 ? 14.156 15 10.586 1 94.81 262 GLU B C 1
ATOM 5263 O O . GLU B 1 262 ? 14.773 15.68 11.414 1 94.81 262 GLU B O 1
ATOM 5268 N N . LYS B 1 263 ? 13.703 15.484 9.484 1 93.25 263 LYS B N 1
ATOM 5269 C CA . LYS B 1 263 ? 13.898 16.891 9.125 1 93.25 263 LYS B CA 1
ATOM 5270 C C . LYS B 1 263 ? 13.164 17.812 10.094 1 93.25 263 LYS B C 1
ATOM 5272 O O . LYS B 1 263 ? 13.68 18.859 10.477 1 93.25 263 LYS B O 1
ATOM 5277 N N . LEU B 1 264 ? 12.031 17.406 10.555 1 90.81 264 LEU B N 1
ATOM 5278 C CA . LEU B 1 264 ? 11.258 18.172 11.523 1 90.81 264 LEU B CA 1
ATOM 5279 C C . LEU B 1 264 ? 11.977 18.219 12.875 1 90.81 264 LEU B C 1
ATOM 5281 O O . LEU B 1 264 ? 11.984 19.25 13.539 1 90.81 264 LEU B O 1
ATOM 5285 N N . GLY B 1 265 ? 12.523 17.047 13.219 1 91.12 265 GLY B N 1
ATOM 5286 C CA . GLY B 1 265 ? 13.227 16.969 14.484 1 91.12 265 GLY B CA 1
ATOM 5287 C C . GLY B 1 265 ? 14.406 17.922 14.578 1 91.12 265 GLY B C 1
ATOM 5288 O O . GLY B 1 265 ? 14.727 18.422 15.656 1 91.12 265 GLY B O 1
ATOM 5289 N N . ARG B 1 266 ? 14.992 18.297 13.484 1 90.81 266 ARG B N 1
ATOM 5290 C CA . ARG B 1 266 ? 16.141 19.188 13.453 1 90.81 266 ARG B CA 1
ATOM 5291 C C . ARG B 1 266 ? 15.734 20.625 13.742 1 90.81 266 ARG B C 1
ATOM 5293 O O . ARG B 1 266 ? 16.562 21.453 14.141 1 90.81 266 ARG B O 1
ATOM 5300 N N . LEU B 1 267 ? 14.438 20.906 13.547 1 88.62 267 LEU B N 1
ATOM 5301 C CA . LEU B 1 267 ? 13.938 22.266 13.766 1 88.62 267 LEU B CA 1
ATOM 5302 C C . LEU B 1 267 ? 13.461 22.438 15.203 1 88.62 267 LEU B C 1
ATOM 5304 O O . LEU B 1 267 ? 13.148 23.562 15.625 1 88.62 267 LEU B O 1
ATOM 5308 N N . GLU B 1 268 ? 13.367 21.344 15.836 1 87.31 268 GLU B N 1
ATOM 5309 C CA . GLU B 1 268 ? 12.82 21.375 17.188 1 87.31 268 GLU B CA 1
ATOM 5310 C C . GLU B 1 268 ? 13.93 21.281 18.234 1 87.31 268 GLU B C 1
ATOM 5312 O O . GLU B 1 268 ? 15.086 21.016 17.891 1 87.31 268 GLU B O 1
ATOM 5317 N N . GLU B 1 269 ? 13.547 21.578 19.422 1 84.81 269 GLU B N 1
ATOM 5318 C CA . GLU B 1 269 ? 14.492 21.469 20.531 1 84.81 269 GLU B CA 1
ATOM 5319 C C . GLU B 1 269 ? 13.875 20.719 21.703 1 84.81 269 GLU B C 1
ATOM 5321 O O . GLU B 1 269 ? 12.664 20.5 21.75 1 84.81 269 GLU B O 1
ATOM 5326 N N . GLY B 1 270 ? 14.742 20.156 22.578 1 87.81 270 GLY B N 1
ATOM 5327 C CA . GLY B 1 270 ? 14.305 19.531 23.812 1 87.81 270 GLY B CA 1
ATOM 5328 C C . GLY B 1 270 ? 13.602 18.203 23.594 1 87.81 270 GLY B C 1
ATOM 5329 O O . GLY B 1 270 ? 14.047 17.391 22.781 1 87.81 270 GLY B O 1
ATOM 5330 N N . ASN B 1 271 ? 12.578 18 24.359 1 88.69 271 ASN B N 1
ATOM 5331 C CA . ASN B 1 271 ? 11.875 16.734 24.391 1 88.69 271 ASN B CA 1
ATOM 5332 C C . ASN B 1 271 ? 11.219 16.422 23.047 1 88.69 271 ASN B C 1
ATOM 5334 O O . ASN B 1 271 ? 11.195 15.273 22.609 1 88.69 271 ASN B O 1
ATOM 5338 N N . VAL B 1 272 ? 10.758 17.438 22.422 1 89.94 272 VAL B N 1
ATOM 5339 C CA . VAL B 1 272 ? 10.078 17.234 21.141 1 89.94 272 VAL B CA 1
ATOM 5340 C C . VAL B 1 272 ? 11.086 16.812 20.078 1 89.94 272 VAL B C 1
ATOM 5342 O O . VAL B 1 272 ? 10.805 15.914 19.281 1 89.94 272 VAL B O 1
ATOM 5345 N N . ALA B 1 273 ? 12.219 17.453 20.062 1 91.56 273 ALA B N 1
ATOM 5346 C CA . ALA B 1 273 ? 13.281 17.078 19.141 1 91.56 273 ALA B CA 1
ATOM 5347 C C . ALA B 1 273 ? 13.695 15.617 19.328 1 91.56 273 ALA B C 1
ATOM 5349 O O . ALA B 1 273 ? 13.859 14.875 18.359 1 91.56 273 ALA B O 1
ATOM 5350 N N . GLU B 1 274 ? 13.852 15.266 20.547 1 93.56 274 GLU B N 1
ATOM 5351 C CA . GLU B 1 274 ? 14.234 13.891 20.875 1 93.56 274 GLU B CA 1
ATOM 5352 C C . GLU B 1 274 ? 13.164 12.898 20.438 1 93.56 274 GLU B C 1
ATOM 5354 O O . GLU B 1 274 ? 13.484 11.82 19.922 1 93.56 274 GLU B O 1
ATOM 5359 N N . ALA B 1 275 ? 11.938 13.242 20.703 1 93.44 275 ALA B N 1
ATOM 5360 C CA . ALA B 1 275 ? 10.828 12.383 20.297 1 93.44 275 ALA B CA 1
ATOM 5361 C C . ALA B 1 275 ? 10.836 12.148 18.781 1 93.44 275 ALA B C 1
ATOM 5363 O O . ALA B 1 275 ? 10.68 11.023 18.328 1 93.44 275 ALA B O 1
ATOM 5364 N N . PHE B 1 276 ? 11.078 13.188 18.016 1 94.12 276 PHE B N 1
ATOM 5365 C CA . PHE B 1 276 ? 11.148 13.078 16.562 1 94.12 276 PHE B CA 1
ATOM 5366 C C . PHE B 1 276 ? 12.328 12.203 16.141 1 94.12 276 PHE B C 1
ATOM 5368 O O . PHE B 1 276 ? 12.211 11.398 15.219 1 94.12 276 PHE B O 1
ATOM 5375 N N . GLN B 1 277 ? 13.398 12.398 16.812 1 94.44 277 GLN B N 1
ATOM 5376 C CA . GLN B 1 277 ? 14.586 11.609 16.484 1 94.44 277 GLN B CA 1
ATOM 5377 C C . GLN B 1 277 ? 14.344 10.125 16.719 1 94.44 277 GLN B C 1
ATOM 5379 O O . GLN B 1 277 ? 14.75 9.289 15.914 1 94.44 277 GLN B O 1
ATOM 5384 N N . GLN B 1 278 ? 13.734 9.828 17.781 1 95.38 278 GLN B N 1
ATOM 5385 C CA . GLN B 1 278 ? 13.422 8.438 18.094 1 95.38 278 GLN B CA 1
ATOM 5386 C C . GLN B 1 278 ? 12.461 7.852 17.062 1 95.38 278 GLN B C 1
ATOM 5388 O O . GLN B 1 278 ? 12.656 6.727 16.594 1 95.38 278 GLN B O 1
ATOM 5393 N N . LEU B 1 279 ? 11.43 8.586 16.766 1 95.19 279 LEU B N 1
ATOM 5394 C CA . LEU B 1 279 ? 10.477 8.125 15.766 1 95.19 279 LEU B CA 1
ATOM 5395 C C . LEU B 1 279 ? 11.164 7.898 14.422 1 95.19 279 LEU B C 1
ATOM 5397 O O . LEU B 1 279 ? 10.953 6.871 13.773 1 95.19 279 LEU B O 1
ATOM 5401 N N . ALA B 1 280 ? 11.945 8.875 14.031 1 95.56 280 ALA B N 1
ATOM 5402 C CA . ALA B 1 280 ? 12.656 8.773 12.758 1 95.56 280 ALA B CA 1
ATOM 5403 C C . ALA B 1 280 ? 13.555 7.539 12.727 1 95.56 280 ALA B C 1
ATOM 5405 O O . ALA B 1 280 ? 13.539 6.777 11.758 1 95.56 280 ALA B O 1
ATOM 5406 N N . SER B 1 281 ? 14.297 7.336 13.773 1 95.62 281 SER B N 1
ATOM 5407 C CA . SER B 1 281 ? 15.219 6.211 13.859 1 95.62 281 SER B CA 1
ATOM 5408 C C . SER B 1 281 ? 14.477 4.879 13.812 1 95.62 281 SER B C 1
ATOM 5410 O O . SER B 1 281 ? 14.867 3.967 13.086 1 95.62 281 SER B O 1
ATOM 5412 N N . LYS B 1 282 ? 13.453 4.77 14.586 1 95.25 282 LYS B N 1
ATOM 5413 C CA . LYS B 1 282 ? 12.68 3.533 14.641 1 95.25 282 LYS B CA 1
ATOM 5414 C C . LYS B 1 282 ? 11.984 3.268 13.305 1 95.25 282 LYS B C 1
ATOM 5416 O O . LYS B 1 282 ? 11.922 2.125 12.852 1 95.25 282 LYS B O 1
ATOM 5421 N N . ALA B 1 283 ? 11.383 4.309 12.742 1 94.56 283 ALA B N 1
ATOM 5422 C CA . ALA B 1 283 ? 10.734 4.164 11.445 1 94.56 283 ALA B CA 1
ATOM 5423 C C . ALA B 1 283 ? 11.711 3.658 10.391 1 94.56 283 ALA B C 1
ATOM 5425 O O . ALA B 1 283 ? 11.375 2.779 9.594 1 94.56 283 ALA B O 1
ATOM 5426 N N . GLN B 1 284 ? 12.914 4.172 10.414 1 94.5 284 GLN B N 1
ATOM 5427 C CA . GLN B 1 284 ? 13.938 3.752 9.461 1 94.5 284 GLN B CA 1
ATOM 5428 C C . GLN B 1 284 ? 14.359 2.307 9.711 1 94.5 284 GLN B C 1
ATOM 5430 O O . GLN B 1 284 ? 14.484 1.522 8.766 1 94.5 284 GLN B O 1
ATOM 5435 N N . ALA B 1 285 ? 14.555 2.006 10.922 1 95.25 285 ALA B N 1
ATOM 5436 C CA . ALA B 1 285 ? 14.945 0.644 11.273 1 95.25 285 ALA B CA 1
ATOM 5437 C C . ALA B 1 285 ? 13.859 -0.355 10.883 1 95.25 285 ALA B C 1
ATOM 5439 O O . ALA B 1 285 ? 14.156 -1.419 10.328 1 95.25 285 ALA B O 1
ATOM 5440 N N . MET B 1 286 ? 12.68 -0.026 11.172 1 94.31 286 MET B N 1
ATOM 5441 C CA . MET B 1 286 ? 11.562 -0.9 10.828 1 94.31 286 MET B CA 1
ATOM 5442 C C . MET B 1 286 ? 11.43 -1.044 9.32 1 94.31 286 MET B C 1
ATOM 5444 O O . MET B 1 286 ? 11.141 -2.133 8.82 1 94.31 286 MET B O 1
ATOM 5448 N N . SER B 1 287 ? 11.57 0.087 8.633 1 95.56 287 SER B N 1
ATOM 5449 C CA . SER B 1 287 ? 11.5 0.033 7.172 1 95.56 287 SER B CA 1
ATOM 5450 C C . SER B 1 287 ? 12.547 -0.915 6.602 1 95.56 287 SER B C 1
ATOM 5452 O O . SER B 1 287 ? 12.258 -1.694 5.691 1 95.56 287 SER B O 1
ATOM 5454 N N . GLU B 1 288 ? 13.734 -0.921 7.105 1 94.56 288 GLU B N 1
ATOM 5455 C CA . GLU B 1 288 ? 14.805 -1.785 6.633 1 94.56 288 GLU B CA 1
ATOM 5456 C C . GLU B 1 288 ? 14.508 -3.252 6.926 1 94.56 288 GLU B C 1
ATOM 5458 O O . GLU B 1 288 ? 14.664 -4.109 6.055 1 94.56 288 GLU B O 1
ATOM 5463 N N . SER B 1 289 ? 14.125 -3.494 8.125 1 94.06 289 SER B N 1
ATOM 5464 C CA . SER B 1 289 ? 13.773 -4.859 8.5 1 94.06 289 SER B CA 1
ATOM 5465 C C . SER B 1 289 ? 12.609 -5.383 7.664 1 94.06 289 SER B C 1
ATOM 5467 O O . SER B 1 289 ? 12.625 -6.527 7.215 1 94.06 289 SER B O 1
ATOM 5469 N N . ARG B 1 290 ? 11.617 -4.535 7.469 1 93.88 290 ARG B N 1
ATOM 5470 C CA . ARG B 1 290 ? 10.453 -4.902 6.664 1 93.88 290 ARG B CA 1
ATOM 5471 C C . ARG B 1 290 ? 10.859 -5.219 5.23 1 93.88 290 ARG B C 1
ATOM 5473 O O . ARG B 1 290 ? 10.32 -6.141 4.617 1 93.88 290 ARG B O 1
ATOM 5480 N N . ARG B 1 291 ? 11.766 -4.461 4.746 1 94 291 ARG B N 1
ATOM 5481 C CA . ARG B 1 291 ? 12.219 -4.68 3.373 1 94 291 ARG B CA 1
ATOM 5482 C C . ARG B 1 291 ? 12.773 -6.086 3.195 1 94 291 ARG B C 1
ATOM 5484 O O . ARG B 1 291 ? 12.477 -6.758 2.205 1 94 291 ARG B O 1
ATOM 5491 N N . ALA B 1 292 ? 13.531 -6.535 4.094 1 92.94 292 ALA B N 1
ATOM 5492 C CA . ALA B 1 292 ? 14.102 -7.879 4.051 1 92.94 292 ALA B CA 1
ATOM 5493 C C . ALA B 1 292 ? 13.008 -8.938 4.121 1 92.94 292 ALA B C 1
ATOM 5495 O O . ALA B 1 292 ? 13.039 -9.93 3.389 1 92.94 292 ALA B O 1
ATOM 5496 N N . GLN B 1 293 ? 12.078 -8.711 4.957 1 92.62 293 GLN B N 1
ATOM 5497 C CA . GLN B 1 293 ? 10.992 -9.672 5.137 1 92.62 293 GLN B CA 1
ATOM 5498 C C . GLN B 1 293 ? 10.086 -9.719 3.908 1 92.62 293 GLN B C 1
ATOM 5500 O O . GLN B 1 293 ? 9.609 -10.789 3.52 1 92.62 293 GLN B O 1
ATOM 5505 N N . VAL B 1 294 ? 9.859 -8.562 3.314 1 94.38 294 VAL B N 1
ATOM 5506 C CA . VAL B 1 294 ? 9.023 -8.516 2.123 1 94.38 294 VAL B CA 1
ATOM 5507 C C . VAL B 1 294 ? 9.711 -9.242 0.973 1 94.38 294 VAL B C 1
ATOM 5509 O O . VAL B 1 294 ? 9.055 -9.914 0.172 1 94.38 294 VAL B O 1
ATOM 5512 N N . THR B 1 295 ? 11 -9.172 0.899 1 90.94 295 THR B N 1
ATOM 5513 C CA . THR B 1 295 ? 11.766 -9.922 -0.089 1 90.94 295 THR B CA 1
ATOM 5514 C C . THR B 1 295 ? 11.594 -11.422 0.119 1 90.94 295 THR B C 1
ATOM 5516 O O . THR B 1 295 ? 11.469 -12.18 -0.848 1 90.94 295 THR B O 1
ATOM 5519 N N . GLN B 1 296 ? 11.578 -11.789 1.343 1 91 296 GLN B N 1
ATOM 5520 C CA . GLN B 1 296 ? 11.344 -13.195 1.655 1 91 296 GLN B CA 1
ATOM 5521 C C . GLN B 1 296 ? 9.93 -13.617 1.265 1 91 296 GLN B C 1
ATOM 5523 O O . GLN B 1 296 ? 9.719 -14.734 0.795 1 91 296 GLN B O 1
ATOM 5528 N N . LEU B 1 297 ? 9.023 -12.734 1.493 1 92 297 LEU B N 1
ATOM 5529 C CA . LEU B 1 297 ? 7.645 -13.016 1.109 1 92 297 LEU B CA 1
ATOM 5530 C C . LEU B 1 297 ? 7.535 -13.258 -0.393 1 92 297 LEU B C 1
ATOM 5532 O O . LEU B 1 297 ? 6.836 -14.172 -0.83 1 92 297 LEU B O 1
ATOM 5536 N N . ALA B 1 298 ? 8.211 -12.477 -1.15 1 91.12 298 ALA B N 1
ATOM 5537 C CA . ALA B 1 298 ? 8.234 -12.641 -2.602 1 91.12 298 ALA B CA 1
ATOM 5538 C C . ALA B 1 298 ? 8.867 -13.969 -2.998 1 91.12 298 ALA B C 1
ATOM 5540 O O . ALA B 1 298 ? 8.328 -14.695 -3.834 1 91.12 298 ALA B O 1
ATOM 5541 N N . ALA B 1 299 ? 9.914 -14.359 -2.312 1 88.5 299 ALA B N 1
ATOM 5542 C CA . ALA B 1 299 ? 10.703 -15.531 -2.67 1 88.5 299 ALA B CA 1
ATOM 5543 C C . ALA B 1 299 ? 10.031 -16.812 -2.178 1 88.5 299 ALA B C 1
ATOM 5545 O O . ALA B 1 299 ? 10.055 -17.844 -2.863 1 88.5 299 ALA B O 1
ATOM 5546 N N . ARG B 1 300 ? 9.383 -16.766 -1.05 1 90.5 300 ARG B N 1
ATOM 5547 C CA . ARG B 1 300 ? 8.914 -17.984 -0.392 1 90.5 300 ARG B CA 1
ATOM 5548 C C . ARG B 1 300 ? 7.414 -18.172 -0.582 1 90.5 300 ARG B C 1
ATOM 5550 O O . ARG B 1 300 ? 6.871 -19.234 -0.271 1 90.5 300 ARG B O 1
ATOM 5557 N N . PHE B 1 301 ? 6.832 -17.141 -1.094 1 92.88 301 PHE B N 1
ATOM 5558 C CA . PHE B 1 301 ? 5.387 -17.266 -1.236 1 92.88 301 PHE B CA 1
ATOM 5559 C C . PHE B 1 301 ? 4.949 -16.906 -2.652 1 92.88 301 PHE B C 1
ATOM 5561 O O . PHE B 1 301 ? 4.418 -17.75 -3.377 1 92.88 301 PHE B O 1
ATOM 5568 N N . GLU B 1 302 ? 5.223 -15.742 -3.094 1 92.12 302 GLU B N 1
ATOM 5569 C CA . GLU B 1 302 ? 4.75 -15.289 -4.398 1 92.12 302 GLU B CA 1
ATOM 5570 C C . GLU B 1 302 ? 5.309 -16.156 -5.523 1 92.12 302 GLU B C 1
ATOM 5572 O O . GLU B 1 302 ? 4.562 -16.609 -6.395 1 92.12 302 GLU B O 1
ATOM 5577 N N . ALA B 1 303 ? 6.605 -16.438 -5.48 1 89.12 303 ALA B N 1
ATOM 5578 C CA . ALA B 1 303 ? 7.242 -17.219 -6.539 1 89.12 303 ALA B CA 1
ATOM 5579 C C . ALA B 1 303 ? 6.715 -18.656 -6.555 1 89.12 303 ALA B C 1
ATOM 5581 O O . ALA B 1 303 ? 6.297 -19.156 -7.602 1 89.12 303 ALA B O 1
ATOM 5582 N N . PRO B 1 304 ? 6.621 -19.266 -5.43 1 92.12 304 PRO B N 1
ATOM 5583 C CA . PRO B 1 304 ? 6.137 -20.641 -5.426 1 92.12 304 PRO B CA 1
ATOM 5584 C C . PRO B 1 304 ? 4.676 -20.75 -5.863 1 92.12 304 PRO B C 1
ATOM 5586 O O . PRO B 1 304 ? 4.293 -21.75 -6.496 1 92.12 304 PRO B O 1
ATOM 5589 N N . ILE B 1 305 ? 3.838 -19.828 -5.496 1 93.88 305 ILE B N 1
ATOM 5590 C CA . ILE B 1 305 ? 2.443 -19.938 -5.914 1 93.88 305 ILE B CA 1
ATOM 5591 C C . ILE B 1 305 ? 2.344 -19.781 -7.43 1 93.88 305 ILE B C 1
ATOM 5593 O O . ILE B 1 305 ? 1.515 -20.422 -8.078 1 93.88 305 ILE B O 1
ATOM 5597 N N . ARG B 1 306 ? 3.139 -18.984 -8.055 1 91.94 306 ARG B N 1
ATOM 5598 C CA . ARG B 1 306 ? 3.188 -18.859 -9.508 1 91.94 306 ARG B CA 1
ATOM 5599 C C . ARG B 1 306 ? 3.676 -20.156 -10.148 1 91.94 306 ARG B C 1
ATOM 5601 O O . ARG B 1 306 ? 3.178 -20.547 -11.203 1 91.94 306 ARG B O 1
ATOM 5608 N N . GLU B 1 307 ? 4.629 -20.703 -9.5 1 91.38 307 GLU B N 1
ATOM 5609 C CA . GLU B 1 307 ? 5.109 -22 -9.961 1 91.38 307 GLU B CA 1
ATOM 5610 C C . GLU B 1 307 ? 4.004 -23.047 -9.898 1 91.38 307 GLU B C 1
ATOM 5612 O O . GLU B 1 307 ? 3.896 -23.906 -10.789 1 91.38 307 GLU B O 1
ATOM 5617 N N . ALA B 1 308 ? 3.227 -22.969 -8.875 1 93.5 308 ALA B N 1
ATOM 5618 C CA . ALA B 1 308 ? 2.119 -23.906 -8.719 1 93.5 308 ALA B CA 1
ATOM 5619 C C . ALA B 1 308 ? 1.12 -23.766 -9.859 1 93.5 308 ALA B C 1
ATOM 5621 O O . ALA B 1 308 ? 0.588 -24.766 -10.352 1 93.5 308 ALA B O 1
ATOM 5622 N N . VAL B 1 309 ? 0.877 -22.578 -10.281 1 95.31 309 VAL B N 1
ATOM 5623 C CA . VAL B 1 309 ? -0.016 -22.344 -11.414 1 95.31 309 VAL B CA 1
ATOM 5624 C C . VAL B 1 309 ? 0.544 -23.016 -12.656 1 95.31 309 VAL B C 1
ATOM 5626 O O . VAL B 1 309 ? -0.184 -23.703 -13.383 1 95.31 309 VAL B O 1
ATOM 5629 N N . ARG B 1 310 ? 1.83 -22.875 -12.898 1 94.06 310 ARG B N 1
ATOM 5630 C CA . ARG B 1 310 ? 2.469 -23.484 -14.062 1 94.06 310 ARG B CA 1
ATOM 5631 C C . ARG B 1 310 ? 2.424 -25 -13.984 1 94.06 310 ARG B C 1
ATOM 5633 O O . ARG B 1 310 ? 2.266 -25.688 -15 1 94.06 310 ARG B O 1
ATOM 5640 N N . PHE B 1 311 ? 2.561 -25.469 -12.797 1 95.25 311 PHE B N 1
ATOM 5641 C CA . PHE B 1 311 ? 2.527 -26.922 -12.586 1 95.25 311 PHE B CA 1
ATOM 5642 C C . PHE B 1 311 ? 1.158 -27.484 -12.938 1 95.25 311 PHE B C 1
ATOM 5644 O O . PHE B 1 311 ? 1.06 -28.516 -13.625 1 95.25 311 PHE B O 1
ATOM 5651 N N . VAL B 1 312 ? 0.144 -26.797 -12.508 1 96.5 312 VAL B N 1
ATOM 5652 C CA . VAL B 1 312 ? -1.21 -27.234 -12.836 1 96.5 312 VAL B CA 1
ATOM 5653 C C . VAL B 1 312 ? -1.437 -27.125 -14.344 1 96.5 312 VAL B C 1
ATOM 5655 O O . VAL B 1 312 ? -2.047 -28 -14.953 1 96.5 312 VAL B O 1
ATOM 5658 N N . ARG B 1 313 ? -0.939 -26.094 -14.938 1 96.12 313 ARG B N 1
ATOM 5659 C CA . ARG B 1 313 ? -1.062 -25.938 -16.375 1 96.12 313 ARG B CA 1
ATOM 5660 C C . ARG B 1 313 ? -0.385 -27.078 -17.125 1 96.12 313 ARG B C 1
ATOM 5662 O O . ARG B 1 313 ? -0.886 -27.547 -18.156 1 96.12 313 ARG B O 1
ATOM 5669 N N . ALA B 1 314 ? 0.757 -27.5 -16.609 1 95.56 314 ALA B N 1
ATOM 5670 C CA . ALA B 1 314 ? 1.442 -28.656 -17.188 1 95.56 314 ALA B CA 1
ATOM 5671 C C . ALA B 1 314 ? 0.546 -29.891 -17.188 1 95.56 314 ALA B C 1
ATOM 5673 O O . ALA B 1 314 ? 0.495 -30.625 -18.172 1 95.56 314 ALA B O 1
ATOM 5674 N N . ALA B 1 315 ? -0.131 -30.094 -16.125 1 96.69 315 ALA B N 1
ATOM 5675 C CA . ALA B 1 315 ? -1.062 -31.203 -16.031 1 96.69 315 ALA B CA 1
ATOM 5676 C C . ALA B 1 315 ? -2.203 -31.062 -17.031 1 96.69 315 ALA B C 1
ATOM 5678 O O . ALA B 1 315 ? -2.58 -32.031 -17.703 1 96.69 315 ALA B O 1
ATOM 5679 N N . VAL B 1 316 ? -2.715 -29.875 -17.109 1 96.81 316 VAL B N 1
ATOM 5680 C CA . VAL B 1 316 ? -3.799 -29.594 -18.047 1 96.81 316 VAL B CA 1
ATOM 5681 C C . VAL B 1 316 ? -3.336 -29.875 -19.484 1 96.81 316 VAL B C 1
ATOM 5683 O O . VAL B 1 316 ? -4.082 -30.453 -20.281 1 96.81 316 VAL B O 1
ATOM 5686 N N . ASN B 1 317 ? -2.141 -29.531 -19.797 1 95.25 317 ASN B N 1
ATOM 5687 C CA . ASN B 1 317 ? -1.595 -29.766 -21.125 1 95.25 317 ASN B CA 1
ATOM 5688 C C . ASN B 1 317 ? -1.523 -31.25 -21.469 1 95.25 317 ASN B C 1
ATOM 5690 O O . ASN B 1 317 ? -1.798 -31.656 -22.594 1 95.25 317 ASN B O 1
ATOM 5694 N N . VAL B 1 318 ? -1.143 -32.062 -20.5 1 96.25 318 VAL B N 1
ATOM 5695 C CA . VAL B 1 318 ? -1.065 -33.5 -20.734 1 96.25 318 VAL B CA 1
ATOM 5696 C C . VAL B 1 318 ? -2.467 -34.062 -20.953 1 96.25 318 VAL B C 1
ATOM 5698 O O . VAL B 1 318 ? -2.658 -34.969 -21.75 1 96.25 318 VAL B O 1
ATOM 5701 N N . CYS B 1 319 ? -3.449 -33.531 -20.234 1 95 319 CYS B N 1
ATOM 5702 C CA . CYS B 1 319 ? -4.832 -33.906 -20.469 1 95 319 CYS B CA 1
ATOM 5703 C C . CYS B 1 319 ? -5.262 -33.562 -21.891 1 95 319 CYS B C 1
ATOM 5705 O O . CYS B 1 319 ? -5.973 -34.344 -22.531 1 95 319 CYS B O 1
ATOM 5707 N N . THR B 1 320 ? -4.828 -32.438 -22.344 1 94.5 320 THR B N 1
ATOM 5708 C CA . THR B 1 320 ? -5.121 -32.031 -23.719 1 94.5 320 THR B CA 1
ATOM 5709 C C . THR B 1 320 ? -4.48 -33.031 -24.703 1 94.5 320 THR B C 1
ATOM 5711 O O . THR B 1 320 ? -5.094 -33.375 -25.719 1 94.5 320 THR B O 1
ATOM 5714 N N . ASP B 1 321 ? -3.252 -33.469 -24.422 1 94.06 321 ASP B N 1
ATOM 5715 C CA . ASP B 1 321 ? -2.572 -34.438 -25.266 1 94.06 321 ASP B CA 1
ATOM 5716 C C . ASP B 1 321 ? -3.363 -35.75 -25.328 1 94.06 321 ASP B C 1
ATOM 5718 O O . ASP B 1 321 ? -3.434 -36.375 -26.375 1 94.06 321 ASP B O 1
ATOM 5722 N N . ARG B 1 322 ? -3.896 -36.094 -24.188 1 94.12 322 ARG B N 1
ATOM 5723 C CA . ARG B 1 322 ? -4.742 -37.281 -24.156 1 94.12 322 ARG B CA 1
ATOM 5724 C C . ARG B 1 322 ? -5.949 -37.125 -25.078 1 94.12 322 ARG B C 1
ATOM 5726 O O . ARG B 1 322 ? -6.285 -38.031 -25.828 1 94.12 322 ARG B O 1
ATOM 5733 N N . GLY B 1 323 ? -6.613 -35.969 -24.969 1 93.12 323 GLY B N 1
ATOM 5734 C CA . GLY B 1 323 ? -7.727 -35.719 -25.859 1 93.12 323 GLY B CA 1
ATOM 5735 C C . GLY B 1 323 ? -7.348 -35.781 -27.328 1 93.12 323 GLY B C 1
ATOM 5736 O O . GLY B 1 323 ? -8.094 -36.312 -28.141 1 93.12 323 GLY B O 1
ATOM 5737 N N . ASN B 1 324 ? -6.215 -35.281 -27.641 1 93.31 324 ASN B N 1
ATOM 5738 C CA . ASN B 1 324 ? -5.719 -35.312 -29.016 1 93.31 324 ASN B CA 1
ATOM 5739 C C . ASN B 1 324 ? -5.445 -36.75 -29.484 1 93.31 324 ASN B C 1
ATOM 5741 O O . ASN B 1 324 ? -5.719 -37.094 -30.625 1 93.31 324 ASN B O 1
ATOM 5745 N N . ALA B 1 325 ? -4.844 -37.531 -28.562 1 93.69 325 ALA B N 1
ATOM 5746 C CA . ALA B 1 325 ? -4.57 -38.938 -28.891 1 93.69 325 ALA B CA 1
ATOM 5747 C C . ALA B 1 325 ? -5.867 -39.688 -29.141 1 93.69 325 ALA B C 1
ATOM 5749 O O . ALA B 1 325 ? -5.938 -40.531 -30.047 1 93.69 325 ALA B O 1
ATOM 5750 N N . LEU B 1 326 ? -6.855 -39.406 -28.359 1 93.62 326 LEU B N 1
ATOM 5751 C CA . LEU B 1 326 ? -8.156 -40.031 -28.562 1 93.62 326 LEU B CA 1
ATOM 5752 C C . LEU B 1 326 ? -8.75 -39.625 -29.906 1 93.62 326 LEU B C 1
ATOM 5754 O O . LEU B 1 326 ? -9.273 -40.469 -30.641 1 93.62 326 LEU B O 1
ATOM 5758 N N . ALA B 1 327 ? -8.688 -38.406 -30.203 1 92.19 327 ALA B N 1
ATOM 5759 C CA . ALA B 1 327 ? -9.188 -37.906 -31.484 1 92.19 327 ALA B CA 1
ATOM 5760 C C . ALA B 1 327 ? -8.469 -38.562 -32.656 1 92.19 327 ALA B C 1
ATOM 5762 O O . ALA B 1 327 ? -9.086 -38.875 -33.688 1 92.19 327 ALA B O 1
ATOM 5763 N N . ALA B 1 328 ? -7.176 -38.719 -32.5 1 93.25 328 ALA B N 1
ATOM 5764 C CA . ALA B 1 328 ? -6.383 -39.344 -33.531 1 93.25 328 ALA B CA 1
ATOM 5765 C C . ALA B 1 328 ? -6.82 -40.812 -33.75 1 93.25 328 ALA B C 1
ATOM 5767 O O . ALA B 1 328 ? -6.914 -41.281 -34.875 1 93.25 328 ALA B O 1
ATOM 5768 N N . MET B 1 329 ? -7.051 -41.469 -32.625 1 94.06 329 MET B N 1
ATOM 5769 C CA . MET B 1 329 ? -7.516 -42.844 -32.688 1 94.06 329 MET B CA 1
ATOM 5770 C C . MET B 1 329 ? -8.883 -42.938 -33.375 1 94.06 329 MET B C 1
ATOM 5772 O O . MET B 1 329 ? -9.102 -43.781 -34.219 1 94.06 329 MET B O 1
ATOM 5776 N N . GLN B 1 330 ? -9.75 -42.031 -33.062 1 93.19 330 GLN B N 1
ATOM 5777 C CA . GLN B 1 330 ? -11.078 -42.031 -33.656 1 93.19 330 GLN B CA 1
ATOM 5778 C C . GLN B 1 330 ? -11.008 -41.656 -35.125 1 93.19 330 GLN B C 1
ATOM 5780 O O . GLN B 1 330 ? -11.75 -42.219 -35.938 1 93.19 330 GLN B O 1
ATOM 5785 N N . GLY B 1 331 ? -10.188 -40.781 -35.375 1 93.25 331 GLY B N 1
ATOM 5786 C CA . GLY B 1 331 ? -9.984 -40.438 -36.781 1 93.25 331 GLY B CA 1
ATOM 5787 C C . GLY B 1 331 ? -9.469 -41.594 -37.594 1 93.25 331 GLY B C 1
ATOM 5788 O O . GLY B 1 331 ? -9.922 -41.812 -38.719 1 93.25 331 GLY B O 1
ATOM 5789 N N . ALA B 1 332 ? -8.492 -42.344 -37 1 95.75 332 ALA B N 1
ATOM 5790 C CA . ALA B 1 332 ? -7.953 -43.531 -37.656 1 95.75 332 ALA B CA 1
ATOM 5791 C C . ALA B 1 332 ? -9.039 -44.562 -37.875 1 95.75 332 ALA B C 1
ATOM 5793 O O . ALA B 1 332 ? -9.078 -45.25 -38.906 1 95.75 332 ALA B O 1
ATOM 5794 N N . LYS B 1 333 ? -9.898 -44.719 -36.938 1 95.06 333 LYS B N 1
ATOM 5795 C CA . LYS B 1 333 ? -10.992 -45.688 -37.031 1 95.06 333 LYS B CA 1
ATOM 5796 C C . LYS B 1 333 ? -11.969 -45.281 -38.125 1 95.06 333 LYS B C 1
ATOM 5798 O O . LYS B 1 333 ? -12.438 -46.156 -38.906 1 95.06 333 LYS B O 1
ATOM 5803 N N . HIS B 1 334 ? -12.32 -44.062 -38.188 1 95.12 334 HIS B N 1
ATOM 5804 C CA . HIS B 1 334 ? -13.219 -43.562 -39.219 1 95.12 334 HIS B CA 1
ATOM 5805 C C . HIS B 1 334 ? -12.633 -43.781 -40.625 1 95.12 334 HIS B C 1
ATOM 5807 O O . HIS B 1 334 ? -13.344 -44.156 -41.531 1 95.12 334 HIS B O 1
ATOM 5813 N N . ASP B 1 335 ? -11.375 -43.5 -40.719 1 96.38 335 ASP B N 1
ATOM 5814 C CA . ASP B 1 335 ? -10.68 -43.688 -42 1 96.38 335 ASP B CA 1
ATOM 5815 C C . ASP B 1 335 ? -10.711 -45.156 -42.406 1 96.38 335 ASP B C 1
ATOM 5817 O O . ASP B 1 335 ? -10.93 -45.469 -43.594 1 96.38 335 ASP B O 1
ATOM 5821 N N . LEU B 1 336 ? -10.461 -46.062 -41.469 1 97.5 336 LEU B N 1
ATOM 5822 C CA . LEU B 1 336 ? -10.508 -47.5 -41.719 1 97.5 336 LEU B CA 1
ATOM 5823 C C . LEU B 1 336 ? -11.898 -47.906 -42.219 1 97.5 336 LEU B C 1
ATOM 5825 O O . LEU B 1 336 ? -12.023 -48.656 -43.188 1 97.5 336 LEU B O 1
ATOM 5829 N N . ASP B 1 337 ? -12.891 -47.344 -41.562 1 97.06 337 ASP B N 1
ATOM 5830 C CA . ASP B 1 337 ? -14.266 -47.688 -41.938 1 97.06 337 ASP B CA 1
ATOM 5831 C C . ASP B 1 337 ? -14.562 -47.219 -43.375 1 97.06 337 ASP B C 1
ATOM 5833 O O . ASP B 1 337 ? -15.164 -47.969 -44.125 1 97.06 337 ASP B O 1
ATOM 5837 N N . SER B 1 338 ? -14.172 -46.031 -43.656 1 97.31 338 SER B N 1
ATOM 5838 C CA . SER B 1 338 ? -14.383 -45.5 -45 1 97.31 338 SER B CA 1
ATOM 5839 C C . SER B 1 338 ? -13.672 -46.344 -46.031 1 97.31 338 SER B C 1
ATOM 5841 O O . SER B 1 338 ? -14.227 -46.594 -47.125 1 97.31 338 SER B O 1
ATOM 5843 N N . LYS B 1 339 ? -12.5 -46.812 -45.75 1 97.31 339 LYS B N 1
ATOM 5844 C CA . LYS B 1 339 ? -11.711 -47.594 -46.688 1 97.31 339 LYS B CA 1
ATOM 5845 C C . LYS B 1 339 ? -12.266 -49 -46.844 1 97.31 339 LYS B C 1
ATOM 5847 O O . LYS B 1 339 ? -12.203 -49.594 -47.938 1 97.31 339 LYS B O 1
ATOM 5852 N N . LYS B 1 340 ? -12.742 -49.531 -45.75 1 97.38 340 LYS B N 1
ATOM 5853 C CA . LYS B 1 340 ? -13.398 -50.844 -45.812 1 97.38 340 LYS B CA 1
ATOM 5854 C C . LYS B 1 340 ? -14.633 -50.781 -46.719 1 97.38 340 LYS B C 1
ATOM 5856 O O . LYS B 1 340 ? -14.891 -51.719 -47.5 1 97.38 340 LYS B O 1
ATOM 5861 N N . VAL B 1 341 ? -15.367 -49.719 -46.625 1 97 341 VAL B N 1
ATOM 5862 C CA . VAL B 1 341 ? -16.562 -49.531 -47.438 1 97 341 VAL B CA 1
ATOM 5863 C C . VAL B 1 341 ? -16.172 -49.469 -48.906 1 97 341 VAL B C 1
ATOM 5865 O O . VAL B 1 341 ? -16.812 -50.094 -49.75 1 97 341 VAL B O 1
ATOM 5868 N N . ARG B 1 342 ? -15.18 -48.75 -49.188 1 95.69 342 ARG B N 1
ATOM 5869 C CA . ARG B 1 342 ? -14.695 -48.594 -50.562 1 95.69 342 ARG B CA 1
ATOM 5870 C C . ARG B 1 342 ? -14.227 -49.938 -51.094 1 95.69 342 ARG B C 1
ATOM 5872 O O . ARG B 1 342 ? -14.531 -50.281 -52.25 1 95.69 342 ARG B O 1
ATOM 5879 N N . TYR B 1 343 ? -13.477 -50.719 -50.344 1 96.44 343 TYR B N 1
ATOM 5880 C CA . TYR B 1 343 ? -12.992 -52.031 -50.75 1 96.44 343 TYR B CA 1
ATOM 5881 C C . TYR B 1 343 ? -14.148 -53 -51 1 96.44 343 TYR B C 1
ATOM 5883 O O . TYR B 1 343 ? -14.141 -53.719 -52 1 96.44 343 TYR B O 1
ATOM 5891 N N . ALA B 1 344 ? -15.086 -52.938 -50.125 1 95.81 344 ALA B N 1
ATOM 5892 C CA . ALA B 1 344 ? -16.25 -53.812 -50.25 1 95.81 344 ALA B CA 1
ATOM 5893 C C . ALA B 1 344 ? -17.031 -53.469 -51.531 1 95.81 344 ALA B C 1
ATOM 5895 O O . ALA B 1 344 ? -17.516 -54.375 -52.219 1 95.81 344 ALA B O 1
ATOM 5896 N N . LYS B 1 345 ? -17.172 -52.25 -51.812 1 95.25 345 LYS B N 1
ATOM 5897 C CA . LYS B 1 345 ? -17.875 -51.812 -53.031 1 95.25 345 LYS B CA 1
ATOM 5898 C C . LYS B 1 345 ? -17.172 -52.281 -54.281 1 95.25 345 LYS B C 1
ATOM 5900 O O . LYS B 1 345 ? -17.812 -52.75 -55.219 1 95.25 345 LYS B O 1
ATOM 5905 N N . LEU B 1 346 ? -15.867 -52.156 -54.312 1 94.94 346 LEU B N 1
ATOM 5906 C CA . LEU B 1 346 ? -15.078 -52.594 -55.469 1 94.94 346 LEU B CA 1
ATOM 5907 C C . LEU B 1 346 ? -15.125 -54.094 -55.625 1 94.94 346 LEU B C 1
ATOM 5909 O O . LEU B 1 346 ? -15.172 -54.625 -56.75 1 94.94 346 LEU B O 1
ATOM 5913 N N . ARG B 1 347 ? -15.031 -54.844 -54.531 1 93 347 ARG B N 1
ATOM 5914 C CA . ARG B 1 347 ? -15.07 -56.281 -54.562 1 93 347 ARG B CA 1
ATOM 5915 C C . ARG B 1 347 ? -16.422 -56.812 -55.031 1 93 347 ARG B C 1
ATOM 5917 O O . ARG B 1 347 ? -16.5 -57.844 -55.688 1 93 347 ARG B O 1
ATOM 5924 N N . GLY B 1 348 ? -17.484 -56.062 -54.781 1 91.44 348 GLY B N 1
ATOM 5925 C CA . GLY B 1 348 ? -18.828 -56.469 -55.156 1 91.44 348 GLY B CA 1
ATOM 5926 C C . GLY B 1 348 ? -19.203 -56.094 -56.562 1 91.44 348 GLY B C 1
ATOM 5927 O O . GLY B 1 348 ? -20.188 -56.594 -57.094 1 91.44 348 GLY B O 1
ATOM 5928 N N . THR B 1 349 ? -18.453 -55.156 -57.125 1 91.19 349 THR B N 1
ATOM 5929 C CA . THR B 1 349 ? -18.766 -54.719 -58.469 1 91.19 349 THR B CA 1
ATOM 5930 C C . THR B 1 349 ? -18.109 -55.594 -59.5 1 91.19 349 THR B C 1
ATOM 5932 O O . THR B 1 349 ? -16.875 -55.688 -59.594 1 91.19 349 THR B O 1
ATOM 5935 N N . PRO B 1 350 ? -18.938 -56.406 -60.219 1 89 350 PRO B N 1
ATOM 5936 C CA . PRO B 1 350 ? -18.375 -57.281 -61.25 1 89 350 PRO B CA 1
ATOM 5937 C C . PRO B 1 350 ? -17.562 -56.5 -62.281 1 89 350 PRO B C 1
ATOM 5939 O O . PRO B 1 350 ? -17.984 -55.406 -62.719 1 89 350 PRO B O 1
ATOM 5942 N N . GLY B 1 351 ? -16.281 -56.875 -62.688 1 90.38 351 GLY B N 1
ATOM 5943 C CA . GLY B 1 351 ? -15.438 -56.281 -63.719 1 90.38 351 GLY B CA 1
ATOM 5944 C C . GLY B 1 351 ? -14.477 -55.25 -63.156 1 90.38 351 GLY B C 1
ATOM 5945 O O . GLY B 1 351 ? -13.812 -54.531 -63.906 1 90.38 351 GLY B O 1
ATOM 5946 N N . SER B 1 352 ? -14.578 -55.062 -61.906 1 88.12 352 SER B N 1
ATOM 5947 C CA . SER B 1 352 ? -13.648 -54.125 -61.312 1 88.12 352 SER B CA 1
ATOM 5948 C C . SER B 1 352 ? -12.203 -54.5 -61.625 1 88.12 352 SER B C 1
ATOM 5950 O O . SER B 1 352 ? -11.82 -55.656 -61.531 1 88.12 352 SER B O 1
ATOM 5952 N N . PRO B 1 353 ? -11.391 -53.5 -62 1 91.62 353 PRO B N 1
ATOM 5953 C CA . PRO B 1 353 ? -9.992 -53.781 -62.312 1 91.62 353 PRO B CA 1
ATOM 5954 C C . PRO B 1 353 ? -9.227 -54.375 -61.156 1 91.62 353 PRO B C 1
ATOM 5956 O O . PRO B 1 353 ? -9.398 -53.906 -60 1 91.62 353 PRO B O 1
ATOM 5959 N N . SER B 1 354 ? -8.484 -55.312 -61.406 1 90.62 354 SER B N 1
ATOM 5960 C CA . SER B 1 354 ? -7.727 -56.031 -60.375 1 90.62 354 SER B CA 1
ATOM 5961 C C . SER B 1 354 ? -6.758 -55.094 -59.656 1 90.62 354 SER B C 1
ATOM 5963 O O . SER B 1 354 ? -6.543 -55.219 -58.438 1 90.62 354 SER B O 1
ATOM 5965 N N . ASP B 1 355 ? -6.25 -54.062 -60.344 1 93.56 355 ASP B N 1
ATOM 5966 C CA . ASP B 1 355 ? -5.293 -53.125 -59.781 1 93.56 355 ASP B CA 1
ATOM 5967 C C . ASP B 1 355 ? -5.949 -52.25 -58.719 1 93.56 355 ASP B C 1
ATOM 5969 O O . ASP B 1 355 ? -5.352 -51.969 -57.688 1 93.56 355 ASP B O 1
ATOM 5973 N N . LYS B 1 356 ? -7.172 -51.844 -58.969 1 93.75 356 LYS B N 1
ATOM 5974 C CA . LYS B 1 356 ? -7.898 -51 -58.031 1 93.75 356 LYS B CA 1
ATOM 5975 C C . LYS B 1 356 ? -8.273 -51.781 -56.75 1 93.75 356 LYS B C 1
ATOM 5977 O O . LYS B 1 356 ? -8.273 -51.219 -55.656 1 93.75 356 LYS B O 1
ATOM 5982 N N . LEU B 1 357 ? -8.539 -53 -56.906 1 93.69 357 LEU B N 1
ATOM 5983 C CA . LEU B 1 357 ? -8.898 -53.844 -55.781 1 93.69 357 LEU B CA 1
ATOM 5984 C C . LEU B 1 357 ? -7.703 -54.094 -54.875 1 93.69 357 LEU B C 1
ATOM 5986 O O . LEU B 1 357 ? -7.836 -54.062 -53.656 1 93.69 357 LEU B O 1
ATOM 5990 N N . LEU B 1 358 ? -6.543 -54.312 -55.5 1 94.94 358 LEU B N 1
ATOM 5991 C CA . LEU B 1 358 ? -5.324 -54.531 -54.75 1 94.94 358 LEU B CA 1
ATOM 5992 C C . LEU B 1 358 ? -4.938 -53.25 -54 1 94.94 358 LEU B C 1
ATOM 5994 O O . LEU B 1 358 ? -4.469 -53.344 -52.844 1 94.94 358 LEU B O 1
ATOM 5998 N N . GLU B 1 359 ? -5.168 -52.188 -54.625 1 95.75 359 GLU B N 1
ATOM 5999 C CA . GLU B 1 359 ? -4.887 -50.906 -54 1 95.75 359 GLU B CA 1
ATOM 6000 C C . GLU B 1 359 ? -5.805 -50.656 -52.812 1 95.75 359 GLU B C 1
ATOM 6002 O O . GLU B 1 359 ? -5.352 -50.219 -51.75 1 95.75 359 GLU B O 1
ATOM 6007 N N . ALA B 1 360 ? -7.008 -50.938 -52.938 1 95.69 360 ALA B N 1
ATOM 6008 C CA . ALA B 1 360 ? -7.98 -50.75 -51.844 1 95.69 360 ALA B CA 1
ATOM 6009 C C . ALA B 1 360 ? -7.68 -51.656 -50.688 1 95.69 360 ALA B C 1
ATOM 6011 O O . ALA B 1 360 ? -7.875 -51.281 -49.531 1 95.69 360 ALA B O 1
ATOM 6012 N N . GLU B 1 361 ? -7.262 -52.844 -51.031 1 95.19 361 GLU B N 1
ATOM 6013 C CA . GLU B 1 361 ? -6.891 -53.781 -49.969 1 95.19 361 GLU B CA 1
ATOM 6014 C C . GLU B 1 361 ? -5.676 -53.312 -49.188 1 95.19 361 GLU B C 1
ATOM 6016 O O . GLU B 1 361 ? -5.617 -53.438 -47.969 1 95.19 361 GLU B O 1
ATOM 6021 N N . ARG B 1 362 ? -4.711 -52.781 -49.938 1 96.94 362 ARG B N 1
ATOM 6022 C CA . ARG B 1 362 ? -3.529 -52.219 -49.312 1 96.94 362 ARG B CA 1
ATOM 6023 C C . ARG B 1 362 ? -3.9 -51.031 -48.406 1 96.94 362 ARG B C 1
ATOM 6025 O O . ARG B 1 362 ? -3.363 -50.906 -47.312 1 96.94 362 ARG B O 1
ATOM 6032 N N . ASP B 1 363 ? -4.812 -50.25 -48.844 1 97.25 363 ASP B N 1
ATOM 6033 C CA . ASP B 1 363 ? -5.266 -49.094 -48.062 1 97.25 363 ASP B CA 1
ATOM 6034 C C . ASP B 1 363 ? -5.91 -49.531 -46.75 1 97.25 363 ASP B C 1
ATOM 6036 O O . ASP B 1 363 ? -5.699 -48.906 -45.688 1 97.25 363 ASP B O 1
ATOM 6040 N N . VAL B 1 364 ? -6.648 -50.594 -46.812 1 97.69 364 VAL B N 1
ATOM 6041 C CA . VAL B 1 364 ? -7.316 -51.094 -45.625 1 97.69 364 VAL B CA 1
ATOM 6042 C C . VAL B 1 364 ? -6.277 -51.625 -44.625 1 97.69 364 VAL B C 1
ATOM 6044 O O . VAL B 1 364 ? -6.371 -51.406 -43.406 1 97.69 364 VAL B O 1
ATOM 6047 N N . THR B 1 365 ? -5.258 -52.312 -45.188 1 97.69 365 THR B N 1
ATOM 6048 C CA . THR B 1 365 ? -4.207 -52.875 -44.312 1 97.69 365 THR B CA 1
ATOM 6049 C C . THR B 1 365 ? -3.426 -51.781 -43.625 1 97.69 365 THR B C 1
ATOM 6051 O O . THR B 1 365 ? -3.127 -51.844 -42.438 1 97.69 365 THR B O 1
ATOM 6054 N N . GLU B 1 366 ? -3.16 -50.75 -44.375 1 97.5 366 GLU B N 1
ATOM 6055 C CA . GLU B 1 366 ? -2.441 -49.625 -43.812 1 97.5 366 GLU B CA 1
ATOM 6056 C C . GLU B 1 366 ? -3.279 -48.875 -42.75 1 97.5 366 GLU B C 1
ATOM 6058 O O . GLU B 1 366 ? -2.758 -48.469 -41.719 1 97.5 366 GLU B O 1
ATOM 6063 N N . ALA B 1 367 ? -4.516 -48.719 -43.031 1 97.5 367 ALA B N 1
ATOM 6064 C CA . ALA B 1 367 ? -5.414 -48.062 -42.094 1 97.5 367 ALA B CA 1
ATOM 6065 C C . ALA B 1 367 ? -5.559 -48.875 -40.812 1 97.5 367 ALA B C 1
ATOM 6067 O O . ALA B 1 367 ? -5.676 -48.312 -39.719 1 97.5 367 ALA B O 1
ATOM 6068 N N . GLU B 1 368 ? -5.598 -50.188 -40.938 1 97.75 368 GLU B N 1
ATOM 6069 C CA . GLU B 1 368 ? -5.664 -51.062 -39.75 1 97.75 368 GLU B CA 1
ATOM 6070 C C . GLU B 1 368 ? -4.43 -50.875 -38.875 1 97.75 368 GLU B C 1
ATOM 6072 O O . GLU B 1 368 ? -4.535 -50.875 -37.656 1 97.75 368 GLU B O 1
ATOM 6077 N N . ALA B 1 369 ? -3.318 -50.812 -39.562 1 97.5 369 ALA B N 1
ATOM 6078 C CA . ALA B 1 369 ? -2.074 -50.594 -38.844 1 97.5 369 ALA B CA 1
ATOM 6079 C C . ALA B 1 369 ? -2.094 -49.25 -38.094 1 97.5 369 ALA B C 1
ATOM 6081 O O . ALA B 1 369 ? -1.622 -49.156 -36.969 1 97.5 369 ALA B O 1
ATOM 6082 N N . ARG B 1 370 ? -2.631 -48.312 -38.719 1 97 370 ARG B N 1
ATOM 6083 C CA . ARG B 1 370 ? -2.707 -46.969 -38.094 1 97 370 ARG B CA 1
ATOM 6084 C C . ARG B 1 370 ? -3.623 -47 -36.875 1 97 370 ARG B C 1
ATOM 6086 O O . ARG B 1 370 ? -3.338 -46.344 -35.875 1 97 370 ARG B O 1
ATOM 6093 N N . VAL B 1 371 ? -4.723 -47.625 -37 1 96.75 371 VAL B N 1
ATOM 6094 C CA . VAL B 1 371 ? -5.641 -47.719 -35.875 1 96.75 371 VAL B CA 1
ATOM 6095 C C . VAL B 1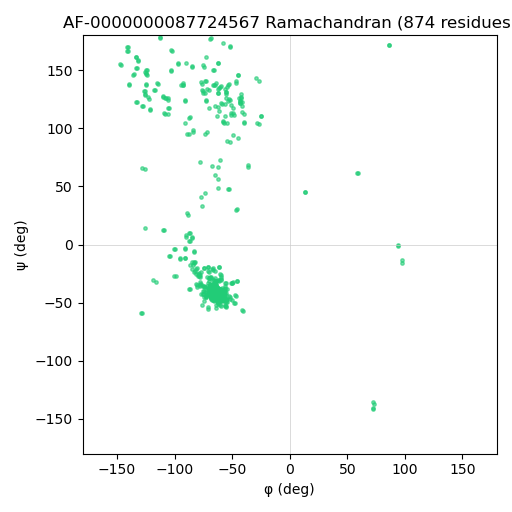 371 ? -4.945 -48.406 -34.688 1 96.75 371 VAL B C 1
ATOM 6097 O O . VAL B 1 371 ? -5.082 -48 -33.562 1 96.75 371 VAL B O 1
ATOM 6100 N N . ARG B 1 372 ? -4.211 -49.469 -35.031 1 97.19 372 ARG B N 1
ATOM 6101 C CA . ARG B 1 372 ? -3.49 -50.219 -34 1 97.19 372 ARG B CA 1
ATOM 6102 C C . ARG B 1 372 ? -2.469 -49.312 -33.312 1 97.19 372 ARG B C 1
ATOM 6104 O O . ARG B 1 372 ? -2.391 -49.281 -32.062 1 97.19 372 ARG B O 1
ATOM 6111 N N . ASP B 1 373 ? -1.753 -48.625 -34.125 1 96.25 373 ASP B N 1
ATOM 6112 C CA . ASP B 1 373 ? -0.703 -47.75 -33.562 1 96.25 373 ASP B CA 1
ATOM 6113 C C . ASP B 1 373 ? -1.293 -46.656 -32.719 1 96.25 373 ASP B C 1
ATOM 6115 O O . ASP B 1 373 ? -0.788 -46.375 -31.625 1 96.25 373 ASP B O 1
ATOM 6119 N N . THR B 1 374 ? -2.307 -46 -33.219 1 95.62 374 THR B N 1
ATOM 6120 C CA . THR B 1 374 ? -2.922 -44.906 -32.5 1 95.62 374 THR B CA 1
ATOM 6121 C C . THR B 1 374 ? -3.604 -45.406 -31.219 1 95.62 374 THR B C 1
ATOM 6123 O O . THR B 1 374 ? -3.625 -44.719 -30.203 1 95.62 374 THR B O 1
ATOM 6126 N N . ARG B 1 375 ? -4.141 -46.594 -31.266 1 95.69 375 ARG B N 1
ATOM 6127 C CA . ARG B 1 375 ? -4.762 -47.188 -30.094 1 95.69 375 ARG B CA 1
ATOM 6128 C C . ARG B 1 375 ? -3.729 -47.469 -29.016 1 95.69 375 ARG B C 1
ATOM 6130 O O . ARG B 1 375 ? -3.953 -47.156 -27.828 1 95.69 375 ARG B O 1
ATOM 6137 N N . ILE B 1 376 ? -2.617 -48.062 -29.469 1 95.88 376 ILE B N 1
ATOM 6138 C CA . ILE B 1 376 ? -1.54 -48.344 -28.531 1 95.88 376 ILE B CA 1
ATOM 6139 C C . ILE B 1 376 ? -1.048 -47.062 -27.891 1 95.88 376 ILE B C 1
ATOM 6141 O O . ILE B 1 376 ? -0.891 -47 -26.656 1 95.88 376 ILE B O 1
ATOM 6145 N N . SER B 1 377 ? -0.879 -46.125 -28.703 1 94.56 377 SER B N 1
ATOM 6146 C CA . SER B 1 377 ? -0.409 -44.812 -28.219 1 94.56 377 SER B CA 1
ATOM 6147 C C . SER B 1 377 ? -1.385 -44.219 -27.219 1 94.56 377 SER B C 1
ATOM 6149 O O . SER B 1 377 ? -0.975 -43.719 -26.172 1 94.56 377 SER B O 1
ATOM 6151 N N . TYR B 1 378 ? -2.629 -44.219 -27.5 1 94.62 378 TYR B N 1
ATOM 6152 C CA . TYR B 1 378 ? -3.662 -43.688 -26.625 1 94.62 378 TYR B CA 1
ATOM 6153 C C . TYR B 1 378 ? -3.719 -44.438 -25.297 1 94.62 378 TYR B C 1
ATOM 6155 O O . TYR B 1 378 ? -3.742 -43.844 -24.234 1 94.62 378 TYR B O 1
ATOM 6163 N N . GLU B 1 379 ? -3.725 -45.719 -25.391 1 95.06 379 GLU B N 1
ATOM 6164 C CA . GLU B 1 379 ? -3.834 -46.531 -24.188 1 95.06 379 GLU B CA 1
ATOM 6165 C C . GLU B 1 379 ? -2.625 -46.344 -23.281 1 95.06 379 GLU B C 1
ATOM 6167 O O . GLU B 1 379 ? -2.76 -46.344 -22.047 1 95.06 379 GLU B O 1
ATOM 6172 N N . GLU B 1 380 ? -1.484 -46.25 -23.906 1 94.5 380 GLU B N 1
ATOM 6173 C CA . GLU B 1 380 ? -0.274 -46 -23.125 1 94.5 380 GLU B CA 1
ATOM 6174 C C . GLU B 1 380 ? -0.35 -44.656 -22.422 1 94.5 380 GLU B C 1
ATOM 6176 O O . GLU B 1 380 ? 0.043 -44.531 -21.25 1 94.5 380 GLU B O 1
ATOM 6181 N N . LEU B 1 381 ? -0.776 -43.688 -23.141 1 95.31 381 LEU B N 1
ATOM 6182 C CA . LEU B 1 381 ? -0.912 -42.344 -22.578 1 95.31 381 LEU B CA 1
ATOM 6183 C C . LEU B 1 381 ? -1.905 -42.344 -21.422 1 95.31 381 LEU B C 1
ATOM 6185 O O . LEU B 1 381 ? -1.649 -41.75 -20.375 1 95.31 381 LEU B O 1
ATOM 6189 N N . VAL B 1 382 ? -2.998 -43.031 -21.562 1 94.56 382 VAL B N 1
ATOM 6190 C CA . VAL B 1 382 ? -4.031 -43.094 -20.531 1 94.56 382 VAL B CA 1
ATOM 6191 C C . VAL B 1 382 ? -3.461 -43.719 -19.281 1 94.56 382 VAL B C 1
ATOM 6193 O O . VAL B 1 382 ? -3.656 -43.219 -18.172 1 94.56 382 VAL B O 1
ATOM 6196 N N . ALA B 1 383 ? -2.773 -44.844 -19.484 1 94.88 383 ALA B N 1
ATOM 6197 C CA . ALA B 1 383 ? -2.211 -45.594 -18.359 1 94.88 383 ALA B CA 1
ATOM 6198 C C . ALA B 1 383 ? -1.197 -44.719 -17.594 1 94.88 383 ALA B C 1
ATOM 6200 O O . ALA B 1 383 ? -1.248 -44.625 -16.375 1 94.88 383 ALA B O 1
ATOM 6201 N N . ARG B 1 384 ? -0.328 -44.125 -18.266 1 95.5 384 ARG B N 1
ATOM 6202 C CA . ARG B 1 384 ? 0.707 -43.281 -17.656 1 95.5 384 ARG B CA 1
ATOM 6203 C C . ARG B 1 384 ? 0.097 -42.062 -16.953 1 95.5 384 ARG B C 1
ATOM 6205 O O . ARG B 1 384 ? 0.5 -41.719 -15.836 1 95.5 384 ARG B O 1
ATOM 6212 N N . LEU B 1 385 ? -0.833 -41.438 -17.641 1 96 385 LEU B N 1
ATOM 6213 C CA . LEU B 1 385 ? -1.436 -40.219 -17.094 1 96 385 LEU B CA 1
ATOM 6214 C C . LEU B 1 385 ? -2.184 -40.531 -15.797 1 96 385 LEU B C 1
ATOM 6216 O O . LEU B 1 385 ? -2.189 -39.688 -14.875 1 96 385 LEU B O 1
ATOM 6220 N N . THR B 1 386 ? -2.844 -41.656 -15.734 1 94.06 386 THR B N 1
ATOM 6221 C CA . THR B 1 386 ? -3.57 -42.031 -14.531 1 94.06 386 THR B CA 1
ATOM 6222 C C . THR B 1 386 ? -2.627 -42.094 -13.328 1 94.06 386 THR B C 1
ATOM 6224 O O . THR B 1 386 ? -2.926 -41.562 -12.266 1 94.06 386 THR B O 1
ATOM 6227 N N . GLU B 1 387 ? -1.493 -42.688 -13.562 1 94.12 387 GLU B N 1
ATOM 6228 C CA . GLU B 1 387 ? -0.487 -42.75 -12.508 1 94.12 387 GLU B CA 1
ATOM 6229 C C . GLU B 1 387 ? 0.071 -41.375 -12.18 1 94.12 387 GLU B C 1
ATOM 6231 O O . GLU B 1 387 ? 0.255 -41.031 -11.008 1 94.12 387 GLU B O 1
ATOM 6236 N N . GLU B 1 388 ? 0.305 -40.656 -13.148 1 95.88 388 GLU B N 1
ATOM 6237 C CA . GLU B 1 388 ? 0.875 -39.312 -13.008 1 95.88 388 GLU B CA 1
ATOM 6238 C C . GLU B 1 388 ? -0.07 -38.375 -12.25 1 95.88 388 GLU B C 1
ATOM 6240 O O . GLU B 1 388 ? 0.372 -37.562 -11.43 1 95.88 388 GLU B O 1
ATOM 6245 N N . LEU B 1 389 ? -1.332 -38.5 -12.555 1 94.62 389 LEU B N 1
ATOM 6246 C CA . LEU B 1 389 ? -2.307 -37.625 -11.906 1 94.62 389 LEU B CA 1
ATOM 6247 C C . LEU B 1 389 ? -2.361 -37.875 -10.406 1 94.62 389 LEU B C 1
ATOM 6249 O O . LEU B 1 389 ? -2.51 -36.938 -9.617 1 94.62 389 LEU B O 1
ATOM 6253 N N . ASN B 1 390 ? -2.242 -39.125 -10.023 1 92.94 390 ASN B N 1
ATOM 6254 C CA . ASN B 1 390 ? -2.193 -39.469 -8.609 1 92.94 390 ASN B CA 1
ATOM 6255 C C . ASN B 1 390 ? -0.957 -38.875 -7.934 1 92.94 390 ASN B C 1
ATOM 6257 O O . ASN B 1 390 ? -1.052 -38.281 -6.855 1 92.94 390 ASN B O 1
ATOM 6261 N N . ARG B 1 391 ? 0.145 -39.031 -8.547 1 93.88 391 ARG B N 1
ATOM 6262 C CA . ARG B 1 391 ? 1.385 -38.469 -8.023 1 93.88 391 ARG B CA 1
ATOM 6263 C C . ARG B 1 391 ? 1.312 -36.938 -7.965 1 93.88 391 ARG B C 1
ATOM 6265 O O . ARG B 1 391 ? 1.712 -36.344 -6.969 1 93.88 391 ARG B O 1
ATOM 6272 N N . PHE B 1 392 ? 0.845 -36.406 -8.984 1 94.38 392 PHE B N 1
ATOM 6273 C CA . PHE B 1 392 ? 0.695 -34.969 -9.109 1 94.38 392 PHE B CA 1
ATOM 6274 C C . PHE B 1 392 ? -0.125 -34.406 -7.957 1 94.38 392 PHE B C 1
ATOM 6276 O O . PHE B 1 392 ? 0.241 -33.375 -7.367 1 94.38 392 PHE B O 1
ATOM 6283 N N . GLN B 1 393 ? -1.179 -35 -7.676 1 91.19 393 GLN B N 1
ATOM 6284 C CA . GLN B 1 393 ? -2.066 -34.531 -6.617 1 91.19 393 GLN B CA 1
ATOM 6285 C C . GLN B 1 393 ? -1.365 -34.562 -5.262 1 91.19 393 GLN B C 1
ATOM 6287 O O . GLN B 1 393 ? -1.489 -33.625 -4.477 1 91.19 393 GLN B O 1
ATOM 6292 N N . LYS B 1 394 ? -0.647 -35.594 -4.988 1 90 394 LYS B N 1
ATOM 6293 C CA . LYS B 1 394 ? 0.078 -35.719 -3.725 1 90 394 LYS B CA 1
ATOM 6294 C C . LYS B 1 394 ? 1.165 -34.656 -3.615 1 90 394 LYS B C 1
ATOM 6296 O O . LYS B 1 394 ? 1.315 -34 -2.57 1 90 394 LYS B O 1
ATOM 6301 N N . GLU B 1 395 ? 1.879 -34.5 -4.633 1 91.69 395 GLU B N 1
ATOM 6302 C CA . GLU B 1 395 ? 2.949 -33.5 -4.66 1 91.69 395 GLU B CA 1
ATOM 6303 C C . GLU B 1 395 ? 2.393 -32.094 -4.508 1 91.69 395 GLU B C 1
ATOM 6305 O O . GLU B 1 395 ? 2.955 -31.266 -3.777 1 91.69 395 GLU B O 1
ATOM 6310 N N . ARG B 1 396 ? 1.362 -31.828 -5.203 1 92.06 396 ARG B N 1
ATOM 6311 C CA . ARG B 1 396 ? 0.734 -30.516 -5.137 1 92.06 396 ARG B CA 1
ATOM 6312 C C . ARG B 1 396 ? 0.25 -30.203 -3.723 1 92.06 396 ARG B C 1
ATOM 6314 O O . ARG B 1 396 ? 0.4 -29.078 -3.24 1 92.06 396 ARG B O 1
ATOM 6321 N N . ALA B 1 397 ? -0.397 -31.172 -3.096 1 89.94 397 ALA B N 1
ATOM 6322 C CA . ALA B 1 397 ? -0.879 -30.984 -1.729 1 89.94 397 ALA B CA 1
ATOM 6323 C C . ALA B 1 397 ? 0.271 -30.656 -0.779 1 89.94 397 ALA B C 1
ATOM 6325 O O . ALA B 1 397 ? 0.158 -29.766 0.055 1 89.94 397 ALA B O 1
ATOM 6326 N N . ALA B 1 398 ? 1.362 -31.391 -0.927 1 90.06 398 ALA B N 1
ATOM 6327 C CA . ALA B 1 398 ? 2.539 -31.141 -0.095 1 90.06 398 ALA B CA 1
ATOM 6328 C C . ALA B 1 398 ? 3.102 -29.75 -0.331 1 90.06 398 ALA B C 1
ATOM 6330 O O . ALA B 1 398 ? 3.436 -29.031 0.62 1 90.06 398 ALA B O 1
ATOM 6331 N N . ASP B 1 399 ? 3.176 -29.375 -1.542 1 92.06 399 ASP B N 1
ATOM 6332 C CA . ASP B 1 399 ? 3.678 -28.047 -1.905 1 92.06 399 ASP B CA 1
ATOM 6333 C C . ASP B 1 399 ? 2.785 -26.953 -1.341 1 92.06 399 ASP B C 1
ATOM 6335 O O . ASP B 1 399 ? 3.279 -25.922 -0.86 1 92.06 399 ASP B O 1
ATOM 6339 N N . THR B 1 400 ? 1.538 -27.141 -1.485 1 92.06 400 THR B N 1
ATOM 6340 C CA . THR B 1 400 ? 0.578 -26.156 -1.006 1 92.06 400 THR B CA 1
ATOM 6341 C C . THR B 1 400 ? 0.701 -25.969 0.504 1 92.06 400 THR B C 1
ATOM 6343 O O . THR B 1 400 ? 0.706 -24.844 0.997 1 92.06 400 THR B O 1
ATOM 6346 N N . ASN B 1 401 ? 0.812 -27.047 1.215 1 90.12 401 ASN B N 1
ATOM 6347 C CA . ASN B 1 401 ? 0.972 -26.969 2.664 1 90.12 401 ASN B CA 1
ATOM 6348 C C . ASN B 1 401 ? 2.238 -26.219 3.049 1 90.12 401 ASN B C 1
ATOM 6350 O O . ASN B 1 401 ? 2.213 -25.375 3.955 1 90.12 401 ASN B O 1
ATOM 6354 N N . ALA B 1 402 ? 3.299 -26.547 2.385 1 91.69 402 ALA B N 1
ATOM 6355 C CA . ALA B 1 402 ? 4.559 -25.859 2.65 1 91.69 402 ALA B CA 1
ATOM 6356 C C . ALA B 1 402 ? 4.438 -24.359 2.348 1 91.69 402 ALA B C 1
ATOM 6358 O O . ALA B 1 402 ? 4.953 -23.531 3.098 1 91.69 402 ALA B O 1
ATOM 6359 N N . LEU B 1 403 ? 3.766 -24.109 1.311 1 93.31 403 LEU B N 1
ATOM 6360 C CA . LEU B 1 403 ? 3.562 -22.734 0.868 1 93.31 403 LEU B CA 1
ATOM 6361 C C . LEU B 1 403 ? 2.783 -21.922 1.908 1 93.31 403 LEU B C 1
ATOM 6363 O O . LEU B 1 403 ? 3.172 -20.812 2.258 1 93.31 403 LEU B O 1
ATOM 6367 N N . LEU B 1 404 ? 1.711 -22.438 2.385 1 92.75 404 LEU B N 1
ATOM 6368 C CA . LEU B 1 404 ? 0.869 -21.766 3.361 1 92.75 404 LEU B CA 1
ATOM 6369 C C . LEU B 1 404 ? 1.619 -21.547 4.672 1 92.75 404 LEU B C 1
ATOM 6371 O O . LEU B 1 404 ? 1.483 -20.5 5.309 1 92.75 404 LEU B O 1
ATOM 6375 N N . ARG B 1 405 ? 2.352 -22.5 5.031 1 92.38 405 ARG B N 1
ATOM 6376 C CA . ARG B 1 405 ? 3.168 -22.375 6.234 1 92.38 405 ARG B CA 1
ATOM 6377 C C . ARG B 1 405 ? 4.184 -21.25 6.098 1 92.38 405 ARG B C 1
ATOM 6379 O O . ARG B 1 405 ? 4.352 -20.438 7.012 1 92.38 405 ARG B O 1
ATOM 6386 N N . ASP B 1 406 ? 4.84 -21.25 4.977 1 93.62 406 ASP B N 1
ATOM 6387 C CA . ASP B 1 406 ? 5.848 -20.219 4.738 1 93.62 406 ASP B CA 1
ATOM 6388 C C . ASP B 1 406 ? 5.219 -18.828 4.754 1 93.62 406 ASP B C 1
ATOM 6390 O O . ASP B 1 406 ? 5.793 -17.891 5.309 1 93.62 406 ASP B O 1
ATOM 6394 N N . LEU B 1 407 ? 4.086 -18.734 4.137 1 93.69 407 LEU B N 1
ATOM 6395 C CA . LEU B 1 407 ? 3.359 -17.469 4.172 1 93.69 407 LEU B CA 1
ATOM 6396 C C . LEU B 1 407 ? 3.102 -17.031 5.609 1 93.69 407 LEU B C 1
ATOM 6398 O O . LEU B 1 407 ? 3.406 -15.891 5.977 1 93.69 407 LEU B O 1
ATOM 6402 N N . ALA B 1 408 ? 2.547 -17.891 6.371 1 92.94 408 ALA B N 1
ATOM 6403 C CA . ALA B 1 408 ? 2.191 -17.578 7.754 1 92.94 408 ALA B CA 1
ATOM 6404 C C . ALA B 1 408 ? 3.428 -17.188 8.562 1 92.94 408 ALA B C 1
ATOM 6406 O O . ALA B 1 408 ? 3.385 -16.25 9.359 1 92.94 408 ALA B O 1
ATOM 6407 N N . LEU B 1 409 ? 4.496 -17.891 8.32 1 93.62 409 LEU B N 1
ATOM 6408 C CA . LEU B 1 409 ? 5.73 -17.641 9.062 1 93.62 409 LEU B CA 1
ATOM 6409 C C . LEU B 1 409 ? 6.285 -16.266 8.742 1 93.62 409 LEU B C 1
ATOM 6411 O O . LEU B 1 409 ? 6.629 -15.5 9.648 1 93.62 409 LEU B O 1
ATOM 6415 N N . VAL B 1 410 ? 6.359 -15.938 7.492 1 93.12 410 VAL B N 1
ATOM 6416 C CA . VAL B 1 410 ? 6.93 -14.656 7.078 1 93.12 410 VAL B CA 1
ATOM 6417 C C . VAL B 1 410 ? 6.035 -13.516 7.547 1 93.12 410 VAL B C 1
ATOM 6419 O O . VAL B 1 410 ? 6.52 -12.508 8.062 1 93.12 410 VAL B O 1
ATOM 6422 N N . GLN B 1 411 ? 4.75 -13.68 7.387 1 93.31 411 GLN B N 1
ATOM 6423 C CA . GLN B 1 411 ? 3.818 -12.633 7.797 1 93.31 411 GLN B CA 1
ATOM 6424 C C . GLN B 1 411 ? 3.844 -12.438 9.312 1 93.31 411 GLN B C 1
ATOM 6426 O O . GLN B 1 411 ? 3.764 -11.305 9.797 1 93.31 411 GLN B O 1
ATOM 6431 N N . ALA B 1 412 ? 3.914 -13.492 10.031 1 92.25 412 ALA B N 1
ATOM 6432 C CA . ALA B 1 412 ? 4.023 -13.406 11.484 1 92.25 412 ALA B CA 1
ATOM 6433 C C . ALA B 1 412 ? 5.281 -12.648 11.898 1 92.25 412 ALA B C 1
ATOM 6435 O O . ALA B 1 412 ? 5.246 -11.82 12.812 1 92.25 412 ALA B O 1
ATOM 6436 N N . SER B 1 413 ? 6.352 -12.969 11.234 1 92.56 413 SER B N 1
ATOM 6437 C CA . SER B 1 413 ? 7.609 -12.281 11.523 1 92.56 413 SER B CA 1
ATOM 6438 C C . SER B 1 413 ? 7.516 -10.797 11.219 1 92.56 413 SER B C 1
ATOM 6440 O O . SER B 1 413 ? 7.977 -9.961 12 1 92.56 413 SER B O 1
ATOM 6442 N N . LEU B 1 414 ? 6.902 -10.469 10.078 1 90.94 414 LEU B N 1
ATOM 6443 C CA . LEU B 1 414 ? 6.703 -9.086 9.672 1 90.94 414 LEU B CA 1
ATOM 6444 C C . LEU B 1 414 ? 5.891 -8.32 10.719 1 90.94 414 LEU B C 1
ATOM 6446 O O . LEU B 1 414 ? 6.273 -7.227 11.133 1 90.94 414 LEU B O 1
ATOM 6450 N N . ALA B 1 415 ? 4.805 -8.891 11.164 1 91.12 415 ALA B N 1
ATOM 6451 C CA . ALA B 1 415 ? 3.922 -8.266 12.148 1 91.12 415 ALA B CA 1
ATOM 6452 C C . ALA B 1 415 ? 4.609 -8.148 13.508 1 91.12 415 ALA B C 1
ATOM 6454 O O . ALA B 1 415 ? 4.461 -7.133 14.195 1 91.12 415 ALA B O 1
ATOM 6455 N N . ALA B 1 416 ? 5.348 -9.203 13.875 1 92.5 416 ALA B N 1
ATOM 6456 C CA . ALA B 1 416 ? 6.043 -9.203 15.156 1 92.5 416 ALA B CA 1
ATOM 6457 C C . ALA B 1 416 ? 7.105 -8.109 15.211 1 92.5 416 ALA B C 1
ATOM 6459 O O . ALA B 1 416 ? 7.254 -7.426 16.219 1 92.5 416 ALA B O 1
ATOM 6460 N N . ASP B 1 417 ? 7.809 -7.965 14.156 1 92.19 417 ASP B N 1
ATOM 6461 C CA . ASP B 1 417 ? 8.828 -6.922 14.078 1 92.19 417 ASP B CA 1
ATOM 6462 C C . ASP B 1 417 ? 8.203 -5.535 14.195 1 92.19 417 ASP B C 1
ATOM 6464 O O . ASP B 1 417 ? 8.75 -4.656 14.867 1 92.19 417 ASP B O 1
ATOM 6468 N N . GLY B 1 418 ? 7.121 -5.375 13.5 1 92.12 418 GLY B N 1
ATOM 6469 C CA . GLY B 1 418 ? 6.406 -4.113 13.625 1 92.12 418 GLY B CA 1
ATOM 6470 C C . GLY B 1 418 ? 5.93 -3.828 15.031 1 92.12 418 GLY B C 1
ATOM 6471 O O . GLY B 1 418 ? 6.117 -2.723 15.547 1 92.12 418 GLY B O 1
ATOM 6472 N N . ALA B 1 419 ? 5.328 -4.809 15.672 1 92.69 419 ALA B N 1
ATOM 6473 C CA . ALA B 1 419 ? 4.832 -4.66 17.047 1 92.69 419 ALA B CA 1
ATOM 6474 C C . ALA B 1 419 ? 5.961 -4.305 18 1 92.69 419 ALA B C 1
ATOM 6476 O O . ALA B 1 419 ? 5.809 -3.424 18.844 1 92.69 419 ALA B O 1
ATOM 6477 N N . LYS B 1 420 ? 7.066 -4.984 17.859 1 93.5 420 LYS B N 1
ATOM 6478 C CA . LYS B 1 420 ? 8.227 -4.719 18.703 1 93.5 420 LYS B CA 1
ATOM 6479 C C . LYS B 1 420 ? 8.742 -3.297 18.5 1 93.5 420 LYS B C 1
ATOM 6481 O O . LYS B 1 420 ? 9.031 -2.588 19.453 1 93.5 420 LYS B O 1
ATOM 6486 N N . GLY B 1 421 ? 8.859 -2.896 17.25 1 93.56 421 GLY B N 1
ATOM 6487 C CA . GLY B 1 421 ? 9.367 -1.573 16.922 1 93.56 421 GLY B CA 1
ATOM 6488 C C . GLY B 1 421 ? 8.508 -0.452 17.469 1 93.56 421 GLY B C 1
ATOM 6489 O O . GLY B 1 421 ? 9.008 0.479 18.094 1 93.56 421 GLY B O 1
ATOM 6490 N N . TRP B 1 422 ? 7.246 -0.501 17.297 1 94.31 422 TRP B N 1
ATOM 6491 C CA . TRP B 1 422 ? 6.324 0.543 17.719 1 94.31 422 TRP B CA 1
ATOM 6492 C C . TRP B 1 422 ? 6.188 0.553 19.25 1 94.31 422 TRP B C 1
ATOM 6494 O O . TRP B 1 422 ? 6.07 1.617 19.859 1 94.31 422 TRP B O 1
ATOM 6504 N N . SER B 1 423 ? 6.188 -0.648 19.875 1 93.69 423 SER B N 1
ATOM 6505 C CA . SER B 1 423 ? 6.145 -0.723 21.328 1 93.69 423 SER B CA 1
ATOM 6506 C C . SER B 1 423 ? 7.383 -0.09 21.953 1 93.69 423 SER B C 1
ATOM 6508 O O . SER B 1 423 ? 7.289 0.591 22.969 1 93.69 423 SER B O 1
ATOM 6510 N N . ALA B 1 424 ? 8.516 -0.344 21.344 1 94.38 424 ALA B N 1
ATOM 6511 C CA . ALA B 1 424 ? 9.75 0.279 21.797 1 94.38 424 ALA B CA 1
ATOM 6512 C C . ALA B 1 424 ? 9.672 1.8 21.703 1 94.38 424 ALA B C 1
ATOM 6514 O O . ALA B 1 424 ? 10.125 2.516 22.594 1 94.38 424 ALA B O 1
ATOM 6515 N N . LEU B 1 425 ? 9.117 2.258 20.609 1 94.62 425 LEU B N 1
ATOM 6516 C CA . LEU B 1 425 ? 8.953 3.697 20.438 1 94.62 425 LEU B CA 1
ATOM 6517 C C . LEU B 1 425 ? 8.047 4.273 21.531 1 94.62 425 LEU B C 1
ATOM 6519 O O . LEU B 1 425 ? 8.344 5.332 22.094 1 94.62 425 LEU B O 1
ATOM 6523 N N . LEU B 1 426 ? 6.945 3.611 21.828 1 93.19 426 LEU B N 1
ATOM 6524 C CA . LEU B 1 426 ? 6.02 4.062 22.859 1 93.19 426 LEU B CA 1
ATOM 6525 C C . LEU B 1 426 ? 6.727 4.184 24.203 1 93.19 426 LEU B C 1
ATOM 6527 O O . LEU B 1 426 ? 6.531 5.168 24.922 1 93.19 426 LEU B O 1
ATOM 6531 N N . SER B 1 427 ? 7.547 3.197 24.5 1 93.81 427 SER B N 1
ATOM 6532 C CA . SER B 1 427 ? 8.305 3.217 25.75 1 93.81 427 SER B CA 1
ATOM 6533 C C . SER B 1 427 ? 9.281 4.387 25.781 1 93.81 427 SER B C 1
ATOM 6535 O O . SER B 1 427 ? 9.422 5.059 26.797 1 93.81 427 SER B O 1
ATOM 6537 N N . GLU B 1 428 ? 9.938 4.617 24.641 1 93.75 428 GLU B N 1
ATOM 6538 C CA . GLU B 1 428 ? 10.891 5.723 24.547 1 93.75 428 GLU B CA 1
ATOM 6539 C C . GLU B 1 428 ? 10.188 7.066 24.688 1 93.75 428 GLU B C 1
ATOM 6541 O O . GLU B 1 428 ? 10.703 7.977 25.344 1 93.75 428 GLU B O 1
ATOM 6546 N N . LEU B 1 429 ? 9.039 7.211 24.062 1 93 429 LEU B N 1
ATOM 6547 C CA . LEU B 1 429 ? 8.281 8.461 24.141 1 93 429 LEU B CA 1
ATOM 6548 C C . LEU B 1 429 ? 7.824 8.734 25.562 1 93 429 LEU B C 1
ATOM 6550 O O . LEU B 1 429 ? 7.832 9.883 26.016 1 93 429 LEU B O 1
ATOM 6554 N N . GLN B 1 430 ? 7.457 7.723 26.312 1 90.38 430 GLN B N 1
ATOM 6555 C CA . GLN B 1 430 ? 7.059 7.855 27.703 1 90.38 430 GLN B CA 1
ATOM 6556 C C . GLN B 1 430 ? 8.242 8.281 28.578 1 90.38 430 GLN B C 1
ATOM 6558 O O . GLN B 1 430 ? 8.086 9.094 29.484 1 90.38 430 GLN B O 1
ATOM 6563 N N . ALA B 1 431 ? 9.383 7.793 28.266 1 91.25 431 ALA B N 1
ATOM 6564 C CA . ALA B 1 431 ? 10.594 8.156 29 1 91.25 431 ALA B CA 1
ATOM 6565 C C . ALA B 1 431 ? 10.945 9.625 28.797 1 91.25 431 ALA B C 1
ATOM 6567 O O . ALA B 1 431 ? 11.375 10.305 29.719 1 91.25 431 ALA B O 1
ATOM 6568 N N . ILE B 1 432 ? 10.75 10.055 27.578 1 90.25 432 ILE B N 1
ATOM 6569 C CA . ILE B 1 432 ? 11.062 11.438 27.219 1 90.25 432 ILE B CA 1
ATOM 6570 C C . ILE B 1 432 ? 10.094 12.375 27.938 1 90.25 432 ILE B C 1
ATOM 6572 O O . ILE B 1 432 ? 10.5 13.422 28.453 1 90.25 432 ILE B O 1
ATOM 6576 N N . GLN B 1 433 ? 8.844 12.047 27.984 1 82.94 433 GLN B N 1
ATOM 6577 C CA . GLN B 1 433 ? 7.832 12.898 28.594 1 82.94 433 GLN B CA 1
ATOM 6578 C C . GLN B 1 433 ? 7.945 12.859 30.125 1 82.94 433 GLN B C 1
ATOM 6580 O O . GLN B 1 433 ? 7.609 13.836 30.797 1 82.94 433 GLN B O 1
ATOM 6585 N N . GLY B 1 434 ? 8.195 11.703 30.719 1 71.12 434 GLY B N 1
ATOM 6586 C CA . GLY B 1 434 ? 8.383 11.594 32.156 1 71.12 434 GLY B CA 1
ATOM 6587 C C . GLY B 1 434 ? 9.609 12.328 32.656 1 71.12 434 GLY B C 1
ATOM 6588 O O . GLY B 1 434 ? 9.609 12.852 33.781 1 71.12 434 GLY B O 1
ATOM 6589 N N . ALA B 1 435 ? 10.68 12.469 32 1 58.56 435 ALA B N 1
ATOM 6590 C CA . ALA B 1 435 ? 11.898 13.164 32.406 1 58.56 435 ALA B CA 1
ATOM 6591 C C . ALA B 1 435 ? 11.688 14.68 32.406 1 58.56 435 ALA B C 1
ATOM 6593 O O . ALA B 1 435 ? 12.312 15.398 33.188 1 58.56 435 ALA B O 1
ATOM 6594 N N . GLY B 1 436 ? 10.953 15.242 31.547 1 53.81 436 GLY B N 1
ATOM 6595 C CA . GLY B 1 436 ? 10.734 16.688 31.531 1 53.81 436 GLY B CA 1
ATOM 6596 C C . GLY B 1 436 ? 9.898 17.172 32.688 1 53.81 436 GLY B C 1
ATOM 6597 O O . GLY B 1 436 ? 9.883 18.359 33 1 53.81 436 GLY B O 1
ATOM 6598 N N . GLY B 1 437 ? 8.852 16.469 33.156 1 46.22 437 GLY B N 1
ATOM 6599 C CA . GLY B 1 437 ? 8.18 16.922 34.375 1 46.22 437 GLY B CA 1
ATOM 6600 C C . GLY B 1 437 ? 9.102 16.969 35.594 1 46.22 437 GLY B C 1
ATOM 6601 O O . GLY B 1 437 ? 8.742 17.531 36.625 1 46.22 437 GLY B O 1
ATOM 6602 N N . ALA B 1 438 ? 10.07 16.281 35.781 1 40.72 438 ALA B N 1
ATOM 6603 C CA . ALA B 1 438 ? 10.93 16.344 36.969 1 40.72 438 ALA B CA 1
ATOM 6604 C C . ALA B 1 438 ? 11.906 17.5 36.875 1 40.72 438 ALA B C 1
ATOM 6606 O O . ALA B 1 438 ? 12.594 17.828 37.844 1 40.72 438 ALA B O 1
ATOM 6607 N N . SER B 1 439 ? 12.383 18.109 35.844 1 32.75 439 SER B N 1
ATOM 6608 C CA . SER B 1 439 ? 13.227 19.297 36.031 1 32.75 439 SER B CA 1
ATOM 6609 C C . SER B 1 439 ? 12.383 20.562 36.125 1 32.75 439 SER B C 1
ATOM 6611 O O . SER B 1 439 ? 11.391 20.703 35.406 1 32.75 439 SER B O 1
#

Solvent-accessible surface area (backbone atoms only — not comparable to full-atom values): 46862 Å² total; per-residue (Å²): 137,84,82,82,77,82,81,81,79,79,79,77,80,77,81,77,77,79,72,80,75,77,77,73,81,73,78,78,76,81,86,61,73,78,76,64,70,77,70,72,73,77,76,65,68,86,59,83,73,58,58,48,58,46,50,42,74,76,40,80,37,75,65,79,89,77,38,46,55,37,29,36,38,37,38,37,41,79,55,80,89,48,94,56,50,63,36,73,25,68,44,39,66,68,53,53,51,47,49,50,54,50,51,46,67,73,34,65,32,50,63,59,68,47,73,68,80,84,50,70,70,55,58,72,59,62,42,72,66,56,53,51,51,49,40,52,42,49,28,52,31,53,44,50,37,53,66,31,83,84,47,45,78,33,65,68,54,49,45,66,52,62,36,47,60,68,58,40,52,51,49,54,50,50,52,47,49,56,42,49,65,47,37,50,58,43,46,58,46,40,48,52,45,40,56,62,39,54,77,54,55,84,43,50,77,56,38,55,57,54,49,51,72,73,42,58,66,71,55,54,52,51,54,50,47,45,55,51,47,33,53,36,40,44,49,31,34,52,31,41,46,47,36,52,51,31,51,50,50,34,31,51,30,39,33,53,30,14,55,33,33,37,57,40,18,71,75,43,63,68,60,61,15,50,46,27,44,51,48,16,51,47,32,39,51,49,21,54,54,42,48,55,46,51,54,46,41,42,62,52,30,43,49,50,44,46,49,48,29,43,41,42,47,33,46,49,50,40,52,49,51,51,53,50,34,49,50,49,25,50,50,28,45,51,52,28,51,53,34,46,52,52,35,51,52,47,71,67,39,86,84,52,57,67,67,61,50,52,49,33,51,50,51,32,54,51,27,50,50,45,27,50,50,32,42,51,51,32,52,50,27,52,57,42,29,56,54,34,52,56,52,48,53,53,51,48,53,53,50,50,53,53,34,53,49,44,43,27,52,48,52,19,51,49,17,42,52,41,21,53,49,26,47,49,47,45,54,51,46,49,52,48,58,59,57,58,73,74,106,134,88,87,87,80,85,85,84,79,82,79,85,80,80,82,76,80,79,74,83,74,76,77,75,81,73,78,78,78,83,88,63,73,78,76,64,70,75,70,73,73,75,76,65,69,87,57,82,73,58,57,49,58,46,49,42,74,75,40,80,38,76,65,80,88,77,38,45,53,36,29,37,38,36,39,38,40,80,55,80,89,49,93,55,49,64,36,74,25,68,41,38,67,67,54,53,50,48,50,52,51,51,51,45,68,75,34,64,32,51,64,59,68,47,73,69,80,85,49,72,71,54,58,71,59,62,42,73,66,55,53,52,53,48,40,52,40,48,27,52,31,54,44,50,38,53,66,30,82,83,47,45,78,32,65,68,55,48,45,64,51,64,34,48,60,66,58,39,52,49,48,54,50,51,52,48,49,56,43,51,66,47,36,50,58,43,44,58,46,41,48,51,46,40,55,61,41,51,76,51,55,86,39,52,76,56,38,55,57,54,49,52,72,73,44,58,66,71,54,53,52,51,55,50,47,46,55,52,48,32,54,38,41,43,50,31,34,51,32,41,47,47,37,53,50,31,52,51,51,34,31,51,30,38,32,52,29,14,53,32,33,37,59,42,20,71,76,43,64,68,61,59,15,50,47,26,44,52,49,17,51,48,31,39,52,49,22,54,53,41,47,56,45,50,51,46,41,42,62,51,29,41,47,50,42,48,49,48,29,42,41,42,45,35,46,48,50,41,54,51,49,50,53,49,33,47,50,50,25,50,50,30,46,52,51,28,50,53,35,46,52,54,34,52,52,46,72,67,39,88,85,54,56,68,67,60,50,54,49,33,50,50,50,31,54,52,28,49,51,46,26,52,51,32,42,51,52,33,52,51,29,50,56,41,30,56,55,37,51,55,52,48,51,53,52,48,51,52,50,49,53,52,34,54,50,44,41,28,51,48,49,19,50,48,17,41,51,42,20,52,49,26,47,50,47,45,55,51,48,50,53,47,58,57,56,58,73,72,107

Organism: NCBI:txid307507

Nearest PDB structures (foldseek):
  8afz-assembly1_B  TM=7.140E-01  e=2.101E-12  Homo sapiens
  4nqi-assembly2_D  TM=6.331E-01  e=6.269E-05  Dictyostelium discoideum
  4nqi-assembly2_C  TM=5.173E-01  e=3.469E-05  Dictyostelium discoideum
  8a1g-assembly1_C  TM=8.274E-01  e=2.294E-03  Homo sapiens
  4tql-assembly2_B  TM=3.622E-01  e=1.091E+00  synthetic construct

Foldseek 3Di:
DDCPDDDPDPPPPDDPDDPDPDDPPPDPPDPPPDPPPPQPDPPPDPPPLQKDKAWDDWDWDDDDPPIFIKIKIWMAGPDPVAPDRIFIEIDTPVLLVLLQVVLCVVDQLFLQQDADDDDPPVRRVVDPVVRVLNSVRSSVRLSVQCSDPVRVVDVSNNCSRHPYPVRSVVVSVVVVVVCVVVVVVVVVVVCVVCVVCVVVVVCPVVLVVVLCVVDDPVVVVVLVVLVVCLVVLVVVLVVLVVVLVVLLVVLVVLLVVLVVLLVVLVVDDALSSVLSPLSSVLSNVLSVVSVVLSVLSCNLASSLSVSLSRSSVSLSVSVVVLSVLSVQLVVLVVQLVVLVVVLVVQVPDPPRDPVVNVVSVVSNVVSVVSNVVSVVVNVVSVVSNVVNVSVSVVVSVVSVVSNVVSNVVSVVVSVVSVVVSVVVSVVVSVVSVVVVVVD/DDDPDDDDDPDPDDDPDDPDPDDPPDDPPDPPPDPPPPQPPPPPDPPPLQKDKAWDDWDWDDDDPPIFIKIKIWMAGPDPVAPDRIFIEIDTPVLLVLLQVVLCVVDQLFLQQDADDDDPPVRRVVDPVVRVLNSVRSSVRLSVQCSDPVRVVDVSNNCSRHPYPVRSVVVSVVVVVVCVVVVVVVVVVVCVVCVVCVVVVVCPVVLVVVVCVVDDPVVVVVLVVLVVVLVVLVVVLVVLVVVLVVLLVVLVVLLVVLVVLLVVLVVDDALSSVLSPLSSVLSNVLSVVSVVLSVLSCNLASSLSVSLSRSSVSLSVSVVVLSVLSVQLVVLVVQLVVLVVVLVVQVPDPPRDPVVNVVSVVSNVVSVVSNVVSVVVNVVSVVSNVVNVSVSVVVSVVSVVSNVVSNVVSVVVSVVSVVVSVVVSVVVSVVSVVVVVVD

Radius of gyration: 43.45 Å; Cα contacts (8 Å, |Δi|>4): 858; chains: 2; bounding box: 118×143×101 Å

Secondary structure (DSSP, 8-state):
--------------------------------SSTTSGGGS------S-SEEEEEEEEEEESSGGG-EEEEEEEEEE--TTSS-SEEEEEEEHHHHHHHHHHHHHHSTT--PPPPPP--HHHHHH--HHHHHHHHHHHHHHHHHHHH-TTTTT-HHHHHHHH--HHHHHHHHHHHHHHHHHHHHHHHHHHHHHHHHHHTT-TTHHHHHHHHHTTS-HHHHHHHHHHHHHHHHHHHHHHHHHHHHHHHHHHHHHHHHHHHHHHHHHTT--HHHHHHHHHHHHHHHHHHHHHHHHHHHHIIIIIHHHHHHHHHHHHHHHHHHHHHHHHHHHHHHHHHHHHHHHHHHHHHHSTT--HHHHHHHHHHHHHHHHHHHHHHHHHHHHHHHHHHHHHHHHHHHHHHHHHHHHHHHHHHHHHHHHHHHHHHHHHHHHHHHHHHHTT-/--------------------------------SSTTSGGGS------S-SEEEEEEEEEEESSGGG-EEEEEEEEEE--TTSS-SEEEEEEEHHHHHHHHHHHHHHSTT--PPPPPP--HHHHHH--HHHHHHHHHHHHHHHHHHHH-TTTTT-HHHHHHHH--HHHHHHHHHHHHHHHHHHHHHHHHHHHHHHHHHHTTGGGHHHHHHHHHTTS-HHHHHHHHHHHHHHHHHHHHHHHHHHHHHHHHHHHHHHHHHHHHHHHHHHH--HHHHHHHHHHHHHHHHHHHHHHHHHHHHIIIIIHHHHHHHHHHHHHHHHHHHHHHHHHHHHHHHHHHHHHHHHHHHHHHSTT--HHHHHHHHHHHHHHHHHHHHHHHHHHHHHHHHHHHHHHHHHHHHHHHHHHHHHHHHHHHHHHHHHHHHHHHHHHHHHHHHHHHTT-

InterPro domains:
  IPR001683 Phox homology [PF00787] (87-163)
  IPR001683 Phox homology [PS50195] (49-168)
  IPR001683 Phox homology [SM00312] (47-164)
  IPR015404 Sorting nexin/Vps5-like, C-terminal [PF09325] (217-400)
  IPR027267 AH/BAR domain superfamily [G3DSA:1.20.1270.60] (214-433)
  IPR027267 AH/BAR domain superfamily [SSF103657] (215-429)
  IPR036871 PX domain superfamily [G3DSA:3.30.1520.10] (41-172)
  IPR036871 PX domain superfamily [SSF64268] (47-165)